Protein 3UJH (pdb70)

CATH classification: 3.40.50.10490 (+2 more: 3.40.50.10490, 1.10.1390.10)

Foldseek 3Di:
DVVAPQPQFLCNFPLNVVLLVLLVVLVVDALQVQVVDVVQQVLQWFADPQFKIKGFSLASDGVVSLVSLLSLLVSLVVLVVLVCQPLFQQVLPVVSGHAPLLLLLDDDVPDFRDDPRDRCNVLSVVLLVLLQVVLVCLLVQVQFALVSHRQQEEEEFEEDLLPLLLVLLCLLCCLFPQQVVQLPSHYYQYQYALPCVSLVVRCPPDDQRNYAYEQEDAALVDPSRVSSVVVVVVVVCVNVVNDPVRPQSRYAYEYQDQVNCVVVPHDPSRYRYDDPSQFSLSPCSGCSNQNVSCNRRNNVLSSLLSQLLNVLSVLQNPPDQSNRLLNVLLSSVCCCCVSVPAQEEEEEELAVSSQSVQVSLQCLQCQQWQDQAFSVGHGDPDGATHGTGYGYPPVCVVPCVVCCFPNDFHEYEYEYAADESDWADDPVDPDTVVVVSVVCSVPVQCCQRNWAALVNCVVVPPDPVCSVVRGGPHSHTYMYIYGHYSGSSVSSSVSSSSNSSSVSRSSSNRHGSRDRPPCPVVVVVVVLVVQLVVCVVVPDDNVGRNCVVPDPVCVVVVVVVSVVVD/DQCPFPLNVVLLVLLVVLVVDALQVQVVDPVFQVLQWFADPQFKIKGFSLASDGVVNLVSLLSLLVSLVVLVVLVCQPLQQQPLVVVSGRQHLLLLLDDDPDDFRDDPRDRCNVLSVVLLVLLQVVLVCLLVQVQFALVSHRAQEEEEFEEFLLPLLLVQLCLLCCLFPQQVVQLPSHYYQYQYALPCVSLCVSCPPDDQRNYAYEQEDAALPDPSSVSSVVVVVVVVCVNVVNDPVRCQSRYAYEYQDPVSCVVSPHDPSRYRYDDPSHFSLSPLSGCSNQNVSCNRRNNVQSSLLSLLLNVLSVLCNDPDQSNNLLLSLLSSVCSCCVSVNAQEEEEEELDPSSQSVQVSLQSLQCQQQVDQAFSVGHGDPDGATHGTGYGYPPVCVVPCVVCCFANGFHEYEYEYAQDESDWADDPVDPDTPNVVSVVCSVVVQVCQRNWAALVNVVVVPNPPVCSVVRGGPHSHTYMYIYGHYSGSSVSSNVSSSSNSSSVSSSSSRRHGSRDRPVVPVCVVVVVLVVQLVVCVVVPDDLVGRNLVPDDPVCSVVVVVVSVVVD

Structure (mmCIF, N/CA/C/O backbone):
data_3UJH
#
_entry.id   3UJH
#
_cell.length_a   77.820
_cell.length_b   111.360
_cell.length_c   137.280
_cell.angle_alpha   90.000
_cell.angle_beta   90.000
_cell.angle_gamma   90.000
#
_symmetry.space_group_name_H-M   'P 21 21 21'
#
loop_
_entity.id
_entity.type
_entity.pdbx_description
1 polymer 'Glucose-6-phosphate isomerase'
2 non-polymer GLUCOSE-6-PHOSPHATE
3 non-polymer 'CHLORIDE ION'
4 non-polymer 1,2-ETHANEDIOL
5 water water
#
loop_
_atom_site.group_PDB
_atom_site.id
_atom_site.type_symbol
_atom_site.label_atom_id
_atom_site.label_alt_id
_atom_site.label_comp_id
_atom_site.label_asym_id
_atom_site.label_entity_id
_atom_site.label_seq_id
_atom_site.pdbx_PDB_ins_code
_atom_site.Cartn_x
_atom_site.Cartn_y
_atom_site.Cartn_z
_atom_site.occupancy
_atom_site.B_iso_or_equiv
_atom_site.auth_seq_id
_atom_site.auth_comp_id
_atom_site.auth_asym_id
_atom_site.auth_atom_id
_atom_site.pdbx_PDB_model_num
ATOM 1 N N . GLY A 1 1 ? 49.654 76.088 -1.872 1.00 42.00 -3 GLY A N 1
ATOM 2 C CA . GLY A 1 1 ? 49.334 75.171 -2.984 1.00 47.73 -3 GLY A CA 1
ATOM 3 C C . GLY A 1 1 ? 48.166 74.194 -2.814 1.00 49.35 -3 GLY A C 1
ATOM 4 O O . GLY A 1 1 ? 48.404 73.004 -2.595 1.00 53.61 -3 GLY A O 1
ATOM 5 N N . PRO A 1 2 ? 46.896 74.684 -2.867 1.00 51.73 -2 PRO A N 1
ATOM 6 C CA . PRO A 1 2 ? 46.473 76.069 -2.520 1.00 50.48 -2 PRO A CA 1
ATOM 7 C C . PRO A 1 2 ? 46.416 76.286 -0.972 1.00 48.97 -2 PRO A C 1
ATOM 8 O O . PRO A 1 2 ? 46.086 75.360 -0.219 1.00 47.50 -2 PRO A O 1
ATOM 12 N N . GLY A 1 3 ? 46.788 77.480 -0.505 1.00 45.61 -1 GLY A N 1
ATOM 13 C CA . GLY A 1 3 ? 46.811 77.773 0.934 1.00 40.81 -1 GLY A CA 1
ATOM 14 C C . GLY A 1 3 ? 48.009 77.207 1.698 1.00 39.75 -1 GLY A C 1
ATOM 15 O O . GLY A 1 3 ? 48.095 77.384 2.906 1.00 34.89 -1 GLY A O 1
ATOM 16 N N . SER A 1 4 ? 48.938 76.530 1.014 1.00 38.29 0 SER A N 1
ATOM 17 C CA . SER A 1 4 ? 50.117 75.987 1.685 1.00 37.71 0 SER A CA 1
ATOM 18 C C . SER A 1 4 ? 50.914 77.099 2.408 1.00 35.08 0 SER A C 1
ATOM 19 O O . SER A 1 4 ? 50.898 78.292 2.019 1.00 31.70 0 SER A O 1
ATOM 22 N N . MET A 1 5 ? 51.614 76.689 3.463 1.00 39.70 1 MET A N 1
ATOM 23 C CA . MET A 1 5 ? 52.209 77.634 4.399 1.00 36.66 1 MET A CA 1
ATOM 24 C C . MET A 1 5 ? 53.403 78.421 3.825 1.00 36.85 1 MET A C 1
ATOM 25 O O . MET A 1 5 ? 53.627 79.581 4.202 1.00 37.68 1 MET A O 1
ATOM 30 N N . ALA A 1 6 ? 54.143 77.795 2.914 1.00 33.50 2 ALA A N 1
ATOM 31 C CA . ALA A 1 6 ? 55.316 78.397 2.294 1.00 32.41 2 ALA A CA 1
ATOM 32 C C . ALA A 1 6 ? 55.364 77.844 0.872 1.00 31.90 2 ALA A C 1
ATOM 33 O O . ALA A 1 6 ? 56.065 76.882 0.608 1.00 28.68 2 ALA A O 1
ATOM 35 N N . PRO A 1 7 ? 54.576 78.433 -0.049 1.00 32.82 3 PRO A N 1
ATOM 36 C CA . PRO A 1 7 ? 54.395 77.780 -1.366 1.00 32.90 3 PRO A CA 1
ATOM 37 C C . PRO A 1 7 ? 55.559 77.773 -2.379 1.00 32.15 3 PRO A C 1
ATOM 38 O O . PRO A 1 7 ? 55.481 77.038 -3.358 1.00 31.68 3 PRO A O 1
ATOM 42 N N . THR A 1 8 ? 56.602 78.577 -2.202 1.00 31.13 4 THR A N 1
ATOM 43 C CA . THR A 1 8 ? 57.690 78.552 -3.199 1.00 32.22 4 THR A CA 1
ATOM 44 C C . THR A 1 8 ? 58.608 77.395 -2.838 1.00 33.23 4 THR A C 1
ATOM 45 O O . THR A 1 8 ? 59.452 77.566 -1.944 1.00 33.45 4 THR A O 1
ATOM 49 N N . GLN A 1 9 ? 58.440 76.229 -3.491 1.00 32.84 5 GLN A N 1
ATOM 50 C CA . GLN A 1 9 ? 59.320 75.071 -3.229 1.00 33.34 5 GLN A CA 1
ATOM 51 C C . GLN A 1 9 ? 60.752 75.548 -3.405 1.00 32.75 5 GLN A C 1
ATOM 52 O O . GLN A 1 9 ? 61.031 76.510 -4.137 1.00 32.78 5 GLN A O 1
ATOM 58 N N . LEU A 1 10 ? 61.660 74.860 -2.745 1.00 31.44 6 LEU A N 1
ATOM 59 C CA . LEU A 1 10 ? 63.059 75.237 -2.766 1.00 31.72 6 LEU A CA 1
ATOM 60 C C . LEU A 1 10 ? 63.617 75.563 -4.198 1.00 31.36 6 LEU A C 1
ATOM 61 O O . LEU A 1 10 ? 64.367 76.520 -4.361 1.00 29.47 6 LEU A O 1
ATOM 66 N N . GLU A 1 11 ? 63.245 74.780 -5.211 1.00 32.80 7 GLU A N 1
ATOM 67 C CA . GLU A 1 11 ? 63.797 74.953 -6.555 1.00 34.19 7 GLU A CA 1
ATOM 68 C C . GLU A 1 11 ? 63.199 76.167 -7.240 1.00 33.42 7 GLU A C 1
ATOM 69 O O . GLU A 1 11 ? 63.850 76.770 -8.083 1.00 34.74 7 GLU A O 1
ATOM 75 N N . GLN A 1 12 ? 61.968 76.525 -6.884 1.00 32.66 8 GLN A N 1
ATOM 76 C CA . GLN A 1 12 ? 61.339 77.745 -7.390 1.00 32.63 8 GLN A CA 1
ATOM 77 C C . GLN A 1 12 ? 61.921 79.019 -6.758 1.00 29.93 8 GLN A C 1
ATOM 78 O O . GLN A 1 12 ? 61.707 80.102 -7.275 1.00 29.34 8 GLN A O 1
ATOM 84 N N . CYS A 1 13 ? 62.548 78.936 -5.590 1.00 26.41 9 CYS A N 1
ATOM 85 C CA . CYS A 1 13 ? 62.995 80.174 -4.924 1.00 25.41 9 CYS A CA 1
ATOM 86 C C . CYS A 1 13 ? 64.013 80.943 -5.785 1.00 25.28 9 CYS A C 1
ATOM 87 O O . CYS A 1 13 ? 64.843 80.346 -6.458 1.00 24.94 9 CYS A O 1
ATOM 90 N N . ALA A 1 14 ? 63.933 82.265 -5.763 1.00 25.71 10 ALA A N 1
ATOM 91 C CA . ALA A 1 14 ? 64.811 83.129 -6.559 1.00 26.42 10 ALA A CA 1
ATOM 92 C C . ALA A 1 14 ? 66.298 82.827 -6.291 1.00 26.74 10 ALA A C 1
ATOM 93 O O . ALA A 1 14 ? 67.116 82.782 -7.207 1.00 27.74 10 ALA A O 1
ATOM 95 N N . SER A 1 15 ? 66.637 82.577 -5.037 1.00 26.08 11 SER A N 1
ATOM 96 C CA . SER A 1 15 ? 68.026 82.405 -4.642 1.00 25.97 11 SER A CA 1
ATOM 97 C C . SER A 1 15 ? 68.568 80.981 -4.873 1.00 26.64 11 SER A C 1
ATOM 98 O O . SER A 1 15 ? 69.759 80.700 -4.633 1.00 25.77 11 SER A O 1
ATOM 101 N N . HIS A 1 16 ? 67.705 80.077 -5.321 1.00 27.05 12 HIS A N 1
ATOM 102 C CA . HIS A 1 16 ? 68.122 78.708 -5.508 1.00 27.30 12 HIS A CA 1
ATOM 103 C C . HIS A 1 16 ? 69.047 78.598 -6.694 1.00 27.36 12 HIS A C 1
ATOM 104 O O . HIS A 1 16 ? 70.135 78.017 -6.609 1.00 26.64 12 HIS A O 1
ATOM 111 N N . GLY A 1 17 ? 68.624 79.168 -7.809 1.00 26.86 13 GLY A N 1
ATOM 112 C CA . GLY A 1 17 ? 69.485 79.297 -8.965 1.00 26.73 13 GLY A CA 1
ATOM 113 C C . GLY A 1 17 ? 70.801 79.965 -8.615 1.00 25.99 13 GLY A C 1
ATOM 114 O O . GLY A 1 17 ? 71.854 79.460 -8.973 1.00 25.51 13 GLY A O 1
ATOM 115 N N . LYS A 1 18 ? 70.741 81.088 -7.901 1.00 26.10 14 LYS A N 1
ATOM 116 C CA . LYS A 1 18 ? 71.956 81.804 -7.453 1.00 26.06 14 LYS A CA 1
ATOM 117 C C . LYS A 1 18 ? 72.845 80.906 -6.587 1.00 23.65 14 LYS A C 1
ATOM 118 O O . LYS A 1 18 ? 74.062 80.958 -6.675 1.00 22.33 14 LYS A O 1
ATOM 124 N N . LEU A 1 19 ? 72.227 80.106 -5.727 1.00 22.50 15 LEU A N 1
ATOM 125 C CA . LEU A 1 19 ? 72.993 79.297 -4.776 1.00 21.77 15 LEU A CA 1
ATOM 126 C C . LEU A 1 19 ? 73.620 78.118 -5.482 1.00 21.65 15 LEU A C 1
ATOM 127 O O . LEU A 1 19 ? 74.688 77.709 -5.094 1.00 21.08 15 LEU A O 1
ATOM 132 N N . LEU A 1 20 ? 72.967 77.567 -6.514 1.00 22.94 16 LEU A N 1
ATOM 133 C CA . LEU A 1 20 ? 73.607 76.534 -7.340 1.00 23.53 16 LEU A CA 1
ATOM 134 C C . LEU A 1 20 ? 74.913 77.045 -7.970 1.00 23.62 16 LEU A C 1
ATOM 135 O O . LEU A 1 20 ? 75.899 76.321 -8.010 1.00 23.66 16 LEU A O 1
ATOM 140 N N . GLN A 1 21 ? 74.927 78.282 -8.445 1.00 24.27 17 GLN A N 1
ATOM 141 C CA . GLN A 1 21 ? 76.157 78.897 -8.983 1.00 25.30 17 GLN A CA 1
ATOM 142 C C . GLN A 1 21 ? 77.220 79.105 -7.906 1.00 24.45 17 GLN A C 1
ATOM 143 O O . GLN A 1 21 ? 78.390 78.776 -8.094 1.00 25.18 17 GLN A O 1
ATOM 149 N N . GLU A 1 22 ? 76.822 79.643 -6.762 1.00 23.50 18 GLU A N 1
ATOM 150 C CA . GLU A 1 22 ? 77.745 79.721 -5.648 1.00 22.14 18 GLU A CA 1
ATOM 151 C C . GLU A 1 22 ? 78.395 78.384 -5.389 1.00 20.97 18 GLU A C 1
ATOM 152 O O . GLU A 1 22 ? 79.608 78.331 -5.163 1.00 19.47 18 GLU A O 1
ATOM 158 N N . LYS A 1 23 ? 77.617 77.296 -5.433 1.00 20.48 19 LYS A N 1
ATOM 159 C CA . LYS A 1 23 ? 78.194 75.979 -5.142 1.00 20.20 19 LYS A CA 1
ATOM 160 C C . LYS A 1 23 ? 79.306 75.667 -6.144 1.00 20.82 19 LYS A C 1
ATOM 161 O O . LYS A 1 23 ? 80.401 75.297 -5.751 1.00 18.81 19 LYS A O 1
ATOM 167 N N . LYS A 1 24 ? 79.025 75.865 -7.438 1.00 23.58 20 LYS A N 1
ATOM 168 C CA . LYS A 1 24 ? 80.041 75.733 -8.483 1.00 25.77 20 LYS A CA 1
ATOM 169 C C . LYS A 1 24 ? 81.256 76.622 -8.215 1.00 24.98 20 LYS A C 1
ATOM 170 O O . LYS A 1 24 ? 82.398 76.182 -8.385 1.00 24.61 20 LYS A O 1
ATOM 176 N N . LYS A 1 25 ? 81.031 77.861 -7.790 1.00 24.99 21 LYS A N 1
ATOM 177 C CA . LYS A 1 25 ? 82.164 78.752 -7.467 1.00 25.66 21 LYS A CA 1
ATOM 178 C C . LYS A 1 25 ? 82.927 78.275 -6.212 1.00 24.45 21 LYS A C 1
ATOM 179 O O . LYS A 1 25 ? 84.160 78.175 -6.214 1.00 22.98 21 LYS A O 1
ATOM 185 N N . LEU A 1 26 ? 82.189 77.951 -5.151 1.00 23.07 22 LEU A N 1
ATOM 186 C CA . LEU A 1 26 ? 82.820 77.685 -3.863 1.00 21.87 22 LEU A CA 1
ATOM 187 C C . LEU A 1 26 ? 83.537 76.337 -3.862 1.00 22.29 22 LEU A C 1
ATOM 188 O O . LEU A 1 26 ? 84.510 76.181 -3.142 1.00 22.02 22 LEU A O 1
ATOM 193 N N . GLU A 1 27 ? 83.110 75.382 -4.690 1.00 22.41 23 GLU A N 1
ATOM 194 C CA . GLU A 1 27 ? 83.793 74.090 -4.696 1.00 23.09 23 GLU A CA 1
ATOM 195 C C . GLU A 1 27 ? 85.169 74.200 -5.307 1.00 22.97 23 GLU A C 1
ATOM 196 O O . GLU A 1 27 ? 85.984 73.321 -5.094 1.00 22.58 23 GLU A O 1
ATOM 202 N N . LYS A 1 28 ? 85.446 75.266 -6.057 1.00 23.23 24 LYS A N 1
ATOM 203 C CA . LYS A 1 28 ? 86.801 75.445 -6.588 1.00 23.86 24 LYS A CA 1
ATOM 204 C C . LYS A 1 28 ? 87.752 76.063 -5.558 1.00 22.40 24 LYS A C 1
ATOM 205 O O . LYS A 1 28 ? 88.927 76.015 -5.767 1.00 22.95 24 LYS A O 1
ATOM 211 N N . LEU A 1 29 ? 87.236 76.663 -4.482 1.00 21.69 25 LEU A N 1
ATOM 212 C CA . LEU A 1 29 ? 88.051 77.401 -3.518 1.00 21.23 25 LEU A CA 1
ATOM 213 C C . LEU A 1 29 ? 88.245 76.578 -2.256 1.00 20.96 25 LEU A C 1
ATOM 214 O O . LEU A 1 29 ? 87.284 76.074 -1.674 1.00 24.74 25 LEU A O 1
ATOM 219 N N . HIS A 1 30 ? 89.477 76.468 -1.808 1.00 19.02 26 HIS A N 1
ATOM 220 C CA . HIS A 1 30 ? 89.805 75.710 -0.623 1.00 17.74 26 HIS A CA 1
ATOM 221 C C . HIS A 1 30 ? 89.594 76.556 0.618 1.00 17.09 26 HIS A C 1
ATOM 222 O O . HIS A 1 30 ? 89.836 77.762 0.603 1.00 15.89 26 HIS A O 1
ATOM 229 N N . LEU A 1 31 ? 89.172 75.923 1.719 1.00 16.88 27 LEU A N 1
ATOM 230 C CA . LEU A 1 31 ? 89.047 76.637 3.000 1.00 16.92 27 LEU A CA 1
ATOM 231 C C . LEU A 1 31 ? 90.329 77.341 3.408 1.00 17.33 27 LEU A C 1
ATOM 232 O O . LEU A 1 31 ? 90.272 78.422 4.005 1.00 17.39 27 LEU A O 1
ATOM 237 N N . ARG A 1 32 ? 91.482 76.768 3.079 1.00 17.89 28 ARG A N 1
ATOM 238 C CA . ARG A 1 32 ? 92.742 77.392 3.476 1.00 18.63 28 ARG A CA 1
ATOM 239 C C . ARG A 1 32 ? 92.920 78.751 2.832 1.00 18.74 28 ARG A C 1
ATOM 240 O O . ARG A 1 32 ? 93.556 79.618 3.400 1.00 19.51 28 ARG A O 1
ATOM 248 N N . ASP A 1 33 ? 92.329 78.946 1.666 1.00 19.03 29 ASP A N 1
ATOM 249 C CA . ASP A 1 33 ? 92.354 80.257 1.008 1.00 19.68 29 ASP A CA 1
ATOM 250 C C . ASP A 1 33 ? 91.241 81.163 1.546 1.00 18.60 29 ASP A C 1
ATOM 251 O O . ASP A 1 33 ? 91.516 82.283 1.898 1.00 18.52 29 ASP A O 1
ATOM 256 N N . LEU A 1 34 ? 90.014 80.667 1.661 1.00 17.78 30 LEU A N 1
ATOM 257 C CA . LEU A 1 34 ? 88.919 81.490 2.190 1.00 17.76 30 LEU A CA 1
ATOM 258 C C . LEU A 1 34 ? 89.261 82.053 3.577 1.00 17.79 30 LEU A C 1
ATOM 259 O O . LEU A 1 34 ? 88.991 83.218 3.871 1.00 18.11 30 LEU A O 1
ATOM 264 N N . LEU A 1 35 ? 89.892 81.240 4.413 1.00 17.50 31 LEU A N 1
ATOM 265 C CA . LEU A 1 35 ? 90.241 81.664 5.775 1.00 17.80 31 LEU A CA 1
ATOM 266 C C . LEU A 1 35 ? 91.367 82.727 5.837 1.00 18.30 31 LEU A C 1
ATOM 267 O O . LEU A 1 35 ? 91.590 83.300 6.891 1.00 18.20 31 LEU A O 1
ATOM 272 N N . LYS A 1 36 ? 92.042 83.007 4.724 1.00 19.33 32 LYS A N 1
ATOM 273 C CA . LYS A 1 36 ? 93.021 84.107 4.666 1.00 20.47 32 LYS A CA 1
ATOM 274 C C . LYS A 1 36 ? 92.307 85.455 4.763 1.00 20.47 32 LYS A C 1
ATOM 275 O O . LYS A 1 36 ? 92.942 86.471 5.050 1.00 20.55 32 LYS A O 1
ATOM 281 N N . ASP A 1 37 ? 90.997 85.457 4.486 1.00 19.22 33 ASP A N 1
ATOM 282 C CA . ASP A 1 37 ? 90.210 86.683 4.461 1.00 19.15 33 ASP A CA 1
ATOM 283 C C . ASP A 1 37 ? 89.602 86.971 5.845 1.00 18.84 33 ASP A C 1
ATOM 284 O O . ASP A 1 37 ? 88.531 86.446 6.220 1.00 17.93 33 ASP A O 1
ATOM 289 N N . GLU A 1 38 ? 90.295 87.809 6.605 1.00 18.74 34 GLU A N 1
ATOM 290 C CA . GLU A 1 38 ? 89.894 88.097 7.990 1.00 19.34 34 GLU A CA 1
ATOM 291 C C . GLU A 1 38 ? 88.632 88.895 8.105 1.00 18.23 34 GLU A C 1
ATOM 292 O O . GLU A 1 38 ? 87.858 88.717 9.042 1.00 18.55 34 GLU A O 1
ATOM 298 N N . ALA A 1 39 ? 88.448 89.814 7.188 1.00 17.77 35 ALA A N 1
ATOM 299 C CA . ALA A 1 39 ? 87.225 90.582 7.133 1.00 18.22 35 ALA A CA 1
ATOM 300 C C . ALA A 1 39 ? 86.025 89.614 6.974 1.00 17.28 35 ALA A C 1
ATOM 301 O O . ALA A 1 39 ? 85.000 89.770 7.630 1.00 17.67 35 ALA A O 1
ATOM 303 N N . ARG A 1 40 ? 86.184 88.614 6.120 1.00 16.59 36 ARG A N 1
ATOM 304 C CA . ARG A 1 40 ? 85.184 87.570 5.928 1.00 16.42 36 ARG A CA 1
ATOM 305 C C . ARG A 1 40 ? 85.006 86.738 7.204 1.00 15.81 36 ARG A C 1
ATOM 306 O O . ARG A 1 40 ? 83.916 86.580 7.703 1.00 15.62 36 ARG A O 1
ATOM 314 N N . ASN A 1 41 ? 86.093 86.238 7.742 1.00 15.98 37 ASN A N 1
ATOM 315 C CA . ASN A 1 41 ? 86.052 85.443 8.967 1.00 15.73 37 ASN A CA 1
ATOM 316 C C . ASN A 1 41 ? 85.330 86.158 10.083 1.00 15.74 37 ASN A C 1
ATOM 317 O O . ASN A 1 41 ? 84.413 85.608 10.734 1.00 14.82 37 ASN A O 1
ATOM 322 N N . ASP A 1 42 ? 85.747 87.398 10.304 1.00 16.04 38 ASP A N 1
ATOM 323 C CA . ASP A 1 42 ? 85.134 88.223 11.315 1.00 16.47 38 ASP A CA 1
ATOM 324 C C . ASP A 1 42 ? 83.640 88.377 11.194 1.00 16.22 38 ASP A C 1
ATOM 325 O O . ASP A 1 42 ? 82.985 88.491 12.204 1.00 16.22 38 ASP A O 1
ATOM 330 N N . LEU A 1 43 ? 83.092 88.335 9.984 1.00 15.77 39 LEU A N 1
ATOM 331 C CA . LEU A 1 43 ? 81.653 88.515 9.819 1.00 15.38 39 LEU A CA 1
ATOM 332 C C . LEU A 1 43 ? 80.920 87.167 9.826 1.00 14.96 39 LEU A C 1
ATOM 333 O O . LEU A 1 43 ? 79.710 87.125 9.572 1.00 14.42 39 LEU A O 1
ATOM 338 N N . LEU A 1 44 ? 81.641 86.073 10.145 1.00 14.03 40 LEU A N 1
ATOM 339 C CA . LEU A 1 44 ? 81.017 84.761 10.266 1.00 13.37 40 LEU A CA 1
ATOM 340 C C . LEU A 1 44 ? 81.136 84.246 11.696 1.00 13.26 40 LEU A C 1
ATOM 341 O O . LEU A 1 44 ? 81.306 83.054 11.932 1.00 12.74 40 LEU A O 1
ATOM 346 N N . ILE A 1 45 ? 81.073 85.173 12.649 1.00 13.82 41 ILE A N 1
ATOM 347 C CA . ILE A 1 45 ? 81.031 84.869 14.081 1.00 13.83 41 ILE A CA 1
ATOM 348 C C . ILE A 1 45 ? 79.795 85.548 14.612 1.00 13.98 41 ILE A C 1
ATOM 349 O O . ILE A 1 45 ? 79.497 86.651 14.198 1.00 14.23 41 ILE A O 1
ATOM 354 N N . ARG A 1 46 ? 79.112 84.907 15.542 1.00 14.15 42 ARG A N 1
ATOM 355 C CA . ARG A 1 46 ? 77.982 85.506 16.259 1.00 15.16 42 ARG A CA 1
ATOM 356 C C . ARG A 1 46 ? 78.127 85.176 17.743 1.00 15.65 42 ARG A C 1
ATOM 357 O O . ARG A 1 46 ? 78.604 84.104 18.096 1.00 15.76 42 ARG A O 1
ATOM 365 N N . SER A 1 47 ? 77.702 86.076 18.611 1.00 16.24 43 SER A N 1
ATOM 366 C CA . SER A 1 47 ? 77.997 85.937 20.023 1.00 17.08 43 SER A CA 1
ATOM 367 C C . SER A 1 47 ? 76.890 86.610 20.770 1.00 17.06 43 SER A C 1
ATOM 368 O O . SER A 1 47 ? 76.831 87.833 20.734 1.00 17.81 43 SER A O 1
ATOM 371 N N . THR A 1 48 ? 76.012 85.836 21.432 1.00 16.53 44 THR A N 1
ATOM 372 C CA . THR A 1 48 ? 74.838 86.405 22.086 1.00 15.95 44 THR A CA 1
ATOM 373 C C . THR A 1 48 ? 75.167 86.985 23.442 1.00 16.60 44 THR A C 1
ATOM 374 O O . THR A 1 48 ? 76.170 86.639 24.077 1.00 15.54 44 THR A O 1
ATOM 378 N N . ASP A 1 49 ? 74.257 87.820 23.933 1.00 17.91 45 ASP A N 1
ATOM 379 C CA . ASP A 1 49 ? 74.482 88.447 25.212 1.00 19.08 45 ASP A CA 1
ATOM 380 C C . ASP A 1 49 ? 74.227 87.495 26.384 1.00 18.28 45 ASP A C 1
ATOM 381 O O . ASP A 1 49 ? 74.514 87.833 27.511 1.00 17.94 45 ASP A O 1
ATOM 386 N N . GLN A 1 50 ? 73.750 86.281 26.116 1.00 17.38 46 GLN A N 1
ATOM 387 C CA . GLN A 1 50 ? 73.705 85.271 27.178 1.00 17.31 46 GLN A CA 1
ATOM 388 C C . GLN A 1 50 ? 74.697 84.121 27.000 1.00 15.42 46 GLN A C 1
ATOM 389 O O . GLN A 1 50 ? 74.460 83.014 27.471 1.00 15.23 46 GLN A O 1
ATOM 395 N N . GLY A 1 51 ? 75.797 84.376 26.312 1.00 14.47 47 GLY A N 1
ATOM 396 C CA . GLY A 1 51 ? 76.954 83.486 26.382 1.00 13.99 47 GLY A CA 1
ATOM 397 C C . GLY A 1 51 ? 77.136 82.496 25.251 1.00 13.38 47 GLY A C 1
ATOM 398 O O . GLY A 1 51 ? 78.061 81.668 25.285 1.00 12.99 47 GLY A O 1
ATOM 399 N N . VAL A 1 52 ? 76.291 82.565 24.224 1.00 12.64 48 VAL A N 1
ATOM 400 C CA . VAL A 1 52 ? 76.467 81.625 23.103 1.00 12.19 48 VAL A CA 1
ATOM 401 C C . VAL A 1 52 ? 77.342 82.215 21.972 1.00 12.05 48 VAL A C 1
ATOM 402 O O . VAL A 1 52 ? 76.994 83.219 21.312 1.00 12.25 48 VAL A O 1
ATOM 406 N N . TYR A 1 53 ? 78.501 81.604 21.794 1.00 11.45 49 TYR A N 1
ATOM 407 C CA . TYR A 1 53 ? 79.459 81.977 20.758 1.00 11.20 49 TYR A CA 1
ATOM 408 C C . TYR A 1 53 ? 79.444 80.898 19.646 1.00 10.74 49 TYR A C 1
ATOM 409 O O . TYR A 1 53 ? 79.730 79.729 19.908 1.00 10.23 49 TYR A O 1
ATOM 418 N N . LEU A 1 54 ? 79.172 81.329 18.409 1.00 10.52 50 LEU A N 1
ATOM 419 C CA . LEU A 1 54 ? 79.144 80.443 17.235 1.00 10.32 50 LEU A CA 1
ATOM 420 C C . LEU A 1 54 ? 80.100 80.945 16.165 1.00 10.39 50 LEU A C 1
ATOM 421 O O . LEU A 1 54 ? 79.990 82.086 15.728 1.00 9.91 50 LEU A O 1
ATOM 426 N N . ASP A 1 55 ? 81.031 80.091 15.737 1.00 10.68 51 ASP A N 1
ATOM 427 C CA . ASP A 1 55 ? 81.925 80.447 14.636 1.00 11.13 51 ASP A CA 1
ATOM 428 C C . ASP A 1 55 ? 81.683 79.508 13.480 1.00 11.34 51 ASP A C 1
ATOM 429 O O . ASP A 1 55 ? 81.869 78.296 13.630 1.00 10.85 51 ASP A O 1
ATOM 434 N N . PHE A 1 56 ? 81.256 80.079 12.347 1.00 11.62 52 PHE A N 1
ATOM 435 C CA . PHE A 1 56 ? 80.985 79.328 11.148 1.00 11.87 52 PHE A CA 1
ATOM 436 C C . PHE A 1 56 ? 81.845 79.798 9.947 1.00 12.23 52 PHE A C 1
ATOM 437 O O . PHE A 1 56 ? 81.416 79.779 8.792 1.00 12.21 52 PHE A O 1
ATOM 445 N N . SER A 1 57 ? 83.078 80.190 10.234 1.00 12.16 53 SER A N 1
ATOM 446 C CA . SER A 1 57 ? 84.007 80.636 9.212 1.00 12.69 53 SER A CA 1
ATOM 447 C C . SER A 1 57 ? 84.579 79.500 8.359 1.00 12.83 53 SER A C 1
ATOM 448 O O . SER A 1 57 ? 84.947 79.729 7.199 1.00 13.26 53 SER A O 1
ATOM 451 N N . ARG A 1 58 ? 84.624 78.300 8.927 1.00 12.52 54 ARG A N 1
ATOM 452 C CA . ARG A 1 58 ? 85.179 77.096 8.279 1.00 12.65 54 ARG A CA 1
ATOM 453 C C . ARG A 1 58 ? 84.109 76.406 7.428 1.00 12.87 54 ARG A C 1
ATOM 454 O O . ARG A 1 58 ? 83.879 75.225 7.552 1.00 12.12 54 ARG A O 1
ATOM 462 N N . GLN A 1 59 ? 83.435 77.194 6.598 1.00 13.30 55 GLN A N 1
ATOM 463 C CA . GLN A 1 59 ? 82.350 76.727 5.761 1.00 13.57 55 GLN A CA 1
ATOM 464 C C . GLN A 1 59 ? 82.636 77.259 4.365 1.00 14.13 55 GLN A C 1
ATOM 465 O O . GLN A 1 59 ? 83.278 78.284 4.206 1.00 14.47 55 GLN A O 1
ATOM 471 N N . LYS A 1 60 ? 82.198 76.538 3.357 1.00 15.23 56 LYS A N 1
ATOM 472 C CA . LYS A 1 60 ? 82.438 76.910 1.960 1.00 15.98 56 LYS A CA 1
ATOM 473 C C . LYS A 1 60 ? 81.463 78.005 1.536 1.00 15.97 56 LYS A C 1
ATOM 474 O O . LYS A 1 60 ? 80.571 77.794 0.711 1.00 16.15 56 LYS A O 1
ATOM 480 N N . ILE A 1 61 ? 81.643 79.183 2.132 1.00 16.14 57 ILE A N 1
ATOM 481 C CA . ILE A 1 61 ? 80.812 80.340 1.867 1.00 15.95 57 ILE A CA 1
ATOM 482 C C . ILE A 1 61 ? 81.672 81.616 1.803 1.00 16.04 57 ILE A C 1
ATOM 483 O O . ILE A 1 61 ? 82.657 81.739 2.513 1.00 16.10 57 ILE A O 1
ATOM 488 N N . THR A 1 62 ? 81.257 82.539 0.951 1.00 16.12 58 THR A N 1
ATOM 489 C CA . THR A 1 62 ? 81.703 83.923 0.978 1.00 16.92 58 THR A CA 1
ATOM 490 C C . THR A 1 62 ? 80.606 84.664 1.683 1.00 17.37 58 THR A C 1
ATOM 491 O O . THR A 1 62 ? 79.573 84.073 2.005 1.00 17.91 58 THR A O 1
ATOM 495 N N . LEU A 1 63 ? 80.801 85.945 1.939 1.00 18.09 59 LEU A N 1
ATOM 496 C CA . LEU A 1 63 ? 79.716 86.770 2.514 1.00 18.32 59 LEU A CA 1
ATOM 497 C C . LEU A 1 63 ? 78.569 86.846 1.501 1.00 18.98 59 LEU A C 1
ATOM 498 O O . LEU A 1 63 ? 77.406 86.990 1.870 1.00 18.71 59 LEU A O 1
ATOM 503 N N . GLU A 1 64 ? 78.916 86.736 0.216 1.00 19.29 60 GLU A N 1
ATOM 504 C CA . GLU A 1 64 ? 77.929 86.732 -0.841 1.00 20.16 60 GLU A CA 1
ATOM 505 C C . GLU A 1 64 ? 77.026 85.511 -0.743 1.00 18.84 60 GLU A C 1
ATOM 506 O O . GLU A 1 64 ? 75.777 85.606 -0.860 1.00 19.09 60 GLU A O 1
ATOM 512 N N . THR A 1 65 ? 77.658 84.362 -0.568 1.00 17.11 61 THR A N 1
ATOM 513 C CA . THR A 1 65 ? 76.931 83.105 -0.413 1.00 16.25 61 THR A CA 1
ATOM 514 C C . THR A 1 65 ? 75.990 83.228 0.788 1.00 15.89 61 THR A C 1
ATOM 515 O O . THR A 1 65 ? 74.865 82.762 0.742 1.00 15.43 61 THR A O 1
ATOM 519 N N . LEU A 1 66 ? 76.477 83.800 1.889 1.00 15.82 62 LEU A N 1
ATOM 520 C CA . LEU A 1 66 ? 75.662 83.928 3.092 1.00 16.07 62 LEU A CA 1
ATOM 521 C C . LEU A 1 66 ? 74.432 84.811 2.799 1.00 16.35 62 LEU A C 1
ATOM 522 O O . LEU A 1 66 ? 73.332 84.508 3.226 1.00 15.56 62 LEU A O 1
ATOM 527 N N . GLN A 1 67 ? 74.631 85.886 2.051 1.00 16.69 63 GLN A N 1
ATOM 528 C CA . GLN A 1 67 ? 73.519 86.751 1.717 1.00 17.83 63 GLN A CA 1
ATOM 529 C C . GLN A 1 67 ? 72.447 85.997 0.915 1.00 17.43 63 GLN A C 1
ATOM 530 O O . GLN A 1 67 ? 71.252 86.188 1.141 1.00 17.31 63 GLN A O 1
ATOM 536 N N . HIS A 1 68 ? 72.879 85.112 0.021 1.00 16.97 64 HIS A N 1
ATOM 537 C CA . HIS A 1 68 ? 71.944 84.290 -0.747 1.00 17.05 64 HIS A CA 1
ATOM 538 C C . HIS A 1 68 ? 71.219 83.314 0.111 1.00 16.65 64 HIS A C 1
ATOM 539 O O . HIS A 1 68 ? 70.021 83.041 -0.127 1.00 16.57 64 HIS A O 1
ATOM 546 N N . LEU A 1 69 ? 71.916 82.769 1.111 1.00 15.35 65 LEU A N 1
ATOM 547 C CA . LEU A 1 69 ? 71.296 81.836 2.055 1.00 15.18 65 LEU A CA 1
ATOM 548 C C . LEU A 1 69 ? 70.233 82.528 2.890 1.00 15.49 65 LEU A C 1
ATOM 549 O O . LEU A 1 69 ? 69.125 82.025 3.037 1.00 16.30 65 LEU A O 1
ATOM 554 N N . VAL A 1 70 ? 70.565 83.679 3.441 1.00 15.85 66 VAL A N 1
ATOM 555 C CA . VAL A 1 70 ? 69.583 84.490 4.155 1.00 15.98 66 VAL A CA 1
ATOM 556 C C . VAL A 1 70 ? 68.374 84.825 3.272 1.00 16.82 66 VAL A C 1
ATOM 557 O O . VAL A 1 70 ? 67.226 84.771 3.734 1.00 16.80 66 VAL A O 1
ATOM 561 N N . ASN A 1 71 ? 68.617 85.171 2.016 1.00 17.50 67 ASN A N 1
ATOM 562 C CA . ASN A 1 71 ? 67.518 85.509 1.113 1.00 18.17 67 ASN A CA 1
ATOM 563 C C . ASN A 1 71 ? 66.635 84.283 0.900 1.00 18.00 67 ASN A C 1
ATOM 564 O O . ASN A 1 71 ? 65.401 84.398 0.884 1.00 18.96 67 ASN A O 1
ATOM 569 N N . LEU A 1 72 ? 67.258 83.121 0.742 1.00 17.37 68 LEU A N 1
ATOM 570 C CA . LEU A 1 72 ? 66.524 81.891 0.595 1.00 17.57 68 LEU A CA 1
ATOM 571 C C . LEU A 1 72 ? 65.629 81.659 1.828 1.00 17.72 68 LEU A C 1
ATOM 572 O O . LEU A 1 72 ? 64.436 81.364 1.678 1.00 17.97 68 LEU A O 1
ATOM 577 N N . ALA A 1 73 ? 66.172 81.819 3.037 1.00 17.46 69 ALA A N 1
ATOM 578 C CA . ALA A 1 73 ? 65.338 81.693 4.264 1.00 17.53 69 ALA A CA 1
ATOM 579 C C . ALA A 1 73 ? 64.096 82.590 4.201 1.00 18.28 69 ALA A C 1
ATOM 580 O O . ALA A 1 73 ? 62.971 82.172 4.596 1.00 18.66 69 ALA A O 1
ATOM 582 N N . HIS A 1 74 ? 64.280 83.811 3.708 1.00 18.28 70 HIS A N 1
ATOM 583 C CA . HIS A 1 74 ? 63.138 84.721 3.530 1.00 19.14 70 HIS A CA 1
ATOM 584 C C . HIS A 1 74 ? 62.162 84.203 2.485 1.00 19.57 70 HIS A C 1
ATOM 585 O O . HIS A 1 74 ? 60.980 84.148 2.736 1.00 19.36 70 HIS A O 1
ATOM 592 N N . GLU A 1 75 ? 62.664 83.797 1.323 1.00 20.11 71 GLU A N 1
ATOM 593 C CA . GLU A 1 75 ? 61.826 83.247 0.241 1.00 21.68 71 GLU A CA 1
ATOM 594 C C . GLU A 1 75 ? 60.997 82.057 0.691 1.00 21.04 71 GLU A C 1
ATOM 595 O O . GLU A 1 75 ? 59.880 81.861 0.226 1.00 21.58 71 GLU A O 1
ATOM 601 N N . ARG A 1 76 ? 61.557 81.271 1.605 1.00 20.83 72 ARG A N 1
ATOM 602 C CA . ARG A 1 76 ? 60.888 80.109 2.175 1.00 20.52 72 ARG A CA 1
ATOM 603 C C . ARG A 1 76 ? 59.988 80.493 3.360 1.00 21.18 72 ARG A C 1
ATOM 604 O O . ARG A 1 76 ? 59.316 79.629 3.971 1.00 21.86 72 ARG A O 1
ATOM 612 N N . GLN A 1 77 ? 59.958 81.789 3.660 1.00 20.77 73 GLN A N 1
ATOM 613 C CA . GLN A 1 77 ? 59.108 82.343 4.710 1.00 20.86 73 GLN A CA 1
ATOM 614 C C . GLN A 1 77 ? 59.387 81.695 6.059 1.00 19.67 73 GLN A C 1
ATOM 615 O O . GLN A 1 77 ? 58.471 81.402 6.811 1.00 20.07 73 GLN A O 1
ATOM 621 N N . VAL A 1 78 ? 60.668 81.498 6.378 1.00 18.68 74 VAL A N 1
ATOM 622 C CA . VAL A 1 78 ? 61.021 80.896 7.655 1.00 17.90 74 VAL A CA 1
ATOM 623 C C . VAL A 1 78 ? 60.668 81.775 8.871 1.00 17.74 74 VAL A C 1
ATOM 624 O O . VAL A 1 78 ? 60.115 81.272 9.826 1.00 17.03 74 VAL A O 1
ATOM 628 N N . PRO A 1 79 ? 60.915 83.099 8.812 1.00 18.18 75 PRO A N 1
ATOM 629 C CA . PRO A 1 79 ? 60.430 83.987 9.882 1.00 17.98 75 PRO A CA 1
ATOM 630 C C . PRO A 1 79 ? 58.907 83.942 10.114 1.00 18.36 75 PRO A C 1
ATOM 631 O O . PRO A 1 79 ? 58.452 83.982 11.271 1.00 17.99 75 PRO A O 1
ATOM 635 N N . ALA A 1 80 ? 58.137 83.843 9.035 1.00 18.16 76 ALA A N 1
ATOM 636 C CA . ALA A 1 80 ? 56.680 83.686 9.188 1.00 18.56 76 ALA A CA 1
ATOM 637 C C . ALA A 1 80 ? 56.361 82.336 9.829 1.00 17.94 76 ALA A C 1
ATOM 638 O O . ALA A 1 80 ? 55.479 82.272 10.685 1.00 18.01 76 ALA A O 1
ATOM 640 N N . MET A 1 81 ? 57.120 81.280 9.498 1.00 17.56 77 MET A N 1
ATOM 641 C CA . MET A 1 81 ? 56.876 79.968 10.127 1.00 17.11 77 MET A CA 1
ATOM 642 C C . MET A 1 81 ? 57.130 80.011 11.637 1.00 16.63 77 MET A C 1
ATOM 643 O O . MET A 1 81 ? 56.375 79.438 12.431 1.00 16.41 77 MET A O 1
ATOM 648 N N . VAL A 1 82 ? 58.174 80.732 12.027 1.00 16.49 78 VAL A N 1
ATOM 649 C CA . VAL A 1 82 ? 58.508 80.914 13.431 1.00 15.75 78 VAL A CA 1
ATOM 650 C C . VAL A 1 82 ? 57.335 81.538 14.169 1.00 16.40 78 VAL A C 1
ATOM 651 O O . VAL A 1 82 ? 56.972 81.071 15.246 1.00 15.39 78 VAL A O 1
ATOM 655 N N . LYS A 1 83 ? 56.720 82.582 13.606 1.00 17.20 79 LYS A N 1
ATOM 656 C CA . LYS A 1 83 ? 55.563 83.211 14.282 1.00 17.81 79 LYS A CA 1
ATOM 657 C C . LYS A 1 83 ? 54.370 82.275 14.374 1.00 17.74 79 LYS A C 1
ATOM 658 O O . LYS A 1 83 ? 53.624 82.279 15.360 1.00 16.50 79 LYS A O 1
ATOM 664 N N . ARG A 1 84 ? 54.169 81.450 13.355 1.00 17.97 80 ARG A N 1
ATOM 665 C CA . ARG A 1 84 ? 53.049 80.515 13.418 1.00 18.43 80 ARG A CA 1
ATOM 666 C C . ARG A 1 84 ? 53.266 79.489 14.505 1.00 17.15 80 ARG A C 1
ATOM 667 O O . ARG A 1 84 ? 52.317 79.061 15.177 1.00 17.04 80 ARG A O 1
ATOM 675 N N . MET A 1 85 ? 54.511 79.067 14.654 1.00 16.06 81 MET A N 1
ATOM 676 C CA . MET A 1 85 ? 54.831 78.089 15.680 1.00 15.53 81 MET A CA 1
ATOM 677 C C . MET A 1 85 ? 54.520 78.681 17.060 1.00 15.49 81 MET A C 1
ATOM 678 O O . MET A 1 85 ? 53.792 78.090 17.865 1.00 14.70 81 MET A O 1
ATOM 683 N N . PHE A 1 86 ? 55.079 79.859 17.310 1.00 15.40 82 PHE A N 1
ATOM 684 C CA . PHE A 1 86 ? 54.933 80.512 18.602 1.00 15.73 82 PHE A CA 1
ATOM 685 C C . PHE A 1 86 ? 53.511 80.931 18.962 1.00 16.10 82 PHE A C 1
ATOM 686 O O . PHE A 1 86 ? 53.160 80.916 20.134 1.00 17.29 82 PHE A O 1
ATOM 694 N N . SER A 1 87 ? 52.693 81.277 17.981 1.00 16.57 83 SER A N 1
ATOM 695 C CA . SER A 1 87 ? 51.312 81.698 18.244 1.00 17.01 83 SER A CA 1
ATOM 696 C C . SER A 1 87 ? 50.378 80.476 18.301 1.00 16.86 83 SER A C 1
ATOM 697 O O . SER A 1 87 ? 49.183 80.611 18.499 1.00 16.89 83 SER A O 1
ATOM 700 N N . GLY A 1 88 ? 50.931 79.281 18.122 1.00 16.60 84 GLY A N 1
ATOM 701 C CA . GLY A 1 88 ? 50.168 78.067 18.345 1.00 16.40 84 GLY A CA 1
ATOM 702 C C . GLY A 1 88 ? 49.332 77.576 17.175 1.00 16.80 84 GLY A C 1
ATOM 703 O O . GLY A 1 88 ? 48.453 76.762 17.379 1.00 16.12 84 GLY A O 1
ATOM 704 N N . GLU A 1 89 ? 49.624 78.023 15.956 1.00 17.07 85 GLU A N 1
ATOM 705 C CA . GLU A 1 89 ? 48.954 77.473 14.767 1.00 17.96 85 GLU A CA 1
ATOM 706 C C . GLU A 1 89 ? 49.286 76.004 14.594 1.00 17.21 85 GLU A C 1
ATOM 707 O O . GLU A 1 89 ? 50.362 75.537 15.007 1.00 15.95 85 GLU A O 1
ATOM 713 N N . LYS A 1 90 ? 48.371 75.272 13.966 1.00 17.12 86 LYS A N 1
ATOM 714 C CA . LYS A 1 90 ? 48.548 73.842 13.849 1.00 16.75 86 LYS A CA 1
ATOM 715 C C . LYS A 1 90 ? 49.407 73.502 12.630 1.00 16.25 86 LYS A C 1
ATOM 716 O O . LYS A 1 90 ? 48.955 72.906 11.658 1.00 16.48 86 LYS A O 1
ATOM 722 N N . ILE A 1 91 ? 50.681 73.836 12.729 1.00 15.62 87 ILE A N 1
ATOM 723 C CA . ILE A 1 91 ? 51.612 73.634 11.631 1.00 15.57 87 ILE A CA 1
ATOM 724 C C . ILE A 1 91 ? 52.024 72.163 11.460 1.00 15.69 87 ILE A C 1
ATOM 725 O O . ILE A 1 91 ? 52.685 71.806 10.502 1.00 16.36 87 ILE A O 1
ATOM 730 N N . ASN A 1 92 ? 51.667 71.298 12.397 1.00 15.60 88 ASN A N 1
ATOM 731 C CA . ASN A 1 92 ? 51.863 69.881 12.166 1.00 15.55 88 ASN A CA 1
ATOM 732 C C . ASN A 1 92 ? 50.602 69.443 11.437 1.00 16.09 88 ASN A C 1
ATOM 733 O O . ASN A 1 92 ? 49.641 69.001 12.044 1.00 16.26 88 ASN A O 1
ATOM 738 N N . GLN A 1 93 ? 50.618 69.630 10.124 1.00 16.56 89 GLN A N 1
ATOM 739 C CA . GLN A 1 93 ? 49.395 69.560 9.343 1.00 17.83 89 GLN A CA 1
ATOM 740 C C . GLN A 1 93 ? 48.955 68.145 9.073 1.00 17.94 89 GLN A C 1
ATOM 741 O O . GLN A 1 93 ? 47.786 67.928 8.847 1.00 18.51 89 GLN A O 1
ATOM 747 N N . THR A 1 94 ? 49.850 67.163 9.125 1.00 17.38 90 THR A N 1
ATOM 748 C CA . THR A 1 94 ? 49.433 65.814 8.747 1.00 17.23 90 THR A CA 1
ATOM 749 C C . THR A 1 94 ? 48.736 65.171 9.923 1.00 17.43 90 THR A C 1
ATOM 750 O O . THR A 1 94 ? 47.968 64.231 9.734 1.00 18.54 90 THR A O 1
ATOM 754 N N . GLU A 1 95 ? 49.017 65.663 11.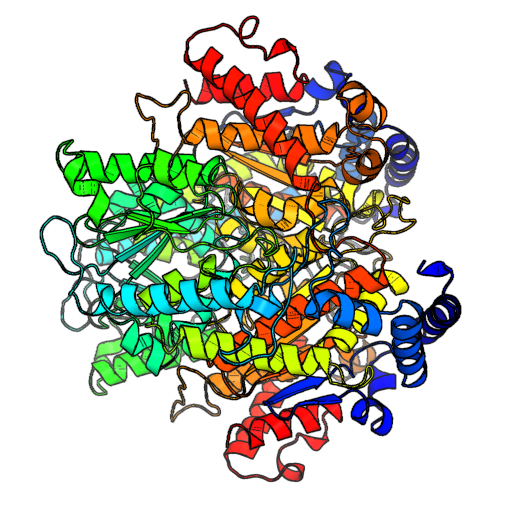130 1.00 16.82 91 GLU A N 1
ATOM 755 C CA . GLU A 1 95 ? 48.320 65.236 12.366 1.00 16.85 91 GLU A CA 1
ATOM 756 C C . GLU A 1 95 ? 47.380 66.315 12.937 1.00 16.92 91 GLU A C 1
ATOM 757 O O . GLU A 1 95 ? 46.729 66.116 13.974 1.00 17.08 91 GLU A O 1
ATOM 763 N N . ASN A 1 96 ? 47.330 67.451 12.268 1.00 16.80 92 ASN A N 1
ATOM 764 C CA . ASN A 1 96 ? 46.505 68.577 12.686 1.00 17.25 92 ASN A CA 1
ATOM 765 C C . ASN A 1 96 ? 46.718 68.922 14.147 1.00 16.59 92 ASN A C 1
ATOM 766 O O . ASN A 1 96 ? 45.822 68.824 14.952 1.00 16.59 92 ASN A O 1
ATOM 771 N N . ARG A 1 97 ? 47.948 69.310 14.454 1.00 16.06 93 ARG A N 1
ATOM 772 C CA . ARG A 1 97 ? 48.353 69.630 15.814 1.00 15.57 93 ARG A CA 1
ATOM 773 C C . ARG A 1 97 ? 49.206 70.881 15.804 1.00 14.94 93 ARG A C 1
ATOM 774 O O . ARG A 1 97 ? 49.852 71.181 14.809 1.00 14.96 93 ARG A O 1
ATOM 782 N N . ALA A 1 98 ? 49.243 71.566 16.936 1.00 14.44 94 ALA A N 1
ATOM 783 C CA . ALA A 1 98 ? 50.143 72.676 17.131 1.00 14.04 94 ALA A CA 1
ATOM 784 C C . ALA A 1 98 ? 51.485 72.073 17.448 1.00 13.40 94 ALA A C 1
ATOM 785 O O . ALA A 1 98 ? 51.572 70.859 17.668 1.00 13.63 94 ALA A O 1
ATOM 787 N N . VAL A 1 99 ? 52.514 72.925 17.489 1.00 12.50 95 VAL A N 1
ATOM 788 C CA . VAL A 1 99 ? 53.849 72.511 17.759 1.00 11.61 95 VAL A CA 1
ATOM 789 C C . VAL A 1 99 ? 54.403 73.521 18.777 1.00 11.44 95 VAL A C 1
ATOM 790 O O . VAL A 1 99 ? 54.960 74.563 18.412 1.00 10.93 95 VAL A O 1
ATOM 794 N N . LEU A 1 100 ? 54.235 73.196 20.058 1.00 11.26 96 LEU A N 1
ATOM 795 C CA . LEU A 1 100 ? 54.398 74.165 21.107 1.00 11.08 96 LEU A CA 1
ATOM 796 C C . LEU A 1 100 ? 55.288 73.701 22.253 1.00 10.83 96 LEU A C 1
ATOM 797 O O . LEU A 1 100 ? 55.046 74.003 23.416 1.00 10.69 96 LEU A O 1
ATOM 802 N N . HIS A 1 101 ? 56.368 73.003 21.928 1.00 10.93 97 HIS A N 1
ATOM 803 C CA . HIS A 1 101 ? 57.408 72.775 22.943 1.00 10.67 97 HIS A CA 1
ATOM 804 C C . HIS A 1 101 ? 57.835 74.112 23.533 1.00 11.16 97 HIS A C 1
ATOM 805 O O . HIS A 1 101 ? 58.144 74.190 24.739 1.00 11.04 97 HIS A O 1
ATOM 812 N N . VAL A 1 102 ? 57.802 75.198 22.740 1.00 11.29 98 VAL A N 1
ATOM 813 C CA . VAL A 1 102 ? 58.236 76.494 23.282 1.00 11.50 98 VAL A CA 1
ATOM 814 C C . VAL A 1 102 ? 57.353 76.995 24.429 1.00 12.18 98 VAL A C 1
ATOM 815 O O . VAL A 1 102 ? 57.868 77.655 25.372 1.00 12.52 98 VAL A O 1
ATOM 819 N N . ALA A 1 103 ? 56.058 76.649 24.398 1.00 12.18 99 ALA A N 1
ATOM 820 C CA . ALA A 1 103 ? 55.143 77.032 25.483 1.00 12.40 99 ALA A CA 1
ATOM 821 C C . ALA A 1 103 ? 55.556 76.407 26.812 1.00 12.26 99 ALA A C 1
ATOM 822 O O . ALA A 1 103 ? 55.323 76.999 27.856 1.00 11.65 99 ALA A O 1
ATOM 824 N N . LEU A 1 104 ? 56.217 75.235 26.755 1.00 12.08 100 LEU A N 1
ATOM 825 C CA . LEU A 1 104 ? 56.548 74.475 27.975 1.00 12.01 100 LEU A CA 1
ATOM 826 C C . LEU A 1 104 ? 57.453 75.281 28.861 1.00 12.23 100 LEU A C 1
ATOM 827 O O . LEU A 1 104 ? 57.472 75.076 30.057 1.00 12.74 100 LEU A O 1
ATOM 832 N N . ARG A 1 105 ? 58.198 76.202 28.271 1.00 12.34 101 ARG A N 1
ATOM 833 C CA . ARG A 1 105 ? 59.144 76.973 29.025 1.00 12.54 101 ARG A CA 1
ATOM 834 C C . ARG A 1 105 ? 58.886 78.489 28.993 1.00 13.20 101 ARG A C 1
ATOM 835 O O . ARG A 1 105 ? 59.746 79.260 29.405 1.00 12.87 101 ARG A O 1
ATOM 843 N N . MET A 1 106 ? 57.704 78.902 28.536 1.00 14.07 102 MET A N 1
ATOM 844 C CA . MET A 1 106 ? 57.329 80.298 28.680 1.00 15.62 102 MET A CA 1
ATOM 845 C C . MET A 1 106 ? 57.002 80.550 30.131 1.00 16.22 102 MET A C 1
ATOM 846 O O . MET A 1 106 ? 56.233 79.801 30.733 1.00 16.37 102 MET A O 1
ATOM 851 N N . PRO A 1 107 ? 57.596 81.597 30.710 1.00 17.24 103 PRO A N 1
ATOM 852 C CA . PRO A 1 107 ? 57.273 81.848 32.109 1.00 18.09 103 PRO A CA 1
ATOM 853 C C . PRO A 1 107 ? 55.851 82.339 32.323 1.00 18.54 103 PRO A C 1
ATOM 854 O O . PRO A 1 107 ? 55.181 82.842 31.424 1.00 18.47 103 PRO A O 1
ATOM 858 N N . GLU A 1 108 ? 55.399 82.143 33.535 1.00 20.47 104 GLU A N 1
ATOM 859 C CA . GLU A 1 108 ? 54.115 82.624 33.984 1.00 21.36 104 GLU A CA 1
ATOM 860 C C . GLU A 1 108 ? 54.059 84.152 33.830 1.00 21.23 104 GLU A C 1
ATOM 861 O O . GLU A 1 108 ? 55.005 84.853 34.165 1.00 21.11 104 GLU A O 1
ATOM 867 N N . GLY A 1 109 ? 52.975 84.644 33.243 1.00 20.76 105 GLY A N 1
ATOM 868 C CA . GLY A 1 109 ? 52.853 86.047 32.893 1.00 20.89 105 GLY A CA 1
ATOM 869 C C . GLY A 1 109 ? 53.176 86.296 31.426 1.00 20.13 105 GLY A C 1
ATOM 870 O O . GLY A 1 109 ? 52.942 87.369 30.898 1.00 18.90 105 GLY A O 1
ATOM 871 N N . SER A 1 110 ? 53.688 85.289 30.738 1.00 20.19 106 SER A N 1
ATOM 872 C CA . SER A 1 110 ? 53.871 85.441 29.313 1.00 20.49 106 SER A CA 1
ATOM 873 C C . SER A 1 110 ? 52.516 85.667 28.652 1.00 22.08 106 SER A C 1
ATOM 874 O O . SER A 1 110 ? 51.460 85.357 29.204 1.00 21.11 106 SER A O 1
ATOM 877 N N . GLU A 1 111 ? 52.569 86.297 27.490 1.00 24.71 107 GLU A N 1
ATOM 878 C CA . GLU A 1 111 ? 51.416 86.469 26.608 1.00 26.44 107 GLU A CA 1
ATOM 879 C C . GLU A 1 111 ? 50.701 85.118 26.379 1.00 25.10 107 GLU A C 1
ATOM 880 O O . GLU A 1 111 ? 51.355 84.099 26.137 1.00 24.22 107 GLU A O 1
ATOM 886 N N . PRO A 1 112 ? 49.368 85.089 26.489 1.00 24.27 108 PRO A N 1
ATOM 887 C CA . PRO A 1 112 ? 48.677 83.819 26.293 1.00 23.39 108 PRO A CA 1
ATOM 888 C C . PRO A 1 112 ? 48.964 83.140 24.928 1.00 22.07 108 PRO A C 1
ATOM 889 O O . PRO A 1 112 ? 49.200 83.807 23.935 1.00 22.07 108 PRO A O 1
ATOM 893 N N . VAL A 1 113 ? 48.975 81.817 24.899 1.00 20.83 109 VAL A N 1
ATOM 894 C CA . VAL A 1 113 ? 49.076 81.075 23.640 1.00 19.86 109 VAL A CA 1
ATOM 895 C C . VAL A 1 113 ? 47.814 80.228 23.563 1.00 19.91 109 VAL A C 1
ATOM 896 O O . VAL A 1 113 ? 47.542 79.385 24.434 1.00 18.91 109 VAL A O 1
ATOM 900 N N . HIS A 1 114 ? 47.023 80.473 22.528 1.00 20.62 110 HIS A N 1
ATOM 901 C CA . HIS A 1 114 ? 45.723 79.823 22.409 1.00 20.96 110 HIS A CA 1
ATOM 902 C C . HIS A 1 114 ? 45.742 78.665 21.443 1.00 20.34 110 HIS A C 1
ATOM 903 O O . HIS A 1 114 ? 46.252 78.766 20.327 1.00 19.30 110 HIS A O 1
ATOM 910 N N . VAL A 1 115 ? 45.216 77.535 21.905 1.00 20.44 111 VAL A N 1
ATOM 911 C CA . VAL A 1 115 ? 44.954 76.370 21.078 1.00 19.94 111 VAL A CA 1
ATOM 912 C C . VAL A 1 115 ? 43.487 76.008 21.376 1.00 20.98 111 VAL A C 1
ATOM 913 O O . VAL A 1 115 ? 43.099 75.889 22.520 1.00 20.91 111 VAL A O 1
ATOM 917 N N . ASP A 1 116 ? 42.672 75.866 20.340 1.00 22.32 112 ASP A N 1
ATOM 918 C CA . ASP A 1 116 ? 41.210 75.680 20.476 1.00 22.97 112 ASP A CA 1
ATOM 919 C C . ASP A 1 116 ? 40.575 76.539 21.598 1.00 23.37 112 ASP A C 1
ATOM 920 O O . ASP A 1 116 ? 39.835 76.035 22.441 1.00 23.58 112 ASP A O 1
ATOM 925 N N . GLY A 1 117 ? 40.850 77.832 21.608 1.00 23.07 113 GLY A N 1
ATOM 926 C CA . GLY A 1 117 ? 40.228 78.696 22.579 1.00 23.91 113 GLY A CA 1
ATOM 927 C C . GLY A 1 117 ? 40.787 78.685 24.007 1.00 23.61 113 GLY A C 1
ATOM 928 O O . GLY A 1 117 ? 40.433 79.562 24.775 1.00 24.63 113 GLY A O 1
ATOM 929 N N . LYS A 1 118 ? 41.656 77.739 24.373 1.00 22.14 114 LYS A N 1
ATOM 930 C CA . LYS A 1 118 ? 42.215 77.714 25.728 1.00 21.36 114 LYS A CA 1
ATOM 931 C C . LYS A 1 118 ? 43.652 78.240 25.708 1.00 20.89 114 LYS A C 1
ATOM 932 O O . LYS A 1 118 ? 44.429 77.874 24.805 1.00 20.32 114 LYS A O 1
ATOM 934 N N . ASN A 1 119 ? 44.005 79.111 26.667 1.00 19.87 115 ASN A N 1
ATOM 935 C CA . ASN A 1 119 ? 45.406 79.457 26.907 1.00 18.81 115 ASN A CA 1
ATOM 936 C C . ASN A 1 119 ? 46.150 78.257 27.485 1.00 18.02 115 ASN A C 1
ATOM 937 O O . ASN A 1 119 ? 45.938 77.879 28.659 1.00 18.53 115 ASN A O 1
ATOM 942 N N . VAL A 1 120 ? 47.060 77.687 26.700 1.00 16.76 116 VAL A N 1
ATOM 943 C CA . VAL A 1 120 ? 47.730 76.452 27.094 1.00 16.15 116 VAL A CA 1
ATOM 944 C C . VAL A 1 120 ? 48.735 76.680 28.235 1.00 16.23 116 VAL A C 1
ATOM 945 O O . VAL A 1 120 ? 49.083 75.738 28.950 1.00 15.94 116 VAL A O 1
ATOM 949 N N . LEU A 1 121 ? 49.213 77.917 28.409 1.00 16.58 117 LEU A N 1
ATOM 950 C CA . LEU A 1 121 ? 50.124 78.220 29.537 1.00 16.63 117 LEU A CA 1
ATOM 951 C C . LEU A 1 121 ? 49.512 77.931 30.936 1.00 17.32 117 LEU A C 1
ATOM 952 O O . LEU A 1 121 ? 50.213 77.558 31.876 1.00 17.03 117 LEU A O 1
ATOM 957 N N . ASP A 1 122 ? 48.211 78.103 31.073 1.00 17.60 118 ASP A N 1
ATOM 958 C CA . ASP A 1 122 ? 47.546 77.742 32.322 1.00 18.67 118 ASP A CA 1
ATOM 959 C C . ASP A 1 122 ? 47.811 76.305 32.678 1.00 18.69 118 ASP A C 1
ATOM 960 O O . ASP A 1 122 ? 48.256 76.035 33.767 1.00 18.67 118 ASP A O 1
ATOM 965 N N . GLU A 1 123 ? 47.604 75.376 31.756 1.00 19.26 119 GLU A N 1
ATOM 966 C CA . GLU A 1 123 ? 47.856 73.982 32.079 1.00 19.69 119 GLU A CA 1
ATOM 967 C C . GLU A 1 123 ? 49.357 73.663 32.187 1.00 17.66 119 GLU A C 1
ATOM 968 O O . GLU A 1 123 ? 49.764 72.785 32.982 1.00 16.67 119 GLU A O 1
ATOM 974 N N . VAL A 1 124 ? 50.180 74.345 31.382 1.00 16.17 120 VAL A N 1
ATOM 975 C CA . VAL A 1 124 ? 51.645 74.186 31.486 1.00 15.23 120 VAL A CA 1
ATOM 976 C C . VAL A 1 124 ? 52.165 74.482 32.878 1.00 15.16 120 VAL A C 1
ATOM 977 O O . VAL A 1 124 ? 52.940 73.687 33.442 1.00 14.49 120 VAL A O 1
ATOM 981 N N . HIS A 1 125 ? 51.724 75.612 33.437 1.00 14.90 121 HIS A N 1
ATOM 982 C CA . HIS A 1 125 ? 52.163 76.004 34.757 1.00 14.73 121 HIS A CA 1
ATOM 983 C C . HIS A 1 125 ? 51.492 75.229 35.875 1.00 14.46 121 HIS A C 1
ATOM 984 O O . HIS A 1 125 ? 52.114 75.021 36.909 1.00 13.95 121 HIS A O 1
ATOM 991 N N . ALA A 1 126 ? 50.246 74.777 35.683 1.00 14.18 122 ALA A N 1
ATOM 992 C CA . ALA A 1 126 ? 49.580 73.933 36.690 1.00 14.15 122 ALA A CA 1
ATOM 993 C C . ALA A 1 126 ? 50.349 72.620 36.889 1.00 13.83 122 ALA A C 1
ATOM 994 O O . ALA A 1 126 ? 50.595 72.209 38.015 1.00 13.87 122 ALA A O 1
ATOM 996 N N . VAL A 1 127 ? 50.746 71.974 35.792 1.00 13.65 123 VAL A N 1
ATOM 997 C CA . VAL A 1 127 ? 51.612 70.810 35.869 1.00 13.42 123 VAL A CA 1
ATOM 998 C C . VAL A 1 127 ? 52.968 71.139 36.490 1.00 13.49 123 VAL A C 1
ATOM 999 O O . VAL A 1 127 ? 53.421 70.418 37.368 1.00 13.68 123 VAL A O 1
ATOM 1003 N N . LEU A 1 128 ? 53.629 72.216 36.072 1.00 13.72 124 LEU A N 1
ATOM 1004 C CA . LEU A 1 128 ? 54.934 72.538 36.680 1.00 13.60 124 LEU A CA 1
ATOM 1005 C C . LEU A 1 128 ? 54.816 72.721 38.200 1.00 14.34 124 LEU A C 1
ATOM 1006 O O . LEU A 1 128 ? 55.668 72.278 38.960 1.00 13.96 124 LEU A O 1
ATOM 1011 N N . ARG A 1 129 ? 53.760 73.384 38.652 1.00 15.89 125 ARG A N 1
ATOM 1012 C CA . ARG A 1 129 ? 53.550 73.543 40.103 1.00 16.99 125 ARG A CA 1
ATOM 1013 C C . ARG A 1 129 ? 53.382 72.206 40.789 1.00 16.63 125 ARG A C 1
ATOM 1014 O O . ARG A 1 129 ? 53.916 71.992 41.889 1.00 15.86 125 ARG A O 1
ATOM 1022 N N . ARG A 1 130 ? 52.649 71.300 40.146 1.00 16.33 126 ARG A N 1
ATOM 1023 C CA . ARG A 1 130 ? 52.444 70.005 40.750 1.00 16.91 126 ARG A CA 1
ATOM 1024 C C . ARG A 1 130 ? 53.739 69.190 40.807 1.00 15.96 126 ARG A C 1
ATOM 1025 O O . ARG A 1 130 ? 54.012 68.533 41.828 1.00 15.29 126 ARG A O 1
ATOM 1033 N N . ILE A 1 131 ? 54.557 69.266 39.759 1.00 15.14 127 ILE A N 1
ATOM 1034 C CA . ILE A 1 131 ? 55.847 68.587 39.790 1.00 15.23 127 ILE A CA 1
ATOM 1035 C C . ILE A 1 131 ? 56.695 69.168 40.942 1.00 16.04 127 ILE A C 1
ATOM 1036 O O . ILE A 1 131 ? 57.406 68.449 41.654 1.00 15.37 127 ILE A O 1
ATOM 1041 N N . ARG A 1 132 ? 56.610 70.477 41.127 1.00 17.11 128 ARG A N 1
ATOM 1042 C CA . ARG A 1 132 ? 57.458 71.130 42.111 1.00 18.44 128 ARG A CA 1
ATOM 1043 C C . ARG A 1 132 ? 57.083 70.609 43.511 1.00 17.62 128 ARG A C 1
ATOM 1044 O O . ARG A 1 132 ? 57.928 70.128 44.265 1.00 17.26 128 ARG A O 1
ATOM 1052 N N . VAL A 1 133 ? 55.798 70.680 43.823 1.00 16.57 129 VAL A N 1
ATOM 1053 C CA . VAL A 1 133 ? 55.287 70.201 45.088 1.00 16.29 129 VAL A CA 1
ATOM 1054 C C . VAL A 1 133 ? 55.635 68.723 45.295 1.00 15.31 129 VAL A C 1
ATOM 1055 O O . VAL A 1 133 ? 56.115 68.348 46.355 1.00 15.08 129 VAL A O 1
ATOM 1059 N N . PHE A 1 134 ? 55.396 67.908 44.271 1.00 14.87 130 PHE A N 1
ATOM 1060 C CA . PHE A 1 134 ? 55.579 66.448 44.350 1.00 14.73 130 PHE A CA 1
ATOM 1061 C C . PHE A 1 134 ? 57.049 66.066 44.530 1.00 14.66 130 PHE A C 1
ATOM 1062 O O . PHE A 1 134 ? 57.395 65.241 45.401 1.00 14.75 130 PHE A O 1
ATOM 1070 N N . SER A 1 135 ? 57.904 66.661 43.710 1.00 14.45 131 SER A N 1
ATOM 1071 C CA . SER A 1 135 ? 59.346 66.448 43.835 1.00 14.66 131 SER A CA 1
ATOM 1072 C C . SER A 1 135 ? 59.853 66.889 45.220 1.00 14.82 131 SER A C 1
ATOM 1073 O O . SER A 1 135 ? 60.620 66.165 45.834 1.00 14.28 131 SER A O 1
ATOM 1076 N N . GLU A 1 136 ? 59.393 68.041 45.711 1.00 15.70 132 GLU A N 1
ATOM 1077 C CA . GLU A 1 136 ? 59.786 68.517 47.045 1.00 16.79 132 GLU A CA 1
ATOM 1078 C C . GLU A 1 136 ? 59.431 67.491 48.131 1.00 16.66 132 GLU A C 1
ATOM 1079 O O . GLU A 1 136 ? 60.259 67.166 48.967 1.00 16.35 132 GLU A O 1
ATOM 1085 N N . LYS A 1 137 ? 58.182 67.019 48.122 1.00 16.05 133 LYS A N 1
ATOM 1086 C CA . LYS A 1 137 ? 57.741 66.025 49.108 1.00 16.49 133 LYS A CA 1
ATOM 1087 C C . LYS A 1 137 ? 58.439 64.649 49.051 1.00 16.07 133 LYS A C 1
ATOM 1088 O O . LYS A 1 137 ? 58.775 64.090 50.112 1.00 16.28 133 LYS A O 1
ATOM 1094 N N . VAL A 1 138 ? 58.647 64.116 47.846 1.00 14.69 134 VAL A N 1
ATOM 1095 C CA . VAL A 1 138 ? 59.375 62.853 47.665 1.00 14.32 134 VAL A CA 1
ATOM 1096 C C . VAL A 1 138 ? 60.789 63.041 48.239 1.00 14.51 134 VAL A C 1
ATOM 1097 O O . VAL A 1 138 ? 61.242 62.242 49.039 1.00 14.44 134 VAL A O 1
ATOM 1101 N N . ARG A 1 139 ? 61.456 64.128 47.862 1.00 14.72 135 ARG A N 1
ATOM 1102 C CA . ARG A 1 139 ? 62.848 64.377 48.247 1.00 14.92 135 ARG A CA 1
ATOM 1103 C C . ARG A 1 139 ? 63.035 64.577 49.758 1.00 15.61 135 ARG A C 1
ATOM 1104 O O . ARG A 1 139 ? 64.038 64.132 50.311 1.00 15.56 135 ARG A O 1
ATOM 1112 N N . SER A 1 140 ? 62.081 65.248 50.401 1.00 15.98 136 SER A N 1
ATOM 1113 C CA . SER A 1 140 ? 62.125 65.516 51.833 1.00 16.78 136 SER A CA 1
ATOM 1114 C C . SER A 1 140 ? 61.707 64.306 52.680 1.00 17.14 136 SER A C 1
ATOM 1115 O O . SER A 1 140 ? 62.014 64.242 53.866 1.00 18.09 136 SER A O 1
ATOM 1118 N N . GLY A 1 141 ? 60.975 63.365 52.088 1.00 16.69 137 GLY A N 1
ATOM 1119 C CA . GLY A 1 141 ? 60.382 62.281 52.849 1.00 16.65 137 GLY A CA 1
ATOM 1120 C C . GLY A 1 141 ? 58.979 62.573 53.355 1.00 16.91 137 GLY A C 1
ATOM 1121 O O . GLY A 1 141 ? 58.398 61.746 54.028 1.00 16.87 137 GLY A O 1
ATOM 1122 N N . GLU A 1 142 ? 58.385 63.697 52.993 1.00 17.32 138 GLU A N 1
ATOM 1123 C CA . GLU A 1 142 ? 56.963 63.879 53.305 1.00 18.41 138 GLU A CA 1
ATOM 1124 C C . GLU A 1 142 ? 56.099 62.815 52.618 1.00 17.98 138 GLU A C 1
ATOM 1125 O O . GLU A 1 142 ? 55.110 62.374 53.180 1.00 18.31 138 GLU A O 1
ATOM 1131 N N . ILE A 1 143 ? 56.449 62.441 51.396 1.00 17.62 139 ILE A N 1
ATOM 1132 C CA . ILE A 1 143 ? 55.820 61.301 50.715 1.00 18.03 139 ILE A CA 1
ATOM 1133 C C . ILE A 1 143 ? 56.820 60.134 50.829 1.00 19.01 139 ILE A C 1
ATOM 1134 O O . ILE A 1 143 ? 58.016 60.289 50.472 1.00 20.08 139 ILE A O 1
ATOM 1139 N N . ARG A 1 144 ? 56.334 58.998 51.336 1.00 18.97 140 ARG A N 1
ATOM 1140 C CA . ARG A 1 144 ? 57.115 57.777 51.526 1.00 18.65 140 ARG A CA 1
ATOM 1141 C C . ARG A 1 144 ? 56.596 56.584 50.711 1.00 17.97 140 ARG A C 1
ATOM 1142 O O . ARG A 1 144 ? 55.464 56.566 50.280 1.00 17.09 140 ARG A O 1
ATOM 1150 N N . GLY A 1 145 ? 57.444 55.566 50.568 1.00 17.98 141 GLY A N 1
ATOM 1151 C CA . GLY A 1 145 ? 57.051 54.258 50.055 1.00 17.75 141 GLY A CA 1
ATOM 1152 C C . GLY A 1 145 ? 56.011 53.559 50.926 1.00 18.19 141 GLY A C 1
ATOM 1153 O O . GLY A 1 145 ? 55.632 54.073 51.954 1.00 17.65 141 GLY A O 1
ATOM 1154 N N . HIS A 1 146 ? 55.561 52.374 50.507 1.00 18.46 142 HIS A N 1
ATOM 1155 C CA . HIS A 1 146 ? 54.470 51.679 51.194 1.00 19.61 142 HIS A CA 1
ATOM 1156 C C . HIS A 1 146 ? 54.825 51.275 52.585 1.00 19.80 142 HIS A C 1
ATOM 1157 O O . HIS A 1 146 ? 53.942 51.233 53.434 1.00 20.07 142 HIS A O 1
ATOM 1164 N N . THR A 1 147 ? 56.101 50.978 52.841 1.00 19.39 143 THR A N 1
ATOM 1165 C CA . THR A 1 147 ? 56.514 50.620 54.180 1.00 19.78 143 THR A CA 1
ATOM 1166 C C . THR A 1 147 ? 57.089 51.806 54.983 1.00 19.65 143 THR A C 1
ATOM 1167 O O . THR A 1 147 ? 57.721 51.586 55.997 1.00 18.99 143 THR A O 1
ATOM 1171 N N . GLY A 1 148 ? 56.880 53.040 54.515 1.00 18.97 144 GLY A N 1
ATOM 1172 C CA . GLY A 1 148 ? 57.378 54.219 55.210 1.00 19.46 144 GLY A CA 1
ATOM 1173 C C . GLY A 1 148 ? 58.807 54.681 54.927 1.00 19.71 144 GLY A C 1
ATOM 1174 O O . GLY A 1 148 ? 59.287 55.597 55.591 1.00 19.91 144 GLY A O 1
ATOM 1175 N N . LYS A 1 149 ? 59.502 54.080 53.965 1.00 19.98 145 LYS A N 1
ATOM 1176 C CA . LYS A 1 149 ? 60.880 54.516 53.650 1.00 20.58 145 LYS A CA 1
ATOM 1177 C C . LYS A 1 149 ? 60.877 55.678 52.694 1.00 20.09 145 LYS A C 1
ATOM 1178 O O . LYS A 1 149 ? 59.950 55.829 51.905 1.00 20.56 145 LYS A O 1
ATOM 1184 N N . LYS A 1 150 ? 61.914 56.501 52.762 1.00 20.36 146 LYS A N 1
ATOM 1185 C CA . LYS A 1 150 ? 62.128 57.589 51.796 1.00 20.01 146 LYS A CA 1
ATOM 1186 C C . LYS A 1 150 ? 62.425 57.014 50.435 1.00 19.27 146 LYS A C 1
ATOM 1187 O O . LYS A 1 150 ? 63.211 56.074 50.303 1.00 19.64 146 LYS A O 1
ATOM 1193 N N . LEU A 1 151 ? 61.845 57.608 49.406 1.00 18.33 147 LEU A N 1
ATOM 1194 C CA . LEU A 1 151 ? 62.083 57.125 48.054 1.00 17.69 147 LEU A CA 1
ATOM 1195 C C . LEU A 1 151 ? 63.376 57.760 47.526 1.00 17.91 147 LEU A C 1
ATOM 1196 O O . LEU A 1 151 ? 63.377 58.928 47.175 1.00 18.97 147 LEU A O 1
ATOM 1201 N N . VAL A 1 152 ? 64.480 57.010 47.500 1.00 16.91 148 VAL A N 1
ATOM 1202 C CA . VAL A 1 152 ? 65.773 57.578 47.084 1.00 16.09 148 VAL A CA 1
ATOM 1203 C C . VAL A 1 152 ? 66.193 57.049 45.688 1.00 15.38 148 VAL A C 1
ATOM 1204 O O . VAL A 1 152 ? 67.168 57.515 45.128 1.00 15.21 148 VAL A O 1
ATOM 1208 N N . ASN A 1 153 ? 65.446 56.085 45.124 1.00 14.34 149 ASN A N 1
ATOM 1209 C CA . ASN A 1 153 ? 65.679 55.573 43.779 1.00 13.30 149 ASN A CA 1
ATOM 1210 C C . ASN A 1 153 ? 64.498 55.863 42.835 1.00 12.58 149 ASN A C 1
ATOM 1211 O O . ASN A 1 153 ? 63.326 55.850 43.260 1.00 13.29 149 ASN A O 1
ATOM 1216 N N . VAL A 1 154 ? 64.810 56.116 41.567 1.00 11.56 150 VAL A N 1
ATOM 1217 C CA . VAL A 1 154 ? 63.790 56.312 40.511 1.00 11.02 150 VAL A CA 1
ATOM 1218 C C . VAL A 1 154 ? 64.089 55.375 39.343 1.00 10.70 150 VAL A C 1
ATOM 1219 O O . VAL A 1 154 ? 65.242 55.295 38.858 1.00 10.77 150 VAL A O 1
ATOM 1223 N N . ILE A 1 155 ? 63.069 54.610 38.946 1.00 10.51 151 ILE A N 1
ATOM 1224 C CA . ILE A 1 155 ? 63.085 53.881 37.682 1.00 10.25 151 ILE A CA 1
ATOM 1225 C C . ILE A 1 155 ? 62.156 54.682 36.790 1.00 10.21 151 ILE A C 1
ATOM 1226 O O . ILE A 1 155 ? 60.966 54.827 37.083 1.00 10.14 151 ILE A O 1
ATOM 1231 N N . SER A 1 156 ? 62.737 55.268 35.741 1.00 10.20 152 SER A N 1
ATOM 1232 C CA . SER A 1 156 ? 62.011 56.071 34.779 1.00 10.22 152 SER A CA 1
ATOM 1233 C C . SER A 1 156 ? 61.871 55.204 33.522 1.00 10.28 152 SER A C 1
ATOM 1234 O O . SER A 1 156 ? 62.849 54.853 32.914 1.00 10.43 152 SER A O 1
ATOM 1237 N N . ILE A 1 157 ? 60.639 54.803 33.200 1.00 10.55 153 ILE A N 1
ATOM 1238 C CA . ILE A 1 157 ? 60.351 53.838 32.157 1.00 10.50 153 ILE A CA 1
ATOM 1239 C C . ILE A 1 157 ? 59.854 54.657 30.974 1.00 10.85 153 ILE A C 1
ATOM 1240 O O . ILE A 1 157 ? 58.897 55.413 31.106 1.00 11.10 153 ILE A O 1
ATOM 1245 N N . GLY A 1 158 ? 60.500 54.494 29.829 1.00 10.74 154 GLY A N 1
ATOM 1246 C CA . GLY A 1 158 ? 60.192 55.279 28.644 1.00 10.80 154 GLY A CA 1
ATOM 1247 C C . GLY A 1 158 ? 61.238 55.018 27.588 1.00 10.72 154 GLY A C 1
ATOM 1248 O O . GLY A 1 158 ? 62.423 54.774 27.925 1.00 10.73 154 GLY A O 1
ATOM 1249 N N . ILE A 1 159 ? 60.796 55.069 26.322 1.00 10.92 155 ILE A N 1
ATOM 1250 C CA . ILE A 1 159 ? 61.639 54.842 25.163 1.00 10.86 155 ILE A CA 1
ATOM 1251 C C . ILE A 1 159 ? 61.604 56.045 24.193 1.00 11.12 155 ILE A C 1
ATOM 1252 O O . ILE A 1 159 ? 60.671 56.888 24.204 1.00 10.73 155 ILE A O 1
ATOM 1257 N N . GLY A 1 160 ? 62.656 56.156 23.377 1.00 10.82 156 GLY A N 1
ATOM 1258 C CA . GLY A 1 160 ? 62.722 57.239 22.401 1.00 10.76 156 GLY A CA 1
ATOM 1259 C C . GLY A 1 160 ? 62.669 58.625 23.041 1.00 10.45 156 GLY A C 1
ATOM 1260 O O . GLY A 1 160 ? 63.479 58.941 23.925 1.00 10.11 156 GLY A O 1
ATOM 1261 N N . GLY A 1 161 ? 61.725 59.450 22.586 1.00 10.11 157 GLY A N 1
ATOM 1262 C CA . GLY A 1 161 ? 61.548 60.781 23.104 1.00 10.23 157 GLY A CA 1
ATOM 1263 C C . GLY A 1 161 ? 61.212 60.835 24.601 1.00 10.49 157 GLY A C 1
ATOM 1264 O O . GLY A 1 161 ? 61.434 61.867 25.253 1.00 10.09 157 GLY A O 1
ATOM 1265 N N . SER A 1 162 ? 60.698 59.726 25.140 1.00 10.79 158 SER A N 1
ATOM 1266 C CA . SER A 1 162 ? 60.360 59.645 26.552 1.00 11.05 158 SER A CA 1
ATOM 1267 C C . SER A 1 162 ? 61.583 59.384 27.469 1.00 11.36 158 SER A C 1
ATOM 1268 O O . SER A 1 162 ? 61.442 59.337 28.702 1.00 11.20 158 SER A O 1
ATOM 1271 N N . TYR A 1 163 ? 62.791 59.224 26.885 1.00 11.62 159 TYR A N 1
ATOM 1272 C CA . TYR A 1 163 ? 64.028 59.260 27.698 1.00 11.36 159 TYR A CA 1
ATOM 1273 C C . TYR A 1 163 ? 65.317 59.885 27.129 1.00 11.11 159 TYR A C 1
ATOM 1274 O O . TYR A 1 163 ? 66.172 60.268 27.930 1.00 10.23 159 TYR A O 1
ATOM 1283 N N . LEU A 1 164 ? 65.495 59.947 25.806 1.00 10.77 160 LEU A N 1
ATOM 1284 C CA . LEU A 1 164 ? 66.802 60.316 25.243 1.00 10.51 160 LEU A CA 1
ATOM 1285 C C . LEU A 1 164 ? 67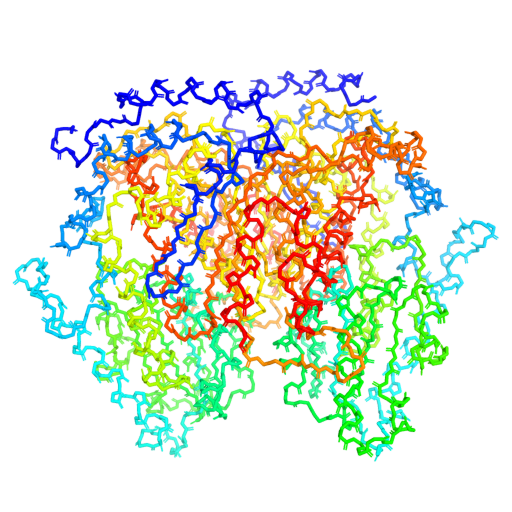.186 61.710 25.640 1.00 10.31 160 LEU A C 1
ATOM 1286 O O . LEU A 1 164 ? 68.318 61.932 26.085 1.00 10.50 160 LEU A O 1
ATOM 1291 N N . GLY A 1 165 ? 66.252 62.646 25.530 1.00 9.79 161 GLY A N 1
ATOM 1292 C CA . GLY A 1 165 ? 66.546 64.008 25.954 1.00 9.64 161 GLY A CA 1
ATOM 1293 C C . GLY A 1 165 ? 66.866 64.086 27.450 1.00 9.44 161 GLY A C 1
ATOM 1294 O O . GLY A 1 165 ? 67.778 64.808 27.857 1.00 8.98 161 GLY A O 1
ATOM 1295 N N . THR A 1 166 ? 66.065 63.385 28.247 1.00 9.08 162 THR A N 1
ATOM 1296 C CA . THR A 1 166 ? 66.141 63.421 29.684 1.00 9.11 162 THR A CA 1
ATOM 1297 C C . THR A 1 166 ? 67.462 62.826 30.092 1.00 9.40 162 THR A C 1
ATOM 1298 O O . THR A 1 166 ? 68.150 63.395 30.923 1.00 9.29 162 THR A O 1
ATOM 1302 N N . GLU A 1 167 ? 67.850 61.696 29.484 1.00 9.63 163 GLU A N 1
ATOM 1303 C CA . GLU A 1 167 ? 69.108 61.084 29.863 1.00 10.12 163 GLU A CA 1
ATOM 1304 C C . GLU A 1 167 ? 70.313 61.973 29.493 1.00 9.67 163 GLU A C 1
ATOM 1305 O O . GLU A 1 167 ? 71.260 62.047 30.262 1.00 9.45 163 GLU A O 1
ATOM 1311 N N . PHE A 1 168 ? 70.237 62.656 28.340 1.00 9.45 164 PHE A N 1
ATOM 1312 C CA . PHE A 1 168 ? 71.201 63.701 27.926 1.00 9.52 164 PHE A CA 1
ATOM 1313 C C . PHE A 1 168 ? 71.371 64.753 29.050 1.00 9.49 164 PHE A C 1
ATOM 1314 O O . PHE A 1 168 ? 72.480 64.992 29.540 1.00 9.62 164 PHE A O 1
ATOM 1322 N N . VAL A 1 169 ? 70.253 65.324 29.490 1.00 9.49 165 VAL A N 1
ATOM 1323 C CA . VAL A 1 169 ? 70.292 66.394 30.498 1.00 9.51 165 VAL A CA 1
ATOM 1324 C C . VAL A 1 169 ? 70.767 65.862 31.852 1.00 9.51 165 VAL A C 1
ATOM 1325 O O . VAL A 1 169 ? 71.601 66.496 32.520 1.00 9.24 165 VAL A O 1
ATOM 1329 N N . HIS A 1 170 ? 70.278 64.671 32.206 1.00 9.43 166 HIS A N 1
ATOM 1330 C CA . HIS A 1 170 ? 70.653 64.022 33.458 1.00 9.48 166 HIS A CA 1
ATOM 1331 C C . HIS A 1 170 ? 72.138 63.916 33.598 1.00 9.67 166 HIS A C 1
ATOM 1332 O O . HIS A 1 170 ? 72.689 64.341 34.606 1.00 9.34 166 HIS A O 1
ATOM 1339 N N . LEU A 1 171 ? 72.793 63.328 32.583 1.00 9.69 167 LEU A N 1
ATOM 1340 C CA . LEU A 1 171 ? 74.235 63.137 32.616 1.00 9.96 167 LEU A CA 1
ATOM 1341 C C . LEU A 1 171 ? 74.975 64.452 32.527 1.00 9.99 167 LEU A C 1
ATOM 1342 O O . LEU A 1 171 ? 76.008 64.603 33.187 1.00 10.18 167 LEU A O 1
ATOM 1347 N N . ALA A 1 172 ? 74.443 65.399 31.744 1.00 9.93 168 ALA A N 1
ATOM 1348 C CA . ALA A 1 172 ? 75.021 66.743 31.654 1.00 9.93 168 ALA A CA 1
ATOM 1349 C C . ALA A 1 172 ? 75.155 67.455 32.973 1.00 10.19 168 ALA A C 1
ATOM 1350 O O . ALA A 1 172 ? 76.129 68.190 33.181 1.00 10.08 168 ALA A O 1
ATOM 1352 N N . LEU A 1 173 ? 74.203 67.225 33.873 1.00 10.42 169 LEU A N 1
ATOM 1353 C CA . LEU A 1 173 ? 74.173 67.909 35.156 1.00 10.98 169 LEU A CA 1
ATOM 1354 C C . LEU A 1 173 ? 74.818 67.104 36.292 1.00 11.15 169 LEU A C 1
ATOM 1355 O O . LEU A 1 173 ? 75.118 67.676 37.347 1.00 11.34 169 LEU A O 1
ATOM 1360 N N . ALA A 1 174 ? 75.088 65.807 36.077 1.00 11.04 170 ALA A N 1
ATOM 1361 C CA . ALA A 1 174 ? 75.478 64.905 37.183 1.00 11.45 170 ALA A CA 1
ATOM 1362 C C . ALA A 1 174 ? 76.705 65.381 37.993 1.00 11.79 170 ALA A C 1
ATOM 1363 O O . ALA A 1 174 ? 76.738 65.209 39.220 1.00 11.75 170 ALA A O 1
ATOM 1365 N N . ALA A 1 175 ? 77.698 65.948 37.293 1.00 11.75 171 ALA A N 1
ATOM 1366 C CA . ALA A 1 175 ? 78.956 66.364 37.904 1.00 12.44 171 ALA A CA 1
ATOM 1367 C C . ALA A 1 175 ? 78.951 67.872 38.252 1.00 12.59 171 ALA A C 1
ATOM 1368 O O . ALA A 1 175 ? 79.915 68.401 38.798 1.00 12.69 171 ALA A O 1
ATOM 1370 N N . GLU A 1 176 ? 77.866 68.551 37.943 1.00 12.97 172 GLU A N 1
ATOM 1371 C CA . GLU A 1 176 ? 77.761 69.986 38.241 1.00 13.85 172 GLU A CA 1
ATOM 1372 C C . GLU A 1 176 ? 77.734 70.180 39.748 1.00 14.03 172 GLU A C 1
ATOM 1373 O O . GLU A 1 176 ? 77.039 69.470 40.460 1.00 13.66 172 GLU A O 1
ATOM 1379 N N . GLY A 1 177 ? 78.495 71.147 40.236 1.00 14.70 173 GLY A N 1
ATOM 1380 C CA . GLY A 1 177 ? 78.718 71.277 41.674 1.00 15.25 173 GLY A CA 1
ATOM 1381 C C . GLY A 1 177 ? 77.442 71.288 42.497 1.00 15.48 173 GLY A C 1
ATOM 1382 O O . GLY A 1 177 ? 77.292 70.536 43.450 1.00 16.08 173 GLY A O 1
ATOM 1383 N N . TYR A 1 178 ? 76.531 72.158 42.117 1.00 15.82 174 TYR A N 1
ATOM 1384 C CA . TYR A 1 178 ? 75.304 72.363 42.857 1.00 16.23 174 TYR A CA 1
ATOM 1385 C C . TYR A 1 178 ? 74.328 71.189 42.605 1.00 15.33 174 TYR A C 1
ATOM 1386 O O . TYR A 1 178 ? 73.772 70.635 43.555 1.00 15.05 174 TYR A O 1
ATOM 1395 N N . ALA A 1 179 ? 74.149 70.798 41.335 1.00 14.14 175 ALA A N 1
ATOM 1396 C CA . ALA A 1 179 ? 73.285 69.678 41.011 1.00 13.97 175 ALA A CA 1
ATOM 1397 C C . ALA A 1 179 ? 73.723 68.396 41.743 1.00 14.00 175 ALA A C 1
ATOM 1398 O O . ALA A 1 179 ? 72.875 67.698 42.332 1.00 14.32 175 ALA A O 1
ATOM 1400 N N . ALA A 1 180 ? 75.017 68.111 41.761 1.00 14.02 176 ALA A N 1
ATOM 1401 C CA . ALA A 1 180 ? 75.526 66.916 42.422 1.00 14.58 176 ALA A CA 1
ATOM 1402 C C . ALA A 1 180 ? 75.136 66.889 43.907 1.00 15.56 176 ALA A C 1
ATOM 1403 O O . ALA A 1 180 ? 74.621 65.894 44.395 1.00 15.07 176 ALA A O 1
ATOM 1405 N N . GLU A 1 181 ? 75.333 67.996 44.608 1.00 17.52 177 GLU A N 1
ATOM 1406 C CA . GLU A 1 181 ? 74.916 68.084 45.997 1.00 19.43 177 GLU A CA 1
ATOM 1407 C C . GLU A 1 181 ? 73.459 67.770 46.126 1.00 17.89 177 GLU A C 1
ATOM 1408 O O . GLU A 1 181 ? 73.088 66.960 46.954 1.00 17.30 177 GLU A O 1
ATOM 1414 N N . LYS A 1 182 ? 72.624 68.403 45.313 1.00 16.95 178 LYS A N 1
ATOM 1415 C CA . LYS A 1 182 ? 71.182 68.128 45.411 1.00 16.78 178 LYS A CA 1
ATOM 1416 C C . LYS A 1 182 ? 70.802 66.689 45.065 1.00 15.74 178 LYS A C 1
ATOM 1417 O O . LYS A 1 182 ? 69.775 66.203 45.523 1.00 16.58 178 LYS A O 1
ATOM 1423 N N . ALA A 1 183 ? 71.600 66.011 44.247 1.00 15.10 179 ALA A N 1
ATOM 1424 C CA . ALA A 1 183 ? 71.310 64.625 43.872 1.00 14.54 179 ALA A CA 1
ATOM 1425 C C . ALA A 1 183 ? 71.977 63.632 44.852 1.00 14.64 179 ALA A C 1
ATOM 1426 O O . ALA A 1 183 ? 71.926 62.425 44.668 1.00 14.36 179 ALA A O 1
ATOM 1428 N N . HIS A 1 184 ? 72.617 64.129 45.895 1.00 15.18 180 HIS A N 1
ATOM 1429 C CA . HIS A 1 184 ? 73.425 63.253 46.728 1.00 15.83 180 HIS A CA 1
ATOM 1430 C C . HIS A 1 184 ? 72.563 62.212 47.384 1.00 15.58 180 HIS A C 1
ATOM 1431 O O . HIS A 1 184 ? 71.532 62.534 47.926 1.00 15.03 180 HIS A O 1
ATOM 1438 N N . GLY A 1 185 ? 72.968 60.949 47.297 1.00 15.77 181 GLY A N 1
ATOM 1439 C CA . GLY A 1 185 ? 72.210 59.847 47.868 1.00 16.12 181 GLY A CA 1
ATOM 1440 C C . GLY A 1 185 ? 71.121 59.331 46.939 1.00 16.21 181 GLY A C 1
ATOM 1441 O O . GLY A 1 185 ? 70.441 58.375 47.264 1.00 16.62 181 GLY A O 1
ATOM 1442 N N . ARG A 1 186 ? 70.946 59.960 45.781 1.00 15.71 182 ARG A N 1
ATOM 1443 C CA A ARG A 1 186 ? 69.815 59.637 44.919 0.50 15.89 182 ARG A CA 1
ATOM 1444 C CA B ARG A 1 186 ? 69.817 59.659 44.903 0.50 15.54 182 ARG A CA 1
ATOM 1445 C C . ARG A 1 186 ? 70.273 59.008 43.591 1.00 15.64 182 ARG A C 1
ATOM 1446 O O . ARG A 1 186 ? 71.343 59.309 43.082 1.00 15.21 182 ARG A O 1
ATOM 1461 N N . GLN A 1 187 ? 69.445 58.117 43.064 1.00 15.80 183 GLN A N 1
ATOM 1462 C CA . GLN A 1 187 ? 69.762 57.349 41.872 1.00 16.52 183 GLN A CA 1
ATOM 1463 C C . GLN A 1 187 ? 68.573 57.278 40.917 1.00 14.88 183 GLN A C 1
ATOM 1464 O O . GLN A 1 187 ? 67.416 57.249 41.337 1.00 14.57 183 GLN A O 1
ATOM 1470 N N . ILE A 1 188 ? 68.874 57.238 39.631 1.00 13.02 184 ILE A N 1
ATOM 1471 C CA . ILE A 1 188 ? 67.867 57.097 38.611 1.00 12.10 184 ILE A CA 1
ATOM 1472 C C . ILE A 1 188 ? 68.385 56.133 37.544 1.00 12.00 184 ILE A C 1
ATOM 1473 O O . ILE A 1 188 ? 69.526 56.225 37.055 1.00 11.29 184 ILE A O 1
ATOM 1478 N N . HIS A 1 189 ? 67.550 55.143 37.252 1.00 11.89 185 HIS A N 1
ATOM 1479 C CA . HIS A 1 189 ? 67.791 54.225 36.170 1.00 11.82 185 HIS A CA 1
ATOM 1480 C C . HIS A 1 189 ? 66.785 54.477 35.092 1.00 11.52 185 HIS A C 1
ATOM 1481 O O . HIS A 1 189 ? 65.625 54.698 35.373 1.00 12.11 185 HIS A O 1
ATOM 1488 N N . PHE A 1 190 ? 67.227 54.443 33.841 1.00 11.30 186 PHE A N 1
ATOM 1489 C CA . PHE A 1 190 ? 66.346 54.603 32.701 1.00 11.08 186 PHE A CA 1
ATOM 1490 C C . PHE A 1 190 ? 66.049 53.246 32.092 1.00 11.22 186 PHE A C 1
ATOM 1491 O O . PHE A 1 190 ? 66.937 52.589 31.566 1.00 11.83 186 PHE A O 1
ATOM 1499 N N . LEU A 1 191 ? 64.787 52.839 32.172 1.00 11.15 187 LEU A N 1
ATOM 1500 C CA . LEU A 1 191 ? 64.328 51.601 31.599 1.00 11.03 187 LEU A CA 1
ATOM 1501 C C . LEU A 1 191 ? 63.649 51.909 30.256 1.00 11.24 187 LEU A C 1
ATOM 1502 O O . LEU A 1 191 ? 62.543 52.497 30.209 1.00 11.59 187 LEU A O 1
ATOM 1507 N N . ALA A 1 192 ? 64.341 51.543 29.171 1.00 11.01 188 ALA A N 1
ATOM 1508 C CA . ALA A 1 192 ? 63.937 51.878 27.815 1.00 11.12 188 ALA A CA 1
ATOM 1509 C C . ALA A 1 192 ? 63.588 50.671 26.931 1.00 11.09 188 ALA A C 1
ATOM 1510 O O . ALA A 1 192 ? 62.497 50.579 26.407 1.00 11.63 188 ALA A O 1
ATOM 1512 N N . ASN A 1 193 ? 64.511 49.750 26.779 1.00 10.89 189 ASN A N 1
ATOM 1513 C CA . ASN A 1 193 ? 64.338 48.618 25.858 1.00 10.37 189 ASN A CA 1
ATOM 1514 C C . ASN A 1 193 ? 63.329 47.606 26.415 1.00 10.23 189 ASN A C 1
ATOM 1515 O O . ASN A 1 193 ? 63.206 47.442 27.626 1.00 9.86 189 ASN A O 1
ATOM 1520 N N . VAL A 1 194 ? 62.576 46.961 25.529 1.00 10.26 190 VAL A N 1
ATOM 1521 C CA . VAL A 1 194 ? 61.708 45.836 25.931 1.00 10.50 190 VAL A CA 1
ATOM 1522 C C . VAL A 1 194 ? 62.571 44.604 26.212 1.00 10.53 190 VAL A C 1
ATOM 1523 O O . VAL A 1 194 ? 62.090 43.648 26.793 1.00 10.93 190 VAL A O 1
ATOM 1527 N N . ASP A 1 195 ? 63.836 44.609 25.770 1.00 10.54 191 ASP A N 1
ATOM 1528 C CA . ASP A 1 195 ? 64.765 43.538 26.145 1.00 10.40 191 ASP A CA 1
ATOM 1529 C C . ASP A 1 195 ? 64.690 43.383 27.651 1.00 10.45 191 ASP A C 1
ATOM 1530 O O . ASP A 1 195 ? 65.000 44.331 28.370 1.00 10.40 191 ASP A O 1
ATOM 1535 N N . PRO A 1 196 ? 64.324 42.184 28.143 1.00 10.54 192 PRO A N 1
ATOM 1536 C CA . PRO A 1 196 ? 64.164 42.049 29.596 1.00 10.91 192 PRO A CA 1
ATOM 1537 C C . PRO A 1 196 ? 65.443 42.220 30.389 1.00 10.93 192 PRO A C 1
ATOM 1538 O O . PRO A 1 196 ? 65.380 42.447 31.589 1.00 10.99 192 PRO A O 1
ATOM 1542 N N . VAL A 1 197 ? 66.583 42.191 29.719 1.00 11.15 193 VAL A N 1
ATOM 1543 C CA . VAL A 1 197 ? 67.836 42.527 30.372 1.00 11.47 193 VAL A CA 1
ATOM 1544 C C . VAL A 1 197 ? 67.818 43.960 30.898 1.00 11.43 193 VAL A C 1
ATOM 1545 O O . VAL A 1 197 ? 68.437 44.279 31.911 1.00 11.44 193 VAL A O 1
ATOM 1549 N N . ASP A 1 198 ? 67.096 44.834 30.212 1.00 11.48 194 ASP A N 1
ATOM 1550 C CA . ASP A 1 198 ? 67.095 46.228 30.594 1.00 11.13 194 ASP A CA 1
ATOM 1551 C C . ASP A 1 198 ? 66.258 46.335 31.861 1.00 11.12 194 ASP A C 1
ATOM 1552 O O . ASP A 1 198 ? 66.601 47.137 32.725 1.00 10.78 194 ASP A O 1
ATOM 1557 N N . VAL A 1 199 ? 65.194 45.524 31.981 1.00 11.32 195 VAL A N 1
ATOM 1558 C CA . VAL A 1 199 ? 64.429 45.429 33.244 1.00 11.74 195 VAL A CA 1
ATOM 1559 C C . VAL A 1 199 ? 65.356 44.988 34.381 1.00 12.04 195 VAL A C 1
ATOM 1560 O O . VAL A 1 199 ? 65.351 45.586 35.468 1.00 12.18 195 VAL A O 1
ATOM 1564 N N . TRP A 1 200 ? 66.195 43.988 34.133 1.00 12.36 196 TRP A N 1
ATOM 1565 C CA . TRP A 1 200 ? 67.112 43.518 35.188 1.00 12.69 196 TRP A CA 1
ATOM 1566 C C . TRP A 1 200 ? 68.110 44.586 35.585 1.00 12.36 196 TRP A C 1
ATOM 1567 O O . TRP A 1 200 ? 68.397 44.793 36.762 1.00 12.75 196 TRP A O 1
ATOM 1578 N N . LEU A 1 201 ? 68.598 45.323 34.607 1.00 12.09 197 LEU A N 1
ATOM 1579 C CA . LEU A 1 201 ? 69.566 46.396 34.860 1.00 12.02 197 LEU A CA 1
ATOM 1580 C C . LEU A 1 201 ? 68.910 47.516 35.671 1.00 12.31 197 LEU A C 1
ATOM 1581 O O . LEU A 1 201 ? 69.506 48.014 36.632 1.00 12.98 197 LEU A O 1
ATOM 1586 N N . ALA A 1 202 ? 67.678 47.888 35.314 1.00 12.30 198 ALA A N 1
ATOM 1587 C CA . ALA A 1 202 ? 66.977 48.969 36.017 1.00 12.78 198 ALA A CA 1
ATOM 1588 C C . ALA A 1 202 ? 66.712 48.636 37.483 1.00 13.11 198 ALA A C 1
ATOM 1589 O O . ALA A 1 202 ? 66.674 49.540 38.342 1.00 13.72 198 ALA A O 1
ATOM 1591 N N . GLU A 1 203 ? 66.510 47.351 37.754 1.00 13.39 199 GLU A N 1
ATOM 1592 C CA . GLU A 1 203 ? 66.184 46.880 39.091 1.00 14.96 199 GLU A CA 1
ATOM 1593 C C . GLU A 1 203 ? 67.391 46.698 39.976 1.00 15.35 199 GLU A C 1
ATOM 1594 O O . GLU A 1 203 ? 67.251 46.669 41.219 1.00 16.12 199 GLU A O 1
ATOM 1600 N N . ARG A 1 204 ? 68.561 46.619 39.358 1.00 15.09 200 ARG A N 1
ATOM 1601 C CA A ARG A 1 204 ? 69.768 46.208 40.067 0.50 15.61 200 ARG A CA 1
ATOM 1602 C CA B ARG A 1 204 ? 69.760 46.215 40.070 0.50 15.40 200 ARG A CA 1
ATOM 1603 C C . ARG A 1 204 ? 70.125 47.238 41.116 1.00 15.23 200 ARG A C 1
ATOM 1604 O O . ARG A 1 204 ? 70.161 48.415 40.836 1.00 15.60 200 ARG A O 1
ATOM 1619 N N . GLY A 1 205 ? 70.381 46.773 42.324 1.00 15.27 201 GLY A N 1
ATOM 1620 C CA . GLY A 1 205 ? 70.756 47.641 43.433 1.00 15.10 201 GLY A CA 1
ATOM 1621 C C . GLY A 1 205 ? 69.609 48.461 43.985 1.00 15.22 201 GLY A C 1
ATOM 1622 O O . GLY A 1 205 ? 69.845 49.274 44.843 1.00 15.51 201 GLY A O 1
ATOM 1623 N N . PHE A 1 206 ? 68.370 48.253 43.523 1.00 14.52 202 PHE A N 1
ATOM 1624 C CA . PHE A 1 206 ? 67.250 49.056 44.011 1.00 14.41 202 PHE A CA 1
ATOM 1625 C C . PHE A 1 206 ? 66.358 48.197 44.912 1.00 14.88 202 PHE A C 1
ATOM 1626 O O . PHE A 1 206 ? 65.889 47.141 44.519 1.00 15.42 202 PHE A O 1
ATOM 1634 N N . ASP A 1 207 ? 66.172 48.635 46.139 1.00 15.18 203 ASP A N 1
ATOM 1635 C CA . ASP A 1 207 ? 65.158 48.053 47.004 1.00 16.22 203 ASP A CA 1
ATOM 1636 C C . ASP A 1 207 ? 63.789 48.607 46.608 1.00 15.89 203 ASP A C 1
ATOM 1637 O O . ASP A 1 207 ? 63.546 49.799 46.692 1.00 16.46 203 ASP A O 1
ATOM 1642 N N . PRO A 1 208 ? 62.865 47.743 46.240 1.00 16.22 204 PRO A N 1
ATOM 1643 C CA . PRO A 1 208 ? 61.560 48.293 45.862 1.00 16.51 204 PRO A CA 1
ATOM 1644 C C . PRO A 1 208 ? 60.935 49.281 46.875 1.00 16.46 204 PRO A C 1
ATOM 1645 O O . PRO A 1 208 ? 60.284 50.260 46.453 1.00 16.49 204 PRO A O 1
ATOM 1649 N N . GLU A 1 209 ? 61.147 49.050 48.173 1.00 15.94 205 GLU A N 1
ATOM 1650 C CA . GLU A 1 209 ? 60.559 49.928 49.218 1.00 15.97 205 GLU A CA 1
ATOM 1651 C C . GLU A 1 209 ? 61.074 51.376 49.187 1.00 15.52 205 GLU A C 1
ATOM 1652 O O . GLU A 1 209 ? 60.433 52.295 49.725 1.00 14.71 205 GLU A O 1
ATOM 1658 N N . GLU A 1 210 ? 62.236 51.567 48.563 1.00 15.51 206 GLU A N 1
ATOM 1659 C CA . GLU A 1 210 ? 62.867 52.883 48.495 1.00 15.45 206 GLU A CA 1
ATOM 1660 C C . GLU A 1 210 ? 62.861 53.405 47.074 1.00 14.21 206 GLU A C 1
ATOM 1661 O O . GLU A 1 210 ? 63.596 54.327 46.758 1.00 13.56 206 GLU A O 1
ATOM 1667 N N . THR A 1 211 ? 62.025 52.827 46.228 1.00 13.63 207 THR A N 1
ATOM 1668 C CA . THR A 1 211 ? 62.076 53.113 44.798 1.00 13.39 207 THR A CA 1
ATOM 1669 C C . THR A 1 211 ? 60.743 53.629 44.269 1.00 13.17 207 THR A C 1
ATOM 1670 O O . THR A 1 211 ? 59.681 53.112 44.624 1.00 13.97 207 THR A O 1
ATOM 1674 N N . LEU A 1 212 ? 60.825 54.652 43.418 1.00 12.51 208 LEU A N 1
ATOM 1675 C CA . LEU A 1 212 ? 59.665 55.278 42.808 1.00 12.02 208 LEU A CA 1
ATOM 1676 C C . LEU A 1 212 ? 59.688 54.956 41.326 1.00 11.82 208 LEU A C 1
ATOM 1677 O O . LEU A 1 212 ? 60.706 55.127 40.685 1.00 11.86 208 LEU A O 1
ATOM 1682 N N . VAL A 1 213 ? 58.578 54.487 40.774 1.00 11.81 209 VAL A N 1
ATOM 1683 C CA . VAL A 1 213 ? 58.534 54.194 39.335 1.00 11.27 209 VAL A CA 1
ATOM 1684 C C . VAL A 1 213 ? 57.810 55.339 38.621 1.00 11.31 209 VAL A C 1
ATOM 1685 O O . VAL A 1 213 ? 56.687 55.712 39.020 1.00 11.67 209 VAL A O 1
ATOM 1689 N N . VAL A 1 214 ? 58.440 55.901 37.591 1.00 10.99 210 VAL A N 1
ATOM 1690 C CA . VAL A 1 214 ? 57.796 56.871 36.711 1.00 11.03 210 VAL A CA 1
ATOM 1691 C C . VAL A 1 214 ? 57.537 56.240 35.335 1.00 11.16 210 VAL A C 1
ATOM 1692 O O . VAL A 1 214 ? 58.462 55.860 34.646 1.00 11.76 210 VAL A O 1
ATOM 1696 N N . VAL A 1 215 ? 56.279 56.095 34.939 1.00 11.14 211 VAL A N 1
ATOM 1697 C CA . VAL A 1 215 ? 55.945 55.501 33.639 1.00 10.96 211 VAL A CA 1
ATOM 1698 C C . VAL A 1 215 ? 55.645 56.625 32.646 1.00 11.08 211 VAL A C 1
ATOM 1699 O O . VAL A 1 215 ? 54.730 57.423 32.856 1.00 11.16 211 VAL A O 1
ATOM 1703 N N . ILE A 1 216 ? 56.449 56.704 31.584 1.00 10.99 212 ILE A N 1
ATOM 1704 C CA . ILE A 1 216 ? 56.437 57.848 30.699 1.00 11.19 212 ILE A CA 1
ATOM 1705 C C . ILE A 1 216 ? 56.132 57.416 29.299 1.00 11.34 212 ILE A C 1
ATOM 1706 O O . ILE A 1 216 ? 56.970 56.753 28.657 1.00 10.71 212 ILE A O 1
ATOM 1711 N N . SER A 1 217 ? 54.934 57.796 28.837 1.00 11.72 213 SER A N 1
ATOM 1712 C CA . SER A 1 217 ? 54.485 57.517 27.476 1.00 12.16 213 SER A CA 1
ATOM 1713 C C . SER A 1 217 ? 53.310 58.422 27.088 1.00 12.83 213 SER A C 1
ATOM 1714 O O . SER A 1 217 ? 52.267 58.490 27.778 1.00 12.55 213 SER A O 1
ATOM 1717 N N . LYS A 1 218 ? 53.492 59.074 25.939 1.00 13.16 214 LYS A N 1
ATOM 1718 C CA . LYS A 1 218 ? 52.579 60.060 25.430 1.00 13.28 214 LYS A CA 1
ATOM 1719 C C . LYS A 1 218 ? 51.234 59.422 25.279 1.00 13.69 214 LYS A C 1
ATOM 1720 O O . LYS A 1 218 ? 50.213 59.964 25.762 1.00 14.08 214 LYS A O 1
ATOM 1726 N N . THR A 1 219 ? 51.226 58.262 24.626 1.00 13.69 215 THR A N 1
ATOM 1727 C CA . THR A 1 219 ? 49.985 57.579 24.297 1.00 14.10 215 THR A CA 1
ATOM 1728 C C . THR A 1 219 ? 49.523 56.681 25.413 1.00 14.18 215 THR A C 1
ATOM 1729 O O . THR A 1 219 ? 48.352 56.303 25.500 1.00 14.49 215 THR A O 1
ATOM 1733 N N . PHE A 1 220 ? 50.484 56.297 26.240 1.00 14.07 216 PHE A N 1
ATOM 1734 C CA . PHE A 1 220 ? 50.312 55.253 27.243 1.00 13.98 216 PHE A CA 1
ATOM 1735 C C . PHE A 1 220 ? 49.946 53.905 26.613 1.00 13.95 216 PHE A C 1
ATOM 1736 O O . PHE A 1 220 ? 49.445 53.001 27.293 1.00 14.15 216 PHE A O 1
ATOM 1744 N N . THR A 1 221 ? 50.301 53.731 25.349 1.00 13.58 217 THR A N 1
ATOM 1745 C CA . THR A 1 221 ? 50.148 52.419 24.698 1.00 13.55 217 THR A CA 1
ATOM 1746 C C . THR A 1 221 ? 51.439 51.908 24.071 1.00 13.47 217 THR A C 1
ATOM 1747 O O . THR A 1 221 ? 51.461 50.881 23.428 1.00 13.85 217 THR A O 1
ATOM 1751 N N . THR A 1 222 ? 52.542 52.612 24.209 1.00 13.79 218 THR A N 1
ATOM 1752 C CA . THR A 1 222 ? 53.751 52.132 23.517 1.00 14.03 218 THR A CA 1
ATOM 1753 C C . THR A 1 222 ? 54.061 50.708 24.004 1.00 13.81 218 THR A C 1
ATOM 1754 O O . THR A 1 222 ? 54.117 50.466 25.201 1.00 13.53 218 THR A O 1
ATOM 1758 N N . ALA A 1 223 ? 54.247 49.785 23.072 1.00 13.70 219 ALA A N 1
ATOM 1759 C CA . ALA A 1 223 ? 54.422 48.370 23.393 1.00 13.23 219 ALA A CA 1
ATOM 1760 C C . ALA A 1 223 ? 55.558 48.102 24.374 1.00 12.56 219 ALA A C 1
ATOM 1761 O O . ALA A 1 223 ? 55.403 47.347 25.317 1.00 12.33 219 ALA A O 1
ATOM 1763 N N . GLU A 1 224 ? 56.695 48.744 24.189 1.00 12.14 220 GLU A N 1
ATOM 1764 C CA . GLU A 1 224 ? 57.858 48.415 25.036 1.00 12.09 220 GLU A CA 1
ATOM 1765 C C . GLU A 1 224 ? 57.625 48.946 26.477 1.00 12.22 220 GLU A C 1
ATOM 1766 O O . GLU A 1 224 ? 57.889 48.264 27.481 1.00 12.10 220 GLU A O 1
ATOM 1772 N N . THR A 1 225 ? 57.077 50.149 26.540 1.00 12.45 221 THR A N 1
ATOM 1773 C CA . THR A 1 225 ? 56.941 50.862 27.788 1.00 12.57 221 THR A CA 1
ATOM 1774 C C . THR A 1 225 ? 55.921 50.213 28.665 1.00 12.77 221 THR A C 1
ATOM 1775 O O . THR A 1 225 ? 56.176 50.031 29.850 1.00 12.47 221 THR A O 1
ATOM 1779 N N . MET A 1 226 ? 54.787 49.812 28.087 1.00 13.73 222 MET A N 1
ATOM 1780 C CA . MET A 1 226 ? 53.732 49.203 28.881 1.00 14.36 222 MET A CA 1
ATOM 1781 C C . MET A 1 226 ? 54.126 47.795 29.331 1.00 14.03 222 MET A C 1
ATOM 1782 O O . MET A 1 226 ? 53.774 47.392 30.456 1.00 14.22 222 MET A O 1
ATOM 1787 N N . MET A 1 227 ? 54.887 47.079 28.496 1.00 13.42 223 MET A N 1
ATOM 1788 C CA . MET A 1 227 ? 55.387 45.771 28.878 1.00 13.63 223 MET A CA 1
ATOM 1789 C C . MET A 1 227 ? 56.360 45.903 30.052 1.00 13.34 223 MET A C 1
ATOM 1790 O O . MET A 1 227 ? 56.274 45.136 31.014 1.00 13.24 223 MET A O 1
ATOM 1795 N N . ASN A 1 228 ? 57.248 46.891 29.962 1.00 12.64 224 ASN A N 1
ATOM 1796 C CA . ASN A 1 228 ? 58.190 47.215 31.037 1.00 12.54 224 ASN A CA 1
ATOM 1797 C C . ASN A 1 228 ? 57.476 47.619 32.316 1.00 12.51 224 ASN A C 1
ATOM 1798 O O . ASN A 1 228 ? 57.862 47.188 33.410 1.00 11.82 224 ASN A O 1
ATOM 1803 N N . ALA A 1 229 ? 56.421 48.416 32.171 1.00 12.46 225 ALA A N 1
ATOM 1804 C CA . ALA A 1 229 ? 55.655 48.890 33.320 1.00 12.67 225 ALA A CA 1
ATOM 1805 C C . ALA A 1 229 ? 54.966 47.721 34.036 1.00 13.12 225 ALA A C 1
ATOM 1806 O O . ALA A 1 229 ? 55.057 47.603 35.237 1.00 12.94 225 ALA A O 1
ATOM 1808 N N . ARG A 1 230 ? 54.350 46.815 33.282 1.00 13.87 226 ARG A N 1
ATOM 1809 C CA . ARG A 1 230 ? 53.769 45.604 33.874 1.00 14.65 226 ARG A CA 1
ATOM 1810 C C . ARG A 1 230 ? 54.826 44.685 34.492 1.00 14.48 226 ARG A C 1
ATOM 1811 O O . ARG A 1 230 ? 54.530 44.018 35.518 1.00 14.63 226 ARG A O 1
ATOM 1819 N N . SER A 1 231 ? 56.028 44.635 33.905 1.00 13.81 227 SER A N 1
ATOM 1820 C CA . SER A 1 231 ? 57.092 43.783 34.455 1.00 14.07 227 SER A CA 1
ATOM 1821 C C . SER A 1 231 ? 57.610 44.341 35.768 1.00 14.56 227 SER A C 1
ATOM 1822 O O . SER A 1 231 ? 57.888 43.596 36.698 1.00 15.18 227 SER A O 1
ATOM 1825 N N . VAL A 1 232 ? 57.770 45.657 35.842 1.00 14.39 228 VAL A N 1
ATOM 1826 C CA . VAL A 1 232 ? 58.228 46.293 37.056 1.00 14.06 228 VAL A CA 1
ATOM 1827 C C . VAL A 1 232 ? 57.107 46.159 38.112 1.00 14.57 228 VAL A C 1
ATOM 1828 O O . VAL A 1 232 ? 57.372 45.927 39.262 1.00 13.88 228 VAL A O 1
ATOM 1832 N N . ARG A 1 233 ? 55.859 46.326 37.692 1.00 15.87 229 ARG A N 1
ATOM 1833 C CA . ARG A 1 233 ? 54.717 46.053 38.542 1.00 17.46 229 ARG A CA 1
ATOM 1834 C C . ARG A 1 233 ? 54.811 44.683 39.208 1.00 17.35 229 ARG A C 1
ATOM 1835 O O . ARG A 1 233 ? 54.718 44.585 40.422 1.00 16.45 229 ARG A O 1
ATOM 1843 N N . ASP A 1 234 ? 55.036 43.648 38.387 1.00 17.53 230 ASP A N 1
ATOM 1844 C CA . ASP A 1 234 ? 55.251 42.262 38.831 1.00 17.64 230 ASP A CA 1
ATOM 1845 C C . ASP A 1 234 ? 56.416 42.133 39.840 1.00 17.22 230 ASP A C 1
ATOM 1846 O O . ASP A 1 234 ? 56.315 41.389 40.807 1.00 16.81 230 ASP A O 1
ATOM 1851 N N . TRP A 1 235 ? 57.524 42.829 39.590 1.00 16.44 231 TRP A N 1
ATOM 1852 C CA . TRP A 1 235 ? 58.644 42.907 40.551 1.00 16.42 231 TRP A CA 1
ATOM 1853 C C . TRP A 1 235 ? 58.232 43.418 41.938 1.00 16.50 231 TRP A C 1
ATOM 1854 O O . TRP A 1 235 ? 58.671 42.866 42.957 1.00 16.49 231 TRP A O 1
ATOM 1865 N N . TYR A 1 236 ? 57.387 44.455 41.975 1.00 16.25 232 TYR A N 1
ATOM 1866 C CA . TYR A 1 236 ? 56.782 44.955 43.224 1.00 16.81 232 TYR A CA 1
ATOM 1867 C C . TYR A 1 236 ? 55.837 43.922 43.840 1.00 17.49 232 TYR A C 1
ATOM 1868 O O . TYR A 1 236 ? 55.815 43.746 45.059 1.00 17.11 232 TYR A O 1
ATOM 1877 N N . LEU A 1 237 ? 55.092 43.219 43.003 1.00 17.89 233 LEU A N 1
ATOM 1878 C CA . LEU A 1 237 ? 54.148 42.243 43.532 1.00 19.05 233 LEU A CA 1
ATOM 1879 C C . LEU A 1 237 ? 54.896 41.058 44.126 1.00 19.75 233 LEU A C 1
ATOM 1880 O O . LEU A 1 237 ? 54.430 40.500 45.121 1.00 20.64 233 LEU A O 1
ATOM 1885 N N . HIS A 1 238 ? 56.047 40.688 43.550 1.00 20.52 234 HIS A N 1
ATOM 1886 C CA . HIS A 1 238 ? 56.895 39.664 44.152 1.00 21.85 234 HIS A CA 1
ATOM 1887 C C . HIS A 1 238 ? 57.435 40.185 45.472 1.00 20.92 234 HIS A C 1
ATOM 1888 O O . HIS A 1 238 ? 57.416 39.487 46.476 1.00 20.29 234 HIS A O 1
ATOM 1895 N N . HIS A 1 239 ? 57.915 41.423 45.490 1.00 20.26 235 HIS A N 1
ATOM 1896 C CA . HIS A 1 239 ? 58.479 41.989 46.718 1.00 19.63 235 HIS A CA 1
ATOM 1897 C C . HIS A 1 239 ? 57.460 42.039 47.832 1.00 19.50 235 HIS A C 1
ATOM 1898 O O . HIS A 1 239 ? 57.754 41.656 48.957 1.00 18.94 235 HIS A O 1
ATOM 1905 N N . TYR A 1 240 ? 56.247 42.486 47.499 1.00 19.03 236 TYR A N 1
ATOM 1906 C CA . TYR A 1 240 ? 55.160 42.673 48.464 1.00 19.08 236 TYR A CA 1
ATOM 1907 C C . TYR A 1 240 ? 54.218 41.460 48.589 1.00 19.65 236 TYR A C 1
ATOM 1908 O O . TYR A 1 240 ? 53.121 41.561 49.080 1.00 19.63 236 TYR A O 1
ATOM 1917 N N . LYS A 1 241 ? 54.664 40.320 48.101 1.00 20.09 237 LYS A N 1
ATOM 1918 C CA . LYS A 1 241 ? 53.958 39.065 48.283 1.00 20.90 237 LYS A CA 1
ATOM 1919 C C . LYS A 1 241 ? 52.534 39.132 47.841 1.00 20.59 237 LYS A C 1
ATOM 1920 O O . LYS A 1 241 ? 51.646 38.660 48.543 1.00 20.83 237 LYS A O 1
ATOM 1926 N N . GLY A 1 242 ? 52.312 39.737 46.687 1.00 20.10 238 GLY A N 1
ATOM 1927 C CA . GLY A 1 242 ? 51.007 39.766 46.080 1.00 20.77 238 GLY A CA 1
ATOM 1928 C C . GLY A 1 242 ? 50.068 40.855 46.539 1.00 21.98 238 GLY A C 1
ATOM 1929 O O . GLY A 1 242 ? 48.968 40.960 46.038 1.00 23.23 238 GLY A O 1
ATOM 1930 N N . ASP A 1 243 ? 50.482 41.694 47.478 1.00 23.51 239 ASP A N 1
ATOM 1931 C CA . ASP A 1 243 ? 49.582 42.719 48.022 1.00 22.96 239 ASP A CA 1
ATOM 1932 C C . ASP A 1 243 ? 49.556 43.913 47.073 1.00 23.03 239 ASP A C 1
ATOM 1933 O O . ASP A 1 243 ? 50.461 44.735 47.061 1.00 21.63 239 ASP A O 1
ATOM 1938 N N . GLU A 1 244 ? 48.492 43.977 46.286 1.00 24.75 240 GLU A N 1
ATOM 1939 C CA . GLU A 1 244 ? 48.208 45.081 45.364 1.00 25.92 240 GLU A CA 1
ATOM 1940 C C . GLU A 1 244 ? 48.124 46.444 46.031 1.00 24.81 240 GLU A C 1
ATOM 1941 O O . GLU A 1 244 ? 48.338 47.445 45.393 1.00 24.42 240 GLU A O 1
ATOM 1947 N N . ARG A 1 245 ? 47.751 46.490 47.302 1.00 24.65 241 ARG A N 1
ATOM 1948 C CA . ARG A 1 245 ? 47.604 47.756 47.983 1.00 24.92 241 ARG A CA 1
ATOM 1949 C C . ARG A 1 245 ? 48.928 48.458 48.148 1.00 22.81 241 ARG A C 1
ATOM 1950 O O . ARG A 1 245 ? 48.958 49.646 48.400 1.00 23.22 241 ARG A O 1
ATOM 1958 N N . ALA A 1 246 ? 50.014 47.715 48.055 1.00 20.81 242 ALA A N 1
ATOM 1959 C CA . ALA A 1 246 ? 51.331 48.271 48.228 1.00 20.01 242 ALA A CA 1
ATOM 1960 C C . ALA A 1 246 ? 51.801 49.079 47.015 1.00 18.85 242 ALA A C 1
ATOM 1961 O O . ALA A 1 246 ? 52.744 49.843 47.139 1.00 17.23 242 ALA A O 1
ATOM 1963 N N . LEU A 1 247 ? 51.138 48.923 45.859 1.00 18.38 243 LEU A N 1
ATOM 1964 C CA . LEU A 1 247 ? 51.684 49.477 44.609 1.00 17.80 243 LEU A CA 1
ATOM 1965 C C . LEU A 1 247 ? 51.531 50.987 44.456 1.00 17.52 243 LEU A C 1
ATOM 1966 O O . LEU A 1 247 ? 52.432 51.656 43.919 1.00 17.99 243 LEU A O 1
ATOM 1971 N N . GLY A 1 248 ? 50.401 51.519 44.899 1.00 17.08 244 GLY A N 1
ATOM 1972 C CA . GLY A 1 248 ? 50.058 52.909 44.625 1.00 16.75 244 GLY A CA 1
ATOM 1973 C C . GLY A 1 248 ? 51.093 53.905 45.090 1.00 16.37 244 GLY A C 1
ATOM 1974 O O . GLY A 1 248 ? 51.343 54.892 44.407 1.00 16.11 244 GLY A O 1
ATOM 1975 N N . ALA A 1 249 ? 51.699 53.644 46.247 1.00 16.31 245 ALA A N 1
ATOM 1976 C CA . ALA A 1 249 ? 52.741 54.530 46.778 1.00 16.12 245 ALA A CA 1
ATOM 1977 C C . ALA A 1 249 ? 54.033 54.499 45.953 1.00 15.64 245 ALA A C 1
ATOM 1978 O O . ALA A 1 249 ? 54.821 55.402 46.061 1.00 15.94 245 ALA A O 1
ATOM 1980 N N . HIS A 1 250 ? 54.209 53.538 45.056 1.00 15.18 246 HIS A N 1
ATOM 1981 C CA . HIS A 1 250 ? 55.459 53.441 44.312 1.00 15.00 246 HIS A CA 1
ATOM 1982 C C . HIS A 1 250 ? 55.436 53.798 42.839 1.00 14.72 246 HIS A C 1
ATOM 1983 O O . HIS A 1 250 ? 56.415 53.587 42.162 1.00 15.67 246 HIS A O 1
ATOM 1990 N N . PHE A 1 251 ? 54.339 54.362 42.352 1.00 15.05 247 PHE A N 1
ATOM 1991 C CA . PHE A 1 251 ? 54.084 54.524 40.922 1.00 14.51 247 PHE A CA 1
ATOM 1992 C C . PHE A 1 251 ? 53.523 55.899 40.638 1.00 14.16 247 PHE A C 1
ATOM 1993 O O . PHE A 1 251 ? 52.696 56.396 41.384 1.00 14.20 247 PHE A O 1
ATOM 2001 N N . CYS A 1 252 ? 54.022 56.501 39.564 1.00 13.99 248 CYS A N 1
ATOM 2002 C CA . CYS A 1 252 ? 53.482 57.730 38.997 1.00 14.19 248 CYS A CA 1
ATOM 2003 C C . CYS A 1 252 ? 53.680 57.698 37.490 1.00 14.02 248 CYS A C 1
ATOM 2004 O O . CYS A 1 252 ? 54.373 56.809 36.954 1.00 14.27 248 CYS A O 1
ATOM 2007 N N . ALA A 1 253 ? 53.081 58.661 36.786 1.00 13.84 249 ALA A N 1
ATOM 2008 C CA . ALA A 1 253 ? 53.024 58.586 35.333 1.00 13.19 249 ALA A CA 1
ATOM 2009 C C . ALA A 1 253 ? 53.125 59.941 34.666 1.00 12.92 249 ALA A C 1
ATOM 2010 O O . ALA A 1 253 ? 52.810 60.973 35.267 1.00 12.79 249 ALA A O 1
ATOM 2012 N N . VAL A 1 254 ? 53.572 59.923 33.410 1.00 12.42 250 VAL A N 1
ATOM 2013 C CA . VAL A 1 254 ? 53.613 61.120 32.579 1.00 12.08 250 VAL A CA 1
ATOM 2014 C C . VAL A 1 254 ? 53.054 60.728 31.203 1.00 12.53 250 VAL A C 1
ATOM 2015 O O . VAL A 1 254 ? 53.626 59.876 30.523 1.00 12.21 250 VAL A O 1
ATOM 2019 N N . SER A 1 255 ? 51.915 61.311 30.829 1.00 12.92 251 SER A N 1
ATOM 2020 C CA . SER A 1 255 ? 51.250 60.931 29.583 1.00 13.51 251 SER A CA 1
ATOM 2021 C C . SER A 1 255 ? 50.280 61.995 29.161 1.00 14.00 251 SER A C 1
ATOM 2022 O O . SER A 1 255 ? 50.072 62.944 29.896 1.00 14.41 251 SER A O 1
ATOM 2025 N N . THR A 1 256 ? 49.684 61.833 27.978 1.00 14.57 252 THR A N 1
ATOM 2026 C CA . THR A 1 256 ? 48.575 62.699 27.528 1.00 15.08 252 THR A CA 1
ATOM 2027 C C . THR A 1 256 ? 47.288 61.882 27.628 1.00 16.15 252 THR A C 1
ATOM 2028 O O . THR A 1 256 ? 46.209 62.412 27.444 1.00 17.49 252 THR A O 1
ATOM 2032 N N . ASN A 1 257 ? 47.394 60.597 27.973 1.00 16.98 253 ASN A N 1
ATOM 2033 C CA . ASN A 1 257 ? 46.249 59.681 27.973 1.00 17.41 253 ASN A CA 1
ATOM 2034 C C . ASN A 1 257 ? 45.854 59.270 29.410 1.00 18.20 253 ASN A C 1
ATOM 2035 O O . ASN A 1 257 ? 46.297 58.238 29.942 1.00 17.85 253 ASN A O 1
ATOM 2040 N N . LEU A 1 258 ? 44.979 60.076 30.013 1.00 18.64 254 LEU A N 1
ATOM 2041 C CA . LEU A 1 258 ? 44.457 59.840 31.357 1.00 19.75 254 LEU A CA 1
ATOM 2042 C C . LEU A 1 258 ? 43.551 58.617 31.527 1.00 20.48 254 LEU A C 1
ATOM 2043 O O . LEU A 1 258 ? 43.456 58.075 32.621 1.00 19.80 254 LEU A O 1
ATOM 2048 N N . ASP A 1 259 ? 42.888 58.169 30.461 1.00 22.18 255 ASP A N 1
ATOM 2049 C CA . ASP A 1 259 ? 42.149 56.907 30.504 1.00 23.52 255 ASP A CA 1
ATOM 2050 C C . ASP A 1 259 ? 43.148 55.741 30.690 1.00 21.38 255 ASP A C 1
ATOM 2051 O O . ASP A 1 259 ? 42.944 54.839 31.507 1.00 20.26 255 ASP A O 1
ATOM 2056 N N . GLY A 1 260 ? 44.226 55.783 29.919 1.00 19.35 256 GLY A N 1
ATOM 2057 C CA . GLY A 1 260 ? 45.288 54.800 30.011 1.00 18.15 256 GLY A CA 1
ATOM 2058 C C . GLY A 1 260 ? 45.929 54.733 31.390 1.00 17.45 256 GLY A C 1
ATOM 2059 O O . GLY A 1 260 ? 46.010 53.643 31.991 1.00 16.46 256 GLY A O 1
ATOM 2060 N N . THR A 1 261 ? 46.394 55.886 31.893 1.00 16.81 257 THR A N 1
ATOM 2061 C CA . THR A 1 261 ? 47.026 55.941 33.218 1.00 16.48 257 THR A CA 1
ATOM 2062 C C . THR A 1 261 ? 46.077 55.402 34.335 1.00 16.83 257 THR A C 1
ATOM 2063 O O . THR A 1 261 ? 46.506 54.634 35.214 1.00 15.89 257 THR A O 1
ATOM 2067 N N . SER A 1 262 ? 44.799 55.782 34.285 1.00 17.15 258 SER A N 1
ATOM 2068 C CA . SER A 1 262 ? 43.806 55.270 35.255 1.00 18.01 258 SER A CA 1
ATOM 2069 C C . SER A 1 262 ? 43.602 53.763 35.164 1.00 18.15 258 SER A C 1
ATOM 2070 O O . SER A 1 262 ? 43.703 53.066 36.178 1.00 17.96 258 SER A O 1
ATOM 2073 N N . LYS A 1 263 ? 43.348 53.253 33.953 1.00 18.31 259 LYS A N 1
ATOM 2074 C CA . LYS A 1 263 ? 43.218 51.808 33.737 1.00 18.74 259 LYS A CA 1
ATOM 2075 C C . LYS A 1 263 ? 44.443 51.052 34.270 1.00 18.92 259 LYS A C 1
ATOM 2076 O O . LYS A 1 263 ? 44.338 49.911 34.722 1.00 19.05 259 LYS A O 1
ATOM 2078 N N . PHE A 1 264 ? 45.611 51.671 34.205 1.00 18.46 260 PHE A N 1
ATOM 2079 C CA . PHE A 1 264 ? 46.803 51.027 34.692 1.00 18.70 260 PHE A CA 1
ATOM 2080 C C . PHE A 1 264 ? 46.866 51.066 36.232 1.00 18.45 260 PHE A C 1
ATOM 2081 O O . PHE A 1 264 ? 47.646 50.352 36.838 1.00 18.48 260 PHE A O 1
ATOM 2089 N N . GLY A 1 265 ? 46.057 51.921 36.849 1.00 18.56 261 GLY A N 1
ATOM 2090 C CA . GLY A 1 265 ? 45.898 51.964 38.322 1.00 18.55 261 GLY A CA 1
ATOM 2091 C C . GLY A 1 265 ? 46.570 53.165 38.965 1.00 18.48 261 GLY A C 1
ATOM 2092 O O . GLY A 1 265 ? 46.682 53.240 40.173 1.00 18.76 261 GLY A O 1
ATOM 2093 N N . ILE A 1 266 ? 46.989 54.130 38.153 1.00 18.32 262 ILE A N 1
ATOM 2094 C CA . ILE A 1 266 ? 47.626 55.349 38.643 1.00 18.65 262 ILE A CA 1
ATOM 2095 C C . ILE A 1 266 ? 46.604 56.486 38.619 1.00 19.75 262 ILE A C 1
ATOM 2096 O O . ILE A 1 266 ? 46.105 56.868 37.549 1.00 18.91 262 ILE A O 1
ATOM 2101 N N . GLN A 1 267 ? 46.289 57.018 39.802 1.00 20.79 263 GLN A N 1
ATOM 2102 C CA . GLN A 1 267 ? 45.285 58.056 39.912 1.00 22.19 263 GLN A CA 1
ATOM 2103 C C . GLN A 1 267 ? 45.837 59.419 39.543 1.00 21.81 263 GLN A C 1
ATOM 2104 O O . GLN A 1 267 ? 47.046 59.597 39.463 1.00 22.12 263 GLN A O 1
ATOM 2110 N N . SER A 1 268 ? 44.956 60.396 39.356 1.00 21.99 264 SER A N 1
ATOM 2111 C CA . SER A 1 268 ? 45.348 61.649 38.707 1.00 21.86 264 SER A CA 1
ATOM 2112 C C . SER A 1 268 ? 46.294 62.504 39.547 1.00 21.17 264 SER A C 1
ATOM 2113 O O . SER A 1 268 ? 47.050 63.288 39.006 1.00 21.94 264 SER A O 1
ATOM 2116 N N . ASP A 1 269 ? 46.276 62.348 40.864 1.00 21.05 265 ASP A N 1
ATOM 2117 C CA . ASP A 1 269 ? 47.198 63.067 41.730 1.00 20.95 265 ASP A CA 1
ATOM 2118 C C . ASP A 1 269 ? 48.672 62.553 41.582 1.00 20.19 265 ASP A C 1
ATOM 2119 O O . ASP A 1 269 ? 49.612 63.169 42.114 1.00 20.67 265 ASP A O 1
ATOM 2124 N N . ARG A 1 270 ? 48.832 61.426 40.867 1.00 18.19 266 ARG A N 1
ATOM 2125 C CA A ARG A 1 270 ? 50.137 60.851 40.541 0.50 17.47 266 ARG A CA 1
ATOM 2126 C CA B ARG A 1 270 ? 50.142 60.866 40.537 0.50 17.21 266 ARG A CA 1
ATOM 2127 C C . ARG A 1 270 ? 50.403 60.874 39.018 1.00 16.57 266 ARG A C 1
ATOM 2128 O O . ARG A 1 270 ? 51.349 60.273 38.536 1.00 16.56 266 ARG A O 1
ATOM 2143 N N . VAL A 1 271 ? 49.574 61.569 38.250 1.00 16.23 267 VAL A N 1
ATOM 2144 C CA . VAL A 1 271 ? 49.845 61.717 36.812 1.00 15.85 267 VAL A CA 1
ATOM 2145 C C . VAL A 1 271 ? 50.199 63.171 36.566 1.00 15.61 267 VAL A C 1
ATOM 2146 O O . VAL A 1 271 ? 49.524 64.076 37.060 1.00 15.31 267 VAL A O 1
ATOM 2150 N N . PHE A 1 272 ? 51.266 63.380 35.803 1.00 15.06 268 PHE A N 1
ATOM 2151 C CA . PHE A 1 272 ? 51.753 64.717 35.517 1.00 15.02 268 PHE A CA 1
ATOM 2152 C C . PHE A 1 272 ? 51.763 64.799 34.023 1.00 15.15 268 PHE A C 1
ATOM 2153 O O . PHE A 1 272 ? 52.669 64.271 33.356 1.00 15.07 268 PHE A O 1
ATOM 2161 N N . GLY A 1 273 ? 50.718 65.441 33.510 1.00 15.24 269 GLY A N 1
ATOM 2162 C CA . GLY A 1 273 ? 50.371 65.349 32.111 1.00 15.34 269 GLY A CA 1
ATOM 2163 C C . GLY A 1 273 ? 51.138 66.279 31.203 1.00 15.10 269 GLY A C 1
ATOM 2164 O O . GLY A 1 273 ? 51.884 67.191 31.669 1.00 14.97 269 GLY A O 1
ATOM 2165 N N . PHE A 1 274 ? 50.987 65.991 29.905 1.00 14.63 270 PHE A N 1
ATOM 2166 C CA . PHE A 1 274 ? 51.461 66.862 28.841 1.00 14.58 270 PHE A CA 1
ATOM 2167 C C . PHE A 1 274 ? 50.472 66.865 27.676 1.00 14.85 270 PHE A C 1
ATOM 2168 O O . PHE A 1 274 ? 49.377 66.437 27.895 1.00 14.62 270 PHE A O 1
ATOM 2176 N N . TRP A 1 275 ? 50.831 67.342 26.474 1.00 14.89 271 TRP A N 1
ATOM 2177 C CA . TRP A 1 275 ? 49.826 67.649 25.464 1.00 14.97 271 TRP A CA 1
ATOM 2178 C C . TRP A 1 275 ? 50.236 67.184 24.099 1.00 15.11 271 TRP A C 1
ATOM 2179 O O . TRP A 1 275 ? 51.437 66.966 23.830 1.00 13.88 271 TRP A O 1
ATOM 2190 N N . ASP A 1 276 ? 49.238 67.036 23.214 1.00 15.65 272 ASP A N 1
ATOM 2191 C CA . ASP A 1 276 ? 49.507 66.417 21.903 1.00 16.32 272 ASP A CA 1
ATOM 2192 C C . ASP A 1 276 ? 50.451 67.257 21.048 1.00 14.66 272 ASP A C 1
ATOM 2193 O O . ASP A 1 276 ? 51.139 66.743 20.196 1.00 14.62 272 ASP A O 1
ATOM 2198 N N . TRP A 1 277 ? 50.539 68.538 21.363 1.00 13.81 273 TRP A N 1
ATOM 2199 C CA . TRP A 1 277 ? 51.415 69.463 20.655 1.00 13.07 273 TRP A CA 1
ATOM 2200 C C . TRP A 1 277 ? 52.811 69.462 21.159 1.00 12.14 273 TRP A C 1
ATOM 2201 O O . TRP A 1 277 ? 53.564 70.309 20.774 1.00 12.17 273 TRP A O 1
ATOM 2212 N N . VAL A 1 278 ? 53.145 68.527 22.041 1.00 11.73 274 VAL A N 1
ATOM 2213 C CA . VAL A 1 278 ? 54.523 68.251 22.456 1.00 11.25 274 VAL A CA 1
ATOM 2214 C C . VAL A 1 278 ? 54.987 66.964 21.792 1.00 11.21 274 VAL A C 1
ATOM 2215 O O . VAL A 1 278 ? 54.553 65.873 22.180 1.00 11.18 274 VAL A O 1
ATOM 2219 N N . GLY A 1 279 ? 55.818 67.078 20.758 1.00 11.39 275 GLY A N 1
ATOM 2220 C CA . GLY A 1 279 ? 56.409 65.886 20.117 1.00 11.15 275 GLY A CA 1
ATOM 2221 C C . GLY A 1 279 ? 57.360 65.191 21.068 1.00 10.88 275 GLY A C 1
ATOM 2222 O O . GLY A 1 279 ? 58.063 65.859 21.853 1.00 10.51 275 GLY A O 1
ATOM 2223 N N . GLY A 1 280 ? 57.437 63.860 20.970 1.00 10.81 276 GLY A N 1
ATOM 2224 C CA . GLY A 1 280 ? 58.304 63.091 21.853 1.00 10.53 276 GLY A CA 1
ATOM 2225 C C . GLY A 1 280 ? 59.716 63.631 21.858 1.00 10.43 276 GLY A C 1
ATOM 2226 O O . GLY A 1 280 ? 60.338 63.885 22.916 1.00 9.80 276 GLY A O 1
ATOM 2227 N N . ARG A 1 281 ? 60.237 63.843 20.645 1.00 10.47 277 ARG A N 1
ATOM 2228 C CA . ARG A 1 281 ? 61.621 64.263 20.504 1.00 10.08 277 ARG A CA 1
ATOM 2229 C C . ARG A 1 281 ? 61.815 65.740 20.889 1.00 9.82 277 ARG A C 1
ATOM 2230 O O . ARG A 1 281 ? 62.923 66.240 20.820 1.00 9.95 277 ARG A O 1
ATOM 2238 N N . TYR A 1 282 ? 60.732 66.409 21.249 1.00 9.77 278 TYR A N 1
ATOM 2239 C CA . TYR A 1 282 ? 60.729 67.774 21.712 1.00 9.84 278 TYR A CA 1
ATOM 2240 C C . TYR A 1 282 ? 60.105 67.862 23.133 1.00 9.94 278 TYR A C 1
ATOM 2241 O O . TYR A 1 282 ? 59.635 68.939 23.543 1.00 10.39 278 TYR A O 1
ATOM 2250 N N . SER A 1 283 ? 60.112 66.762 23.889 1.00 9.84 279 SER A N 1
ATOM 2251 C CA . SER A 1 283 ? 59.309 66.669 25.126 1.00 9.95 279 SER A CA 1
ATOM 2252 C C . SER A 1 283 ? 60.064 66.829 26.437 1.00 10.20 279 SER A C 1
ATOM 2253 O O . SER A 1 283 ? 59.431 66.938 27.502 1.00 10.33 279 SER A O 1
ATOM 2256 N N . VAL A 1 284 ? 61.403 66.849 26.385 1.00 10.40 280 VAL A N 1
ATOM 2257 C CA . VAL A 1 284 ? 62.222 66.970 27.606 1.00 10.14 280 VAL A CA 1
ATOM 2258 C C . VAL A 1 284 ? 61.871 68.195 28.473 1.00 10.18 280 VAL A C 1
ATOM 2259 O O . VAL A 1 284 ? 62.054 68.148 29.693 1.00 10.35 280 VAL A O 1
ATOM 2263 N N . THR A 1 285 ? 61.334 69.276 27.886 1.00 10.08 281 THR A N 1
ATOM 2264 C CA . THR A 1 285 ? 60.967 70.478 28.705 1.00 10.05 281 THR A CA 1
ATOM 2265 C C . THR A 1 285 ? 59.519 70.410 29.250 1.00 10.37 281 THR A C 1
ATOM 2266 O O . THR A 1 285 ? 59.051 71.312 29.955 1.00 10.75 281 THR A O 1
ATOM 2270 N N . SER A 1 286 ? 58.818 69.326 28.936 1.00 10.39 282 SER A N 1
ATOM 2271 C CA . SER A 1 286 ? 57.543 69.018 29.549 1.00 10.86 282 SER A CA 1
ATOM 2272 C C . SER A 1 286 ? 57.791 68.115 30.744 1.00 10.86 282 SER A C 1
ATOM 2273 O O . SER A 1 286 ? 58.942 67.834 31.101 1.00 10.84 282 SER A O 1
ATOM 2276 N N . ALA A 1 287 ? 56.695 67.640 31.345 1.00 11.16 283 ALA A N 1
ATOM 2277 C CA . ALA A 1 287 ? 56.764 66.716 32.491 1.00 11.03 283 ALA A CA 1
ATOM 2278 C C . ALA A 1 287 ? 57.682 65.522 32.181 1.00 10.67 283 ALA A C 1
ATOM 2279 O O . ALA A 1 287 ? 58.335 65.008 33.081 1.00 10.86 283 ALA A O 1
ATOM 2281 N N . VAL A 1 288 ? 57.731 65.092 30.915 1.00 10.44 284 VAL A N 1
ATOM 2282 C CA . VAL A 1 288 ? 58.636 63.989 30.485 1.00 10.11 284 VAL A CA 1
ATOM 2283 C C . VAL A 1 288 ? 60.030 64.083 31.067 1.00 9.81 284 VAL A C 1
ATOM 2284 O O . VAL A 1 288 ? 60.554 63.096 31.581 1.00 9.64 284 VAL A O 1
ATOM 2288 N N . GLY A 1 289 ? 60.636 65.257 30.966 1.00 9.69 285 GLY A N 1
ATOM 2289 C CA . GLY A 1 289 ? 61.970 65.453 31.520 1.00 9.70 285 GLY A CA 1
ATOM 2290 C C . GLY A 1 289 ? 61.970 66.131 32.890 1.00 9.79 285 GLY A C 1
ATOM 2291 O O . GLY A 1 289 ? 62.771 65.803 33.752 1.00 9.93 285 GLY A O 1
ATOM 2292 N N . ILE A 1 290 ? 61.059 67.079 33.079 1.00 10.05 286 ILE A N 1
ATOM 2293 C CA . ILE A 1 290 ? 61.062 67.936 34.255 1.00 10.13 286 ILE A CA 1
ATOM 2294 C C . ILE A 1 290 ? 60.774 67.144 35.512 1.00 10.32 286 ILE A C 1
ATOM 2295 O O . ILE A 1 290 ? 61.349 67.447 36.552 1.00 10.66 286 ILE A O 1
ATOM 2300 N N . LEU A 1 291 ? 59.901 66.142 35.437 1.00 10.50 287 LEU A N 1
ATOM 2301 C CA . LEU A 1 291 ? 59.650 65.334 36.638 1.00 10.91 287 LEU A CA 1
ATOM 2302 C C . LEU A 1 291 ? 60.898 64.525 37.082 1.00 10.67 287 LEU A C 1
ATOM 2303 O O . LEU A 1 291 ? 61.354 64.691 38.210 1.00 10.34 287 LEU A O 1
ATOM 2308 N N . PRO A 1 292 ? 61.463 63.669 36.194 1.00 10.64 288 PRO A N 1
ATOM 2309 C CA . PRO A 1 292 ? 62.633 62.919 36.656 1.00 10.57 288 PRO A CA 1
ATOM 2310 C C . PRO A 1 292 ? 63.806 63.812 37.020 1.00 10.77 288 PRO A C 1
ATOM 2311 O O . PRO A 1 292 ? 64.526 63.495 37.935 1.00 10.73 288 PRO A O 1
ATOM 2315 N N . LEU A 1 293 ? 63.995 64.918 36.297 1.00 10.98 289 LEU A N 1
ATOM 2316 C CA . LEU A 1 293 ? 65.094 65.836 36.603 1.00 11.18 289 LEU A CA 1
ATOM 2317 C C . LEU A 1 293 ? 64.872 66.532 37.947 1.00 11.81 289 LEU A C 1
ATOM 2318 O O . LEU A 1 293 ? 65.823 66.654 38.754 1.00 12.20 289 LEU A O 1
ATOM 2323 N N . ALA A 1 294 ? 63.629 66.968 38.188 1.00 11.54 290 ALA A N 1
ATOM 2324 C CA . ALA A 1 294 ? 63.219 67.532 39.483 1.00 11.70 290 ALA A CA 1
ATOM 2325 C C . ALA A 1 294 ? 63.354 66.526 40.627 1.00 11.69 290 ALA A C 1
ATOM 2326 O O . ALA A 1 294 ? 63.838 66.889 41.703 1.00 11.78 290 ALA A O 1
ATOM 2328 N N . LEU A 1 295 ? 62.957 65.265 40.398 1.00 11.29 291 LEU A N 1
ATOM 2329 C CA . LEU A 1 295 ? 63.181 64.223 41.405 1.00 11.35 291 LEU A CA 1
ATOM 2330 C C . LEU A 1 295 ? 64.671 64.048 41.716 1.00 11.30 291 LEU A C 1
ATOM 2331 O O . LEU A 1 295 ? 65.069 63.972 42.896 1.00 11.66 291 LEU A O 1
ATOM 2336 N N . GLN A 1 296 ? 65.530 64.053 40.691 1.00 11.33 292 GLN A N 1
ATOM 2337 C CA . GLN A 1 296 ? 66.960 63.774 40.945 1.00 11.01 292 GLN A CA 1
ATOM 2338 C C . GLN A 1 296 ? 67.688 64.985 41.579 1.00 11.41 292 GLN A C 1
ATOM 2339 O O . GLN A 1 296 ? 68.432 64.836 42.583 1.00 11.35 292 GLN A O 1
ATOM 2345 N N . TYR A 1 297 ? 67.386 66.174 41.068 1.00 11.41 293 TYR A N 1
ATOM 2346 C CA . TYR A 1 297 ? 68.177 67.372 41.306 1.00 11.62 293 TYR A CA 1
ATOM 2347 C C . TYR A 1 297 ? 67.471 68.503 42.056 1.00 11.98 293 TYR A C 1
ATOM 2348 O O . TYR A 1 297 ? 68.138 69.473 42.464 1.00 12.60 293 TYR A O 1
ATOM 2357 N N . GLY A 1 298 ? 66.164 68.356 42.267 1.00 12.20 294 GLY A N 1
ATOM 2358 C CA . GLY A 1 298 ? 65.307 69.381 42.847 1.00 12.67 294 GLY A CA 1
ATOM 2359 C C . GLY A 1 298 ? 64.696 70.298 41.775 1.00 12.87 294 GLY A C 1
ATOM 2360 O O . GLY A 1 298 ? 65.258 70.466 40.695 1.00 12.18 294 GLY A O 1
ATOM 2361 N N . TYR A 1 299 ? 63.541 70.886 42.078 1.00 13.22 295 TYR A N 1
ATOM 2362 C CA . TYR A 1 299 ? 62.812 71.663 41.066 1.00 13.55 295 TYR A CA 1
ATOM 2363 C C . TYR A 1 299 ? 63.603 72.877 40.544 1.00 14.11 295 TYR A C 1
ATOM 2364 O O . TYR A 1 299 ? 63.479 73.220 39.360 1.00 13.79 295 TYR A O 1
ATOM 2373 N N . ASP A 1 300 ? 64.398 73.503 41.415 1.00 15.26 296 ASP A N 1
ATOM 2374 C CA . ASP A 1 300 ? 65.211 74.688 41.088 1.00 16.60 296 ASP A CA 1
ATOM 2375 C C . ASP A 1 300 ? 66.160 74.463 39.908 1.00 14.65 296 ASP A C 1
ATOM 2376 O O . ASP A 1 300 ? 66.244 75.313 38.997 1.00 13.98 296 ASP A O 1
ATOM 2381 N N . VAL A 1 301 ? 66.872 73.333 39.918 1.00 13.13 297 VAL A N 1
ATOM 2382 C CA . VAL A 1 301 ? 67.751 72.958 38.792 1.00 12.17 297 VAL A CA 1
ATOM 2383 C C . VAL A 1 301 ? 66.920 72.795 37.502 1.00 11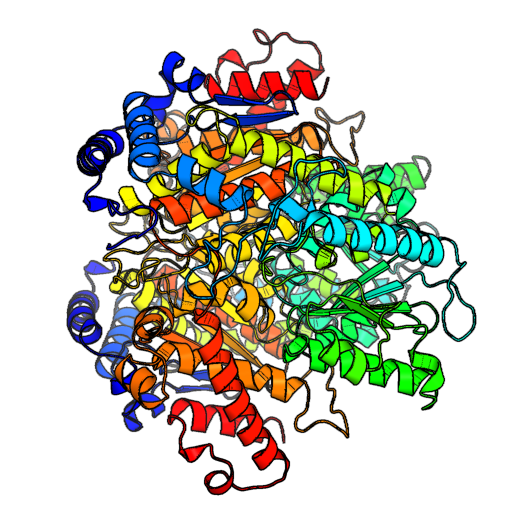.46 297 VAL A C 1
ATOM 2384 O O . VAL A 1 301 ? 67.278 73.364 36.448 1.00 10.73 297 VAL A O 1
ATOM 2388 N N . ALA A 1 302 ? 65.777 72.104 37.614 1.00 11.05 298 ALA A N 1
ATOM 2389 C CA . ALA A 1 302 ? 64.863 71.924 36.473 1.00 11.21 298 ALA A CA 1
ATOM 2390 C C . ALA A 1 302 ? 64.326 73.264 35.952 1.00 11.41 298 ALA A C 1
ATOM 2391 O O . ALA A 1 302 ? 64.225 73.474 34.743 1.00 11.08 298 ALA A O 1
ATOM 2393 N N . GLN A 1 303 ? 64.034 74.183 36.856 1.00 12.22 299 GLN A N 1
ATOM 2394 C CA . GLN A 1 303 ? 63.548 75.510 36.464 1.00 13.12 299 GLN A CA 1
ATOM 2395 C C . GLN A 1 303 ? 64.604 76.307 35.681 1.00 12.78 299 GLN A C 1
ATOM 2396 O O . GLN A 1 303 ? 64.251 77.020 34.755 1.00 13.00 299 GLN A O 1
ATOM 2402 N N . GLU A 1 304 ? 65.879 76.178 36.051 1.00 12.21 300 GLU A N 1
ATOM 2403 C CA . GLU A 1 304 ? 66.954 76.935 35.419 1.00 11.75 300 GLU A CA 1
ATOM 2404 C C . GLU A 1 304 ? 67.161 76.365 34.023 1.00 11.33 300 GLU A C 1
ATOM 2405 O O . GLU A 1 304 ? 67.409 77.100 33.078 1.00 11.74 300 GLU A O 1
ATOM 2411 N N . PHE A 1 305 ? 67.097 75.050 33.902 1.00 10.78 301 PHE A N 1
ATOM 2412 C CA . PHE A 1 305 ? 67.098 74.384 32.610 1.00 10.45 301 PHE A CA 1
ATOM 2413 C C . PHE A 1 305 ? 65.977 74.976 31.719 1.00 10.77 301 PHE A C 1
ATOM 2414 O O . PHE A 1 305 ? 66.262 75.416 30.608 1.00 10.90 301 PHE A O 1
ATOM 2422 N N . LEU A 1 306 ? 64.744 75.055 32.214 1.00 10.85 302 LEU A N 1
ATOM 2423 C CA . LEU A 1 306 ? 63.655 75.701 31.447 1.00 11.04 302 LEU A CA 1
ATOM 2424 C C . LEU A 1 306 ? 63.939 77.160 31.044 1.00 11.21 302 LEU A C 1
ATOM 2425 O O . LEU A 1 306 ? 63.637 77.551 29.922 1.00 10.94 302 LEU A O 1
ATOM 2430 N N . ASN A 1 307 ? 64.518 77.945 31.951 1.00 11.47 303 ASN A N 1
ATOM 2431 C CA . ASN A 1 307 ? 64.824 79.354 31.669 1.00 11.80 303 ASN A CA 1
ATOM 2432 C C . ASN A 1 307 ? 65.860 79.530 30.563 1.00 11.38 303 ASN A C 1
ATOM 2433 O O . ASN A 1 307 ? 65.769 80.445 29.755 1.00 11.06 303 ASN A O 1
ATOM 2438 N N . GLY A 1 308 ? 66.841 78.646 30.535 1.00 10.90 304 GLY A N 1
ATOM 2439 C CA . GLY A 1 308 ? 67.824 78.642 29.482 1.00 10.88 304 GLY A CA 1
ATOM 2440 C C . GLY A 1 308 ? 67.229 78.321 28.107 1.00 10.76 304 GLY A C 1
ATOM 2441 O O . GLY A 1 308 ? 67.553 78.979 27.145 1.00 10.45 304 GLY A O 1
ATOM 2442 N N . ALA A 1 309 ? 66.398 77.294 28.020 1.00 10.47 305 ALA A N 1
ATOM 2443 C CA . ALA A 1 309 ? 65.674 76.985 26.777 1.00 10.62 305 ALA A CA 1
ATOM 2444 C C . ALA A 1 309 ? 64.788 78.180 26.391 1.00 10.81 305 ALA A C 1
ATOM 2445 O O . ALA A 1 309 ? 64.707 78.564 25.242 1.00 10.74 305 ALA A O 1
ATOM 2447 N N . HIS A 1 310 ? 64.149 78.806 27.364 1.00 11.01 306 HIS A N 1
ATOM 2448 C CA . HIS A 1 310 ? 63.376 79.997 27.042 1.00 11.34 306 HIS A CA 1
ATOM 2449 C C . HIS A 1 310 ? 64.245 81.126 26.495 1.00 11.20 306 HIS A C 1
ATOM 2450 O O . HIS A 1 310 ? 63.896 81.797 25.513 1.00 11.21 306 HIS A O 1
ATOM 2457 N N . ALA A 1 311 ? 65.390 81.365 27.106 1.00 11.12 307 ALA A N 1
ATOM 2458 C CA . ALA A 1 311 ? 66.262 82.409 26.593 1.00 11.21 307 ALA A CA 1
ATOM 2459 C C . ALA A 1 311 ? 66.524 82.192 25.103 1.00 11.04 307 ALA A C 1
ATOM 2460 O O . ALA A 1 311 ? 66.492 83.144 24.326 1.00 10.99 307 ALA A O 1
ATOM 2462 N N . MET A 1 312 ? 66.795 80.941 24.712 1.00 10.79 308 MET A N 1
ATOM 2463 C CA . MET A 1 312 ? 67.171 80.658 23.323 1.00 10.84 308 MET A CA 1
ATOM 2464 C C . MET A 1 312 ? 65.954 80.796 22.421 1.00 10.86 308 MET A C 1
ATOM 2465 O O . MET A 1 312 ? 66.088 81.207 21.257 1.00 10.96 308 MET A O 1
ATOM 2470 N N . ASP A 1 313 ? 64.774 80.479 22.962 1.00 10.78 309 ASP A N 1
ATOM 2471 C CA . ASP A 1 313 ? 63.495 80.704 22.266 1.00 11.11 309 ASP A CA 1
ATOM 2472 C C . ASP A 1 313 ? 63.277 82.185 21.908 1.00 11.23 309 ASP A C 1
ATOM 2473 O O . ASP A 1 313 ? 62.907 82.504 20.792 1.00 11.06 309 ASP A O 1
ATOM 2478 N N . VAL A 1 314 ? 63.519 83.065 22.876 1.00 11.13 310 VAL A N 1
ATOM 2479 C CA . VAL A 1 314 ? 63.349 84.488 22.659 1.00 11.44 310 VAL A CA 1
ATOM 2480 C C . VAL A 1 314 ? 64.276 84.976 21.536 1.00 11.53 310 VAL A C 1
ATOM 2481 O O . VAL A 1 314 ? 63.818 85.665 20.599 1.00 11.68 310 VAL A O 1
ATOM 2485 N N . HIS A 1 315 ? 65.536 84.541 21.588 1.00 11.44 311 HIS A N 1
ATOM 2486 C CA . HIS A 1 315 ? 66.495 84.767 20.518 1.00 11.52 311 HIS A CA 1
ATOM 2487 C C . HIS A 1 315 ? 65.977 84.328 19.182 1.00 11.78 311 HIS A C 1
ATOM 2488 O O . HIS A 1 315 ? 66.018 85.088 18.227 1.00 12.13 311 HIS A O 1
ATOM 2495 N N . PHE A 1 316 ? 65.446 83.117 19.111 1.00 11.74 312 PHE A N 1
ATOM 2496 C CA . PHE A 1 316 ? 64.956 82.551 17.840 1.00 12.02 312 PHE A CA 1
ATOM 2497 C C . PHE A 1 316 ? 63.815 83.368 17.231 1.00 12.87 312 PHE A C 1
ATOM 2498 O O . PHE A 1 316 ? 63.784 83.612 16.029 1.00 12.71 312 PHE A O 1
ATOM 2506 N N . LYS A 1 317 ? 62.878 83.801 18.075 1.00 13.81 313 LYS A N 1
ATOM 2507 C CA . LYS A 1 317 ? 61.763 84.571 17.588 1.00 14.47 313 LYS A CA 1
ATOM 2508 C C . LYS A 1 317 ? 62.015 86.085 17.462 1.00 14.90 313 LYS A C 1
ATOM 2509 O O . LYS A 1 317 ? 61.183 86.790 16.900 1.00 15.07 313 LYS A O 1
ATOM 2515 N N . THR A 1 318 ? 63.127 86.595 17.974 1.00 14.56 314 THR A N 1
ATOM 2516 C CA . THR A 1 318 ? 63.366 88.010 17.837 1.00 15.23 314 THR A CA 1
ATOM 2517 C C . THR A 1 318 ? 64.641 88.398 17.070 1.00 15.69 314 THR A C 1
ATOM 2518 O O . THR A 1 318 ? 64.680 89.495 16.579 1.00 16.27 314 THR A O 1
ATOM 2522 N N . ALA A 1 319 ? 65.665 87.555 16.981 1.00 15.48 315 ALA A N 1
ATOM 2523 C CA . ALA A 1 319 ? 66.895 87.961 16.294 1.00 16.29 315 ALA A CA 1
ATOM 2524 C C . ALA A 1 319 ? 66.651 88.061 14.810 1.00 17.26 315 ALA A C 1
ATOM 2525 O O . ALA A 1 319 ? 65.984 87.208 14.247 1.00 16.49 315 ALA A O 1
ATOM 2527 N N . GLU A 1 320 ? 67.245 89.074 14.181 1.00 18.68 316 GLU A N 1
ATOM 2528 C CA . GLU A 1 320 ? 67.197 89.210 12.724 1.00 20.81 316 GLU A CA 1
ATOM 2529 C C . GLU A 1 320 ? 67.795 87.965 12.106 1.00 18.82 316 GLU A C 1
ATOM 2530 O O . GLU A 1 320 ? 68.710 87.383 12.674 1.00 18.06 316 GLU A O 1
ATOM 2536 N N . LEU A 1 321 ? 67.311 87.599 10.924 1.00 17.69 317 LEU A N 1
ATOM 2537 C CA . LEU A 1 321 ? 67.722 86.354 10.269 1.00 17.58 317 LEU A CA 1
ATOM 2538 C C . LEU A 1 321 ? 69.250 86.130 10.280 1.00 17.03 317 LEU A C 1
ATOM 2539 O O . LEU A 1 321 ? 69.728 85.076 10.710 1.00 16.95 317 LEU A O 1
ATOM 2544 N N . ALA A 1 322 ? 70.009 87.156 9.905 1.00 17.11 318 ALA A N 1
ATOM 2545 C CA . ALA A 1 322 ? 71.450 87.039 9.736 1.00 17.21 318 ALA A CA 1
ATOM 2546 C C . ALA A 1 322 ? 72.197 86.942 11.069 1.00 16.65 318 ALA A C 1
ATOM 2547 O O . ALA A 1 322 ? 73.367 86.605 11.063 1.00 16.73 318 ALA A O 1
ATOM 2549 N N . ASP A 1 323 ? 71.518 87.276 12.168 1.00 16.82 319 ASP A N 1
ATOM 2550 C CA . ASP A 1 323 ? 72.046 87.212 13.542 1.00 16.93 319 ASP A CA 1
ATOM 2551 C C . ASP A 1 323 ? 71.413 86.107 14.374 1.00 15.90 319 ASP A C 1
ATOM 2552 O O . ASP A 1 323 ? 71.605 86.069 15.574 1.00 16.08 319 ASP A O 1
ATOM 2557 N N . ASN A 1 324 ? 70.627 85.243 13.741 1.00 15.00 320 ASN A N 1
ATOM 2558 C CA . ASN A 1 324 ? 69.774 84.270 14.430 1.00 14.25 320 ASN A CA 1
ATOM 2559 C C . ASN A 1 324 ? 70.480 82.913 14.361 1.00 13.49 320 ASN A C 1
ATOM 2560 O O . ASN A 1 324 ? 70.539 82.275 13.313 1.00 13.41 320 ASN A O 1
ATOM 2565 N N . LEU A 1 325 ? 71.033 82.486 15.480 1.00 12.85 321 LEU A N 1
ATOM 2566 C CA . LEU A 1 325 ? 71.895 81.313 15.510 1.00 12.45 321 LEU A CA 1
ATOM 2567 C C . LEU A 1 325 ? 71.209 80.034 14.980 1.00 12.28 321 LEU A C 1
ATOM 2568 O O . LEU A 1 325 ? 71.839 79.286 14.203 1.00 11.92 321 LEU A O 1
ATOM 2573 N N . PRO A 1 326 ? 69.933 79.790 15.373 1.00 12.12 322 PRO A N 1
ATOM 2574 C CA . PRO A 1 326 ? 69.284 78.597 14.822 1.00 12.30 322 PRO A CA 1
ATOM 2575 C C . PRO A 1 326 ? 69.086 78.712 13.318 1.00 13.12 322 PRO A C 1
ATOM 2576 O O . PRO A 1 326 ? 69.347 77.740 12.614 1.00 13.42 322 PRO A O 1
ATOM 2580 N N . MET A 1 327 ? 68.717 79.893 12.818 1.00 14.54 323 MET A N 1
ATOM 2581 C CA . MET A 1 327 ? 68.519 80.077 11.372 1.00 15.62 323 MET A CA 1
ATOM 2582 C C . MET A 1 327 ? 69.837 79.772 10.688 1.00 14.43 323 MET A C 1
ATOM 2583 O O . MET A 1 327 ? 69.885 79.052 9.709 1.00 13.62 323 MET A O 1
ATOM 2588 N N . LEU A 1 328 ? 70.890 80.373 11.224 1.00 13.51 324 LEU A N 1
ATOM 2589 C CA . LEU A 1 328 ? 72.204 80.265 10.672 1.00 13.45 324 LEU A CA 1
ATOM 2590 C C . LEU A 1 328 ? 72.691 78.823 10.600 1.00 12.92 324 LEU A C 1
ATOM 2591 O O . LEU A 1 328 ? 73.157 78.367 9.545 1.00 12.73 324 LEU A O 1
ATOM 2596 N N . MET A 1 329 ? 72.577 78.088 11.699 1.00 12.81 325 MET A N 1
ATOM 2597 C CA . MET A 1 329 ? 73.017 76.681 11.678 1.00 12.72 325 MET A CA 1
ATOM 2598 C C . MET A 1 329 ? 72.148 75.848 10.748 1.00 12.68 325 MET A C 1
ATOM 2599 O O . MET A 1 329 ? 72.616 74.896 10.108 1.00 12.16 325 MET A O 1
ATOM 2604 N N . GLY A 1 330 ? 70.875 76.220 10.663 1.00 12.95 326 GLY A N 1
ATOM 2605 C CA . GLY A 1 330 ? 69.948 75.568 9.733 1.00 13.08 326 GLY A CA 1
ATOM 2606 C C . GLY A 1 330 ? 70.332 75.779 8.277 1.00 13.00 326 GLY A C 1
ATOM 2607 O O . GLY A 1 330 ? 70.415 74.837 7.499 1.00 13.07 326 GLY A O 1
ATOM 2608 N N . LEU A 1 331 ? 70.607 77.016 7.929 1.00 13.32 327 LEU A N 1
ATOM 2609 C CA . LEU A 1 331 ? 71.075 77.369 6.590 1.00 13.41 327 LEU A CA 1
ATOM 2610 C C . LEU A 1 331 ? 72.385 76.700 6.218 1.00 13.63 327 LEU A C 1
ATOM 2611 O O . LEU A 1 331 ? 72.535 76.186 5.080 1.00 13.98 327 LEU A O 1
ATOM 2616 N N . ILE A 1 332 ? 73.339 76.669 7.154 1.00 13.84 328 ILE A N 1
ATOM 2617 C CA . ILE A 1 332 ? 74.638 76.082 6.867 1.00 13.90 328 ILE A CA 1
ATOM 2618 C C . ILE A 1 332 ? 74.500 74.590 6.605 1.00 13.94 328 ILE A C 1
ATOM 2619 O O . ILE A 1 332 ? 75.144 74.040 5.718 1.00 13.94 328 ILE A O 1
ATOM 2624 N N . SER A 1 333 ? 73.674 73.915 7.384 1.00 13.81 329 SER A N 1
ATOM 2625 C CA . SER A 1 333 ? 73.506 72.481 7.220 1.00 13.65 329 SER A CA 1
ATOM 2626 C C . SER A 1 333 ? 72.787 72.134 5.908 1.00 13.78 329 SER A C 1
ATOM 2627 O O . SER A 1 333 ? 73.217 71.201 5.210 1.00 13.71 329 SER A O 1
ATOM 2630 N N . VAL A 1 334 ? 71.738 72.889 5.556 1.00 13.39 330 VAL A N 1
ATOM 2631 C CA . VAL A 1 334 ? 71.081 72.723 4.240 1.00 13.53 330 VAL A CA 1
ATOM 2632 C C . VAL A 1 334 ? 72.065 72.979 3.089 1.00 13.95 330 VAL A C 1
ATOM 2633 O O . VAL A 1 334 ? 72.070 72.285 2.071 1.00 14.41 330 VAL A O 1
ATOM 2637 N N . TRP A 1 335 ? 72.946 73.939 3.269 1.00 14.14 331 TRP A N 1
ATOM 2638 C CA . TRP A 1 335 ? 73.965 74.209 2.278 1.00 14.50 331 TRP A CA 1
ATOM 2639 C C . TRP A 1 335 ? 74.882 73.024 2.108 1.00 14.77 331 TRP A C 1
ATOM 2640 O O . TRP A 1 335 ? 75.109 72.566 0.975 1.00 14.53 331 TRP A O 1
ATOM 2651 N N . ASN A 1 336 ? 75.411 72.495 3.212 1.00 14.20 332 ASN A N 1
ATOM 2652 C CA . ASN A 1 336 ? 76.285 71.331 3.142 1.00 14.42 332 ASN A CA 1
ATOM 2653 C C . ASN A 1 336 ? 75.565 70.092 2.590 1.00 14.61 332 ASN A C 1
ATOM 2654 O O . ASN A 1 336 ? 76.131 69.375 1.747 1.00 14.56 332 ASN A O 1
ATOM 2659 N N . ALA A 1 337 ? 74.339 69.826 3.070 1.00 14.51 333 ALA A N 1
ATOM 2660 C CA . ALA A 1 337 ? 73.614 68.582 2.721 1.00 14.76 333 ALA A CA 1
ATOM 2661 C C . ALA A 1 337 ? 72.986 68.636 1.332 1.00 15.01 333 ALA A C 1
ATOM 2662 O O . ALA A 1 337 ? 73.228 67.774 0.509 1.00 14.80 333 ALA A O 1
ATOM 2664 N N . THR A 1 338 ? 72.198 69.668 1.066 1.00 15.63 334 THR A N 1
ATOM 2665 C CA . THR A 1 338 ? 71.412 69.724 -0.167 1.00 15.90 334 THR A CA 1
ATOM 2666 C C . THR A 1 338 ? 72.247 70.233 -1.342 1.00 16.40 334 THR A C 1
ATOM 2667 O O . THR A 1 338 ? 72.114 69.739 -2.439 1.00 16.70 334 THR A O 1
ATOM 2671 N N . PHE A 1 339 ? 73.085 71.233 -1.124 1.00 16.57 335 PHE A N 1
ATOM 2672 C CA . PHE A 1 339 ? 73.832 71.830 -2.227 1.00 16.91 335 PHE A CA 1
ATOM 2673 C C . PHE A 1 339 ? 75.162 71.141 -2.451 1.00 16.82 335 PHE A C 1
ATOM 2674 O O . PHE A 1 339 ? 75.551 70.924 -3.596 1.00 16.97 335 PHE A O 1
ATOM 2682 N N . PHE A 1 340 ? 75.850 70.770 -1.369 1.00 16.56 336 PHE A N 1
ATOM 2683 C CA . PHE A 1 340 ? 77.147 70.099 -1.485 1.00 16.37 336 PHE A CA 1
ATOM 2684 C C . PHE A 1 340 ? 77.029 68.577 -1.411 1.00 16.38 336 PHE A C 1
ATOM 2685 O O . PHE A 1 340 ? 78.018 67.876 -1.567 1.00 16.33 336 PHE A O 1
ATOM 2693 N N . GLY A 1 341 ? 75.833 68.058 -1.133 1.00 15.71 337 GLY A N 1
ATOM 2694 C CA . GLY A 1 341 ? 75.620 66.601 -1.111 1.00 15.44 337 GLY A CA 1
ATOM 2695 C C . GLY A 1 341 ? 76.216 65.858 0.092 1.00 15.26 337 GLY A C 1
ATOM 2696 O O . GLY A 1 341 ? 76.295 64.629 0.059 1.00 16.06 337 GLY A O 1
ATOM 2697 N N . TYR A 1 342 ? 76.631 66.542 1.154 1.00 14.77 338 TYR A N 1
ATOM 2698 C CA . TYR A 1 342 ? 77.138 65.822 2.359 1.00 14.62 338 TYR A CA 1
ATOM 2699 C C . TYR A 1 342 ? 76.018 65.265 3.226 1.00 14.07 338 TYR A C 1
ATOM 2700 O O . TYR A 1 342 ? 75.287 66.017 3.844 1.00 14.64 338 TYR A O 1
ATOM 2709 N N . SER A 1 343 ? 75.919 63.947 3.308 1.00 13.47 339 SER A N 1
ATOM 2710 C CA . SER A 1 343 ? 74.775 63.278 3.927 1.00 12.92 339 SER A CA 1
ATOM 2711 C C . SER A 1 343 ? 74.782 63.217 5.463 1.00 12.14 339 SER A C 1
ATOM 2712 O O . SER A 1 343 ? 73.717 62.995 6.041 1.00 11.40 339 SER A O 1
ATOM 2715 N N . ASN A 1 344 ? 75.968 63.376 6.082 1.00 11.45 340 ASN A N 1
ATOM 2716 C CA . ASN A 1 344 ? 76.167 63.224 7.516 1.00 11.16 340 ASN A CA 1
ATOM 2717 C C . ASN A 1 344 ? 76.598 64.504 8.229 1.00 10.78 340 ASN A C 1
ATOM 2718 O O . ASN A 1 344 ? 77.200 65.412 7.611 1.00 10.86 340 ASN A O 1
ATOM 2723 N N . VAL A 1 345 ? 76.302 64.557 9.527 1.00 9.94 341 VAL A N 1
ATOM 2724 C CA . VAL A 1 345 ? 76.796 65.601 10.409 1.00 9.50 341 VAL A CA 1
ATOM 2725 C C . VAL A 1 345 ? 77.349 64.952 11.675 1.00 9.38 341 VAL A C 1
ATOM 2726 O O . VAL A 1 345 ? 76.678 64.116 12.325 1.00 9.20 341 VAL A O 1
ATOM 2730 N N . ALA A 1 346 ? 78.573 65.330 12.028 1.00 9.24 342 ALA A N 1
ATOM 2731 C CA . ALA A 1 346 ? 79.191 64.815 13.250 1.00 9.00 342 ALA A CA 1
ATOM 2732 C C . ALA A 1 346 ? 78.977 65.799 14.423 1.00 8.88 342 ALA A C 1
ATOM 2733 O O . ALA A 1 346 ? 79.381 66.957 14.358 1.00 8.63 342 ALA A O 1
ATOM 2735 N N . VAL A 1 347 ? 78.324 65.321 15.483 1.00 8.84 343 VAL A N 1
ATOM 2736 C CA . VAL A 1 347 ? 78.047 66.144 16.653 1.00 8.80 343 VAL A CA 1
ATOM 2737 C C . VAL A 1 347 ? 79.075 65.800 17.759 1.00 8.82 343 VAL A C 1
ATOM 2738 O O . VAL A 1 347 ? 79.085 64.688 18.317 1.00 9.02 343 VAL A O 1
ATOM 2742 N N . LEU A 1 348 ? 79.922 66.772 18.063 1.00 8.79 344 LEU A N 1
ATOM 2743 C CA . LEU A 1 348 ? 81.193 66.540 18.766 1.00 8.89 344 LEU A CA 1
ATOM 2744 C C . LEU A 1 348 ? 81.343 67.482 19.984 1.00 8.97 344 LEU A C 1
ATOM 2745 O O . LEU A 1 348 ? 82.094 68.485 19.937 1.00 8.89 344 LEU A O 1
ATOM 2750 N N . PRO A 1 349 ? 80.641 67.144 21.077 1.00 8.85 345 PRO A N 1
ATOM 2751 C CA . PRO A 1 349 ? 80.783 67.860 22.311 1.00 9.06 345 PRO A CA 1
ATOM 2752 C C . PRO A 1 349 ? 82.047 67.481 23.047 1.00 9.23 345 PRO A C 1
ATOM 2753 O O . PRO A 1 349 ? 82.191 66.319 23.449 1.00 9.22 345 PRO A O 1
ATOM 2757 N N . TYR A 1 350 ? 82.901 68.476 23.281 1.00 9.28 346 TYR A N 1
ATOM 2758 C CA . TYR A 1 350 ? 84.113 68.334 24.085 1.00 9.54 346 TYR A CA 1
ATOM 2759 C C . TYR A 1 350 ? 83.786 68.451 25.585 1.00 9.88 346 TYR A C 1
ATOM 2760 O O . TYR A 1 350 ? 84.239 69.360 26.295 1.00 10.07 346 TYR A O 1
ATOM 2769 N N . ALA A 1 351 ? 83.004 67.473 26.045 1.00 10.08 347 ALA A N 1
ATOM 2770 C CA . ALA A 1 351 ? 82.484 67.442 27.391 1.00 10.44 347 ALA A CA 1
ATOM 2771 C C . ALA A 1 351 ? 82.001 66.018 27.687 1.00 10.78 347 ALA A C 1
ATOM 2772 O O . ALA A 1 351 ? 81.062 65.539 27.025 1.00 10.90 347 ALA A O 1
ATOM 2774 N N . GLN A 1 352 ? 82.622 65.352 28.660 1.00 11.53 348 GLN A N 1
ATOM 2775 C CA . GLN A 1 352 ? 82.166 64.011 29.070 1.00 12.13 348 GLN A CA 1
ATOM 2776 C C . GLN A 1 352 ? 80.758 64.092 29.631 1.00 11.61 348 GLN A C 1
ATOM 2777 O O . GLN A 1 352 ? 79.970 63.156 29.496 1.00 11.97 348 GLN A O 1
ATOM 2783 N N . ALA A 1 353 ? 80.431 65.222 30.236 1.00 11.14 349 ALA A N 1
ATOM 2784 C CA . ALA A 1 353 ? 79.080 65.449 30.728 1.00 10.88 349 ALA A CA 1
ATOM 2785 C C . ALA A 1 353 ? 78.030 65.233 29.624 1.00 10.28 349 ALA A C 1
ATOM 2786 O O . ALA A 1 353 ? 76.955 64.769 29.914 1.00 10.65 349 ALA A O 1
ATOM 2788 N N . LEU A 1 354 ? 78.360 65.568 28.386 1.00 9.67 350 LEU A N 1
ATOM 2789 C CA . LEU A 1 354 ? 77.450 65.483 27.228 1.00 9.45 350 LEU A CA 1
ATOM 2790 C C . LEU A 1 354 ? 77.606 64.168 26.462 1.00 9.30 350 LEU A C 1
ATOM 2791 O O . LEU A 1 354 ? 77.272 64.090 25.282 1.00 8.90 350 LEU A O 1
ATOM 2796 N N . LEU A 1 355 ? 78.102 63.136 27.142 1.00 9.39 351 LEU A N 1
ATOM 2797 C CA . LEU A 1 355 ? 78.154 61.752 26.593 1.00 9.31 351 LEU A CA 1
ATOM 2798 C C . LEU A 1 355 ? 76.944 61.322 25.780 1.00 9.12 351 LEU A C 1
ATOM 2799 O O . LEU A 1 355 ? 77.109 60.592 24.788 1.00 8.75 351 LEU A O 1
ATOM 2804 N N . ARG A 1 356 ? 75.735 61.714 26.220 1.00 8.75 352 ARG A N 1
ATOM 2805 C CA . ARG A 1 356 ? 74.526 61.258 25.541 1.00 8.82 352 ARG A CA 1
ATOM 2806 C C . ARG A 1 356 ? 73.778 62.340 24.769 1.00 8.87 352 ARG A C 1
ATOM 2807 O O . ARG A 1 356 ? 72.662 62.120 24.307 1.00 8.93 352 ARG A O 1
ATOM 2815 N N . PHE A 1 357 ? 74.444 63.467 24.559 1.00 8.91 353 PHE A N 1
ATOM 2816 C CA . PHE A 1 357 ? 73.896 64.528 23.751 1.00 8.98 353 PHE A CA 1
ATOM 2817 C C . PHE A 1 357 ? 73.778 64.113 22.269 1.00 9.01 353 PHE A C 1
ATOM 2818 O O . PHE A 1 357 ? 72.720 64.328 21.667 1.00 8.72 353 PHE A O 1
ATOM 2826 N N . PRO A 1 358 ? 74.846 63.504 21.692 1.00 8.94 354 PRO A N 1
ATOM 2827 C CA . PRO A 1 358 ? 74.711 63.120 20.302 1.00 9.05 354 PRO A CA 1
ATOM 2828 C C . PRO A 1 358 ? 73.547 62.150 20.102 1.00 9.26 354 PRO A C 1
ATOM 2829 O O . PRO A 1 358 ? 72.763 62.354 19.174 1.00 9.72 354 PRO A O 1
ATOM 2833 N N . ALA A 1 359 ? 73.405 61.159 20.989 1.00 8.78 355 ALA A N 1
ATOM 2834 C CA . ALA A 1 359 ? 72.288 60.208 20.924 1.00 8.71 355 ALA A CA 1
ATOM 2835 C C . ALA A 1 359 ? 70.918 60.921 20.894 1.00 8.52 355 ALA A C 1
ATOM 2836 O O . ALA A 1 359 ? 70.041 60.519 20.130 1.00 8.30 355 ALA A O 1
ATOM 2838 N N . HIS A 1 360 ? 70.745 62.000 21.667 1.00 8.27 356 HIS A N 1
ATOM 2839 C CA . HIS A 1 360 ? 69.475 62.744 21.630 1.00 8.13 356 HIS A CA 1
ATOM 2840 C C . HIS A 1 360 ? 69.325 63.541 20.350 1.00 8.17 356 HIS A C 1
ATOM 2841 O O . HIS A 1 360 ? 68.243 63.555 19.741 1.00 8.04 356 HIS A O 1
ATOM 2848 N N . ILE A 1 361 ? 70.405 64.197 19.901 1.00 8.08 357 ILE A N 1
ATOM 2849 C CA . ILE A 1 361 ? 70.387 64.950 18.650 1.00 8.36 357 ILE A CA 1
ATOM 2850 C C . ILE A 1 361 ? 70.122 64.055 17.425 1.00 8.78 357 ILE A C 1
ATOM 2851 O O . ILE A 1 361 ? 69.492 64.489 16.457 1.00 9.09 357 ILE A O 1
ATOM 2856 N N . GLN A 1 362 ? 70.548 62.800 17.502 1.00 8.95 358 GLN A N 1
ATOM 2857 C CA . GLN A 1 362 ? 70.302 61.834 16.474 1.00 9.12 358 GLN A CA 1
ATOM 2858 C C . GLN A 1 362 ? 68.794 61.607 16.276 1.00 9.43 358 GLN A C 1
ATOM 2859 O O . GLN A 1 362 ? 68.289 61.624 15.127 1.00 9.87 358 GLN A O 1
ATOM 2865 N N . GLN A 1 363 ? 68.040 61.415 17.348 1.00 9.41 359 GLN A N 1
ATOM 2866 C CA . GLN A 1 363 ? 66.584 61.313 17.171 1.00 9.95 359 GLN A CA 1
ATOM 2867 C C . GLN A 1 363 ? 65.962 62.621 16.662 1.00 10.07 359 GLN A C 1
ATOM 2868 O O . GLN A 1 363 ? 65.158 62.639 15.722 1.00 10.41 359 GLN A O 1
ATOM 2874 N N . LEU A 1 364 ? 66.293 63.707 17.344 1.00 10.09 360 LEU A N 1
ATOM 2875 C CA . LEU A 1 364 ? 65.725 65.008 17.059 1.00 10.14 360 LEU A CA 1
ATOM 2876 C C . LEU A 1 364 ? 65.862 65.364 15.582 1.00 10.39 360 LEU A C 1
ATOM 2877 O O . LEU A 1 364 ? 64.923 65.847 14.963 1.00 10.74 360 LEU A O 1
ATOM 2882 N N . THR A 1 365 ? 67.045 65.129 15.032 1.00 10.45 361 THR A N 1
ATOM 2883 C CA . THR A 1 365 ? 67.340 65.440 13.642 1.00 10.49 361 THR A CA 1
ATOM 2884 C C . THR A 1 365 ? 66.738 64.391 12.733 1.00 10.67 361 THR A C 1
ATOM 2885 O O . THR A 1 365 ? 65.972 64.700 11.837 1.00 11.17 361 THR A O 1
ATOM 2889 N N . MET A 1 366 ? 67.044 63.134 12.978 1.00 10.69 362 MET A N 1
ATOM 2890 C CA . MET A 1 366 ? 66.700 62.116 11.994 1.00 10.99 362 MET A CA 1
ATOM 2891 C C . MET A 1 366 ? 65.214 61.815 11.945 1.00 11.20 362 MET A C 1
ATOM 2892 O O . MET A 1 366 ? 64.651 61.609 10.855 1.00 11.93 362 MET A O 1
ATOM 2897 N N . GLU A 1 367 ? 64.575 61.791 13.097 1.00 11.12 363 GLU A N 1
ATOM 2898 C CA . GLU A 1 367 ? 63.164 61.495 13.122 1.00 11.52 363 GLU A CA 1
ATOM 2899 C C . GLU A 1 367 ? 62.343 62.709 12.674 1.00 11.43 363 GLU A C 1
ATOM 2900 O O . GLU A 1 367 ? 61.269 62.534 12.127 1.00 11.38 363 GLU A O 1
ATOM 2906 N N . SER A 1 368 ? 62.833 63.925 12.899 1.00 10.98 364 SER A N 1
ATOM 2907 C CA . SER A 1 368 ? 62.142 65.101 12.370 1.00 11.21 364 SER A CA 1
ATOM 2908 C C . SER A 1 368 ? 62.204 65.215 10.817 1.00 11.45 364 SER A C 1
ATOM 2909 O O . SER A 1 368 ? 61.198 65.428 10.146 1.00 11.23 364 SER A O 1
ATOM 2912 N N . ASN A 1 369 ? 63.410 65.095 10.270 1.00 11.51 365 ASN A N 1
ATOM 2913 C CA . ASN A 1 369 ? 63.659 65.507 8.879 1.00 11.76 365 ASN A CA 1
ATOM 2914 C C . ASN A 1 369 ? 64.014 64.376 7.925 1.00 11.97 365 ASN A C 1
ATOM 2915 O O . ASN A 1 369 ? 64.274 64.610 6.729 1.00 12.40 365 ASN A O 1
ATOM 2920 N N . GLY A 1 370 ? 63.984 63.149 8.424 1.00 11.92 366 GLY A N 1
ATOM 2921 C CA . GLY A 1 370 ? 64.142 61.958 7.582 1.00 12.11 366 GLY A CA 1
ATOM 2922 C C . GLY A 1 370 ? 62.835 61.631 6.860 1.00 12.31 366 GLY A C 1
ATOM 2923 O O . GLY A 1 370 ? 62.193 60.608 7.138 1.00 12.11 366 GLY A O 1
ATOM 2924 N N . LYS A 1 371 ? 62.467 62.507 5.934 1.00 12.34 367 LYS A N 1
ATOM 2925 C CA . LYS A 1 371 ? 61.200 62.428 5.217 1.00 13.03 367 LYS A CA 1
ATOM 2926 C C . LYS A 1 371 ? 61.490 62.486 3.681 1.00 13.44 367 LYS A C 1
ATOM 2927 O O . LYS A 1 371 ? 62.603 62.885 3.252 1.00 12.81 367 LYS A O 1
ATOM 2933 N N . ARG A 1 372 ? 60.474 62.100 2.909 1.00 14.10 368 ARG A N 1
ATOM 2934 C CA . ARG A 1 372 ? 60.532 61.980 1.453 1.00 14.78 368 ARG A CA 1
ATOM 2935 C C . ARG A 1 372 ? 59.410 62.714 0.726 1.00 15.09 368 ARG A C 1
ATOM 2936 O O . ARG A 1 372 ? 59.367 62.705 -0.512 1.00 15.81 368 ARG A O 1
ATOM 2944 N N . VAL A 1 373 ? 58.526 63.382 1.464 1.00 14.93 369 VAL A N 1
ATOM 2945 C CA . VAL A 1 373 ? 57.459 64.192 0.865 1.00 15.27 369 VAL A CA 1
ATOM 2946 C C . VAL A 1 373 ? 57.365 65.527 1.606 1.00 15.46 369 VAL A C 1
ATOM 2947 O O . VAL A 1 373 ? 57.812 65.644 2.744 1.00 15.19 369 VAL A O 1
ATOM 2951 N N . THR A 1 374 ? 56.798 66.535 0.941 1.00 15.96 370 THR A N 1
ATOM 2952 C CA . THR A 1 374 ? 56.603 67.865 1.528 1.00 16.18 370 THR A CA 1
ATOM 2953 C C . THR A 1 374 ? 55.408 67.765 2.430 1.00 16.97 370 THR A C 1
ATOM 2954 O O . THR A 1 374 ? 54.700 66.731 2.442 1.00 16.83 370 THR A O 1
ATOM 2958 N N . MET A 1 375 ? 55.161 68.847 3.164 1.00 17.88 371 MET A N 1
ATOM 2959 C CA . MET A 1 375 ? 53.997 68.948 4.045 1.00 18.47 371 MET A CA 1
ATOM 2960 C C . MET A 1 375 ? 52.735 68.644 3.258 1.00 19.78 371 MET A C 1
ATOM 2961 O O . MET A 1 375 ? 51.826 67.982 3.778 1.00 19.21 371 MET A O 1
ATOM 2966 N N . ASP A 1 376 ? 52.673 69.120 2.003 1.00 21.53 372 ASP A N 1
ATOM 2967 C CA . ASP A 1 376 ? 51.447 68.968 1.211 1.00 23.60 372 ASP A CA 1
ATOM 2968 C C . ASP A 1 376 ? 51.455 67.676 0.386 1.00 22.20 372 ASP A C 1
ATOM 2969 O O . ASP A 1 376 ? 50.685 67.549 -0.512 1.00 22.95 372 ASP A O 1
ATOM 2974 N N . GLY A 1 377 ? 52.339 66.736 0.694 1.00 20.75 373 GLY A N 1
ATOM 2975 C CA . GLY A 1 377 ? 52.384 65.459 0.005 1.00 20.05 373 GLY A CA 1
ATOM 2976 C C . GLY A 1 377 ? 53.092 65.327 -1.330 1.00 19.30 373 GLY A C 1
ATOM 2977 O O . GLY A 1 377 ? 52.905 64.320 -1.972 1.00 19.97 373 GLY A O 1
ATOM 2978 N N . LYS A 1 378 ? 53.872 66.308 -1.775 1.00 19.01 374 LYS A N 1
ATOM 2979 C CA . LYS A 1 378 ? 54.644 66.177 -3.044 1.00 19.26 374 LYS A CA 1
ATOM 2980 C C . LYS A 1 378 ? 55.952 65.413 -2.800 1.00 18.42 374 LYS A C 1
ATOM 2981 O O . LYS A 1 378 ? 56.661 65.693 -1.840 1.00 17.54 374 LYS A O 1
ATOM 2983 N N . THR A 1 379 ? 56.263 64.461 -3.673 1.00 18.34 375 THR A N 1
ATOM 2984 C CA . THR A 1 379 ? 57.536 63.725 -3.627 1.00 18.44 375 THR A CA 1
ATOM 2985 C C . THR A 1 379 ? 58.736 64.643 -3.857 1.00 18.48 375 THR A C 1
ATOM 2986 O O . THR A 1 379 ? 58.800 65.344 -4.845 1.00 18.36 375 THR A O 1
ATOM 2990 N N . LEU A 1 380 ? 59.691 64.630 -2.935 1.00 18.82 376 LEU A N 1
ATOM 2991 C CA . LEU A 1 380 ? 60.911 65.419 -3.110 1.00 19.71 376 LEU A CA 1
ATOM 2992 C C . LEU A 1 380 ? 61.813 64.693 -4.101 1.00 21.13 376 LEU A C 1
ATOM 2993 O O . LEU A 1 380 ? 61.902 63.473 -4.052 1.00 21.27 376 LEU A O 1
ATOM 2998 N N . ASP A 1 381 ? 62.471 65.407 -5.004 1.00 23.65 377 ASP A N 1
ATOM 2999 C CA . ASP A 1 381 ? 63.415 64.753 -5.950 1.00 25.91 377 ASP A CA 1
ATOM 3000 C C . ASP A 1 381 ? 64.801 64.514 -5.340 1.00 25.13 377 ASP A C 1
ATOM 3001 O O . ASP A 1 381 ? 65.728 64.135 -6.044 1.00 24.98 377 ASP A O 1
ATOM 3006 N N . PHE A 1 382 ? 64.963 64.787 -4.047 1.00 23.72 378 PHE A N 1
ATOM 3007 C CA . PHE A 1 382 ? 66.266 64.736 -3.416 1.00 22.22 378 PHE A CA 1
ATOM 3008 C C . PHE A 1 382 ? 66.129 64.334 -1.968 1.00 20.57 378 PHE A C 1
ATOM 3009 O O . PHE A 1 382 ? 65.082 64.498 -1.371 1.00 19.47 378 PHE A O 1
ATOM 3017 N N . ASP A 1 383 ? 67.210 63.785 -1.426 1.00 19.67 379 ASP A N 1
ATOM 3018 C CA . ASP A 1 383 ? 67.285 63.418 -0.026 1.00 18.53 379 ASP A CA 1
ATOM 3019 C C . ASP A 1 383 ? 67.325 64.683 0.837 1.00 17.19 379 ASP A C 1
ATOM 3020 O O . ASP A 1 383 ? 67.956 65.655 0.451 1.00 16.94 379 ASP A O 1
ATOM 3025 N N . VAL A 1 384 ? 66.664 64.659 1.992 1.00 15.69 380 VAL A N 1
ATOM 3026 C CA . VAL A 1 384 ? 66.617 65.836 2.874 1.00 15.08 380 VAL A CA 1
ATOM 3027 C C . VAL A 1 384 ? 67.412 65.629 4.173 1.00 14.35 380 VAL A C 1
ATOM 3028 O O . VAL A 1 384 ? 68.633 65.729 4.131 1.00 14.00 380 VAL A O 1
ATOM 3032 N N . GLY A 1 385 ? 66.757 65.253 5.281 1.00 13.73 381 GLY A N 1
ATOM 3033 C CA . GLY A 1 385 ? 67.410 65.126 6.600 1.00 13.09 381 GLY A CA 1
ATOM 3034 C C . GLY A 1 385 ? 68.726 64.354 6.575 1.00 12.92 381 GLY A C 1
ATOM 3035 O O . GLY A 1 385 ? 68.821 63.277 5.959 1.00 13.36 381 GLY A O 1
ATOM 3036 N N . GLU A 1 386 ? 69.731 64.938 7.220 1.00 12.10 382 GLU A N 1
ATOM 3037 C CA . GLU A 1 386 ? 71.073 64.370 7.346 1.00 11.94 382 GLU A CA 1
ATOM 3038 C C . GLU A 1 386 ? 71.048 63.258 8.372 1.00 11.44 382 GLU A C 1
ATOM 3039 O O . GLU A 1 386 ? 70.116 63.164 9.192 1.00 11.28 382 GLU A O 1
ATOM 3045 N N . ILE A 1 387 ? 72.083 62.430 8.316 1.00 11.27 383 ILE A N 1
ATOM 3046 C CA . ILE A 1 387 ? 72.356 61.417 9.308 1.00 10.94 383 ILE A CA 1
ATOM 3047 C C . ILE A 1 387 ? 73.261 62.085 10.358 1.00 10.86 383 ILE A C 1
ATOM 3048 O O . ILE A 1 387 ? 74.365 62.579 10.042 1.00 10.99 383 ILE A O 1
ATOM 3053 N N . PHE A 1 388 ? 72.771 62.170 11.593 1.00 10.63 384 PHE A N 1
ATOM 3054 C CA . PHE A 1 388 ? 73.564 62.733 12.678 1.00 10.58 384 PHE A CA 1
ATOM 3055 C C . PHE A 1 388 ? 74.075 61.618 13.565 1.00 10.57 384 PHE A C 1
ATOM 3056 O O . PHE A 1 388 ? 73.370 60.642 13.823 1.00 10.72 384 PHE A O 1
ATOM 3064 N N . PHE A 1 389 ? 75.323 61.748 13.993 1.00 10.66 385 PHE A N 1
ATOM 3065 C CA . PHE A 1 389 ? 75.922 60.800 14.939 1.00 10.75 385 PHE A CA 1
ATOM 3066 C C . PHE A 1 389 ? 77.017 61.513 15.706 1.00 10.42 385 PHE A C 1
ATOM 3067 O O . PHE A 1 389 ? 77.353 62.651 15.404 1.00 9.88 385 PHE A O 1
ATOM 3075 N N . GLY A 1 390 ? 77.578 60.834 16.700 1.00 10.51 386 GLY A N 1
ATOM 3076 C CA . GLY A 1 390 ? 78.687 61.416 17.430 1.00 10.33 386 GLY A CA 1
ATOM 3077 C C . GLY A 1 390 ? 79.018 60.797 18.762 1.00 10.28 386 GLY A C 1
ATOM 3078 O O . GLY A 1 390 ? 78.279 59.954 19.278 1.00 10.17 386 GLY A O 1
ATOM 3079 N N . GLU A 1 391 ? 80.172 61.224 19.285 1.00 10.22 387 GLU A N 1
ATOM 3080 C CA . GLU A 1 391 ? 80.632 60.880 20.597 1.00 10.36 387 GLU A CA 1
ATOM 3081 C C . GLU A 1 391 ? 81.344 62.132 21.132 1.00 10.40 387 GLU A C 1
ATOM 3082 O O . GLU A 1 391 ? 81.827 62.987 20.351 1.00 10.60 387 GLU A O 1
ATOM 3088 N N . PRO A 1 392 ? 81.455 62.241 22.443 1.00 9.95 388 PRO A N 1
ATOM 3089 C CA . PRO A 1 392 ? 82.195 63.404 22.922 1.00 10.01 388 PRO A CA 1
ATOM 3090 C C . PRO A 1 392 ? 83.683 63.364 22.588 1.00 10.03 388 PRO A C 1
ATOM 3091 O O . PRO A 1 392 ? 84.287 62.289 22.408 1.00 10.28 388 PRO A O 1
ATOM 3095 N N . GLY A 1 393 ? 84.265 64.543 22.458 1.00 9.99 389 GLY A N 1
ATOM 3096 C CA . GLY A 1 393 ? 85.703 64.677 22.371 1.00 9.99 389 GLY A CA 1
ATOM 3097 C C . GLY A 1 393 ? 86.307 64.718 23.756 1.00 9.88 389 GLY A C 1
ATOM 3098 O O . GLY A 1 393 ? 85.651 65.170 24.694 1.00 9.82 389 GLY A O 1
ATOM 3099 N N . THR A 1 394 ? 87.559 64.278 23.905 1.00 10.00 390 THR A N 1
ATOM 3100 C CA . THR A 1 394 ? 88.426 63.842 22.837 1.00 10.03 390 THR A CA 1
ATOM 3101 C C . THR A 1 394 ? 88.203 62.408 22.383 1.00 10.35 390 THR A C 1
ATOM 3102 O O . THR A 1 394 ? 88.815 61.977 21.409 1.00 10.63 390 THR A O 1
ATOM 3106 N N . ASN A 1 395 ? 87.325 61.666 23.062 1.00 10.45 391 ASN A N 1
ATOM 3107 C CA . ASN A 1 395 ? 87.087 60.252 22.737 1.00 10.91 391 ASN A CA 1
ATOM 3108 C C . ASN A 1 395 ? 87.038 59.953 21.238 1.00 10.99 391 ASN A C 1
ATOM 3109 O O . ASN A 1 395 ? 87.755 59.064 20.740 1.00 11.12 391 ASN A O 1
ATOM 3114 N N . GLY A 1 396 ? 86.169 60.683 20.535 1.00 10.64 392 GLY A N 1
ATOM 3115 C CA . GLY A 1 396 ? 85.923 60.437 19.138 1.00 10.72 392 GLY A CA 1
ATOM 3116 C C . GLY A 1 396 ? 87.135 60.533 18.252 1.00 11.08 392 GLY A C 1
ATOM 3117 O O . GLY A 1 396 ? 87.189 59.914 17.166 1.00 11.14 392 GLY A O 1
ATOM 3118 N N . GLN A 1 397 ? 88.116 61.302 18.698 1.00 11.24 393 GLN A N 1
ATOM 3119 C CA . GLN A 1 397 ? 89.368 61.493 17.937 1.00 11.40 393 GLN A CA 1
ATOM 3120 C C . GLN A 1 397 ? 90.125 60.201 17.768 1.00 11.70 393 GLN A C 1
ATOM 3121 O O . GLN A 1 397 ? 90.963 60.081 16.842 1.00 12.34 393 GLN A O 1
ATOM 3127 N N . HIS A 1 398 ? 89.885 59.266 18.690 1.00 11.73 394 HIS A N 1
ATOM 3128 C CA . HIS A 1 398 ? 90.535 57.971 18.695 1.00 11.92 394 HIS A CA 1
ATOM 3129 C C . HIS A 1 398 ? 89.580 56.903 18.227 1.00 12.14 394 HIS A C 1
ATOM 3130 O O . HIS A 1 398 ? 89.836 55.690 18.441 1.00 12.49 394 HIS A O 1
ATOM 3137 N N . SER A 1 399 ? 88.457 57.307 17.617 1.00 11.74 395 SER A N 1
ATOM 3138 C CA . SER A 1 399 ? 87.475 56.337 17.132 1.00 11.42 395 SER A CA 1
ATOM 3139 C C . SER A 1 399 ? 87.207 56.464 15.636 1.00 11.34 395 SER A C 1
ATOM 3140 O O . SER A 1 399 ? 87.470 55.539 14.885 1.00 12.08 395 SER A O 1
ATOM 3143 N N . PHE A 1 400 ? 86.666 57.589 15.224 1.00 11.19 396 PHE A N 1
ATOM 3144 C CA . PHE A 1 400 ? 86.265 57.795 13.854 1.00 11.10 396 PHE A CA 1
ATOM 3145 C C . PHE A 1 400 ? 86.858 59.036 13.192 1.00 11.00 396 PHE A C 1
ATOM 3146 O O . PHE A 1 400 ? 86.639 59.264 11.995 1.00 11.32 396 PHE A O 1
ATOM 3154 N N . TYR A 1 401 ? 87.597 59.864 13.918 1.00 10.66 397 TYR A N 1
ATOM 3155 C CA . TYR A 1 401 ? 88.116 61.073 13.267 1.00 10.65 397 TYR A CA 1
ATOM 3156 C C . TYR A 1 401 ? 89.065 60.768 12.085 1.00 10.45 397 TYR A C 1
ATOM 3157 O O . TYR A 1 401 ? 89.177 61.585 11.168 1.00 10.70 397 TYR A O 1
ATOM 3166 N N . GLN A 1 402 ? 89.774 59.642 12.119 1.00 10.20 398 GLN A N 1
ATOM 3167 C CA . GLN A 1 402 ? 90.566 59.166 10.956 1.00 10.21 398 GLN A CA 1
ATOM 3168 C C . GLN A 1 402 ? 89.769 59.331 9.679 1.00 10.06 398 GLN A C 1
ATOM 3169 O O . GLN A 1 402 ? 90.266 59.907 8.726 1.00 10.30 398 GLN A O 1
ATOM 3175 N N . LEU A 1 403 ? 88.526 58.866 9.691 1.00 9.75 399 LEU A N 1
ATOM 3176 C CA . LEU A 1 403 ? 87.668 58.947 8.509 1.00 9.79 399 LEU A CA 1
ATOM 3177 C C . LEU A 1 403 ? 87.297 60.414 8.204 1.00 9.84 399 LEU A C 1
ATOM 3178 O O . LEU A 1 403 ? 87.365 60.855 7.044 1.00 10.08 399 LEU A O 1
ATOM 3183 N N . ILE A 1 404 ? 86.939 61.171 9.237 1.00 9.63 400 ILE A N 1
ATOM 3184 C CA . ILE A 1 404 ? 86.556 62.574 9.047 1.00 9.89 400 ILE A CA 1
ATOM 3185 C C . ILE A 1 404 ? 87.681 63.403 8.406 1.00 10.22 400 ILE A C 1
ATOM 3186 O O . ILE A 1 404 ? 87.396 64.281 7.583 1.00 10.08 400 ILE A O 1
ATOM 3191 N N . HIS A 1 405 ? 88.941 63.095 8.760 1.00 10.58 401 HIS A N 1
ATOM 3192 C CA . HIS A 1 405 ? 90.118 63.755 8.194 1.00 11.19 401 HIS A CA 1
ATOM 3193 C C . HIS A 1 405 ? 90.554 63.284 6.821 1.00 11.46 401 HIS A C 1
ATOM 3194 O O . HIS A 1 405 ? 90.911 64.116 5.961 1.00 11.52 401 HIS A O 1
ATOM 3201 N N . GLN A 1 406 ? 90.609 61.966 6.608 1.00 11.57 402 GLN A N 1
ATOM 3202 C CA . GLN A 1 406 ? 91.185 61.435 5.338 1.00 11.94 402 GLN A CA 1
ATOM 3203 C C . GLN A 1 406 ? 90.210 60.673 4.449 1.00 12.14 402 GLN A C 1
ATOM 3204 O O . GLN A 1 406 ? 90.582 60.239 3.323 1.00 13.00 402 GLN A O 1
ATOM 3210 N N . GLY A 1 407 ? 88.994 60.448 4.935 1.00 12.02 403 GLY A N 1
ATOM 3211 C CA . GLY A 1 407 ? 87.984 59.718 4.175 1.00 12.14 403 GLY A CA 1
ATOM 3212 C C . GLY A 1 407 ? 86.848 60.613 3.731 1.00 12.25 403 GLY A C 1
ATOM 3213 O O . GLY A 1 407 ? 87.055 61.785 3.392 1.00 12.50 403 GLY A O 1
ATOM 3214 N N . ARG A 1 408 ? 85.638 60.078 3.775 1.00 12.35 404 ARG A N 1
ATOM 3215 C CA . ARG A 1 408 ? 84.446 60.840 3.400 1.00 12.58 404 ARG A CA 1
ATOM 3216 C C . ARG A 1 408 ? 84.337 62.152 4.171 1.00 12.66 404 ARG A C 1
ATOM 3217 O O . ARG A 1 408 ? 84.579 62.192 5.356 1.00 12.29 404 ARG A O 1
ATOM 3225 N N . VAL A 1 409 ? 83.940 63.221 3.484 1.00 13.09 405 VAL A N 1
ATOM 3226 C CA . VAL A 1 409 ? 83.716 64.487 4.127 1.00 13.27 405 VAL A CA 1
ATOM 3227 C C . VAL A 1 409 ? 82.492 64.414 5.038 1.00 13.25 405 VAL A C 1
ATOM 3228 O O . VAL A 1 409 ? 81.404 64.002 4.610 1.00 14.10 405 VAL A O 1
ATOM 3232 N N . ILE A 1 410 ? 82.668 64.787 6.308 1.00 12.72 406 ILE A N 1
ATOM 3233 C CA . ILE A 1 410 ? 81.558 64.861 7.244 1.00 12.09 406 ILE A CA 1
ATOM 3234 C C . ILE A 1 410 ? 81.578 66.220 7.940 1.00 11.91 406 ILE A C 1
ATOM 3235 O O . ILE A 1 410 ? 82.359 66.419 8.861 1.00 11.86 406 ILE A O 1
ATOM 3240 N N . PRO A 1 411 ? 80.726 67.167 7.498 1.00 11.80 407 PRO A N 1
ATOM 3241 C CA . PRO A 1 411 ? 80.681 68.421 8.279 1.00 11.62 407 PRO A CA 1
ATOM 3242 C C . PRO A 1 411 ? 80.523 68.158 9.781 1.00 11.22 407 PRO A C 1
ATOM 3243 O O . PRO A 1 411 ? 79.766 67.258 10.183 1.00 11.42 407 PRO A O 1
ATOM 3247 N N . ALA A 1 412 ? 81.276 68.909 10.593 1.00 10.80 408 ALA A N 1
ATOM 3248 C CA . ALA A 1 412 ? 81.387 68.642 12.029 1.00 10.58 408 ALA A CA 1
ATOM 3249 C C . ALA A 1 412 ? 80.839 69.854 12.801 1.00 10.64 408 ALA A C 1
ATOM 3250 O O . ALA A 1 412 ? 80.962 70.997 12.362 1.00 10.93 408 ALA A O 1
ATOM 3252 N N . GLU A 1 413 ? 80.295 69.587 13.970 1.00 10.55 409 GLU A N 1
ATOM 3253 C CA . GLU A 1 413 ? 79.820 70.620 14.864 1.00 10.78 409 GLU A CA 1
ATOM 3254 C C . GLU A 1 413 ? 80.497 70.401 16.213 1.00 10.84 409 GLU A C 1
ATOM 3255 O O . GLU A 1 413 ? 80.177 69.446 16.927 1.00 11.06 409 GLU A O 1
ATOM 3261 N N . PHE A 1 414 ? 81.464 71.255 16.520 1.00 10.77 410 PHE A N 1
ATOM 3262 C CA . PHE A 1 414 ? 82.223 71.174 17.758 1.00 10.93 410 PHE A CA 1
ATOM 3263 C C . PHE A 1 414 ? 81.540 72.040 18.804 1.00 10.81 410 PHE A C 1
ATOM 3264 O O . PHE A 1 414 ? 81.212 73.181 18.543 1.00 11.06 410 PHE A O 1
ATOM 3272 N N . ILE A 1 415 ? 81.314 71.468 19.978 1.00 10.47 411 ILE A N 1
ATOM 3273 C CA . ILE A 1 415 ? 80.636 72.152 21.063 1.00 10.46 411 ILE A CA 1
ATOM 3274 C C . ILE A 1 415 ? 81.542 72.110 22.272 1.00 10.46 411 ILE A C 1
ATOM 3275 O O . ILE A 1 415 ? 82.000 71.033 22.672 1.00 10.45 411 ILE A O 1
ATOM 3280 N N . GLY A 1 416 ? 81.799 73.261 22.847 1.00 10.53 412 GLY A N 1
ATOM 3281 C CA . GLY A 1 416 ? 82.676 73.321 23.993 1.00 10.79 412 GLY A CA 1
ATOM 3282 C C . GLY A 1 416 ? 82.196 74.293 25.040 1.00 10.94 412 GLY A C 1
ATOM 3283 O O . GLY A 1 416 ? 81.230 75.039 24.812 1.00 11.23 412 GLY A O 1
ATOM 3284 N N . PHE A 1 417 ? 82.896 74.273 26.177 1.00 10.84 413 PHE A N 1
ATOM 3285 C CA . PHE A 1 417 ? 82.566 75.059 27.347 1.00 10.83 413 PHE A CA 1
ATOM 3286 C C . PHE A 1 417 ? 83.830 75.632 27.924 1.00 11.14 413 PHE A C 1
ATOM 3287 O O . PHE A 1 417 ? 84.896 74.966 27.903 1.00 10.95 413 PHE A O 1
ATOM 3295 N N . CYS A 1 418 ? 83.710 76.856 28.434 1.00 11.59 414 CYS A N 1
ATOM 3296 C CA . CYS A 1 418 ? 84.879 77.614 28.878 1.00 12.28 414 CYS A CA 1
ATOM 3297 C C . CYS A 1 418 ? 85.428 77.155 30.216 1.00 12.37 414 CYS A C 1
ATOM 3298 O O . CYS A 1 418 ? 86.616 77.276 30.472 1.00 12.98 414 CYS A O 1
ATOM 3301 N N . LYS A 1 419 ? 84.552 76.645 31.060 1.00 12.59 415 LYS A N 1
ATOM 3302 C CA . LYS A 1 419 ? 84.872 76.235 32.419 1.00 12.99 415 LYS A CA 1
ATOM 3303 C C . LYS A 1 419 ? 84.442 74.780 32.653 1.00 12.38 415 LYS A C 1
ATOM 3304 O O . LYS A 1 419 ? 83.439 74.288 32.070 1.00 11.59 415 LYS A O 1
ATOM 3310 N N . SER A 1 420 ? 85.190 74.126 33.535 1.00 11.92 416 SER A N 1
ATOM 3311 C CA . SER A 1 420 ? 84.976 72.725 33.854 1.00 11.48 416 SER A CA 1
ATOM 3312 C C . SER A 1 420 ? 84.021 72.580 35.039 1.00 11.13 416 SER A C 1
ATOM 3313 O O . SER A 1 420 ? 84.128 73.310 36.015 1.00 10.95 416 SER A O 1
ATOM 3316 N N . GLN A 1 421 ? 83.187 71.553 35.004 1.00 10.93 417 GLN A N 1
ATOM 3317 C CA . GLN A 1 421 ? 82.410 71.201 36.178 1.00 10.96 417 GLN A CA 1
ATOM 3318 C C . GLN A 1 421 ? 83.268 70.701 37.317 1.00 11.32 417 GLN A C 1
ATOM 3319 O O . GLN A 1 421 ? 82.846 70.794 38.480 1.00 11.13 417 GLN A O 1
ATOM 3325 N N . ARG A 1 422 ? 84.430 70.110 37.007 1.00 11.73 418 ARG A N 1
ATOM 3326 C CA . ARG A 1 422 ? 85.306 69.547 38.051 1.00 12.49 418 ARG A CA 1
ATOM 3327 C C . ARG A 1 422 ? 86.761 69.789 37.703 1.00 13.15 418 ARG A C 1
ATOM 3328 O O . ARG A 1 422 ? 87.492 68.857 37.353 1.00 13.31 418 ARG A O 1
ATOM 3336 N N . ALA A 1 423 ? 87.178 71.042 37.777 1.00 13.75 419 ALA A N 1
ATOM 3337 C CA . ALA A 1 423 ? 88.533 71.436 37.348 1.00 14.28 419 ALA A CA 1
ATOM 3338 C C . ALA A 1 423 ? 89.642 70.654 38.066 1.00 14.65 419 ALA A C 1
ATOM 3339 O O . ALA A 1 423 ? 89.542 70.337 39.222 1.00 14.50 419 ALA A O 1
ATOM 3341 N N . ILE A 1 424 ? 90.696 70.299 37.344 1.00 15.78 420 ILE A N 1
ATOM 3342 C CA . ILE A 1 424 ? 91.933 69.816 37.975 1.00 15.93 420 ILE A CA 1
ATOM 3343 C C . ILE A 1 424 ? 93.099 70.616 37.426 1.00 16.41 420 ILE A C 1
ATOM 3344 O O . ILE A 1 424 ? 93.207 70.813 36.230 1.00 16.06 420 ILE A O 1
ATOM 3349 N N . LYS A 1 425 ? 93.994 71.047 38.290 1.00 17.80 421 LYS A N 1
ATOM 3350 C CA . LYS A 1 425 ? 95.272 71.598 37.838 1.00 18.88 421 LYS A CA 1
ATOM 3351 C C . LYS A 1 425 ? 96.344 71.061 38.775 1.00 19.67 421 LYS A C 1
ATOM 3352 O O . LYS A 1 425 ? 96.414 71.452 39.918 1.00 18.80 421 LYS A O 1
ATOM 3358 N N . LEU A 1 426 ? 97.135 70.123 38.294 1.00 20.86 422 LEU A N 1
ATOM 3359 C CA . LEU A 1 426 ? 98.234 69.626 39.100 1.00 23.51 422 LEU A CA 1
ATOM 3360 C C . LEU A 1 426 ? 99.395 70.660 39.022 1.00 25.77 422 LEU A C 1
ATOM 3361 O O . LEU A 1 426 ? 99.705 71.167 37.941 1.00 25.39 422 LEU A O 1
ATOM 3366 N N . LYS A 1 427 ? 99.952 70.998 40.190 1.00 27.36 423 LYS A N 1
ATOM 3367 C CA . LYS A 1 427 ? 101.237 71.738 40.365 1.00 29.59 423 LYS A CA 1
ATOM 3368 C C . LYS A 1 427 ? 102.376 71.522 39.341 1.00 30.04 423 LYS A C 1
ATOM 3369 O O . LYS A 1 427 ? 103.019 72.483 38.938 1.00 31.95 423 LYS A O 1
ATOM 3375 N N . GLU A 1 428 ? 102.641 70.277 38.948 1.00 31.43 424 GLU A N 1
ATOM 3376 C CA . GLU A 1 428 ? 103.735 69.936 38.028 1.00 32.61 424 GLU A CA 1
ATOM 3377 C C . GLU A 1 428 ? 103.303 70.084 36.583 1.00 32.75 424 GLU A C 1
ATOM 3378 O O . GLU A 1 428 ? 104.136 70.103 35.673 1.00 35.37 424 GLU A O 1
ATOM 3380 N N . GLU A 1 429 ? 101.989 70.150 36.368 1.00 30.86 425 GLU A N 1
ATOM 3381 C CA . GLU A 1 429 ? 101.441 70.153 35.028 1.00 28.38 425 GLU A CA 1
ATOM 3382 C C . GLU A 1 429 ? 101.535 71.523 34.400 1.00 25.54 425 GLU A C 1
ATOM 3383 O O . GLU A 1 429 ? 101.117 72.504 35.031 1.00 24.66 425 GLU A O 1
ATOM 3389 N N . PRO A 1 430 ? 102.038 71.588 33.146 1.00 23.45 426 PRO A N 1
ATOM 3390 C CA . PRO A 1 430 ? 102.005 72.818 32.367 1.00 22.10 426 PRO A CA 1
ATOM 3391 C C . PRO A 1 430 ? 100.601 73.426 32.229 1.00 19.48 426 PRO A C 1
ATOM 3392 O O . PRO A 1 430 ? 100.456 74.640 32.316 1.00 18.65 426 PRO A O 1
ATOM 3396 N N . VAL A 1 431 ? 99.584 72.604 31.995 1.00 17.58 427 VAL A N 1
ATOM 3397 C CA . VAL A 1 431 ? 98.233 73.142 31.820 1.00 16.22 427 VAL A CA 1
ATOM 3398 C C . VAL A 1 431 ? 97.195 72.369 32.627 1.00 14.82 427 VAL A C 1
ATOM 3399 O O . VAL A 1 431 ? 97.429 71.240 33.038 1.00 13.76 427 VAL A O 1
ATOM 3403 N N . SER A 1 432 ? 96.066 73.023 32.883 1.00 13.74 428 SER A N 1
ATOM 3404 C CA . SER A 1 432 ? 94.975 72.392 33.598 1.00 13.03 428 SER A CA 1
ATOM 3405 C C . SER A 1 432 ? 94.441 71.279 32.696 1.00 12.30 428 SER A C 1
ATOM 3406 O O . SER A 1 432 ? 94.598 71.355 31.478 1.00 11.64 428 SER A O 1
ATOM 3409 N N . ASN A 1 433 ? 93.814 70.255 33.274 1.00 11.72 429 ASN A N 1
ATOM 3410 C CA . ASN A 1 433 ? 93.228 69.202 32.435 1.00 11.36 429 ASN A CA 1
ATOM 3411 C C . ASN A 1 433 ? 92.182 69.735 31.444 1.00 11.01 429 ASN A C 1
ATOM 3412 O O . ASN A 1 433 ? 92.119 69.291 30.286 1.00 10.69 429 ASN A O 1
ATOM 3417 N N . HIS A 1 434 ? 91.379 70.697 31.874 1.00 10.81 430 HIS A N 1
ATOM 3418 C CA . HIS A 1 434 ? 90.428 71.319 30.965 1.00 10.78 430 HIS A CA 1
ATOM 3419 C C . HIS A 1 434 ? 91.103 72.012 29.782 1.00 10.82 430 HIS A C 1
ATOM 3420 O O . HIS A 1 434 ? 90.581 71.994 28.654 1.00 10.82 430 HIS A O 1
ATOM 3427 N N . ASP A 1 435 ? 92.247 72.639 30.022 1.00 10.86 431 ASP A N 1
ATOM 3428 C CA . ASP A 1 435 ? 92.949 73.334 28.962 1.00 11.08 431 ASP A CA 1
ATOM 3429 C C . ASP A 1 435 ? 93.513 72.310 27.966 1.00 11.10 431 ASP A C 1
ATOM 3430 O O . ASP A 1 435 ? 93.468 72.537 26.749 1.00 10.91 431 ASP A O 1
ATOM 3435 N N . GLU A 1 436 ? 93.988 71.178 28.492 1.00 11.39 432 GLU A N 1
ATOM 3436 C CA . GLU A 1 436 ? 94.443 70.072 27.668 1.00 11.45 432 GLU A CA 1
ATOM 3437 C C . GLU A 1 436 ? 93.304 69.590 26.788 1.00 11.00 432 GLU A C 1
ATOM 3438 O O . GLU A 1 436 ? 93.468 69.457 25.542 1.00 11.08 432 GLU A O 1
ATOM 3444 N N . LEU A 1 437 ? 92.154 69.375 27.405 1.00 10.61 433 LEU A N 1
ATOM 3445 C CA . LEU A 1 437 ? 90.929 69.038 26.673 1.00 10.44 433 LEU A CA 1
ATOM 3446 C C . LEU A 1 437 ? 90.706 70.019 25.543 1.00 10.61 433 LEU A C 1
ATOM 3447 O O . LEU A 1 437 ? 90.545 69.621 24.376 1.00 10.70 433 LEU A O 1
ATOM 3452 N N . MET A 1 438 ? 90.693 71.301 25.896 1.00 10.82 434 MET A N 1
ATOM 3453 C CA . MET A 1 438 ? 90.327 72.368 24.977 1.00 10.82 434 MET A CA 1
ATOM 3454 C C . MET A 1 438 ? 91.408 72.653 23.931 1.00 10.94 434 MET A C 1
ATOM 3455 O O . MET A 1 438 ? 91.117 73.155 22.858 1.00 10.84 434 MET A O 1
ATOM 3460 N N . SER A 1 439 ? 92.658 72.280 24.200 1.00 11.37 435 SER A N 1
ATOM 3461 C CA . SER A 1 439 ? 93.687 72.377 23.165 1.00 11.51 435 SER A CA 1
ATOM 3462 C C . SER A 1 439 ? 93.230 71.584 21.949 1.00 11.22 435 SER A C 1
ATOM 3463 O O . SER A 1 439 ? 93.484 71.989 20.812 1.00 10.98 435 SER A O 1
ATOM 3466 N N . ASN A 1 440 ? 92.479 70.502 22.191 1.00 11.06 436 ASN A N 1
ATOM 3467 C CA . ASN A 1 440 ? 91.980 69.659 21.117 1.00 11.05 436 ASN A CA 1
ATOM 3468 C C . ASN A 1 440 ? 90.770 70.272 20.384 1.00 11.05 436 ASN A C 1
ATOM 3469 O O . ASN A 1 440 ? 90.688 70.256 19.148 1.00 11.26 436 ASN A O 1
ATOM 3474 N N . PHE A 1 441 ? 89.836 70.799 21.160 1.00 10.84 437 PHE A N 1
ATOM 3475 C CA . PHE A 1 441 ? 88.697 71.521 20.645 1.00 10.84 437 PHE A CA 1
ATOM 3476 C C . PHE A 1 441 ? 89.125 72.591 19.666 1.00 11.14 437 PHE A C 1
ATOM 3477 O O . PHE A 1 441 ? 88.534 72.700 18.626 1.00 11.06 437 PHE A O 1
ATOM 3485 N N . PHE A 1 442 ? 90.122 73.402 20.009 1.00 11.85 438 PHE A N 1
ATOM 3486 C CA . PHE A 1 442 ? 90.584 74.490 19.108 1.00 12.40 438 PHE A CA 1
ATOM 3487 C C . PHE A 1 442 ? 91.430 74.007 17.909 1.00 13.01 438 PHE A C 1
ATOM 3488 O O . PHE A 1 442 ? 91.427 74.636 16.841 1.00 13.83 438 PHE A O 1
ATOM 3496 N N . ALA A 1 443 ? 92.143 72.898 18.071 1.00 13.09 439 ALA A N 1
ATOM 3497 C CA . ALA A 1 443 ? 93.051 72.379 17.044 1.00 13.07 439 ALA A CA 1
ATOM 3498 C C . ALA A 1 443 ? 92.339 71.584 15.948 1.00 13.13 439 ALA A C 1
ATOM 3499 O O . ALA A 1 443 ? 92.669 71.709 14.770 1.00 14.04 439 ALA A O 1
ATOM 3501 N N . GLN A 1 444 ? 91.382 70.748 16.316 1.00 12.95 440 GLN A N 1
ATOM 3502 C CA . GLN A 1 444 ? 90.690 69.908 15.318 1.00 12.60 440 GLN A CA 1
ATOM 3503 C C . GLN A 1 444 ? 89.991 70.662 14.146 1.00 12.45 440 GLN A C 1
ATOM 3504 O O . GLN A 1 444 ? 90.140 70.265 13.010 1.00 12.47 440 GLN A O 1
ATOM 3510 N N . PRO A 1 445 ? 89.228 71.738 14.407 1.00 12.44 441 PRO A N 1
ATOM 3511 C CA . PRO A 1 445 ? 88.613 72.411 13.247 1.00 12.49 441 PRO A CA 1
ATOM 3512 C C . PRO A 1 445 ? 89.640 72.993 12.260 1.00 13.18 441 PRO A C 1
ATOM 3513 O O . PRO A 1 445 ? 89.406 72.979 11.024 1.00 13.42 441 PRO A O 1
ATOM 3517 N N . ASP A 1 446 ? 90.773 73.484 12.777 1.00 12.93 442 ASP A N 1
ATOM 3518 C CA . ASP A 1 446 ? 91.791 74.040 11.888 1.00 13.09 442 ASP A CA 1
ATOM 3519 C C . ASP A 1 446 ? 92.473 72.921 11.112 1.00 13.06 442 ASP A C 1
ATOM 3520 O O . ASP A 1 446 ? 92.789 73.074 9.939 1.00 13.13 442 ASP A O 1
ATOM 3525 N N . ALA A 1 447 ? 92.672 71.780 11.755 1.00 12.82 443 ALA A N 1
ATOM 3526 C CA . ALA A 1 447 ? 93.213 70.630 11.057 1.00 12.92 443 ALA A CA 1
ATOM 3527 C C . ALA A 1 447 ? 92.280 70.236 9.886 1.00 12.96 443 ALA A C 1
ATOM 3528 O O . ALA A 1 447 ? 92.728 70.024 8.764 1.00 13.46 443 ALA A O 1
ATOM 3530 N N . LEU A 1 448 ? 90.983 70.170 10.147 1.00 12.75 444 LEU A N 1
ATOM 3531 C CA . LEU A 1 448 ? 90.010 69.828 9.119 1.00 12.71 444 LEU A CA 1
ATOM 3532 C C . LEU A 1 448 ? 89.986 70.853 7.970 1.00 13.07 444 LEU A C 1
ATOM 3533 O O . LEU A 1 448 ? 89.889 70.463 6.785 1.00 12.92 444 LEU A O 1
ATOM 3538 N N . ALA A 1 449 ? 90.142 72.139 8.300 1.00 13.16 445 ALA A N 1
ATOM 3539 C CA . ALA A 1 449 ? 90.034 73.201 7.273 1.00 13.60 445 ALA A CA 1
ATOM 3540 C C . ALA A 1 449 ? 91.293 73.260 6.433 1.00 14.19 445 ALA A C 1
ATOM 3541 O O . ALA A 1 449 ? 91.224 73.224 5.214 1.00 14.32 445 ALA A O 1
ATOM 3543 N N . PHE A 1 450 ? 92.435 73.328 7.103 1.00 14.63 446 PHE A N 1
ATOM 3544 C CA . PHE A 1 450 ? 93.697 73.653 6.458 1.00 15.47 446 PHE A CA 1
ATOM 3545 C C . PHE A 1 450 ? 94.415 72.452 5.859 1.00 15.47 446 PHE A C 1
ATOM 3546 O O . PHE A 1 450 ? 95.007 72.554 4.800 1.00 15.29 446 PHE A O 1
ATOM 3554 N N . GLY A 1 451 ? 94.381 71.326 6.564 1.00 15.58 447 GLY A N 1
ATOM 3555 C CA . GLY A 1 451 ? 94.998 70.102 6.078 1.00 15.85 447 GLY A CA 1
ATOM 3556 C C . GLY A 1 451 ? 96.488 70.256 6.089 1.00 16.29 447 GLY A C 1
ATOM 3557 O O . GLY A 1 451 ? 97.035 71.076 6.787 1.00 15.15 447 GLY A O 1
ATOM 3558 N N . LYS A 1 452 ? 97.137 69.441 5.289 1.00 17.90 448 LYS A N 1
ATOM 3559 C CA . LYS A 1 452 ? 98.576 69.426 5.191 1.00 19.19 448 LYS A CA 1
ATOM 3560 C C . LYS A 1 452 ? 98.866 68.843 3.838 1.00 19.57 448 LYS A C 1
ATOM 3561 O O . LYS A 1 452 ? 98.370 67.755 3.522 1.00 18.80 448 LYS A O 1
ATOM 3567 N N . THR A 1 453 ? 99.628 69.582 3.038 1.00 20.09 449 THR A N 1
ATOM 3568 C CA . THR A 1 453 ? 99.849 69.241 1.650 1.00 21.10 449 THR A CA 1
ATOM 3569 C C . THR A 1 453 ? 101.124 68.420 1.497 1.00 21.54 449 THR A C 1
ATOM 3570 O O . THR A 1 453 ? 101.983 68.428 2.374 1.00 20.84 449 THR A O 1
ATOM 3574 N N . PRO A 1 454 ? 101.253 67.732 0.363 1.00 22.33 450 PRO A N 1
ATOM 3575 C CA . PRO A 1 454 ? 102.482 66.987 0.061 1.00 23.68 450 PRO A CA 1
ATOM 3576 C C . PRO A 1 454 ? 103.739 67.869 0.166 1.00 25.08 450 PRO A C 1
ATOM 3577 O O . PRO A 1 454 ? 104.747 67.465 0.736 1.00 23.47 450 PRO A O 1
ATOM 3581 N N . GLU A 1 455 ? 103.633 69.095 -0.347 1.00 27.31 451 GLU A N 1
ATOM 3582 C CA . GLU A 1 455 ? 104.716 70.073 -0.284 1.00 28.35 451 GLU A CA 1
ATOM 3583 C C . GLU A 1 455 ? 105.224 70.250 1.152 1.00 27.13 451 GLU A C 1
ATOM 3584 O O . GLU A 1 455 ? 106.425 70.173 1.416 1.00 26.08 451 GLU A O 1
ATOM 3590 N N . GLU A 1 456 ? 104.295 70.460 2.087 1.00 26.55 452 GLU A N 1
ATOM 3591 C CA . GLU A 1 456 ? 104.642 70.686 3.488 1.00 25.56 452 GLU A CA 1
ATOM 3592 C C . GLU A 1 456 ? 105.263 69.425 4.075 1.00 24.34 452 GLU A C 1
ATOM 3593 O O . GLU A 1 456 ? 106.232 69.495 4.873 1.00 23.59 452 GLU A O 1
ATOM 3599 N N . LEU A 1 457 ? 104.695 68.277 3.717 1.00 22.44 453 LEU A N 1
ATOM 3600 C CA . LEU A 1 457 ? 105.229 66.993 4.206 1.00 22.75 453 LEU A CA 1
ATOM 3601 C C . LEU A 1 457 ? 106.691 66.796 3.772 1.00 23.54 453 LEU A C 1
ATOM 3602 O O . LEU A 1 457 ? 107.558 66.468 4.597 1.00 22.97 453 LEU A O 1
ATOM 3607 N N . ARG A 1 458 ? 106.965 67.025 2.487 1.00 24.58 454 ARG A N 1
ATOM 3608 C CA . ARG A 1 458 ? 108.357 66.989 1.981 1.00 26.14 454 ARG A CA 1
ATOM 3609 C C . ARG A 1 458 ? 109.294 67.894 2.780 1.00 26.88 454 ARG A C 1
ATOM 3610 O O . ARG A 1 458 ? 110.311 67.397 3.278 1.00 26.95 454 ARG A O 1
ATOM 3618 N N . LYS A 1 459 ? 108.916 69.170 2.974 1.00 27.21 455 LYS A N 1
ATOM 3619 C CA . LYS A 1 459 ? 109.738 70.130 3.735 1.00 28.64 455 LYS A CA 1
ATOM 3620 C C . LYS A 1 459 ? 109.994 69.594 5.122 1.00 29.25 455 LYS A C 1
ATOM 3621 O O . LYS A 1 459 ? 111.095 69.707 5.633 1.00 29.42 455 LYS A O 1
ATOM 3623 N N . GLU A 1 460 ? 108.985 68.963 5.715 1.00 30.00 456 GLU A N 1
ATOM 3624 C CA . GLU A 1 460 ? 109.168 68.276 6.993 1.00 30.09 456 GLU A CA 1
ATOM 3625 C C . GLU A 1 460 ? 110.086 67.068 6.901 1.00 29.71 456 GLU A C 1
ATOM 3626 O O . GLU A 1 460 ? 110.544 66.601 7.919 1.00 29.71 456 GLU A O 1
ATOM 3632 N N . GLY A 1 461 ? 110.363 66.568 5.697 1.00 30.23 457 GLY A N 1
ATOM 3633 C CA . GLY A 1 461 ? 111.308 65.444 5.508 1.00 29.52 457 GLY A CA 1
ATOM 3634 C C . GLY A 1 461 ? 110.635 64.081 5.582 1.00 29.10 457 GLY A C 1
ATOM 3635 O O . GLY A 1 461 ? 111.270 63.088 5.919 1.00 29.58 457 GLY A O 1
ATOM 3636 N N . ILE A 1 462 ? 109.342 64.024 5.280 1.00 27.63 458 ILE A N 1
ATOM 3637 C CA . ILE A 1 462 ? 108.621 62.751 5.193 1.00 26.28 458 ILE A CA 1
ATOM 3638 C C . ILE A 1 462 ? 109.095 62.033 3.918 1.00 26.13 458 ILE A C 1
ATOM 3639 O O . ILE A 1 462 ? 109.202 62.655 2.883 1.00 26.18 458 ILE A O 1
ATOM 3644 N N . PRO A 1 463 ? 109.426 60.735 3.998 1.00 25.77 459 PRO A N 1
ATOM 3645 C CA . PRO A 1 463 ? 109.871 60.086 2.770 1.00 26.08 459 PRO A CA 1
ATOM 3646 C C . PRO A 1 463 ? 108.747 59.992 1.758 1.00 25.88 459 PRO A C 1
ATOM 3647 O O . PRO A 1 463 ? 107.553 59.975 2.124 1.00 25.44 459 PRO A O 1
ATOM 3651 N N . GLU A 1 464 ? 109.122 59.950 0.488 1.00 24.83 460 GLU A N 1
ATOM 3652 C CA . GLU A 1 464 ? 108.156 60.084 -0.572 1.00 24.79 460 GLU A CA 1
ATOM 3653 C C . GLU A 1 464 ? 107.118 58.948 -0.562 1.00 23.57 460 GLU A C 1
ATOM 3654 O O . GLU A 1 464 ? 105.939 59.193 -0.866 1.00 22.79 460 GLU A O 1
ATOM 3660 N N . LYS A 1 465 ? 107.574 57.730 -0.223 1.00 22.66 461 LYS A N 1
ATOM 3661 C CA . LYS A 1 465 ? 106.712 56.549 -0.025 1.00 21.74 461 LYS A CA 1
ATOM 3662 C C . LYS A 1 465 ? 105.536 56.771 0.937 1.00 20.52 461 LYS A C 1
ATOM 3663 O O . LYS A 1 465 ? 104.490 56.154 0.760 1.00 20.71 461 LYS A O 1
ATOM 3665 N N . LEU A 1 466 ? 105.745 57.591 1.974 1.00 19.50 462 LEU A N 1
ATOM 3666 C CA . LEU A 1 466 ? 104.754 57.830 3.036 1.00 18.38 462 LEU A CA 1
ATOM 3667 C C . LEU A 1 466 ? 103.944 59.133 2.864 1.00 17.72 462 LEU A C 1
ATOM 3668 O O . LEU A 1 466 ? 102.890 59.315 3.518 1.00 17.35 462 LEU A O 1
ATOM 3673 N N . VAL A 1 467 ? 104.379 59.989 1.938 1.00 17.34 463 VAL A N 1
ATOM 3674 C CA . VAL A 1 467 ? 103.704 61.262 1.647 1.00 17.17 463 VAL A CA 1
ATOM 3675 C C . VAL A 1 467 ? 102.214 61.126 1.336 1.00 16.99 463 VAL A C 1
ATOM 3676 O O . VAL A 1 467 ? 101.402 61.835 1.926 1.00 16.68 463 VAL A O 1
ATOM 3680 N N . PRO A 1 468 ? 101.836 60.237 0.410 1.00 17.08 464 PRO A N 1
ATOM 3681 C CA . PRO A 1 468 ? 100.381 60.124 0.159 1.00 16.79 464 PRO A CA 1
ATOM 3682 C C . PRO A 1 468 ? 99.579 59.648 1.385 1.00 16.55 464 PRO A C 1
ATOM 3683 O O . PRO A 1 468 ? 98.434 60.051 1.599 1.00 16.02 464 PRO A O 1
ATOM 3687 N N . HIS A 1 469 ? 100.198 58.803 2.193 1.00 16.47 465 HIS A N 1
ATOM 3688 C CA . HIS A 1 469 ? 99.518 58.207 3.336 1.00 15.90 465 HIS A CA 1
ATOM 3689 C C . HIS A 1 469 ? 99.303 59.206 4.430 1.00 15.68 465 HIS A C 1
ATOM 3690 O O . HIS A 1 469 ? 98.338 59.097 5.201 1.00 15.48 465 HIS A O 1
ATOM 3697 N N . LYS A 1 470 ? 100.169 60.209 4.469 1.00 15.80 466 LYS A N 1
ATOM 3698 C CA . LYS A 1 470 ? 100.144 61.239 5.493 1.00 15.83 466 LYS A CA 1
ATOM 3699 C C . LYS A 1 470 ? 99.571 62.583 4.984 1.00 15.32 466 LYS A C 1
ATOM 3700 O O . LYS A 1 470 ? 99.620 63.595 5.692 1.00 14.97 466 LYS A O 1
ATOM 3706 N N . THR A 1 471 ? 99.074 62.594 3.749 1.00 14.98 467 THR A N 1
ATOM 3707 C CA . THR A 1 471 ? 98.470 63.793 3.194 1.00 15.05 467 THR A CA 1
ATOM 3708 C C . THR A 1 471 ? 97.129 64.026 3.832 1.00 14.65 467 THR A C 1
ATOM 3709 O O . THR A 1 471 ? 96.359 63.095 4.060 1.00 14.62 467 THR A O 1
ATOM 3713 N N . PHE A 1 472 ? 96.875 65.291 4.120 1.00 14.89 468 PHE A N 1
ATOM 3714 C CA . PHE A 1 472 ? 95.628 65.746 4.657 1.00 14.55 468 PHE A CA 1
ATOM 3715 C C . PHE A 1 472 ? 95.048 66.769 3.687 1.00 14.60 468 PHE A C 1
ATOM 3716 O O . PHE A 1 472 ? 95.457 67.919 3.719 1.00 14.51 468 PHE A O 1
ATOM 3724 N N . PRO A 1 473 ? 94.076 66.362 2.829 1.00 14.73 469 PRO A N 1
ATOM 3725 C CA . PRO A 1 473 ? 93.493 67.302 1.837 1.00 14.71 469 PRO A CA 1
ATOM 3726 C C . PRO A 1 473 ? 92.863 68.559 2.436 1.00 14.45 469 PRO A C 1
ATOM 3727 O O . PRO A 1 473 ? 92.743 69.573 1.750 1.00 14.48 469 PRO A O 1
ATOM 3731 N N . GLY A 1 474 ? 92.399 68.479 3.680 1.00 14.33 470 GLY A N 1
ATOM 3732 C CA . GLY A 1 474 ? 91.653 69.582 4.282 1.00 14.56 470 GLY A CA 1
ATOM 3733 C C . GLY A 1 474 ? 90.370 69.944 3.535 1.00 14.68 470 GLY A C 1
ATOM 3734 O O . GLY A 1 474 ? 89.813 69.108 2.841 1.00 15.72 470 GLY A O 1
ATOM 3735 N N . ASP A 1 475 ? 89.930 71.194 3.658 1.00 14.60 471 ASP A N 1
ATOM 3736 C CA . ASP A 1 475 ? 88.717 71.697 2.994 1.00 14.61 471 ASP A CA 1
ATOM 3737 C C . ASP A 1 475 ? 87.447 71.118 3.629 1.00 14.05 471 ASP A C 1
ATOM 3738 O O . ASP A 1 475 ? 86.401 71.096 3.005 1.00 13.77 471 ASP A O 1
ATOM 3743 N N . ARG A 1 476 ? 87.542 70.669 4.877 1.00 13.31 472 ARG A N 1
ATOM 3744 C CA . ARG A 1 476 ? 86.451 69.977 5.528 1.00 12.85 472 ARG A CA 1
ATOM 3745 C C . ARG A 1 476 ? 85.806 70.927 6.534 1.00 12.51 472 ARG A C 1
ATOM 3746 O O . ARG A 1 476 ? 86.454 71.396 7.457 1.00 12.47 472 ARG A O 1
ATOM 3754 N N . PRO A 1 477 ? 84.515 71.193 6.357 1.00 12.32 473 PRO A N 1
ATOM 3755 C CA . PRO A 1 477 ? 83.874 72.234 7.122 1.00 12.43 473 PRO A CA 1
ATOM 3756 C C . PRO A 1 477 ? 83.542 71.886 8.571 1.00 12.14 473 PRO A C 1
ATOM 3757 O O . PRO A 1 477 ? 83.317 70.707 8.928 1.00 11.77 473 PRO A O 1
ATOM 3761 N N . SER A 1 478 ? 83.470 72.928 9.387 1.00 12.54 474 SER A N 1
ATOM 3762 C CA . SER A 1 478 ? 83.066 72.770 10.801 1.00 12.58 474 SER A CA 1
ATOM 3763 C C . SER A 1 478 ? 82.504 74.062 11.348 1.00 12.93 474 SER A C 1
ATOM 3764 O O . SER A 1 478 ? 82.836 75.137 10.851 1.00 13.48 474 SER A O 1
ATOM 3767 N N . CYS A 1 479 ? 81.636 73.929 12.343 1.00 13.29 475 CYS A N 1
ATOM 3768 C CA . CYS A 1 479 ? 81.172 75.021 13.196 1.00 13.86 475 CYS A CA 1
ATOM 3769 C C . CYS A 1 479 ? 81.730 74.770 14.582 1.00 13.19 475 CYS A C 1
ATOM 3770 O O . CYS A 1 479 ? 81.931 73.604 14.981 1.00 12.71 475 CYS A O 1
ATOM 3773 N N . MET A 1 480 ? 81.987 75.865 15.300 1.00 12.48 476 MET A N 1
ATOM 3774 C CA . MET A 1 480 ? 82.418 75.824 16.662 1.00 12.07 476 MET A CA 1
ATOM 3775 C C . MET A 1 480 ? 81.414 76.613 17.483 1.00 11.82 476 MET A C 1
ATOM 3776 O O . MET A 1 480 ? 81.212 77.809 17.226 1.00 12.01 476 MET A O 1
ATOM 3781 N N . LEU A 1 481 ? 80.795 75.932 18.451 1.00 11.14 477 LEU A N 1
ATOM 3782 C CA . LEU A 1 481 ? 79.917 76.523 19.426 1.00 10.82 477 LEU A CA 1
ATOM 3783 C C . LEU A 1 481 ? 80.623 76.471 20.744 1.00 10.55 477 LEU A C 1
ATOM 3784 O O . LEU A 1 481 ? 81.145 75.410 21.118 1.00 10.55 477 LEU A O 1
ATOM 3789 N N . LEU A 1 482 ? 80.607 77.581 21.477 1.00 10.36 478 LEU A N 1
ATOM 3790 C CA . LEU A 1 482 ? 81.293 77.650 22.760 1.00 10.29 478 LEU A CA 1
ATOM 3791 C C . LEU A 1 482 ? 80.469 78.429 23.789 1.00 10.30 478 LEU A C 1
ATOM 3792 O O . LEU A 1 482 ? 80.046 79.556 23.523 1.00 10.47 478 LEU A O 1
ATOM 3797 N N . PHE A 1 483 ? 80.201 77.778 24.919 1.00 10.14 479 PHE A N 1
ATOM 3798 C CA . PHE A 1 483 ? 79.396 78.321 26.013 1.00 10.29 479 PHE A CA 1
ATOM 3799 C C . PHE A 1 483 ? 80.269 78.589 27.234 1.00 10.37 479 PHE A C 1
ATOM 3800 O O . PHE A 1 483 ? 81.375 78.019 27.367 1.00 10.60 479 PHE A O 1
ATOM 3808 N N . PRO A 1 484 ? 79.787 79.417 28.177 1.00 10.52 480 PRO A N 1
ATOM 3809 C CA . PRO A 1 484 ? 80.598 79.670 29.365 1.00 10.46 480 PRO A CA 1
ATOM 3810 C C . PRO A 1 484 ? 80.918 78.422 30.224 1.00 10.30 480 PRO A C 1
ATOM 3811 O O . PRO A 1 484 ? 82.043 78.237 30.684 1.00 10.43 480 PRO A O 1
ATOM 3815 N N . GLU A 1 485 ? 79.917 77.592 30.454 1.00 10.17 481 GLU A N 1
ATOM 3816 C CA . GLU A 1 485 ? 80.025 76.455 31.362 1.00 10.09 481 GLU A CA 1
ATOM 3817 C C . GLU A 1 485 ? 78.765 75.593 31.233 1.00 9.59 481 GLU A C 1
ATOM 3818 O O . GLU A 1 485 ? 77.742 76.043 30.699 1.00 9.04 481 GLU A O 1
ATOM 3824 N N . ILE A 1 486 ? 78.850 74.384 31.787 1.00 9.39 482 ILE A N 1
ATOM 3825 C CA . ILE A 1 486 ? 77.770 73.387 31.768 1.00 9.07 482 ILE A CA 1
ATOM 3826 C C . ILE A 1 486 ? 76.859 73.556 32.987 1.00 9.23 482 ILE A C 1
ATOM 3827 O O . ILE A 1 486 ? 76.882 72.780 33.953 1.00 9.35 482 ILE A O 1
ATOM 3832 N N . SER A 1 487 ? 76.041 74.592 32.907 1.00 9.36 483 SER A N 1
ATOM 3833 C CA . SER A 1 487 ? 75.016 74.882 33.874 1.00 9.64 483 SER A CA 1
ATOM 3834 C C . SER A 1 487 ? 73.693 74.376 33.325 1.00 9.72 483 SER A C 1
ATOM 3835 O O . SER A 1 487 ? 73.577 74.195 32.132 1.00 9.86 483 SER A O 1
ATOM 3838 N N . PRO A 1 488 ? 72.680 74.173 34.186 1.00 10.14 484 PRO A N 1
ATOM 3839 C CA . PRO A 1 488 ? 71.326 73.914 33.705 1.00 10.22 484 PRO A CA 1
ATOM 3840 C C . PRO A 1 488 ? 70.902 74.913 32.619 1.00 10.27 484 PRO A C 1
ATOM 3841 O O . PRO A 1 488 ? 70.272 74.531 31.632 1.00 10.82 484 PRO A O 1
ATOM 3845 N N . PHE A 1 489 ? 71.304 76.171 32.756 1.00 10.22 485 PHE A N 1
ATOM 3846 C CA . PHE A 1 489 ? 70.823 77.216 31.846 1.00 9.93 485 PHE A CA 1
ATOM 3847 C C . PHE A 1 489 ? 71.414 77.024 30.466 1.00 9.86 485 PHE A C 1
ATOM 3848 O O . PHE A 1 489 ? 70.702 77.037 29.458 1.00 10.22 485 PHE A O 1
ATOM 3856 N N . HIS A 1 490 ? 72.708 76.784 30.406 1.00 9.69 486 HIS A N 1
ATOM 3857 C CA . HIS A 1 490 ? 73.360 76.566 29.127 1.00 9.53 486 HIS A CA 1
ATOM 3858 C C . HIS A 1 490 ? 72.998 75.257 28.479 1.00 9.54 486 HIS A C 1
ATOM 3859 O O . HIS A 1 490 ? 73.026 75.152 27.234 1.00 9.33 486 HIS A O 1
ATOM 3866 N N . ILE A 1 491 ? 72.620 74.264 29.282 1.00 9.52 487 ILE A N 1
ATOM 3867 C CA A ILE A 1 491 ? 72.102 73.006 28.731 0.50 9.47 487 ILE A CA 1
ATOM 3868 C CA B ILE A 1 491 ? 72.099 73.011 28.724 0.50 9.48 487 ILE A CA 1
ATOM 3869 C C . ILE A 1 491 ? 70.751 73.284 28.063 1.00 9.47 487 ILE A C 1
ATOM 3870 O O . ILE A 1 491 ? 70.471 72.783 26.985 1.00 9.38 487 ILE A O 1
ATOM 3879 N N . GLY A 1 492 ? 69.923 74.109 28.699 1.00 9.76 488 GLY A N 1
ATOM 3880 C CA . GLY A 1 492 ? 68.653 74.499 28.097 1.00 9.87 488 GLY A CA 1
ATOM 3881 C C . GLY A 1 492 ? 68.817 75.276 26.789 1.00 9.95 488 GLY A C 1
ATOM 3882 O O . GLY A 1 492 ? 68.079 75.054 25.816 1.00 10.01 488 GLY A O 1
ATOM 3883 N N . GLN A 1 493 ? 69.761 76.213 26.787 1.00 9.91 489 GLN A N 1
ATOM 3884 C CA . GLN A 1 493 ? 70.048 77.007 25.597 1.00 9.86 489 GLN A CA 1
ATOM 3885 C C . GLN A 1 493 ? 70.484 76.061 24.468 1.00 9.70 489 GLN A C 1
ATOM 3886 O O . GLN A 1 493 ? 70.015 76.195 23.352 1.00 9.45 489 GLN A O 1
ATOM 3892 N N . LEU A 1 494 ? 71.381 75.117 24.766 1.00 9.36 490 LEU A N 1
ATOM 3893 C CA . LEU A 1 494 ? 71.919 74.250 23.716 1.00 9.26 490 LEU A CA 1
ATOM 3894 C C . LEU A 1 494 ? 70.833 73.363 23.132 1.00 9.54 490 LEU A C 1
ATOM 3895 O O . LEU A 1 494 ? 70.786 73.155 21.908 1.00 9.84 490 LEU A O 1
ATOM 3900 N N . LEU A 1 495 ? 69.997 72.815 24.016 1.00 9.80 491 LEU A N 1
ATOM 3901 C CA . LEU A 1 495 ? 68.849 72.044 23.617 1.00 10.05 491 LEU A CA 1
ATOM 3902 C C . LEU A 1 495 ? 67.966 72.832 22.652 1.00 10.27 491 LEU A C 1
ATOM 3903 O O . LEU A 1 495 ? 67.670 72.337 21.572 1.00 10.34 491 LEU A O 1
ATOM 3908 N N . ALA A 1 496 ? 67.545 74.029 23.060 1.00 10.45 492 ALA A N 1
ATOM 3909 C CA . ALA A 1 496 ? 66.613 74.824 22.292 1.00 10.60 492 ALA A CA 1
ATOM 3910 C C . ALA A 1 496 ? 67.239 75.241 20.986 1.00 10.56 492 ALA A C 1
ATOM 3911 O O . ALA A 1 496 ? 66.570 75.318 19.980 1.00 10.55 492 ALA A O 1
ATOM 3913 N N . LEU A 1 497 ? 68.544 75.458 20.992 1.00 10.41 493 LEU A N 1
ATOM 3914 C CA . LEU A 1 497 ? 69.225 75.845 19.771 1.00 10.47 493 LEU A CA 1
ATOM 3915 C C . LEU A 1 497 ? 69.048 74.748 18.711 1.00 10.43 493 LEU A C 1
ATOM 3916 O O . LEU A 1 497 ? 68.691 75.032 17.555 1.00 10.83 493 LEU A O 1
ATOM 3921 N N . TYR A 1 498 ? 69.300 73.504 19.094 1.00 10.04 494 TYR A N 1
ATOM 3922 C CA . TYR A 1 498 ? 69.167 72.367 18.160 1.00 10.05 494 TYR A CA 1
ATOM 3923 C C . TYR A 1 498 ? 67.700 72.104 17.805 1.00 10.04 494 TYR A C 1
ATOM 3924 O O . TYR A 1 498 ? 67.366 71.876 16.633 1.00 9.89 494 TYR A O 1
ATOM 3933 N N . GLU A 1 499 ? 66.805 72.247 18.792 1.00 10.19 495 GLU A N 1
ATOM 3934 C CA . GLU A 1 499 ? 65.350 72.105 18.515 1.00 10.42 495 GLU A CA 1
ATOM 3935 C C . GLU A 1 499 ? 64.934 73.058 17.400 1.00 10.42 495 GLU A C 1
ATOM 3936 O O . GLU A 1 499 ? 64.245 72.673 16.479 1.00 10.11 495 GLU A O 1
ATOM 3942 N N . HIS A 1 500 ? 65.388 74.303 17.468 1.00 10.50 496 HIS A N 1
ATOM 3943 C CA . HIS A 1 500 ? 64.992 75.279 16.441 1.00 10.71 496 HIS A CA 1
ATOM 3944 C C . HIS A 1 500 ? 65.712 75.113 15.121 1.00 10.97 496 HIS A C 1
ATOM 3945 O O . HIS A 1 500 ? 65.120 75.328 14.062 1.00 11.59 496 HIS A O 1
ATOM 3952 N N . ARG A 1 501 ? 66.974 74.721 15.156 1.00 10.70 497 ARG A N 1
ATOM 3953 C CA . ARG A 1 501 ? 67.720 74.508 13.948 1.00 10.88 497 ARG A CA 1
ATOM 3954 C C . ARG A 1 501 ? 67.069 73.392 13.145 1.00 10.81 497 ARG A C 1
ATOM 3955 O O . ARG A 1 501 ? 66.971 73.511 11.910 1.00 10.94 497 ARG A O 1
ATOM 3963 N N . VAL A 1 502 ? 66.616 72.324 13.820 1.00 10.44 498 VAL A N 1
ATOM 3964 C CA . VAL A 1 502 ? 65.935 71.214 13.123 1.00 10.40 498 VAL A CA 1
ATOM 3965 C C . VAL A 1 502 ? 64.681 71.742 12.423 1.00 10.69 498 VAL A C 1
ATOM 3966 O O . VAL A 1 502 ? 64.419 71.432 11.253 1.00 10.89 498 VAL A O 1
ATOM 3970 N N . ALA A 1 503 ? 63.914 72.563 13.133 1.00 10.89 499 ALA A N 1
ATOM 3971 C CA . ALA A 1 503 ? 62.734 73.221 12.588 1.00 11.09 499 ALA A CA 1
ATOM 3972 C C . ALA A 1 503 ? 63.097 74.036 11.355 1.00 11.38 499 ALA A C 1
ATOM 3973 O O . ALA A 1 503 ? 62.390 73.973 10.327 1.00 12.04 499 ALA A O 1
ATOM 3975 N N . VAL A 1 504 ? 64.195 74.790 11.439 1.00 11.34 500 VAL A N 1
ATOM 3976 C CA . VAL A 1 504 ? 64.585 75.677 10.338 1.00 11.69 500 VAL A CA 1
ATOM 3977 C C . VAL A 1 504 ? 64.834 74.866 9.055 1.00 11.80 500 VAL A C 1
ATOM 3978 O O . VAL A 1 504 ? 64.313 75.175 8.004 1.00 11.90 500 VAL A O 1
ATOM 3982 N N . GLU A 1 505 ? 65.629 73.820 9.173 1.00 11.75 501 GLU A N 1
ATOM 3983 C CA . GLU A 1 505 ? 65.899 72.930 8.057 1.00 12.07 501 GLU A CA 1
ATOM 3984 C C . GLU A 1 505 ? 64.633 72.342 7.438 1.00 12.35 501 GLU A C 1
ATOM 3985 O O . GLU A 1 505 ? 64.489 72.360 6.224 1.00 12.87 501 GLU A O 1
ATOM 3991 N N . GLY A 1 506 ? 63.735 71.830 8.269 1.00 12.19 502 GLY A N 1
ATOM 3992 C CA . GLY A 1 506 ? 62.438 71.305 7.811 1.00 12.51 502 GLY A CA 1
ATOM 3993 C C . GLY A 1 506 ? 61.618 72.332 7.034 1.00 12.93 502 GLY A C 1
ATOM 3994 O O . GLY A 1 506 ? 61.063 72.017 5.981 1.00 13.53 502 GLY A O 1
ATOM 3995 N N . TRP A 1 507 ? 61.586 73.564 7.523 1.00 12.61 503 TRP A N 1
ATOM 3996 C CA . TRP A 1 507 ? 60.945 74.653 6.817 1.00 12.85 503 TRP A CA 1
ATOM 3997 C C . TRP A 1 507 ? 61.652 75.056 5.537 1.00 13.01 503 TRP A C 1
ATOM 3998 O O . TRP A 1 507 ? 60.993 75.362 4.544 1.00 13.44 503 TRP A O 1
ATOM 4009 N N . LEU A 1 508 ? 62.979 75.086 5.529 1.00 12.98 504 LEU A N 1
ATOM 4010 C CA . LEU A 1 508 ? 63.711 75.334 4.277 1.00 13.31 504 LEU A CA 1
ATOM 4011 C C . LEU A 1 508 ? 63.315 74.324 3.189 1.00 13.58 504 LEU A C 1
ATOM 4012 O O . LEU A 1 508 ? 63.106 74.690 2.028 1.00 14.23 504 LEU A O 1
ATOM 4017 N N . TRP A 1 509 ? 63.142 73.078 3.575 1.00 13.39 505 TRP A N 1
ATOM 4018 C CA . TRP A 1 509 ? 62.827 72.035 2.626 1.00 13.63 505 TRP A CA 1
ATOM 4019 C C . TRP A 1 509 ? 61.349 71.930 2.350 1.00 14.06 505 TRP A C 1
ATOM 4020 O O . TRP A 1 509 ? 60.970 71.354 1.355 1.00 14.69 505 TRP A O 1
ATOM 4031 N N . GLY A 1 510 ? 60.496 72.407 3.245 1.00 13.91 506 GLY A N 1
ATOM 4032 C CA . GLY A 1 510 ? 59.037 72.274 3.088 1.00 14.23 506 GLY A CA 1
ATOM 4033 C C . GLY A 1 510 ? 58.434 70.964 3.582 1.00 13.91 506 GLY A C 1
ATOM 4034 O O . GLY A 1 510 ? 57.359 70.576 3.136 1.00 14.07 506 GLY A O 1
ATOM 4035 N N . ILE A 1 511 ? 59.116 70.283 4.505 1.00 13.05 507 ILE A N 1
ATOM 4036 C CA . ILE A 1 511 ? 58.652 69.019 5.018 1.00 12.42 507 ILE A CA 1
ATOM 4037 C C . ILE A 1 511 ? 57.989 69.273 6.361 1.00 12.37 507 ILE A C 1
ATOM 4038 O O . ILE A 1 511 ? 57.962 70.396 6.863 1.00 12.09 507 ILE A O 1
ATOM 4043 N N . ASN A 1 512 ? 57.423 68.211 6.931 1.00 12.31 508 ASN A N 1
ATOM 4044 C CA . ASN A 1 512 ? 56.899 68.250 8.278 1.00 12.36 508 ASN A CA 1
ATOM 4045 C C . ASN A 1 512 ? 57.916 67.678 9.262 1.00 11.99 508 ASN A C 1
ATOM 4046 O O . ASN A 1 512 ? 58.184 66.477 9.253 1.00 11.73 508 ASN A O 1
ATOM 4051 N N . SER A 1 513 ? 58.493 68.537 10.099 1.00 11.85 509 SER A N 1
ATOM 4052 C CA . SER A 1 513 ? 59.493 68.097 11.042 1.00 11.69 509 SER A CA 1
ATOM 4053 C C . SER A 1 513 ? 58.860 67.435 12.240 1.00 11.46 509 SER A C 1
ATOM 4054 O O . SER A 1 513 ? 59.565 67.000 13.113 1.00 11.34 509 SER A O 1
ATOM 4057 N N . PHE A 1 514 ? 57.543 67.396 12.311 1.00 11.83 510 PHE A N 1
ATOM 4058 C CA . PHE A 1 514 ? 56.848 67.162 13.572 1.00 11.92 510 PHE A CA 1
ATOM 4059 C C . PHE A 1 514 ? 55.995 65.914 13.612 1.00 12.17 510 PHE A C 1
ATOM 4060 O O . PHE A 1 514 ? 55.484 65.539 14.695 1.00 11.95 510 PHE A O 1
ATOM 4068 N N . ASP A 1 515 ? 55.904 65.216 12.466 1.00 12.14 511 ASP A N 1
ATOM 4069 C CA . ASP A 1 515 ? 55.222 63.922 12.448 1.00 12.25 511 ASP A CA 1
ATOM 4070 C C . ASP A 1 515 ? 56.242 62.801 12.370 1.00 12.16 511 ASP A C 1
ATOM 4071 O O . ASP A 1 515 ? 57.430 63.070 12.227 1.00 12.85 511 ASP A O 1
ATOM 4076 N N . GLN A 1 516 ? 55.808 61.555 12.482 1.00 12.05 512 GLN A N 1
ATOM 4077 C CA . GLN A 1 516 ? 56.730 60.418 12.272 1.00 11.80 512 GLN A CA 1
ATOM 4078 C C . GLN A 1 516 ? 55.981 59.147 11.826 1.00 11.96 512 GLN A C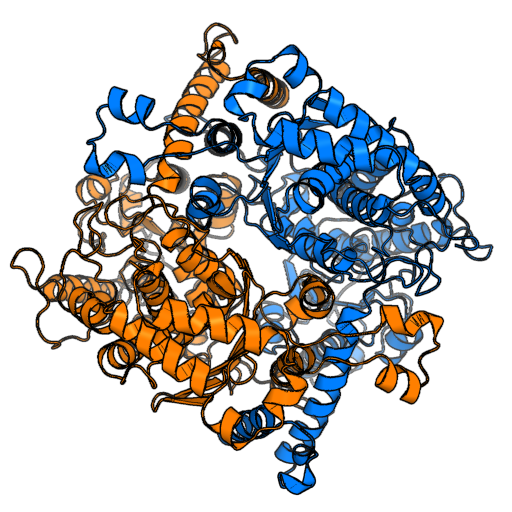 1
ATOM 4079 O O . GLN A 1 516 ? 55.943 58.145 12.511 1.00 11.38 512 GLN A O 1
ATOM 4085 N N . TRP A 1 517 ? 55.448 59.201 10.611 1.00 12.75 513 TRP A N 1
ATOM 4086 C CA . TRP A 1 517 ? 54.622 58.122 10.060 1.00 13.15 513 TRP A CA 1
ATOM 4087 C C . TRP A 1 517 ? 55.470 56.915 9.729 1.00 13.40 513 TRP A C 1
ATOM 4088 O O . TRP A 1 517 ? 54.968 55.776 9.629 1.00 13.34 513 TRP A O 1
ATOM 4099 N N . GLY A 1 518 ? 56.777 57.156 9.610 1.00 13.57 514 GLY A N 1
ATOM 4100 C CA . GLY A 1 518 ? 57.745 56.137 9.217 1.00 13.58 514 GLY A CA 1
ATOM 4101 C C . GLY A 1 518 ? 57.987 55.039 10.237 1.00 13.84 514 GLY A C 1
ATOM 4102 O O . GLY A 1 518 ? 58.707 54.062 9.930 1.00 13.46 514 GLY A O 1
ATOM 4103 N N . VAL A 1 519 ? 57.438 55.184 11.451 1.00 14.22 515 VAL A N 1
ATOM 4104 C CA . VAL A 1 519 ? 57.663 54.162 12.510 1.00 14.70 515 VAL A CA 1
ATOM 4105 C C . VAL A 1 519 ? 56.523 53.159 12.612 1.00 15.49 515 VAL A C 1
ATOM 4106 O O . VAL A 1 519 ? 56.626 52.156 13.305 1.00 15.49 515 VAL A O 1
ATOM 4110 N N . GLU A 1 520 ? 55.456 53.414 11.882 1.00 16.75 516 GLU A N 1
ATOM 4111 C CA . GLU A 1 520 ? 54.240 52.645 12.015 1.00 17.89 516 GLU A CA 1
ATOM 4112 C C . GLU A 1 520 ? 54.344 51.236 11.449 1.00 17.21 516 GLU A C 1
ATOM 4113 O O . GLU A 1 520 ? 53.797 50.291 12.031 1.00 17.98 516 GLU A O 1
ATOM 4119 N N . LEU A 1 521 ? 54.966 51.108 10.285 1.00 16.35 517 LEU A N 1
ATOM 4120 C CA . LEU A 1 521 ? 54.970 49.826 9.601 1.00 16.45 517 LEU A CA 1
ATOM 4121 C C . LEU A 1 521 ? 55.652 48.758 10.452 1.00 16.27 517 LEU A C 1
ATOM 4122 O O . LEU A 1 521 ? 55.105 47.671 10.628 1.00 16.83 517 LEU A O 1
ATOM 4127 N N . GLY A 1 522 ? 56.839 49.059 10.966 1.00 15.74 518 GLY A N 1
ATOM 4128 C CA . GLY A 1 522 ? 57.506 48.177 11.917 1.00 15.53 518 GLY A CA 1
ATOM 4129 C C . GLY A 1 522 ? 56.617 47.703 13.052 1.00 15.81 518 GLY A C 1
ATOM 4130 O O . GLY A 1 522 ? 56.631 46.501 13.424 1.00 15.83 518 GLY A O 1
ATOM 4131 N N . LYS A 1 523 ? 55.845 48.627 13.616 1.00 15.88 519 LYS A N 1
ATOM 4132 C CA . LYS A 1 523 ? 55.031 48.294 14.792 1.00 16.35 519 LYS A CA 1
ATOM 4133 C C . LYS A 1 523 ? 53.970 47.313 14.374 1.00 16.72 519 LYS A C 1
ATOM 4134 O O . LYS A 1 523 ? 53.758 46.312 15.055 1.00 17.30 519 LYS A O 1
ATOM 4140 N N . VAL A 1 524 ? 53.335 47.577 13.236 1.00 16.64 520 VAL A N 1
ATOM 4141 C CA . VAL A 1 524 ? 52.268 46.684 12.736 1.00 16.91 520 VAL A CA 1
ATOM 4142 C C . VAL A 1 524 ? 52.825 45.291 12.420 1.00 16.40 520 VAL A C 1
ATOM 4143 O O . VAL A 1 524 ? 52.224 44.259 12.767 1.00 17.05 520 VAL A O 1
ATOM 4147 N N . LEU A 1 525 ? 53.958 45.239 11.759 1.00 15.46 521 LEU A N 1
ATOM 4148 C CA . LEU A 1 525 ? 54.485 43.940 11.400 1.00 15.72 521 LEU A CA 1
ATOM 4149 C C . LEU A 1 525 ? 54.974 43.156 12.620 1.00 15.55 521 LEU A C 1
ATOM 4150 O O . LEU A 1 525 ? 54.883 41.908 12.637 1.00 16.49 521 LEU A O 1
ATOM 4155 N N . ALA A 1 526 ? 55.464 43.852 13.641 1.00 14.75 522 ALA A N 1
ATOM 4156 C CA . ALA A 1 526 ? 56.003 43.177 14.818 1.00 14.87 522 ALA A CA 1
ATOM 4157 C C . ALA A 1 526 ? 54.835 42.561 15.616 1.00 15.46 522 ALA A C 1
ATOM 4158 O O . ALA A 1 526 ? 54.956 41.452 16.128 1.00 15.50 522 ALA A O 1
ATOM 4160 N N . LYS A 1 527 ? 53.721 43.279 15.704 1.00 16.07 523 LYS A N 1
ATOM 4161 C CA . LYS A 1 527 ? 52.474 42.744 16.280 1.00 17.44 523 LYS A CA 1
ATOM 4162 C C . LYS A 1 527 ? 52.015 41.446 15.591 1.00 17.11 523 LYS A C 1
ATOM 4163 O O . LYS A 1 527 ? 51.556 40.525 16.245 1.00 17.10 523 LYS A O 1
ATOM 4169 N N . GLY A 1 528 ? 52.175 41.366 14.276 1.00 16.54 524 GLY A N 1
ATOM 4170 C CA . GLY A 1 528 ? 51.853 40.134 13.553 1.00 15.93 524 GLY A CA 1
ATOM 4171 C C . GLY A 1 528 ? 52.811 39.017 13.935 1.00 15.02 524 GLY A C 1
ATOM 4172 O O . GLY A 1 528 ? 52.378 37.887 14.132 1.00 15.34 524 GLY A O 1
ATOM 4173 N N . VAL A 1 529 ? 54.105 39.329 14.074 1.00 13.77 525 VAL A N 1
ATOM 4174 C CA . VAL A 1 529 ? 55.095 38.318 14.435 1.00 13.12 525 VAL A CA 1
ATOM 4175 C C . VAL A 1 529 ? 54.877 37.897 15.869 1.00 12.89 525 VAL A C 1
ATOM 4176 O O . VAL A 1 529 ? 55.008 36.711 16.182 1.00 12.67 525 VAL A O 1
ATOM 4180 N N . ARG A 1 530 ? 54.497 38.844 16.737 1.00 12.84 526 ARG A N 1
ATOM 4181 C CA . ARG A 1 530 ? 54.177 38.512 18.118 1.00 12.78 526 ARG A CA 1
ATOM 4182 C C . ARG A 1 530 ? 53.137 37.384 18.118 1.00 13.18 526 ARG A C 1
ATOM 4183 O O . ARG A 1 530 ? 53.302 36.390 18.811 1.00 12.92 526 ARG A O 1
ATOM 4191 N N . GLY A 1 531 ? 52.091 37.546 17.315 1.00 13.66 527 GLY A N 1
ATOM 4192 C CA . GLY A 1 531 ? 50.999 36.573 17.255 1.00 14.54 527 GLY A CA 1
ATOM 4193 C C . GLY A 1 531 ? 51.441 35.211 16.776 1.00 14.93 527 GLY A C 1
ATOM 4194 O O . GLY A 1 531 ? 51.022 34.177 17.306 1.00 15.24 527 GLY A O 1
ATOM 4195 N N . ILE A 1 532 ? 52.324 35.214 15.779 1.00 15.25 528 ILE A N 1
ATOM 4196 C CA . ILE A 1 532 ? 52.871 33.982 15.264 1.00 15.52 528 ILE A CA 1
ATOM 4197 C C . ILE A 1 532 ? 53.691 33.281 16.351 1.00 15.70 528 ILE A C 1
ATOM 4198 O O . ILE A 1 532 ? 53.572 32.064 16.527 1.00 16.03 528 ILE A O 1
ATOM 4203 N N . LEU A 1 533 ? 54.526 34.036 17.073 1.00 15.48 529 LEU A N 1
ATOM 4204 C CA . LEU A 1 533 ? 55.393 33.443 18.074 1.00 15.41 529 LEU A CA 1
ATOM 4205 C C . LEU A 1 533 ? 54.523 32.851 19.184 1.00 16.25 529 LEU A C 1
ATOM 4206 O O . LEU A 1 533 ? 54.768 31.739 19.649 1.00 15.81 529 LEU A O 1
ATOM 4211 N N . GLN A 1 534 ? 53.482 33.586 19.588 1.00 17.09 530 GLN A N 1
ATOM 4212 C CA . GLN A 1 534 ? 52.598 33.072 20.599 1.00 18.02 530 GLN A CA 1
ATOM 4213 C C . GLN A 1 534 ? 52.058 31.693 20.210 1.00 18.61 530 GLN A C 1
ATOM 4214 O O . GLN A 1 534 ? 52.105 30.748 20.999 1.00 18.14 530 GLN A O 1
ATOM 4220 N N . LYS A 1 535 ? 51.545 31.582 18.988 1.00 19.88 531 LYS A N 1
ATOM 4221 C CA . LYS A 1 535 ? 50.966 30.321 18.549 1.00 20.34 531 LYS A CA 1
ATOM 4222 C C . LYS A 1 535 ? 51.980 29.190 18.557 1.00 20.99 531 LYS A C 1
ATOM 4223 O O . LYS A 1 535 ? 51.644 28.081 18.994 1.00 20.96 531 LYS A O 1
ATOM 4229 N N . ARG A 1 536 ? 53.228 29.462 18.141 1.00 20.62 532 ARG A N 1
ATOM 4230 C CA . ARG A 1 536 ? 54.226 28.393 18.118 1.00 21.39 532 ARG A CA 1
ATOM 4231 C C . ARG A 1 536 ? 54.556 27.984 19.556 1.00 21.41 532 ARG A C 1
ATOM 4232 O O . ARG A 1 536 ? 54.658 26.782 19.840 1.00 21.25 532 ARG A O 1
ATOM 4240 N N . ARG A 1 537 ? 54.659 28.962 20.468 1.00 21.10 533 ARG A N 1
ATOM 4241 C CA . ARG A 1 537 ? 54.940 28.659 21.871 1.00 21.13 533 ARG A CA 1
ATOM 4242 C C . ARG A 1 537 ? 53.797 27.870 22.487 1.00 22.11 533 ARG A C 1
ATOM 4243 O O . ARG A 1 537 ? 54.033 27.014 23.303 1.00 22.36 533 ARG A O 1
ATOM 4251 N N . GLU A 1 538 ? 52.567 28.166 22.091 1.00 23.69 534 GLU A N 1
ATOM 4252 C CA . GLU A 1 538 ? 51.413 27.353 22.470 1.00 25.30 534 GLU A CA 1
ATOM 4253 C C . GLU A 1 538 ? 51.390 25.952 21.859 1.00 25.16 534 GLU A C 1
ATOM 4254 O O . GLU A 1 538 ? 50.570 25.136 22.254 1.00 25.94 534 GLU A O 1
ATOM 4260 N N . GLY A 1 539 ? 52.278 25.667 20.915 1.00 24.79 535 GLY A N 1
ATOM 4261 C CA . GLY A 1 539 ? 52.379 24.331 20.312 1.00 25.48 535 GLY A CA 1
ATOM 4262 C C . GLY A 1 539 ? 51.683 24.142 18.968 1.00 26.09 535 GLY A C 1
ATOM 4263 O O . GLY A 1 539 ? 51.588 23.012 18.479 1.00 27.46 535 GLY A O 1
ATOM 4264 N N . LYS A 1 540 ? 51.191 25.219 18.361 1.00 25.87 536 LYS A N 1
ATOM 4265 C CA . LYS A 1 540 ? 50.649 25.153 16.999 1.00 26.21 536 LYS A CA 1
ATOM 4266 C C . LYS A 1 540 ? 51.735 24.913 15.979 1.00 25.60 536 LYS A C 1
ATOM 4267 O O . LYS A 1 540 ? 52.876 25.309 16.175 1.00 27.39 536 LYS A O 1
ATOM 4273 N N . ALA A 1 541 ? 51.370 24.284 14.871 1.00 24.96 537 ALA A N 1
ATOM 4274 C CA . ALA A 1 541 ? 52.300 23.999 13.805 1.00 24.49 537 ALA A CA 1
ATOM 4275 C C . ALA A 1 541 ? 52.489 25.233 12.935 1.00 23.66 537 ALA A C 1
ATOM 4276 O O . ALA A 1 541 ? 51.680 26.143 12.972 1.00 22.04 537 ALA A O 1
ATOM 4278 N N . PRO A 1 542 ? 53.568 25.257 12.140 1.00 23.86 538 PRO A N 1
ATOM 4279 C CA . PRO A 1 542 ? 53.848 26.393 11.248 1.00 23.91 538 PRO A CA 1
ATOM 4280 C C . PRO A 1 542 ? 52.683 26.733 10.325 1.00 25.34 538 PRO A C 1
ATOM 4281 O O . PRO A 1 542 ? 52.390 27.910 10.132 1.00 25.47 538 PRO A O 1
ATOM 4285 N N . HIS A 1 543 ? 52.004 25.720 9.771 1.00 26.27 539 HIS A N 1
ATOM 4286 C CA . HIS A 1 543 ? 50.830 25.991 8.924 1.00 27.07 539 HIS A CA 1
ATOM 4287 C C . HIS A 1 543 ? 49.716 26.595 9.724 1.00 27.56 539 HIS A C 1
ATOM 4288 O O . HIS A 1 543 ? 48.837 27.234 9.163 1.00 29.53 539 HIS A O 1
ATOM 4295 N N . GLU A 1 544 ? 49.734 26.395 11.037 1.00 27.03 540 GLU A N 1
ATOM 4296 C CA . GLU A 1 544 ? 48.688 26.903 11.919 1.00 27.32 540 GLU A CA 1
ATOM 4297 C C . GLU A 1 544 ? 48.959 28.258 12.539 1.00 25.77 540 GLU A C 1
ATOM 4298 O O . GLU A 1 544 ? 48.061 28.829 13.118 1.00 27.11 540 GLU A O 1
ATOM 4304 N N . SER A 1 545 ? 50.189 28.752 12.449 1.00 24.41 541 SER A N 1
ATOM 4305 C CA . SER A 1 545 ? 50.656 29.902 13.230 1.00 23.01 541 SER A CA 1
ATOM 4306 C C . SER A 1 545 ? 50.464 31.250 12.545 1.00 22.72 541 SER A C 1
ATOM 4307 O O . SER A 1 545 ? 50.510 32.298 13.197 1.00 22.10 541 SER A O 1
ATOM 4310 N N . GLY A 1 546 ? 50.280 31.220 11.229 1.00 22.85 542 GLY A N 1
ATOM 4311 C CA . GLY A 1 546 ? 50.199 32.430 10.418 1.00 23.19 542 GLY A CA 1
ATOM 4312 C C . GLY A 1 546 ? 51.516 32.750 9.733 1.00 23.58 542 GLY A C 1
ATOM 4313 O O . GLY A 1 546 ? 51.586 33.672 8.930 1.00 23.77 542 GLY A O 1
ATOM 4314 N N . GLN A 1 547 ? 52.570 31.995 10.028 1.00 24.68 543 GLN A N 1
ATOM 4315 C CA . GLN A 1 547 ? 53.882 32.303 9.477 1.00 24.96 543 GLN A CA 1
ATOM 4316 C C . GLN A 1 547 ? 53.996 31.998 7.992 1.00 25.71 543 GLN A C 1
ATOM 4317 O O . GLN A 1 547 ? 54.847 32.547 7.307 1.00 25.99 543 GLN A O 1
ATOM 4323 N N . SER A 1 548 ? 53.133 31.144 7.475 1.00 26.39 544 SER A N 1
ATOM 4324 C CA . SER A 1 548 ? 53.206 30.791 6.062 1.00 28.29 544 SER A CA 1
ATOM 4325 C C . SER A 1 548 ? 52.907 31.990 5.143 1.00 28.26 544 SER A C 1
ATOM 4326 O O . SER A 1 548 ? 53.319 31.997 3.993 1.00 27.45 544 SER A O 1
ATOM 4329 N N . GLU A 1 549 ? 52.264 33.032 5.661 1.00 28.24 545 GLU A N 1
ATOM 4330 C CA . GLU A 1 549 ? 52.039 34.241 4.854 1.00 28.73 545 GLU A CA 1
ATOM 4331 C C . GLU A 1 549 ? 53.284 35.146 4.765 1.00 26.47 545 GLU A C 1
ATOM 4332 O O . GLU A 1 549 ? 53.282 36.079 3.979 1.00 28.34 545 GLU A O 1
ATOM 4338 N N . LEU A 1 550 ? 54.322 34.890 5.565 1.00 23.15 546 LEU A N 1
ATOM 4339 C CA . LEU A 1 550 ? 55.576 35.658 5.521 1.00 21.56 546 LEU A CA 1
ATOM 4340 C C . LEU A 1 550 ? 56.560 35.121 4.451 1.00 20.17 546 LEU A C 1
ATOM 4341 O O . LEU A 1 550 ? 56.481 33.964 4.038 1.00 18.99 546 LEU A O 1
ATOM 4346 N N . CYS A 1 551 ? 57.501 35.956 4.016 1.00 19.51 547 CYS A N 1
ATOM 4347 C CA . CYS A 1 551 ? 58.434 35.544 2.973 1.00 19.39 547 CYS A CA 1
ATOM 4348 C C . CYS A 1 551 ? 59.322 34.397 3.452 1.00 18.61 547 CYS A C 1
ATOM 4349 O O . CYS A 1 551 ? 59.440 34.144 4.663 1.00 18.13 547 CYS A O 1
ATOM 4352 N N . SER A 1 552 ? 59.942 33.703 2.503 1.00 18.32 548 SER A N 1
ATOM 4353 C CA . SER A 1 552 ? 60.651 32.461 2.825 1.00 18.45 548 SER A CA 1
ATOM 4354 C C . SER A 1 552 ? 61.807 32.697 3.800 1.00 17.81 548 SER A C 1
ATOM 4355 O O . SER A 1 552 ? 62.022 31.899 4.713 1.00 17.77 548 SER A O 1
ATOM 4358 N N . SER A 1 553 ? 62.505 33.821 3.654 1.00 17.76 549 SER A N 1
ATOM 4359 C CA . SER A 1 553 ? 63.603 34.162 4.558 1.00 17.78 549 SER A CA 1
ATOM 4360 C C . SER A 1 553 ? 63.159 34.216 6.021 1.00 17.27 549 SER A C 1
ATOM 4361 O O . SER A 1 553 ? 63.778 33.629 6.903 1.00 16.86 549 SER A O 1
ATOM 4364 N N . THR A 1 554 ? 62.070 34.931 6.263 1.00 17.24 550 THR A N 1
ATOM 4365 C CA . THR A 1 554 ? 61.565 35.083 7.588 1.00 17.24 550 THR A CA 1
ATOM 4366 C C . THR A 1 554 ? 61.019 33.780 8.109 1.00 17.17 550 THR A C 1
ATOM 4367 O O . THR A 1 554 ? 61.245 33.466 9.242 1.00 16.69 550 THR A O 1
ATOM 4371 N N . ARG A 1 555 ? 60.355 33.001 7.257 1.00 18.13 551 ARG A N 1
ATOM 4372 C CA . ARG A 1 555 ? 59.930 31.645 7.615 1.00 18.93 551 ARG A CA 1
ATOM 4373 C C . ARG A 1 555 ? 61.065 30.808 8.209 1.00 18.97 551 ARG A C 1
ATOM 4374 O O . ARG A 1 555 ? 60.943 30.288 9.311 1.00 17.93 551 ARG A O 1
ATOM 4382 N N . LYS A 1 556 ? 62.175 30.727 7.478 1.00 19.85 552 LYS A N 1
ATOM 4383 C CA . LYS A 1 556 ? 63.304 29.902 7.872 1.00 20.74 552 LYS A CA 1
ATOM 4384 C C . LYS A 1 556 ? 63.976 30.399 9.147 1.00 18.94 552 LYS A C 1
ATOM 4385 O O . LYS A 1 556 ? 64.271 29.608 10.030 1.00 18.58 552 LYS A O 1
ATOM 4391 N N . ILE A 1 557 ? 64.210 31.700 9.253 1.00 17.81 553 ILE A N 1
ATOM 4392 C CA . ILE A 1 557 ? 64.918 32.239 10.433 1.00 16.84 553 ILE A CA 1
ATOM 4393 C C . ILE A 1 557 ? 64.036 32.167 11.694 1.00 16.96 553 ILE A C 1
ATOM 4394 O O . ILE A 1 557 ? 64.518 31.832 12.784 1.00 15.61 553 ILE A O 1
ATOM 4399 N N . LEU A 1 558 ? 62.740 32.414 11.540 1.00 17.60 554 LEU A N 1
ATOM 4400 C CA . LEU A 1 558 ? 61.802 32.184 12.654 1.00 18.81 554 LEU A CA 1
ATOM 4401 C C . LEU A 1 558 ? 61.892 30.746 13.150 1.00 18.71 554 LEU A C 1
ATOM 4402 O O . LEU A 1 558 ? 61.922 30.491 14.353 1.00 18.25 554 LEU A O 1
ATOM 4407 N N . GLU A 1 559 ? 61.874 29.809 12.207 1.00 19.16 555 GLU A N 1
ATOM 4408 C CA . GLU A 1 559 ? 61.903 28.400 12.547 1.00 19.62 555 GLU A CA 1
ATOM 4409 C C . GLU A 1 559 ? 63.200 28.066 13.278 1.00 18.66 555 GLU A C 1
ATOM 4410 O O . GLU A 1 559 ? 63.187 27.345 14.264 1.00 18.08 555 GLU A O 1
ATOM 4416 N N . HIS A 1 560 ? 64.309 28.618 12.810 1.00 17.81 556 HIS A N 1
ATOM 4417 C CA . HIS A 1 560 ? 65.590 28.425 13.475 1.00 17.60 556 HIS A CA 1
ATOM 4418 C C . HIS A 1 560 ? 65.503 28.956 14.884 1.00 17.09 556 HIS A C 1
ATOM 4419 O O . HIS A 1 560 ? 66.045 28.353 15.811 1.00 16.60 556 HIS A O 1
ATOM 4426 N N . TYR A 1 561 ? 64.835 30.098 15.037 1.00 16.76 557 TYR A N 1
ATOM 4427 C CA . TYR A 1 561 ? 64.751 30.779 16.314 1.00 16.53 557 TYR A CA 1
ATOM 4428 C C . TYR A 1 561 ? 63.918 29.966 17.280 1.00 16.80 557 TYR A C 1
ATOM 4429 O O . TYR A 1 561 ? 64.342 29.730 18.403 1.00 15.75 557 TYR A O 1
ATOM 4438 N N . VAL A 1 562 ? 62.735 29.553 16.831 1.00 18.13 558 VAL A N 1
ATOM 4439 C CA . VAL A 1 562 ? 61.876 28.701 17.643 1.00 19.24 558 VAL A CA 1
ATOM 4440 C C . VAL A 1 562 ? 62.617 27.419 17.999 1.00 19.94 558 VAL A C 1
ATOM 4441 O O . VAL A 1 562 ? 62.681 27.066 19.148 1.00 20.34 558 VAL A O 1
ATOM 4445 N N . GLN A 1 563 ? 63.259 26.766 17.050 1.00 21.76 559 GLN A N 1
ATOM 4446 C CA . GLN A 1 563 ? 63.947 25.518 17.376 1.00 24.29 559 GLN A CA 1
ATOM 4447 C C . GLN A 1 563 ? 65.080 25.712 18.404 1.00 25.10 559 GLN A C 1
ATOM 4448 O O . GLN A 1 563 ? 65.196 24.918 19.332 1.00 25.07 559 GLN A O 1
ATOM 4454 N N . GLN A 1 564 ? 65.867 26.773 18.267 1.00 24.98 560 GLN A N 1
ATOM 4455 C CA . GLN A 1 564 ? 66.952 27.070 19.204 1.00 26.57 560 GLN A CA 1
ATOM 4456 C C . GLN A 1 564 ? 66.503 27.570 20.568 1.00 27.36 560 GLN A C 1
ATOM 4457 O O . GLN A 1 564 ? 67.309 27.576 21.500 1.00 29.03 560 GLN A O 1
ATOM 4463 N N . SER A 1 565 ? 65.245 28.007 20.682 1.00 26.57 561 SER A N 1
ATOM 4464 C CA A SER A 1 565 ? 64.676 28.569 21.912 0.50 26.70 561 SER A CA 1
ATOM 4465 C CA B SER A 1 565 ? 64.737 28.534 21.947 0.50 26.15 561 SER A CA 1
ATOM 4466 C C . SER A 1 565 ? 63.726 27.610 22.626 1.00 26.87 561 SER A C 1
ATOM 4467 O O . SER A 1 565 ? 63.433 27.797 23.772 1.00 29.30 561 SER A O 1
ATOM 4472 N N . LYS A 1 566 ? 63.192 26.615 21.929 1.00 27.98 562 LYS A N 1
ATOM 4473 C CA . LYS A 1 566 ? 62.181 25.712 22.520 1.00 27.88 562 LYS A CA 1
ATOM 4474 C C . LYS A 1 566 ? 62.788 25.006 23.726 1.00 27.04 562 LYS A C 1
ATOM 4475 O O . LYS A 1 566 ? 62.341 25.213 24.851 1.00 27.80 562 LYS A O 1
ATOM 4477 N N . GLN B 1 9 ? 94.369 46.443 -9.401 1.00 32.89 5 GLN B N 1
ATOM 4478 C CA . GLN B 1 9 ? 93.511 47.344 -8.578 1.00 32.03 5 GLN B CA 1
ATOM 4479 C C . GLN B 1 9 ? 92.073 46.992 -8.895 1.00 30.12 5 GLN B C 1
ATOM 4480 O O . GLN B 1 9 ? 91.784 46.205 -9.815 1.00 29.21 5 GLN B O 1
ATOM 4486 N N . LEU B 1 10 ? 91.171 47.599 -8.146 1.00 27.86 6 LEU B N 1
ATOM 4487 C CA . LEU B 1 10 ? 89.782 47.189 -8.168 1.00 27.15 6 LEU B CA 1
ATOM 4488 C C . LEU B 1 10 ? 89.177 47.303 -9.571 1.00 26.84 6 LEU B C 1
ATOM 4489 O O . LEU B 1 10 ? 88.597 46.342 -10.063 1.00 25.30 6 LEU B O 1
ATOM 4494 N N . GLU B 1 11 ? 89.319 48.475 -10.200 1.00 27.71 7 GLU B N 1
ATOM 4495 C CA . GLU B 1 11 ? 88.665 48.753 -11.497 1.00 28.18 7 GLU B CA 1
ATOM 4496 C C . GLU B 1 11 ? 89.209 47.875 -12.603 1.00 27.11 7 GLU B C 1
ATOM 4497 O O . GLU B 1 11 ? 88.513 47.605 -13.567 1.00 27.26 7 GLU B O 1
ATOM 4503 N N . GLN B 1 12 ? 90.449 47.431 -12.446 1.00 26.94 8 GLN B N 1
ATOM 4504 C CA . GLN B 1 12 ? 91.093 46.527 -13.407 1.00 27.84 8 GLN B CA 1
ATOM 4505 C C . GLN B 1 12 ? 90.608 45.054 -13.346 1.00 27.18 8 GLN B C 1
ATOM 4506 O O . GLN B 1 12 ? 90.827 44.309 -14.285 1.00 27.62 8 GLN B O 1
ATOM 4512 N N . CYS B 1 13 ? 89.968 44.636 -12.256 1.00 26.26 9 CYS B N 1
ATOM 4513 C CA . CYS B 1 13 ? 89.392 43.267 -12.171 1.00 26.62 9 CYS B CA 1
ATOM 4514 C C . CYS B 1 13 ? 88.260 43.010 -13.182 1.00 25.41 9 CYS B C 1
ATOM 4515 O O . CYS B 1 13 ? 87.440 43.863 -13.403 1.00 25.40 9 CYS B O 1
ATOM 4518 N N . ALA B 1 14 ? 88.227 41.834 -13.791 1.00 26.21 10 ALA B N 1
ATOM 4519 C CA . ALA B 1 14 ? 87.178 41.503 -14.769 1.00 26.08 10 ALA B CA 1
ATOM 4520 C C . ALA B 1 14 ? 85.805 41.644 -14.153 1.00 25.93 10 ALA B C 1
ATOM 4521 O O . ALA B 1 14 ? 84.885 42.128 -14.810 1.00 26.04 10 ALA B O 1
ATOM 4523 N N . SER B 1 15 ? 85.669 41.244 -12.889 1.00 24.68 11 SER B N 1
ATOM 4524 C CA . SER B 1 15 ? 84.360 41.210 -12.264 1.00 25.31 11 SER B CA 1
ATOM 4525 C C . SER B 1 15 ? 83.842 42.615 -11.929 1.00 25.55 11 SER B C 1
ATOM 4526 O O . SER B 1 15 ? 82.658 42.792 -11.664 1.00 26.37 11 SER B O 1
ATOM 4529 N N . HIS B 1 16 ? 84.724 43.612 -11.928 1.00 26.49 12 HIS B N 1
ATOM 4530 C CA . HIS B 1 16 ? 84.303 44.978 -11.647 1.00 26.29 12 HIS B CA 1
ATOM 4531 C C . HIS B 1 16 ? 83.408 45.441 -12.748 1.00 26.00 12 HIS B C 1
ATOM 4532 O O . HIS B 1 16 ? 82.302 45.902 -12.498 1.00 26.01 12 HIS B O 1
ATOM 4539 N N . GLY B 1 17 ? 83.861 45.284 -13.983 1.00 26.19 13 GLY B N 1
ATOM 4540 C CA . GLY B 1 17 ? 83.045 45.628 -15.141 1.00 25.92 13 GLY B CA 1
ATOM 4541 C C . GLY B 1 17 ? 81.722 44.912 -15.088 1.00 25.26 13 GLY B C 1
ATOM 4542 O O . GLY B 1 17 ? 80.668 45.524 -15.261 1.00 25.35 13 GLY B O 1
ATOM 4543 N N . LYS B 1 18 ? 81.781 43.618 -14.811 1.00 24.40 14 LYS B N 1
ATOM 4544 C CA . LYS B 1 18 ? 80.575 42.810 -14.667 1.00 24.57 14 LYS B CA 1
ATOM 4545 C C . LYS B 1 18 ? 79.636 43.308 -13.563 1.00 23.29 14 LYS B C 1
ATOM 4546 O O . LYS B 1 18 ? 78.425 43.343 -13.750 1.00 22.44 14 LYS B O 1
ATOM 4552 N N . LEU B 1 19 ? 80.206 43.726 -12.436 1.00 22.68 15 LEU B N 1
ATOM 4553 C CA . LEU B 1 19 ? 79.405 44.215 -11.320 1.00 22.28 15 LEU B CA 1
ATOM 4554 C C . LEU B 1 19 ? 78.814 45.594 -11.623 1.00 22.54 15 LEU B C 1
ATOM 4555 O O . LEU B 1 19 ? 77.733 45.912 -11.143 1.00 23.42 15 LEU B O 1
ATOM 4560 N N . LEU B 1 20 ? 79.516 46.420 -12.391 1.00 22.67 16 LEU B N 1
ATOM 4561 C CA . LEU B 1 20 ? 78.931 47.683 -12.877 1.00 23.03 16 LEU B CA 1
ATOM 4562 C C . LEU B 1 20 ? 77.667 47.454 -13.714 1.00 23.07 16 LEU B C 1
ATOM 4563 O O . LEU B 1 20 ? 76.727 48.247 -13.625 1.00 23.56 16 LEU B O 1
ATOM 4568 N N . GLN B 1 21 ? 77.625 46.386 -14.512 1.00 23.50 17 GLN B N 1
ATOM 4569 C CA . GLN B 1 21 ? 76.420 46.076 -15.282 1.00 23.49 17 GLN B CA 1
ATOM 4570 C C . GLN B 1 21 ? 75.350 45.459 -14.363 1.00 22.40 17 GLN B C 1
ATOM 4571 O O . GLN B 1 21 ? 74.164 45.685 -14.558 1.00 21.28 17 GLN B O 1
ATOM 4577 N N . GLU B 1 22 ? 75.761 44.645 -13.380 1.00 21.23 18 GLU B N 1
ATOM 4578 C CA . GLU B 1 22 ? 74.796 44.074 -12.443 1.00 20.79 18 GLU B CA 1
ATOM 4579 C C . GLU B 1 22 ? 74.053 45.174 -11.724 1.00 20.03 18 GLU B C 1
ATOM 4580 O O . GLU B 1 22 ? 72.888 45.052 -11.452 1.00 19.35 18 GLU B O 1
ATOM 4586 N N . LYS B 1 23 ? 74.755 46.249 -11.418 1.00 20.31 19 LYS B N 1
ATOM 4587 C CA . LYS B 1 23 ? 74.197 47.320 -10.633 1.00 20.89 19 LYS B CA 1
ATOM 4588 C C . LYS B 1 23 ? 73.102 47.985 -11.431 1.00 21.50 19 LYS B C 1
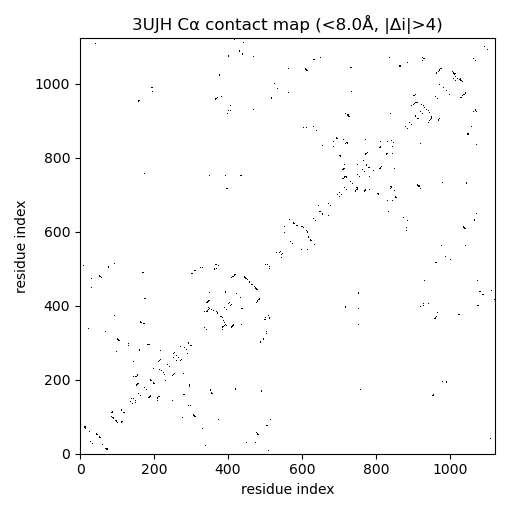ATOM 4589 O O . LYS B 1 23 ? 72.040 48.226 -10.902 1.00 21.63 19 LYS B O 1
ATOM 4595 N N . LYS B 1 24 ? 73.365 48.259 -12.704 1.00 23.19 20 LYS B N 1
ATOM 4596 C CA . LYS B 1 24 ? 72.350 48.835 -13.615 1.00 24.92 20 LYS B CA 1
ATOM 4597 C C . LYS B 1 24 ? 71.101 47.968 -13.731 1.00 24.55 20 LYS B C 1
ATOM 4598 O O . LYS B 1 24 ? 69.993 48.502 -13.770 1.00 24.07 20 LYS B O 1
ATOM 4604 N N . LYS B 1 25 ? 71.286 46.644 -13.786 1.00 24.37 21 LYS B N 1
ATOM 4605 C CA . LYS B 1 25 ? 70.154 45.704 -13.853 1.00 24.49 21 LYS B CA 1
ATOM 4606 C C . LYS B 1 25 ? 69.398 45.693 -12.545 1.00 23.62 21 LYS B C 1
ATOM 4607 O O . LYS B 1 25 ? 68.156 45.775 -12.527 1.00 22.74 21 LYS B O 1
ATOM 4613 N N . LEU B 1 26 ? 70.145 45.613 -11.449 1.00 23.19 22 LEU B N 1
ATOM 4614 C CA . LEU B 1 26 ? 69.535 45.504 -10.122 1.00 22.64 22 LEU B CA 1
ATOM 4615 C C . LEU B 1 26 ? 68.784 46.756 -9.637 1.00 22.63 22 LEU B C 1
ATOM 4616 O O . LEU B 1 26 ? 67.779 46.646 -8.932 1.00 22.47 22 LEU B O 1
ATOM 4621 N N . GLU B 1 27 ? 69.217 47.948 -10.029 1.00 22.97 23 GLU B N 1
ATOM 4622 C CA . GLU B 1 27 ? 68.508 49.158 -9.577 1.00 23.35 23 GLU B CA 1
ATOM 4623 C C . GLU B 1 27 ? 67.123 49.299 -10.194 1.00 24.07 23 GLU B C 1
ATOM 4624 O O . GLU B 1 27 ? 66.338 50.094 -9.700 1.00 24.49 23 GLU B O 1
ATOM 4630 N N . LYS B 1 28 ? 66.825 48.543 -11.256 1.00 23.98 24 LYS B N 1
ATOM 4631 C CA . LYS B 1 28 ? 65.505 48.587 -11.881 1.00 24.99 24 LYS B CA 1
ATOM 4632 C C . LYS B 1 28 ? 64.539 47.616 -11.189 1.00 23.79 24 LYS B C 1
ATOM 4633 O O . LYS B 1 28 ? 63.352 47.663 -11.438 1.00 23.83 24 LYS B O 1
ATOM 4639 N N . LEU B 1 29 ? 65.054 46.733 -10.348 1.00 22.59 25 LEU B N 1
ATOM 4640 C CA . LEU B 1 29 ? 64.231 45.708 -9.697 1.00 22.18 25 LEU B CA 1
ATOM 4641 C C . LEU B 1 29 ? 64.065 46.037 -8.229 1.00 21.76 25 LEU B C 1
ATOM 4642 O O . LEU B 1 29 ? 64.926 46.699 -7.644 1.00 22.54 25 LEU B O 1
ATOM 4647 N N . HIS B 1 30 ? 62.957 45.579 -7.639 1.00 20.92 26 HIS B N 1
ATOM 4648 C CA . HIS B 1 30 ? 62.604 45.852 -6.246 1.00 19.79 26 HIS B CA 1
ATOM 4649 C C . HIS B 1 30 ? 62.722 44.578 -5.433 1.00 19.54 26 HIS B C 1
ATOM 4650 O O . HIS B 1 30 ? 62.290 43.499 -5.899 1.00 19.28 26 HIS B O 1
ATOM 4657 N N . LEU B 1 31 ? 63.246 44.690 -4.201 1.00 18.66 27 LEU B N 1
ATOM 4658 C CA . LEU B 1 31 ? 63.408 43.543 -3.284 1.00 18.32 27 LEU B CA 1
ATOM 4659 C C . LEU B 1 31 ? 62.086 42.824 -3.086 1.00 19.04 27 LEU B C 1
ATOM 4660 O O . LEU B 1 31 ? 62.062 41.619 -2.855 1.00 18.87 27 LEU B O 1
ATOM 4665 N N . ARG B 1 32 ? 60.974 43.548 -3.174 1.00 19.82 28 ARG B N 1
ATOM 4666 C CA . ARG B 1 32 ? 59.680 42.884 -3.037 1.00 21.07 28 ARG B CA 1
ATOM 4667 C C . ARG B 1 32 ? 59.436 41.846 -4.125 1.00 21.44 28 ARG B C 1
ATOM 4668 O O . ARG B 1 32 ? 58.701 40.871 -3.912 1.00 23.04 28 ARG B O 1
ATOM 4676 N N . ASP B 1 33 ? 60.029 42.052 -5.287 1.00 21.52 29 ASP B N 1
ATOM 4677 C CA . ASP B 1 33 ? 59.933 41.056 -6.359 1.00 21.75 29 ASP B CA 1
ATOM 4678 C C . ASP B 1 33 ? 61.035 40.002 -6.232 1.00 21.04 29 ASP B C 1
ATOM 4679 O O . ASP B 1 33 ? 60.770 38.812 -6.340 1.00 21.46 29 ASP B O 1
ATOM 4684 N N . LEU B 1 34 ? 62.248 40.426 -5.930 1.00 19.96 30 LEU B N 1
ATOM 4685 C CA . LEU B 1 34 ? 63.338 39.473 -5.767 1.00 19.66 30 LEU B CA 1
ATOM 4686 C C . LEU B 1 34 ? 63.020 38.429 -4.674 1.00 19.26 30 LEU B C 1
ATOM 4687 O O . LEU B 1 34 ? 63.299 37.247 -4.843 1.00 19.57 30 LEU B O 1
ATOM 4692 N N . LEU B 1 35 ? 62.426 38.873 -3.570 1.00 18.97 31 LEU B N 1
ATOM 4693 C CA . LEU B 1 35 ? 62.165 38.030 -2.407 1.00 18.93 31 LEU B CA 1
ATOM 4694 C C . LEU B 1 35 ? 60.987 37.042 -2.604 1.00 19.66 31 LEU B C 1
ATOM 4695 O O . LEU B 1 35 ? 60.754 36.167 -1.761 1.00 19.32 31 LEU B O 1
ATOM 4700 N N . LYS B 1 36 ? 60.273 37.164 -3.718 1.00 20.64 32 LYS B N 1
ATOM 4701 C CA . LYS B 1 36 ? 59.284 36.135 -4.111 1.00 21.53 32 LYS B CA 1
ATOM 4702 C C . LYS B 1 36 ? 59.975 34.848 -4.537 1.00 21.56 32 LYS B C 1
ATOM 4703 O O . LYS B 1 36 ? 59.348 33.777 -4.582 1.00 22.26 32 LYS B O 1
ATOM 4709 N N . ASP B 1 37 ? 61.263 34.946 -4.836 1.00 20.75 33 ASP B N 1
ATOM 4710 C CA . ASP B 1 37 ? 61.970 33.826 -5.392 1.00 21.09 33 ASP B CA 1
ATOM 4711 C C . ASP B 1 37 ? 62.615 33.016 -4.271 1.00 20.80 33 ASP B C 1
ATOM 4712 O O . ASP B 1 37 ? 63.678 33.333 -3.769 1.00 19.89 33 ASP B O 1
ATOM 4717 N N . GLU B 1 38 ? 61.953 31.933 -3.914 1.00 21.48 34 GLU B N 1
ATOM 4718 C CA . GLU B 1 38 ? 62.333 31.151 -2.767 1.00 21.87 34 GLU B CA 1
ATOM 4719 C C . GLU B 1 38 ? 63.644 30.392 -2.986 1.00 20.62 34 GLU B C 1
ATOM 4720 O O . GLU B 1 38 ? 64.440 30.300 -2.082 1.00 19.89 34 GLU B O 1
ATOM 4726 N N . ALA B 1 39 ? 63.871 29.861 -4.181 1.00 20.34 35 ALA B N 1
ATOM 4727 C CA . ALA B 1 39 ? 65.143 29.198 -4.489 1.00 20.25 35 ALA B CA 1
ATOM 4728 C C . ALA B 1 39 ? 66.299 30.203 -4.303 1.00 19.46 35 ALA B C 1
ATOM 4729 O O . ALA B 1 39 ? 67.350 29.869 -3.756 1.00 18.94 35 ALA B O 1
ATOM 4731 N N . ARG B 1 40 ? 66.078 31.434 -4.755 1.00 18.99 36 ARG B N 1
ATOM 4732 C CA . ARG B 1 40 ? 67.050 32.490 -4.587 1.00 18.48 36 ARG B CA 1
ATOM 4733 C C . ARG B 1 40 ? 67.327 32.777 -3.089 1.00 17.83 36 ARG B C 1
ATOM 4734 O O . ARG B 1 40 ? 68.450 32.672 -2.637 1.00 17.27 36 ARG B O 1
ATOM 4742 N N . ASN B 1 41 ? 66.290 33.080 -2.329 1.00 17.85 37 ASN B N 1
ATOM 4743 C CA . ASN B 1 41 ? 66.439 33.392 -0.915 1.00 17.35 37 ASN B CA 1
ATOM 4744 C C . ASN B 1 41 ? 67.175 32.283 -0.176 1.00 17.62 37 ASN B C 1
ATOM 4745 O O . ASN B 1 41 ? 68.059 32.534 0.658 1.00 16.44 37 ASN B O 1
ATOM 4750 N N . ASP B 1 42 ? 66.760 31.054 -0.454 1.00 18.48 38 ASP B N 1
ATOM 4751 C CA . ASP B 1 42 ? 67.380 29.881 0.169 1.00 19.17 38 ASP B CA 1
ATOM 4752 C C . ASP B 1 42 ? 68.893 29.774 0.023 1.00 18.56 38 ASP B C 1
ATOM 4753 O O . ASP B 1 42 ? 69.531 29.214 0.894 1.00 18.81 38 ASP B O 1
ATOM 4758 N N . LEU B 1 43 ? 69.447 30.275 -1.085 1.00 18.21 39 LEU B N 1
ATOM 4759 C CA . LEU B 1 43 ? 70.900 30.295 -1.301 1.00 17.84 39 LEU B CA 1
ATOM 4760 C C . LEU B 1 43 ? 71.578 31.572 -0.776 1.00 16.74 39 LEU B C 1
ATOM 4761 O O . LEU B 1 43 ? 72.779 31.748 -0.938 1.00 15.85 39 LEU B O 1
ATOM 4766 N N . LEU B 1 44 ? 70.805 32.431 -0.114 1.00 16.18 40 LEU B N 1
ATOM 4767 C CA . LEU B 1 44 ? 71.323 33.650 0.444 1.00 15.55 40 LEU B CA 1
ATOM 4768 C C . LEU B 1 44 ? 71.321 33.558 2.000 1.00 15.90 40 LEU B C 1
ATOM 4769 O O . LEU B 1 44 ? 71.273 34.563 2.693 1.00 15.75 40 LEU B O 1
ATOM 4774 N N . ILE B 1 45 ? 71.387 32.324 2.511 1.00 16.76 41 ILE B N 1
ATOM 4775 C CA . ILE B 1 45 ? 71.465 31.996 3.929 1.00 16.61 41 ILE B CA 1
ATOM 4776 C C . ILE B 1 45 ? 72.741 31.184 4.150 1.00 16.51 41 ILE B C 1
ATOM 4777 O O . ILE B 1 45 ? 73.102 30.395 3.300 1.00 15.88 41 ILE B O 1
ATOM 4782 N N . ARG B 1 46 ? 73.442 31.421 5.261 1.00 15.84 42 ARG B N 1
ATOM 4783 C CA . ARG B 1 46 ? 74.531 30.551 5.714 1.00 16.12 42 ARG B CA 1
ATOM 4784 C C . ARG B 1 46 ? 74.321 30.260 7.190 1.00 16.53 42 ARG B C 1
ATOM 4785 O O . ARG B 1 46 ? 73.764 31.086 7.937 1.00 15.82 42 ARG B O 1
ATOM 4793 N N . SER B 1 47 ? 74.791 29.116 7.635 1.00 17.32 43 SER B N 1
ATOM 4794 C CA . SER B 1 47 ? 74.573 28.732 9.024 1.00 18.66 43 SER B CA 1
ATOM 4795 C C . SER B 1 47 ? 75.706 27.839 9.469 1.00 19.32 43 SER B C 1
ATOM 4796 O O . SER B 1 47 ? 75.830 26.739 8.965 1.00 20.36 43 SER B O 1
ATOM 4799 N N . THR B 1 48 ? 76.537 28.310 10.389 1.00 18.74 44 THR B N 1
ATOM 4800 C CA . THR B 1 48 ? 77.787 27.641 10.684 1.00 18.74 44 THR B CA 1
ATOM 4801 C C . THR B 1 48 ? 77.537 26.573 11.714 1.00 20.21 44 THR B C 1
ATOM 4802 O O . THR B 1 48 ? 76.509 26.534 12.376 1.00 19.88 44 THR B O 1
ATOM 4806 N N . ASP B 1 49 ? 78.474 25.680 11.894 1.00 22.59 45 ASP B N 1
ATOM 4807 C CA . ASP B 1 49 ? 78.208 24.673 12.903 1.00 25.01 45 ASP B CA 1
ATOM 4808 C C . ASP B 1 49 ? 78.491 25.147 14.325 1.00 23.49 45 ASP B C 1
ATOM 4809 O O . ASP B 1 49 ? 78.197 24.431 15.245 1.00 24.11 45 ASP B O 1
ATOM 4814 N N . GLN B 1 50 ? 79.005 26.357 14.512 1.00 22.69 46 GLN B N 1
ATOM 4815 C CA . GLN B 1 50 ? 79.088 26.949 15.859 1.00 22.46 46 GLN B CA 1
ATOM 4816 C C . GLN B 1 50 ? 77.991 27.964 16.067 1.00 20.13 46 GLN B C 1
ATOM 4817 O O . GLN B 1 50 ? 78.145 28.866 16.886 1.00 18.73 46 GLN B O 1
ATOM 4823 N N . GLY B 1 51 ? 76.910 27.858 15.299 1.00 18.21 47 GLY B N 1
ATOM 4824 C CA . GLY B 1 51 ? 75.692 28.565 15.626 1.00 17.17 47 GLY B CA 1
ATOM 4825 C C . GLY B 1 51 ? 75.452 29.964 15.049 1.00 15.92 47 GLY B C 1
ATOM 4826 O O . GLY B 1 51 ? 74.537 30.649 15.477 1.00 15.88 47 GLY B O 1
ATOM 4827 N N . VAL B 1 52 ? 76.231 30.395 14.073 1.00 14.76 48 VAL B N 1
ATOM 4828 C CA . VAL B 1 52 ? 76.033 31.734 13.498 1.00 13.73 48 VAL B CA 1
ATOM 4829 C C . VAL B 1 52 ? 75.235 31.647 12.211 1.00 13.85 48 VAL B C 1
ATOM 4830 O O . VAL B 1 52 ? 75.642 30.984 11.246 1.00 13.95 48 VAL B O 1
ATOM 4834 N N . TYR B 1 53 ? 74.089 32.307 12.216 1.00 13.70 49 TYR B N 1
ATOM 4835 C CA . TYR B 1 53 ? 73.124 32.262 11.137 1.00 13.93 49 TYR B CA 1
ATOM 4836 C C . TYR B 1 53 ? 73.135 33.650 10.481 1.00 13.62 49 TYR B C 1
ATOM 4837 O O . TYR B 1 53 ? 72.943 34.663 11.138 1.00 13.60 49 TYR B O 1
ATOM 4846 N N . LEU B 1 54 ? 73.406 33.694 9.188 1.00 13.55 50 LEU B N 1
ATOM 4847 C CA . LEU B 1 54 ? 73.437 34.932 8.441 1.00 13.20 50 LEU B CA 1
ATOM 4848 C C . LEU B 1 54 ? 72.486 34.861 7.275 1.00 13.48 50 LEU B C 1
ATOM 4849 O O . LEU B 1 54 ? 72.592 33.977 6.432 1.00 13.75 50 LEU B O 1
ATOM 4854 N N . ASP B 1 55 ? 71.587 35.830 7.179 1.00 13.53 51 ASP B N 1
ATOM 4855 C CA . ASP B 1 55 ? 70.674 35.892 6.041 1.00 13.84 51 ASP B CA 1
ATOM 4856 C C . ASP B 1 55 ? 70.920 37.192 5.325 1.00 13.46 51 ASP B C 1
ATOM 4857 O O . ASP B 1 55 ? 70.693 38.249 5.877 1.00 12.70 51 ASP B O 1
ATOM 4862 N N . PHE B 1 56 ? 71.357 37.093 4.062 1.00 13.72 52 PHE B N 1
ATOM 4863 C CA . PHE B 1 56 ? 71.561 38.279 3.238 1.00 13.43 52 PHE B CA 1
ATOM 4864 C C . PHE B 1 56 ? 70.648 38.283 2.010 1.00 13.49 52 PHE B C 1
ATOM 4865 O O . PHE B 1 56 ? 70.980 38.817 0.973 1.00 13.27 52 PHE B O 1
ATOM 4873 N N . SER B 1 57 ? 69.443 37.730 2.163 1.00 13.80 53 SER B N 1
ATOM 4874 C CA . SER B 1 57 ? 68.500 37.673 1.054 1.00 14.20 53 SER B CA 1
ATOM 4875 C C . SER B 1 57 ? 67.962 39.067 0.669 1.00 14.46 53 SER B C 1
ATOM 4876 O O . SER B 1 57 ? 67.661 39.321 -0.516 1.00 14.58 53 SER B O 1
ATOM 4879 N N . ARG B 1 58 ? 67.866 39.961 1.660 1.00 14.15 54 ARG B N 1
ATOM 4880 C CA . ARG B 1 58 ? 67.317 41.317 1.475 1.00 14.63 54 ARG B CA 1
ATOM 4881 C C . ARG B 1 58 ? 68.394 42.269 0.975 1.00 15.12 54 ARG B C 1
ATOM 4882 O O . ARG B 1 58 ? 68.706 43.280 1.601 1.00 14.52 54 ARG B O 1
ATOM 4890 N N . GLN B 1 59 ? 68.982 41.891 -0.154 1.00 15.90 55 GLN B N 1
ATOM 4891 C CA . GLN B 1 59 ? 70.041 42.625 -0.761 1.00 16.40 55 GLN B CA 1
ATOM 4892 C C . GLN B 1 59 ? 69.732 42.639 -2.251 1.00 17.85 55 GLN B C 1
ATOM 4893 O O . GLN B 1 59 ? 69.078 41.737 -2.786 1.00 18.32 55 GLN B O 1
ATOM 4899 N N . LYS B 1 60 ? 70.214 43.670 -2.925 1.00 19.00 56 LYS B N 1
ATOM 4900 C CA . LYS B 1 60 ? 69.880 43.893 -4.306 1.00 20.41 56 LYS B CA 1
ATOM 4901 C C . LYS B 1 60 ? 70.899 43.102 -5.124 1.00 20.48 56 LYS B C 1
ATOM 4902 O O . LYS B 1 60 ? 71.818 43.666 -5.736 1.00 20.30 56 LYS B O 1
ATOM 4908 N N . ILE B 1 61 ? 70.735 41.787 -5.089 1.00 19.98 57 ILE B N 1
ATOM 4909 C CA . ILE B 1 61 ? 71.581 40.856 -5.807 1.00 20.15 57 ILE B CA 1
ATOM 4910 C C . ILE B 1 61 ? 70.708 39.698 -6.303 1.00 20.68 57 ILE B C 1
ATOM 4911 O O . ILE B 1 61 ? 69.705 39.370 -5.678 1.00 21.08 57 ILE B O 1
ATOM 4916 N N . THR B 1 62 ? 71.096 39.108 -7.428 1.00 20.80 58 THR B N 1
ATOM 4917 C CA . THR B 1 62 ? 70.631 37.798 -7.858 1.00 21.05 58 THR B CA 1
ATOM 4918 C C . THR B 1 62 ? 71.754 36.821 -7.529 1.00 20.87 58 THR B C 1
ATOM 4919 O O . THR B 1 62 ? 72.848 37.232 -7.121 1.00 20.88 58 THR B O 1
ATOM 4923 N N . LEU B 1 63 ? 71.525 35.532 -7.734 1.00 21.08 59 LEU B N 1
ATOM 4924 C CA . LEU B 1 63 ? 72.599 34.550 -7.573 1.00 21.37 59 LEU B CA 1
ATOM 4925 C C . LEU B 1 63 ? 73.756 34.824 -8.572 1.00 21.83 59 LEU B C 1
ATOM 4926 O O . LEU B 1 63 ? 74.912 34.508 -8.292 1.00 22.12 59 LEU B O 1
ATOM 4931 N N . GLU B 1 64 ? 73.437 35.409 -9.725 1.00 22.26 60 GLU B N 1
ATOM 4932 C CA . GLU B 1 64 ? 74.454 35.846 -10.702 1.00 22.84 60 GLU B CA 1
ATOM 4933 C C . GLU B 1 64 ? 75.361 36.895 -10.058 1.00 20.90 60 GLU B C 1
ATOM 4934 O O . GLU B 1 64 ? 76.580 36.778 -10.063 1.00 19.73 60 GLU B O 1
ATOM 4940 N N . THR B 1 65 ? 74.745 37.934 -9.510 1.00 20.04 61 THR B N 1
ATOM 4941 C CA . THR B 1 65 ? 75.501 39.018 -8.869 1.00 19.13 61 THR B CA 1
ATOM 4942 C C . THR B 1 65 ? 76.463 38.454 -7.821 1.00 18.32 61 THR B C 1
ATOM 4943 O O . THR B 1 65 ? 77.625 38.840 -7.748 1.00 18.02 61 THR B O 1
ATOM 4947 N N . LEU B 1 66 ? 75.957 37.543 -7.009 1.00 17.79 62 LEU B N 1
ATOM 4948 C CA . LEU B 1 66 ? 76.740 36.969 -5.930 1.00 17.67 62 LEU B CA 1
ATOM 4949 C C . LEU B 1 66 ? 77.941 36.248 -6.496 1.00 17.73 62 LEU B C 1
ATOM 4950 O O . LEU B 1 66 ? 79.045 36.361 -5.965 1.00 17.08 62 LEU B O 1
ATOM 4955 N N . GLN B 1 67 ? 77.727 35.497 -7.571 1.00 18.18 63 GLN B N 1
ATOM 4956 C CA . GLN B 1 67 ? 78.862 34.799 -8.204 1.00 18.57 63 GLN B CA 1
ATOM 4957 C C . GLN B 1 67 ? 79.890 35.794 -8.628 1.00 17.97 63 GLN B C 1
ATOM 4958 O O . GLN B 1 67 ? 81.074 35.548 -8.471 1.00 17.79 63 GLN B O 1
ATOM 4964 N N . HIS B 1 68 ? 79.418 36.905 -9.193 1.00 17.33 64 HIS B N 1
ATOM 4965 C CA . HIS B 1 68 ? 80.318 37.969 -9.620 1.00 17.33 64 HIS B CA 1
ATOM 4966 C C . HIS B 1 68 ? 81.078 38.563 -8.427 1.00 16.90 64 HIS B C 1
ATOM 4967 O O . HIS B 1 68 ? 82.280 38.908 -8.538 1.00 16.49 64 HIS B O 1
ATOM 4974 N N . LEU B 1 69 ? 80.388 38.671 -7.280 1.00 16.23 65 LEU B N 1
ATOM 4975 C CA . LEU B 1 69 ? 81.012 39.212 -6.055 1.00 15.72 65 LEU B CA 1
ATOM 4976 C C . LEU B 1 69 ? 82.098 38.247 -5.572 1.00 15.49 65 LEU B C 1
ATOM 4977 O O . LEU B 1 69 ? 83.227 38.654 -5.307 1.00 15.37 65 LEU B O 1
ATOM 4982 N N . VAL B 1 70 ? 81.772 36.965 -5.546 1.00 15.42 66 VAL B N 1
ATOM 4983 C CA . VAL B 1 70 ? 82.742 35.945 -5.192 1.00 15.54 66 VAL B CA 1
ATOM 4984 C C . VAL B 1 70 ? 83.967 36.001 -6.111 1.00 15.93 66 VAL B C 1
ATOM 4985 O O . VAL B 1 70 ? 85.108 35.895 -5.635 1.00 15.46 66 VAL B O 1
ATOM 4989 N N . ASN B 1 71 ? 83.739 36.232 -7.406 1.00 16.29 67 ASN B N 1
ATOM 4990 C CA . ASN B 1 71 ? 84.838 36.245 -8.350 1.00 16.80 67 ASN B CA 1
ATOM 4991 C C . ASN B 1 71 ? 85.735 37.445 -8.111 1.00 16.61 67 ASN B C 1
ATOM 4992 O O . ASN B 1 71 ? 86.958 37.350 -8.208 1.00 16.54 67 ASN B O 1
ATOM 4997 N N . LEU B 1 72 ? 85.114 38.575 -7.804 1.00 16.13 68 LEU B N 1
ATOM 4998 C CA . LEU B 1 72 ? 85.852 39.804 -7.474 1.00 16.14 68 LEU B CA 1
ATOM 4999 C C . LEU B 1 72 ? 86.786 39.591 -6.266 1.00 16.32 68 LEU B C 1
ATOM 5000 O O . LEU B 1 72 ? 87.946 40.044 -6.258 1.00 16.78 68 LEU B O 1
ATOM 5005 N N . ALA B 1 73 ? 86.286 38.880 -5.257 1.00 16.11 69 ALA B N 1
ATOM 5006 C CA . ALA B 1 73 ? 87.129 38.541 -4.104 1.00 16.23 69 ALA B CA 1
ATOM 5007 C C . ALA B 1 73 ? 88.364 37.727 -4.515 1.00 16.70 69 ALA B C 1
ATOM 5008 O O . ALA B 1 73 ? 89.460 38.029 -4.058 1.00 16.74 69 ALA B O 1
ATOM 5010 N N . HIS B 1 74 ? 88.195 36.708 -5.362 1.00 17.50 70 HIS B N 1
ATOM 5011 C CA . HIS B 1 74 ? 89.354 35.959 -5.891 1.00 18.16 70 HIS B CA 1
ATOM 5012 C C . HIS B 1 74 ? 90.255 36.864 -6.697 1.00 18.55 70 HIS B C 1
ATOM 5013 O O . HIS B 1 74 ? 91.474 36.834 -6.554 1.00 18.59 70 HIS B O 1
ATOM 5020 N N . GLU B 1 75 ? 89.676 37.691 -7.554 1.00 18.87 71 GLU B N 1
ATOM 5021 C CA . GLU B 1 75 ? 90.470 38.540 -8.427 1.00 19.78 71 GLU B CA 1
ATOM 5022 C C . GLU B 1 75 ? 91.349 39.499 -7.584 1.00 19.89 71 GLU B C 1
ATOM 5023 O O . GLU B 1 75 ? 92.490 39.778 -7.918 1.00 19.71 71 GLU B O 1
ATOM 5029 N N . ARG B 1 76 ? 90.809 39.978 -6.475 1.00 19.72 72 ARG B N 1
ATOM 5030 C CA . ARG B 1 76 ? 91.561 40.796 -5.536 1.00 20.06 72 ARG B CA 1
ATOM 5031 C C . ARG B 1 76 ? 92.412 39.978 -4.539 1.00 20.55 72 ARG B C 1
ATOM 5032 O O . ARG B 1 76 ? 92.984 40.561 -3.615 1.00 20.25 72 ARG B O 1
ATOM 5040 N N . GLN B 1 77 ? 92.463 38.651 -4.687 1.00 20.59 73 GLN B N 1
ATOM 5041 C CA . GLN B 1 77 ? 93.337 37.804 -3.872 1.00 21.57 73 GLN B CA 1
ATOM 5042 C C . GLN B 1 77 ? 92.971 37.890 -2.392 1.00 20.09 73 GLN B C 1
ATOM 5043 O O . GLN B 1 77 ? 93.840 37.916 -1.516 1.00 20.05 73 GLN B O 1
ATOM 5049 N N . VAL B 1 78 ? 91.683 37.977 -2.105 1.00 19.00 74 VAL B N 1
ATOM 5050 C CA . VAL B 1 78 ? 91.260 38.096 -0.720 1.00 18.00 74 VAL B CA 1
ATOM 5051 C C . VAL B 1 78 ? 91.667 36.837 0.060 1.00 17.81 74 VAL B C 1
ATOM 5052 O O . VAL B 1 78 ? 92.180 36.948 1.170 1.00 17.54 74 VAL B O 1
ATOM 5056 N N . PRO B 1 79 ? 91.519 35.651 -0.545 1.00 17.45 75 PRO B N 1
ATOM 5057 C CA . PRO B 1 79 ? 91.990 34.456 0.167 1.00 17.89 75 PRO B CA 1
ATOM 5058 C C . PRO B 1 79 ? 93.515 34.385 0.415 1.00 17.84 75 PRO B C 1
ATOM 5059 O O . PRO B 1 79 ? 93.927 33.901 1.473 1.00 17.95 75 PRO B O 1
ATOM 5063 N N . ALA B 1 80 ? 94.324 34.848 -0.528 1.00 17.44 76 ALA B N 1
ATOM 5064 C CA . ALA B 1 80 ? 95.782 34.863 -0.326 1.00 17.81 76 ALA B CA 1
ATOM 5065 C C . ALA B 1 80 ? 96.149 35.845 0.815 1.00 17.07 76 ALA B C 1
ATOM 5066 O O . ALA B 1 80 ? 97.100 35.623 1.570 1.00 16.89 76 ALA B O 1
ATOM 5068 N N . MET B 1 81 ? 95.391 36.931 0.930 1.00 16.67 77 MET B N 1
ATOM 5069 C CA . MET B 1 81 ? 95.654 37.934 1.961 1.00 16.26 77 MET B CA 1
ATOM 5070 C C . MET B 1 81 ? 95.392 37.365 3.352 1.00 16.04 77 MET B C 1
ATOM 5071 O O . MET B 1 81 ? 96.172 37.585 4.273 1.00 15.63 77 MET B O 1
ATOM 5076 N N . VAL B 1 82 ? 94.300 36.610 3.498 1.00 16.11 78 VAL B N 1
ATOM 5077 C CA . VAL B 1 82 ? 94.026 35.916 4.750 1.00 15.94 78 VAL B CA 1
ATOM 5078 C C . VAL B 1 82 ? 95.267 35.122 5.177 1.00 16.55 78 VAL B C 1
ATOM 5079 O O . VAL B 1 82 ? 95.789 35.279 6.299 1.00 16.23 78 VAL B O 1
ATOM 5083 N N . LYS B 1 83 ? 95.786 34.321 4.249 1.00 17.57 79 LYS B N 1
ATOM 5084 C CA . LYS B 1 83 ? 96.968 33.497 4.510 1.00 18.19 79 LYS B CA 1
ATOM 5085 C C . LYS B 1 83 ? 98.181 34.334 4.891 1.00 18.56 79 LYS B C 1
ATOM 5086 O O . LYS B 1 83 ? 98.980 33.921 5.723 1.00 18.40 79 LYS B O 1
ATOM 5092 N N . ARG B 1 84 ? 98.348 35.486 4.253 1.00 18.98 80 ARG B N 1
ATOM 5093 C CA . ARG B 1 84 ? 99.457 36.380 4.630 1.00 19.70 80 ARG B CA 1
ATOM 5094 C C . ARG B 1 84 ? 99.273 36.901 6.047 1.00 18.26 80 ARG B C 1
ATOM 5095 O O . ARG B 1 84 ? 100.223 36.974 6.798 1.00 18.40 80 ARG B O 1
ATOM 5103 N N . MET B 1 85 ? 98.037 37.236 6.400 1.00 17.29 81 MET B N 1
ATOM 5104 C CA . MET B 1 85 ? 97.713 37.741 7.745 1.00 16.92 81 MET B CA 1
ATOM 5105 C C . MET B 1 85 ? 98.043 36.683 8.798 1.00 16.94 81 MET B C 1
ATOM 5106 O O . MET B 1 85 ? 98.814 36.945 9.749 1.00 17.25 81 MET B O 1
ATOM 5111 N N . PHE B 1 86 ? 97.485 35.493 8.613 1.00 16.61 82 PHE B N 1
ATOM 5112 C CA . PHE B 1 86 ? 97.627 34.402 9.582 1.00 16.98 82 PHE B CA 1
ATOM 5113 C C . PHE B 1 86 ? 99.072 33.907 9.737 1.00 17.94 82 PHE B C 1
ATOM 5114 O O . PHE B 1 86 ? 99.474 33.461 10.819 1.00 18.51 82 PHE B O 1
ATOM 5122 N N . SER B 1 87 ? 99.856 33.967 8.672 1.00 18.25 83 SER B N 1
ATOM 5123 C CA . SER B 1 87 ? 101.242 33.509 8.773 1.00 18.85 83 SER B CA 1
ATOM 5124 C C . SER B 1 87 ? 102.208 34.597 9.296 1.00 18.55 83 SER B C 1
ATOM 5125 O O . SER B 1 87 ? 103.389 34.348 9.444 1.00 19.24 83 SER B O 1
ATOM 5128 N N . GLY B 1 88 ? 101.715 35.808 9.564 1.00 17.72 84 GLY B N 1
ATOM 5129 C CA . GLY B 1 88 ? 102.540 36.833 10.172 1.00 17.58 84 GLY B CA 1
ATOM 5130 C C . GLY B 1 88 ? 103.374 37.669 9.228 1.00 17.77 84 GLY B C 1
ATOM 5131 O O . GLY B 1 88 ? 104.250 38.389 9.665 1.00 17.67 84 GLY B O 1
ATOM 5132 N N . GLU B 1 89 ? 103.084 37.609 7.937 1.00 18.25 85 GLU B N 1
ATOM 5133 C CA . GLU B 1 89 ? 103.653 38.572 6.977 1.00 18.82 85 GLU B CA 1
ATOM 5134 C C . GLU B 1 89 ? 103.323 40.032 7.345 1.00 17.66 85 GLU B C 1
ATOM 5135 O O . GLU B 1 89 ? 102.263 40.324 7.844 1.00 16.42 85 GLU B O 1
ATOM 5141 N N . LYS B 1 90 ? 104.224 40.944 7.020 1.00 17.75 86 LYS B N 1
ATOM 5142 C CA . LYS B 1 90 ? 104.058 42.348 7.381 1.00 17.04 86 LYS B CA 1
ATOM 5143 C C . LYS B 1 90 ? 103.171 43.114 6.397 1.00 16.41 86 LYS B C 1
ATOM 5144 O O . LYS B 1 90 ? 103.643 43.970 5.655 1.00 16.47 86 LYS B O 1
ATOM 5150 N N . ILE B 1 91 ? 101.882 42.781 6.420 1.00 15.57 87 ILE B N 1
ATOM 5151 C CA . ILE B 1 91 ? 100.921 43.276 5.439 1.00 15.64 87 ILE B CA 1
ATOM 5152 C C . ILE B 1 91 ? 100.417 44.721 5.712 1.00 15.36 87 ILE B C 1
ATOM 5153 O O . ILE B 1 91 ? 99.709 45.305 4.898 1.00 15.54 87 ILE B O 1
ATOM 5158 N N . ASN B 1 92 ? 100.773 45.267 6.864 1.00 15.41 88 ASN B N 1
ATOM 5159 C CA . ASN B 1 92 ? 100.634 46.689 7.172 1.00 15.29 88 ASN B CA 1
ATOM 5160 C C . ASN B 1 92 ? 101.949 47.340 6.714 1.00 16.31 88 ASN B C 1
ATOM 5161 O O . ASN B 1 92 ? 102.883 47.528 7.484 1.00 16.47 88 ASN B O 1
ATOM 5166 N N . GLN B 1 93 ? 102.010 47.627 5.420 1.00 17.43 89 GLN B N 1
ATOM 5167 C CA . GLN B 1 93 ? 103.265 48.031 4.772 1.00 18.61 89 GLN B CA 1
ATOM 5168 C C . GLN B 1 93 ? 103.679 49.431 5.107 1.00 18.19 89 GLN B C 1
ATOM 5169 O O . GLN B 1 93 ? 104.844 49.707 5.042 1.00 18.63 89 GLN B O 1
ATOM 5175 N N . THR B 1 94 ? 102.747 50.319 5.467 1.00 17.52 90 THR B N 1
ATOM 5176 C CA . THR B 1 94 ? 103.128 51.706 5.742 1.00 17.72 90 THR B CA 1
ATOM 5177 C C . THR B 1 94 ? 103.827 51.832 7.092 1.00 17.98 90 THR B C 1
ATOM 5178 O O . THR B 1 94 ? 104.589 52.781 7.302 1.00 18.43 90 THR B O 1
ATOM 5182 N N . GLU B 1 95 ? 103.579 50.886 7.990 1.00 17.66 91 GLU B N 1
ATOM 5183 C CA . GLU B 1 95 ? 104.259 50.822 9.284 1.00 17.95 91 GLU B CA 1
ATOM 5184 C C . GLU B 1 95 ? 105.228 49.629 9.379 1.00 18.06 91 GLU B C 1
ATOM 5185 O O . GLU B 1 95 ? 105.898 49.461 10.390 1.00 18.11 91 GLU B O 1
ATOM 5191 N N . ASN B 1 96 ? 105.312 48.847 8.308 1.00 18.01 92 ASN B N 1
ATOM 5192 C CA . ASN B 1 96 ? 106.105 47.619 8.245 1.00 18.08 92 ASN B CA 1
ATOM 5193 C C . ASN B 1 96 ? 105.867 46.696 9.427 1.00 17.25 92 ASN B C 1
ATOM 5194 O O . ASN B 1 96 ? 106.772 46.347 10.134 1.00 17.08 92 ASN B O 1
ATOM 5199 N N . ARG B 1 97 ? 104.611 46.284 9.590 1.00 16.31 93 ARG B N 1
ATOM 5200 C CA . ARG B 1 97 ? 104.168 45.506 10.725 1.00 15.67 93 ARG B CA 1
ATOM 5201 C C . ARG B 1 97 ? 103.269 44.354 10.293 1.00 15.23 93 ARG B C 1
ATOM 5202 O O . ARG B 1 97 ? 102.440 44.472 9.356 1.00 15.11 93 ARG B O 1
ATOM 5210 N N . ALA B 1 98 ? 103.385 43.263 11.025 1.00 14.74 94 ALA B N 1
ATOM 5211 C CA . ALA B 1 98 ? 102.498 42.172 10.865 1.00 14.36 94 ALA B CA 1
ATOM 5212 C C . ALA B 1 98 ? 101.161 42.654 11.465 1.00 13.70 94 ALA B C 1
ATOM 5213 O O . ALA B 1 98 ? 101.070 43.751 12.056 1.00 13.39 94 ALA B O 1
ATOM 5215 N N . VAL B 1 99 ? 100.128 41.870 11.249 1.00 13.31 95 VAL B N 1
ATOM 5216 C CA . VAL B 1 99 ? 98.781 42.211 11.651 1.00 12.66 95 VAL B CA 1
ATOM 5217 C C . VAL B 1 99 ? 98.266 40.922 12.232 1.00 12.86 95 VAL B C 1
ATOM 5218 O O . VAL B 1 99 ? 97.763 40.046 11.506 1.00 13.24 95 VAL B O 1
ATOM 5222 N N . LEU B 1 100 ? 98.494 40.741 13.532 1.00 12.89 96 LEU B N 1
ATOM 5223 C CA . LEU B 1 100 ? 98.348 39.405 14.119 1.00 12.92 96 LEU B CA 1
ATOM 5224 C C . LEU B 1 100 ? 97.417 39.374 15.339 1.00 12.41 96 LEU B C 1
ATOM 5225 O O . LEU B 1 100 ? 97.617 38.621 16.284 1.00 12.76 96 LEU B O 1
ATOM 5230 N N . HIS B 1 101 ? 96.335 40.125 15.271 1.00 11.88 97 HIS B N 1
ATOM 5231 C CA . HIS B 1 101 ? 95.296 39.911 16.273 1.00 11.33 97 HIS B CA 1
ATOM 5232 C C . HIS B 1 101 ? 94.793 38.466 16.364 1.00 11.46 97 HIS B C 1
ATOM 5233 O O . HIS B 1 101 ? 94.443 38.029 17.453 1.00 11.23 97 HIS B O 1
ATOM 5240 N N . VAL B 1 102 ? 94.786 37.696 15.263 1.00 11.71 98 VAL B N 1
ATOM 5241 C CA . VAL B 1 102 ? 94.354 36.301 15.320 1.00 11.77 98 VAL B CA 1
ATOM 5242 C C . VAL B 1 102 ? 95.291 35.439 16.194 1.00 12.48 98 VAL B C 1
ATOM 5243 O O . VAL B 1 102 ? 94.841 34.487 16.857 1.00 12.30 98 VAL B O 1
ATOM 5247 N N . ALA B 1 103 ? 96.571 35.819 16.262 1.00 12.90 99 ALA B N 1
ATOM 5248 C CA . ALA B 1 103 ? 97.530 35.169 17.175 1.00 13.10 99 ALA B CA 1
ATOM 5249 C C . ALA B 1 103 ? 97.081 35.256 18.652 1.00 12.85 99 ALA B C 1
ATOM 5250 O O . ALA B 1 103 ? 97.347 34.340 19.481 1.00 12.92 99 ALA B O 1
ATOM 5252 N N . LEU B 1 104 ? 96.396 36.333 18.994 1.00 12.22 100 LEU B N 1
ATOM 5253 C CA . LEU B 1 104 ? 96.041 36.572 20.407 1.00 12.17 100 LEU B CA 1
ATOM 5254 C C . LEU B 1 104 ? 95.196 35.454 21.017 1.00 12.44 100 LEU B C 1
ATOM 5255 O O . LEU B 1 104 ? 95.281 35.166 22.212 1.00 12.73 100 LEU B O 1
ATOM 5260 N N . ARG B 1 105 ? 94.426 34.784 20.179 1.00 12.61 101 ARG B N 1
ATOM 5261 C CA . ARG B 1 105 ? 93.452 33.824 20.649 1.00 12.90 101 ARG B CA 1
ATOM 5262 C C . ARG B 1 105 ? 93.724 32.434 20.079 1.00 13.66 101 ARG B C 1
ATOM 5263 O O . ARG B 1 105 ? 92.894 31.537 20.206 1.00 13.16 101 ARG B O 1
ATOM 5271 N N . MET B 1 106 ? 94.916 32.227 19.523 1.00 14.35 102 MET B N 1
ATOM 5272 C CA . MET B 1 106 ? 95.299 30.877 19.149 1.00 15.51 102 MET B CA 1
ATOM 5273 C C . MET B 1 106 ? 95.597 30.112 20.437 1.00 16.75 102 MET B C 1
ATOM 5274 O O . MET B 1 106 ? 96.369 30.573 21.270 1.00 16.50 102 MET B O 1
ATOM 5279 N N . PRO B 1 107 ? 94.986 28.936 20.600 1.00 18.39 103 PRO B N 1
ATOM 5280 C CA . PRO B 1 107 ? 95.146 28.222 21.850 1.00 20.08 103 PRO B CA 1
ATOM 5281 C C . PRO B 1 107 ? 96.556 27.692 22.037 1.00 21.89 103 PRO B C 1
ATOM 5282 O O . PRO B 1 107 ? 97.315 27.604 21.070 1.00 21.76 103 PRO B O 1
ATOM 5286 N N . GLU B 1 108 ? 96.889 27.397 23.290 1.00 24.44 104 GLU B N 1
ATOM 5287 C CA . GLU B 1 108 ? 98.171 26.799 23.658 1.00 28.06 104 GLU B CA 1
ATOM 5288 C C . GLU B 1 108 ? 98.310 25.500 22.857 1.00 27.72 104 GLU B C 1
ATOM 5289 O O . GLU B 1 108 ? 97.388 24.689 22.803 1.00 27.69 104 GLU B O 1
ATOM 5295 N N . GLY B 1 109 ? 99.437 25.333 22.182 1.00 28.70 105 GLY B N 1
ATOM 5296 C CA . GLY B 1 109 ? 99.649 24.136 21.370 1.00 28.55 105 GLY B CA 1
ATOM 5297 C C . GLY B 1 109 ? 99.292 24.309 19.904 1.00 28.37 105 GLY B C 1
ATOM 5298 O O . GLY B 1 109 ? 99.327 23.341 19.144 1.00 29.48 105 GLY B O 1
ATOM 5299 N N . SER B 1 110 ? 98.973 25.532 19.487 1.00 27.09 106 SER B N 1
ATOM 5300 C CA . SER B 1 110 ? 98.805 25.849 18.059 1.00 26.14 106 SER B CA 1
ATOM 5301 C C . SER B 1 110 ? 100.174 25.873 17.398 1.00 25.99 106 SER B C 1
ATOM 5302 O O . SER B 1 110 ? 101.166 26.036 18.072 1.00 27.15 106 SER B O 1
ATOM 5305 N N . GLU B 1 111 ? 100.214 25.695 16.084 1.00 25.63 107 GLU B N 1
ATOM 5306 C CA . GLU B 1 111 ? 101.437 25.742 15.303 1.00 25.68 107 GLU B CA 1
ATOM 5307 C C . GLU B 1 111 ? 102.096 27.111 15.486 1.00 25.36 107 GLU B C 1
ATOM 5308 O O . GLU B 1 111 ? 101.395 28.104 15.637 1.00 24.82 107 GLU B O 1
ATOM 5310 N N . PRO B 1 112 ? 103.436 27.170 15.467 1.00 24.94 108 PRO B N 1
ATOM 5311 C CA . PRO B 1 112 ? 104.145 28.444 15.602 1.00 24.49 108 PRO B CA 1
ATOM 5312 C C . PRO B 1 112 ? 103.775 29.439 14.515 1.00 23.40 108 PRO B C 1
ATOM 5313 O O . PRO B 1 112 ? 103.373 29.046 13.438 1.00 22.50 108 PRO B O 1
ATOM 5317 N N . VAL B 1 113 ? 103.844 30.719 14.853 1.00 22.53 109 VAL B N 1
ATOM 5318 C CA . VAL B 1 113 ? 103.615 31.814 13.916 1.00 22.05 109 VAL B CA 1
ATOM 5319 C C . VAL B 1 113 ? 104.808 32.742 14.138 1.00 22.29 109 VAL B C 1
ATOM 5320 O O . VAL B 1 113 ? 105.014 33.203 15.247 1.00 22.61 109 VAL B O 1
ATOM 5324 N N . HIS B 1 114 ? 105.601 32.989 13.108 1.00 23.39 110 HIS B N 1
ATOM 5325 C CA . HIS B 1 114 ? 106.860 33.712 13.254 1.00 24.06 110 HIS B CA 1
ATOM 5326 C C . HIS B 1 114 ? 106.811 35.159 12.815 1.00 23.79 110 HIS B C 1
ATOM 5327 O O . HIS B 1 114 ? 106.278 35.482 11.761 1.00 24.21 110 HIS B O 1
ATOM 5334 N N . VAL B 1 115 ? 107.349 36.046 13.644 1.00 23.33 111 VAL B N 1
ATOM 5335 C CA . VAL B 1 115 ? 107.700 37.398 13.224 1.00 23.03 111 VAL B CA 1
ATOM 5336 C C . VAL B 1 115 ? 109.149 37.617 13.622 1.00 24.33 111 VAL B C 1
ATOM 5337 O O . VAL B 1 115 ? 109.510 37.383 14.774 1.00 24.94 111 VAL B O 1
ATOM 5341 N N . ASP B 1 116 ? 109.974 38.059 12.691 1.00 25.37 112 ASP B N 1
ATOM 5342 C CA . ASP B 1 116 ? 111.427 38.227 12.939 1.00 27.45 112 ASP B CA 1
ATOM 5343 C C . ASP B 1 116 ? 112.105 36.987 13.578 1.00 27.78 112 ASP B C 1
ATOM 5344 O O . ASP B 1 116 ? 112.869 37.088 14.528 1.00 27.81 112 ASP B O 1
ATOM 5349 N N . GLY B 1 117 ? 111.801 35.818 13.045 1.00 28.02 113 GLY B N 1
ATOM 5350 C CA . GLY B 1 117 ? 112.400 34.588 13.523 1.00 29.18 113 GLY B CA 1
ATOM 5351 C C . GLY B 1 117 ? 111.932 34.089 14.878 1.00 29.12 113 GLY B C 1
ATOM 5352 O O . GLY B 1 117 ? 112.525 33.167 15.404 1.00 32.00 113 GLY B O 1
ATOM 5353 N N . LYS B 1 118 ? 110.890 34.673 15.457 1.00 27.42 114 LYS B N 1
ATOM 5354 C CA . LYS B 1 118 ? 110.485 34.336 16.830 1.00 26.51 114 LYS B CA 1
ATOM 5355 C C . LYS B 1 118 ? 109.018 33.898 16.816 1.00 24.76 114 LYS B C 1
ATOM 5356 O O . LYS B 1 118 ? 108.192 34.531 16.163 1.00 24.67 114 LYS B O 1
ATOM 5358 N N . ASN B 1 119 ? 108.696 32.800 17.491 1.00 23.43 115 ASN B N 1
ATOM 5359 C CA . ASN B 1 119 ? 107.314 32.339 17.555 1.00 22.16 115 ASN B CA 1
ATOM 5360 C C . ASN B 1 119 ? 106.556 33.254 18.499 1.00 21.08 115 ASN B C 1
ATOM 5361 O O . ASN B 1 119 ? 106.693 33.133 19.704 1.00 21.62 115 ASN B O 1
ATOM 5366 N N . VAL B 1 120 ? 105.730 34.151 17.966 1.00 19.92 116 VAL B N 1
ATOM 5367 C CA . VAL B 1 120 ? 105.044 35.120 18.804 1.00 18.69 116 VAL B CA 1
ATOM 5368 C C . VAL B 1 120 ? 104.122 34.476 19.844 1.00 18.57 116 VAL B C 1
ATOM 5369 O O . VAL B 1 120 ? 103.817 35.114 20.865 1.00 17.91 116 VAL B O 1
ATOM 5373 N N . LEU B 1 121 ? 103.679 33.235 19.604 1.00 18.35 117 LEU B N 1
ATOM 5374 C CA . LEU B 1 121 ? 102.769 32.577 20.533 1.00 18.52 117 LEU B CA 1
ATOM 5375 C C . LEU B 1 121 ? 103.382 32.307 21.940 1.00 19.21 117 LEU B C 1
ATOM 5376 O O . LEU B 1 121 ? 102.664 32.327 22.950 1.00 18.17 117 LEU B O 1
ATOM 5381 N N . ASP B 1 122 ? 104.707 32.121 22.017 1.00 20.43 118 ASP B N 1
ATOM 5382 C CA . ASP B 1 122 ? 105.403 32.008 23.308 1.00 21.02 118 ASP B CA 1
ATOM 5383 C C . ASP B 1 122 ? 105.099 33.231 24.171 1.00 20.83 118 ASP B C 1
ATOM 5384 O O . ASP B 1 122 ? 104.759 33.097 25.316 1.00 21.75 118 ASP B O 1
ATOM 5389 N N . GLU B 1 123 ? 105.212 34.421 23.608 1.00 20.93 119 GLU B N 1
ATOM 5390 C CA . GLU B 1 123 ? 104.908 35.638 24.329 1.00 21.31 119 GLU B CA 1
ATOM 5391 C C . GLU B 1 123 ? 103.392 35.782 24.560 1.00 19.03 119 GLU B C 1
ATOM 5392 O O . GLU B 1 123 ? 102.990 36.183 25.640 1.00 17.68 119 GLU B O 1
ATOM 5398 N N . VAL B 1 124 ? 102.568 35.489 23.549 1.00 17.49 120 VAL B N 1
ATOM 5399 C CA . VAL B 1 124 ? 101.110 35.571 23.729 1.00 16.69 120 VAL B CA 1
ATOM 5400 C C . VAL B 1 124 ? 100.652 34.739 24.937 1.00 16.64 120 VAL B C 1
ATOM 5401 O O . VAL B 1 124 ? 99.920 35.240 25.799 1.00 15.69 120 VAL B O 1
ATOM 5405 N N . HIS B 1 125 ? 101.116 33.491 25.023 1.00 17.24 121 HIS B N 1
ATOM 5406 C CA . HIS B 1 125 ? 100.677 32.617 26.131 1.00 17.66 121 HIS B CA 1
ATOM 5407 C C . HIS B 1 125 ? 101.328 32.953 27.431 1.00 17.15 121 HIS B C 1
ATOM 5408 O O . HIS B 1 125 ? 100.742 32.720 28.454 1.00 16.92 121 HIS B O 1
ATOM 5415 N N . ALA B 1 126 ? 102.524 33.532 27.416 1.00 16.85 122 ALA B N 1
ATOM 5416 C CA . ALA B 1 126 ? 103.188 33.900 28.661 1.00 16.80 122 ALA B CA 1
ATOM 5417 C C . ALA B 1 126 ? 102.423 35.050 29.334 1.00 15.85 122 ALA B C 1
ATOM 5418 O O . ALA B 1 126 ? 102.157 35.032 30.561 1.00 15.11 122 ALA B O 1
ATOM 5420 N N . VAL B 1 127 ? 102.018 36.030 28.542 1.00 14.99 123 VAL B N 1
ATOM 5421 C CA . VAL B 1 127 ? 101.209 37.098 29.128 1.00 14.25 123 VAL B CA 1
ATOM 5422 C C . VAL B 1 127 ? 99.858 36.538 29.595 1.00 13.71 123 VAL B C 1
ATOM 5423 O O . VAL B 1 127 ? 99.374 36.902 30.669 1.00 13.46 123 VAL B O 1
ATOM 5427 N N . LEU B 1 128 ? 99.261 35.641 28.823 1.00 13.44 124 LEU B N 1
ATOM 5428 C CA . LEU B 1 128 ? 97.935 35.128 29.217 1.00 13.27 124 LEU B CA 1
ATOM 5429 C C . LEU B 1 128 ? 98.059 34.367 30.540 1.00 13.79 124 LEU B C 1
ATOM 5430 O O . LEU B 1 128 ? 97.243 34.552 31.436 1.00 13.65 124 LEU B O 1
ATOM 5435 N N . ARG B 1 129 ? 99.082 33.540 30.687 1.00 14.57 125 ARG B N 1
ATOM 5436 C CA . ARG B 1 129 ? 99.260 32.819 31.956 1.00 15.39 125 ARG B CA 1
ATOM 5437 C C . ARG B 1 129 ? 99.465 33.780 33.132 1.00 14.95 125 ARG B C 1
ATOM 5438 O O . ARG B 1 129 ? 98.966 33.527 34.241 1.00 14.37 125 ARG B O 1
ATOM 5446 N N . ARG B 1 130 ? 100.249 34.838 32.899 1.00 14.70 126 ARG B N 1
ATOM 5447 C CA . ARG B 1 130 ? 100.488 35.829 33.934 1.00 14.92 126 ARG B CA 1
ATOM 5448 C C . ARG B 1 130 ? 99.202 36.582 34.297 1.00 14.26 126 ARG B C 1
ATOM 5449 O O . ARG B 1 130 ? 98.998 36.903 35.456 1.00 14.45 126 ARG B O 1
ATOM 5457 N N . ILE B 1 131 ? 98.316 36.817 33.330 1.00 13.55 127 ILE B N 1
ATOM 5458 C CA . ILE B 1 131 ? 97.017 37.490 33.624 1.00 12.93 127 ILE B CA 1
ATOM 5459 C C . ILE B 1 131 ? 96.135 36.536 34.440 1.00 13.45 127 ILE B C 1
ATOM 5460 O O . ILE B 1 131 ? 95.472 36.938 35.390 1.00 13.00 127 ILE B O 1
ATOM 5465 N N . ARG B 1 132 ? 96.156 35.260 34.083 1.00 14.26 128 ARG B N 1
ATOM 5466 C CA . ARG B 1 132 ? 95.356 34.308 34.816 1.00 14.95 128 ARG B CA 1
ATOM 5467 C C . ARG B 1 132 ? 95.757 34.319 36.294 1.00 14.74 128 ARG B C 1
ATOM 5468 O O . ARG B 1 132 ? 94.904 34.428 37.174 1.00 14.29 128 ARG B O 1
ATOM 5476 N N . VAL B 1 133 ? 97.049 34.175 36.546 1.00 14.61 129 VAL B N 1
ATOM 5477 C CA . VAL B 1 133 ? 97.558 34.093 37.896 1.00 15.00 129 VAL B CA 1
ATOM 5478 C C . VAL B 1 133 ? 97.329 35.393 38.648 1.00 14.30 129 VAL B C 1
ATOM 5479 O O . VAL B 1 133 ? 96.876 35.381 39.791 1.00 14.06 129 VAL B O 1
ATOM 5483 N N . PHE B 1 134 ? 97.614 36.506 37.991 1.00 13.70 130 PHE B N 1
ATOM 5484 C CA . PHE B 1 134 ? 97.436 37.811 38.630 1.00 13.33 130 PHE B CA 1
ATOM 5485 C C . PHE B 1 134 ? 95.968 38.078 38.967 1.00 13.13 130 PHE B C 1
ATOM 5486 O O . PHE B 1 134 ? 95.646 38.526 40.077 1.00 13.75 130 PHE B O 1
ATOM 5494 N N . SER B 1 135 ? 95.084 37.814 38.030 1.00 12.67 131 SER B N 1
ATOM 5495 C CA . SER B 1 135 ? 93.657 38.036 38.263 1.00 12.49 131 SER B CA 1
ATOM 5496 C C . SER B 1 135 ? 93.124 37.117 39.370 1.00 13.01 131 SER B C 1
ATOM 5497 O O . SER B 1 135 ? 92.364 37.562 40.221 1.00 13.33 131 SER B O 1
ATOM 5500 N N . GLU B 1 136 ? 93.528 35.855 39.375 1.00 13.30 132 GLU B N 1
ATOM 5501 C CA A GLU B 1 136 ? 93.123 34.902 40.408 0.50 13.57 132 GLU B CA 1
ATOM 5502 C CA B GLU B 1 136 ? 93.055 34.950 40.401 0.50 13.75 132 GLU B CA 1
ATOM 5503 C C . GLU B 1 136 ? 93.470 35.455 41.774 1.00 13.79 132 GLU B C 1
ATOM 5504 O O . GLU B 1 136 ? 92.675 35.398 42.686 1.00 13.40 132 GLU B O 1
ATOM 5515 N N . LYS B 1 137 ? 94.721 35.946 41.892 1.00 14.15 133 LYS B N 1
ATOM 5516 C CA . LYS B 1 137 ? 95.265 36.452 43.171 1.00 14.49 133 LYS B CA 1
ATOM 5517 C C . LYS B 1 137 ? 94.580 37.763 43.648 1.00 13.86 133 LYS B C 1
ATOM 5518 O O . LYS B 1 137 ? 94.301 37.911 44.823 1.00 14.34 133 LYS B O 1
ATOM 5524 N N . VAL B 1 138 ? 94.315 38.707 42.749 1.00 13.11 134 VAL B N 1
ATOM 5525 C CA . VAL B 1 138 ? 93.518 39.897 43.100 1.00 12.68 134 VAL B CA 1
ATOM 5526 C C . VAL B 1 138 ? 92.092 39.509 43.547 1.00 12.61 134 VAL B C 1
ATOM 5527 O O . VAL B 1 138 ? 91.625 39.884 44.646 1.00 12.26 134 VAL B O 1
ATOM 5531 N N . ARG B 1 139 ? 91.419 38.718 42.707 1.00 12.42 135 ARG B N 1
ATOM 5532 C CA . ARG B 1 139 ? 90.057 38.301 43.005 1.00 12.49 135 ARG B CA 1
ATOM 5533 C C . ARG B 1 139 ? 89.964 37.502 44.310 1.00 13.03 135 ARG B C 1
ATOM 5534 O O . ARG B 1 139 ? 88.996 37.652 45.015 1.00 13.29 135 ARG B O 1
ATOM 5542 N N . SER B 1 140 ? 90.966 36.692 44.650 1.00 13.39 136 SER B N 1
ATOM 5543 C CA . SER B 1 140 ? 90.893 35.876 45.872 1.00 14.29 136 SER B CA 1
ATOM 5544 C C . SER B 1 140 ? 91.365 36.629 47.096 1.00 15.08 136 SER B C 1
ATOM 5545 O O . SER B 1 140 ? 91.114 36.194 48.193 1.00 15.83 136 SER B O 1
ATOM 5548 N N . GLY B 1 141 ? 92.105 37.705 46.903 1.00 15.36 137 GLY B N 1
ATOM 5549 C CA . GLY B 1 141 ? 92.646 38.462 48.014 1.00 16.25 137 GLY B CA 1
ATOM 5550 C C . GLY B 1 141 ? 94.058 38.049 48.407 1.00 17.38 137 GLY B C 1
ATOM 5551 O O . GLY B 1 141 ? 94.574 38.463 49.445 1.00 17.80 137 GLY B O 1
ATOM 5552 N N . GLU B 1 142 ? 94.713 37.233 47.589 1.00 17.99 138 GLU B N 1
ATOM 5553 C CA . GLU B 1 142 ? 96.081 36.903 47.905 1.00 18.79 138 GLU B CA 1
ATOM 5554 C C . GLU B 1 142 ? 96.944 38.126 47.621 1.00 18.61 138 GLU B C 1
ATOM 5555 O O . GLU B 1 142 ? 97.994 38.267 48.219 1.00 19.29 138 GLU B O 1
ATOM 5561 N N . ILE B 1 143 ? 96.522 38.978 46.675 1.00 17.46 139 ILE B N 1
ATOM 5562 C CA . ILE B 1 143 ? 97.155 40.281 46.459 1.00 17.45 139 ILE B CA 1
ATOM 5563 C C . ILE B 1 143 ? 96.120 41.303 46.970 1.00 17.55 139 ILE B C 1
ATOM 5564 O O . ILE B 1 143 ? 94.952 41.246 46.561 1.00 17.08 139 ILE B O 1
ATOM 5569 N N . ARG B 1 144 ? 96.546 42.184 47.885 1.00 17.47 140 ARG B N 1
ATOM 5570 C CA . ARG B 1 144 ? 95.709 43.217 48.507 1.00 17.20 140 ARG B CA 1
ATOM 5571 C C . ARG B 1 144 ? 96.233 44.625 48.178 1.00 16.87 140 ARG B C 1
ATOM 5572 O O . ARG B 1 144 ? 97.387 44.796 47.779 1.00 16.49 140 ARG B O 1
ATOM 5580 N N . GLY B 1 145 ? 95.408 45.644 48.436 1.00 16.59 141 GLY B N 1
ATOM 5581 C CA . GLY B 1 145 ? 95.859 47.016 48.451 1.00 16.60 141 GLY B CA 1
ATOM 5582 C C . GLY B 1 145 ? 96.913 47.278 49.500 1.00 17.20 141 GLY B C 1
ATOM 5583 O O . GLY B 1 145 ? 97.257 46.403 50.292 1.00 17.64 141 GLY B O 1
ATOM 5584 N N . HIS B 1 146 ? 97.424 48.497 49.538 1.00 17.46 142 HIS B N 1
ATOM 5585 C CA . HIS B 1 146 ? 98.536 48.839 50.437 1.00 18.12 142 HIS B CA 1
ATOM 5586 C C . HIS B 1 146 ? 98.184 48.718 51.887 1.00 18.60 142 HIS B C 1
ATOM 5587 O O . HIS B 1 146 ? 99.036 48.454 52.709 1.00 19.02 142 HIS B O 1
ATOM 5594 N N . THR B 1 147 ? 96.919 48.913 52.228 1.00 18.57 143 THR B N 1
ATOM 5595 C CA . THR B 1 147 ? 96.506 48.728 53.617 1.00 18.94 143 THR B CA 1
ATOM 5596 C C . THR B 1 147 ? 95.930 47.342 53.882 1.00 18.44 143 THR B C 1
ATOM 5597 O O . THR B 1 147 ? 95.367 47.102 54.910 1.00 18.83 143 THR B O 1
ATOM 5601 N N . GLY B 1 148 ? 96.082 46.409 52.965 1.00 18.56 144 GLY B N 1
ATOM 5602 C CA . GLY B 1 148 ? 95.589 45.050 53.214 1.00 18.74 144 GLY B CA 1
ATOM 5603 C C . GLY B 1 148 ? 94.109 44.786 52.920 1.00 18.58 144 GLY B C 1
ATOM 5604 O O . GLY B 1 148 ? 93.615 43.713 53.245 1.00 18.73 144 GLY B O 1
ATOM 5605 N N . LYS B 1 149 ? 93.401 45.712 52.276 1.00 18.68 145 LYS B N 1
ATOM 5606 C CA . LYS B 1 149 ? 92.002 45.453 51.892 1.00 19.01 145 LYS B CA 1
ATOM 5607 C C . LYS B 1 149 ? 91.943 44.732 50.563 1.00 18.85 145 LYS B C 1
ATOM 5608 O O . LYS B 1 149 ? 92.789 44.971 49.696 1.00 18.19 145 LYS B O 1
ATOM 5614 N N . LYS B 1 150 ? 90.946 43.868 50.400 1.00 19.02 146 LYS B N 1
ATOM 5615 C CA . LYS B 1 150 ? 90.682 43.213 49.104 1.00 19.05 146 LYS B CA 1
ATOM 5616 C C . LYS B 1 150 ? 90.311 44.244 48.061 1.00 17.61 146 LYS B C 1
ATOM 5617 O O . LYS B 1 150 ? 89.575 45.189 48.325 1.00 17.25 146 LYS B O 1
ATOM 5623 N N . LEU B 1 151 ? 90.823 44.060 46.871 1.00 16.23 147 LEU B N 1
ATOM 5624 C CA . LEU B 1 151 ? 90.619 45.043 45.835 1.00 15.86 147 LEU B CA 1
ATOM 5625 C C . LEU B 1 151 ? 89.343 44.630 45.158 1.00 15.52 147 LEU B C 1
ATOM 5626 O O . LEU B 1 151 ? 89.250 43.496 44.696 1.00 16.47 147 LEU B O 1
ATOM 5631 N N . VAL B 1 152 ? 88.361 45.521 45.135 1.00 15.00 148 VAL B N 1
ATOM 5632 C CA . VAL B 1 152 ? 87.038 45.226 44.579 1.00 14.51 148 VAL B CA 1
ATOM 5633 C C . VAL B 1 152 ? 86.611 46.228 43.484 1.00 14.22 148 VAL B C 1
ATOM 5634 O O . VAL B 1 152 ? 85.563 46.044 42.863 1.00 14.26 148 VAL B O 1
ATOM 5638 N N . ASN B 1 153 ? 87.418 47.266 43.239 1.00 13.82 149 ASN B N 1
ATOM 5639 C CA . ASN B 1 153 ? 87.151 48.251 42.173 1.00 13.46 149 ASN B CA 1
ATOM 5640 C C . ASN B 1 153 ? 88.330 48.306 41.201 1.00 12.72 149 ASN B C 1
ATOM 5641 O O . ASN B 1 153 ? 89.459 48.142 41.626 1.00 13.00 149 ASN B O 1
ATOM 5646 N N . VAL B 1 154 ? 88.060 48.540 39.919 1.00 11.94 150 VAL B N 1
ATOM 5647 C CA . VAL B 1 154 ? 89.080 48.789 38.894 1.00 11.42 150 VAL B CA 1
ATOM 5648 C C . VAL B 1 154 ? 88.796 50.097 38.180 1.00 11.25 150 VAL B C 1
ATOM 5649 O O . VAL B 1 154 ? 87.663 50.327 37.754 1.00 11.22 150 VAL B O 1
ATOM 5653 N N . ILE B 1 155 ? 89.807 50.952 38.051 1.00 11.11 151 ILE B N 1
ATOM 5654 C CA . ILE B 1 155 ? 89.747 52.114 37.175 1.00 11.01 151 ILE B CA 1
ATOM 5655 C C . ILE B 1 155 ? 90.664 51.743 36.042 1.00 10.95 151 ILE B C 1
ATOM 5656 O O . ILE B 1 155 ? 91.861 51.550 36.249 1.00 11.31 151 ILE B O 1
ATOM 5661 N N . SER B 1 156 ? 90.080 51.527 34.867 1.00 10.73 152 SER B N 1
ATOM 5662 C CA . SER B 1 156 ? 90.817 51.177 33.666 1.00 10.46 152 SER B CA 1
ATOM 5663 C C . SER B 1 156 ? 90.947 52.460 32.867 1.00 10.49 152 SER B C 1
ATOM 5664 O O . SER B 1 156 ? 89.916 53.038 32.435 1.00 10.17 152 SER B O 1
ATOM 5667 N N . ILE B 1 157 ? 92.198 52.899 32.667 1.00 10.41 153 ILE B N 1
ATOM 5668 C CA . ILE B 1 157 ? 92.480 54.180 32.025 1.00 10.53 153 ILE B CA 1
ATOM 5669 C C . ILE B 1 157 ? 92.931 53.900 30.611 1.00 10.63 153 ILE B C 1
ATOM 5670 O O . ILE B 1 157 ? 93.887 53.167 30.410 1.00 10.49 153 ILE B O 1
ATOM 5675 N N . GLY B 1 158 ? 92.269 54.510 29.640 1.00 10.54 154 GLY B N 1
ATOM 5676 C CA . GLY B 1 158 ? 92.570 54.212 28.281 1.00 10.85 154 GLY B CA 1
ATOM 5677 C C . GLY B 1 158 ? 91.537 54.805 27.362 1.00 11.00 154 GLY B C 1
ATOM 5678 O O . GLY B 1 158 ? 90.403 54.997 27.734 1.00 10.84 154 GLY B O 1
ATOM 5679 N N . ILE B 1 159 ? 91.972 55.133 26.147 1.00 11.52 155 ILE B N 1
ATOM 5680 C CA . ILE B 1 159 ? 91.135 55.841 25.197 1.00 11.37 155 ILE B CA 1
ATOM 5681 C C . ILE B 1 159 ? 91.202 55.081 23.873 1.00 11.47 155 ILE B C 1
ATOM 5682 O O . ILE B 1 159 ? 92.135 54.330 23.630 1.00 11.12 155 ILE B O 1
ATOM 5687 N N . GLY B 1 160 ? 90.193 55.275 23.026 1.00 11.69 156 GLY B N 1
ATOM 5688 C CA . GLY B 1 160 ? 90.170 54.637 21.696 1.00 11.74 156 GLY B CA 1
ATOM 5689 C C . GLY B 1 160 ? 90.159 53.122 21.774 1.00 11.68 156 GLY B C 1
ATOM 5690 O O . GLY B 1 160 ? 89.360 52.497 22.521 1.00 11.54 156 GLY B O 1
ATOM 5691 N N . GLY B 1 161 ? 91.099 52.529 21.052 1.00 11.95 157 GLY B N 1
ATOM 5692 C CA . GLY B 1 161 ? 91.226 51.078 20.995 1.00 11.74 157 GLY B CA 1
ATOM 5693 C C . GLY B 1 161 ? 91.493 50.451 22.350 1.00 11.24 157 GLY B C 1
ATOM 5694 O O . GLY B 1 161 ? 91.235 49.283 22.546 1.00 10.95 157 GLY B O 1
ATOM 5695 N N . SER B 1 162 ? 91.996 51.257 23.283 1.00 11.48 158 SER B N 1
ATOM 5696 C CA . SER B 1 162 ? 92.375 50.794 24.607 1.00 11.29 158 SER B CA 1
ATOM 5697 C C . SER B 1 162 ? 91.211 50.731 25.572 1.00 11.17 158 SER B C 1
ATOM 5698 O O . SER B 1 162 ? 91.410 50.414 26.756 1.00 11.54 158 SER B O 1
ATOM 5701 N N . TYR B 1 163 ? 90.003 51.047 25.103 1.00 10.76 159 TYR B N 1
ATOM 5702 C CA . TYR B 1 163 ? 88.804 50.802 25.918 1.00 10.88 159 TYR B CA 1
ATOM 5703 C C . TYR B 1 163 ? 87.504 50.477 25.171 1.00 10.57 159 TYR B C 1
ATOM 5704 O O . TYR B 1 163 ? 86.712 49.764 25.732 1.00 10.05 159 TYR B O 1
ATOM 5713 N N . LEU B 1 164 ? 87.280 50.989 23.951 1.00 10.86 160 LEU B N 1
ATOM 5714 C CA . LEU B 1 164 ? 85.973 50.799 23.315 1.00 11.00 160 LEU B CA 1
ATOM 5715 C C . LEU B 1 164 ? 85.609 49.335 23.147 1.00 10.56 160 LEU B C 1
ATOM 5716 O O . LEU B 1 164 ? 84.489 48.967 23.380 1.00 10.82 160 LEU B O 1
ATOM 5721 N N . GLY B 1 165 ? 86.533 48.507 22.685 1.00 10.86 161 GLY B N 1
ATOM 5722 C CA . GLY B 1 165 ? 86.213 47.076 22.567 1.00 10.64 161 GLY B CA 1
ATOM 5723 C C . GLY B 1 165 ? 85.936 46.441 23.933 1.00 10.69 161 GLY B C 1
ATOM 5724 O O . GLY B 1 165 ? 84.955 45.673 24.096 1.00 10.23 161 GLY B O 1
ATOM 5725 N N . THR B 1 166 ? 86.797 46.765 24.904 1.00 10.25 162 THR B N 1
ATOM 5726 C CA . THR B 1 166 ? 86.650 46.264 26.277 1.00 10.28 162 THR B CA 1
ATOM 5727 C C . THR B 1 166 ? 85.289 46.676 26.879 1.00 10.81 162 THR B C 1
ATOM 5728 O O . THR B 1 166 ? 84.603 45.855 27.514 1.00 10.99 162 THR B O 1
ATOM 5732 N N . GLU B 1 167 ? 84.842 47.911 26.656 1.00 10.79 163 GLU B N 1
ATOM 5733 C CA . GLU B 1 167 ? 83.573 48.318 27.263 1.00 11.06 163 GLU B CA 1
ATOM 5734 C C . GLU B 1 167 ? 82.408 47.587 26.579 1.00 10.50 163 GLU B C 1
ATOM 5735 O O . GLU B 1 167 ? 81.494 47.146 27.229 1.00 9.58 163 GLU B O 1
ATOM 5741 N N . PHE B 1 168 ? 82.534 47.368 25.272 1.00 10.57 164 PHE B N 1
ATOM 5742 C CA . PHE B 1 168 ? 81.566 46.539 24.535 1.00 10.28 164 PHE B CA 1
ATOM 5743 C C . PHE B 1 168 ? 81.439 45.175 25.207 1.00 10.30 164 PHE B C 1
ATOM 5744 O O . PHE B 1 168 ? 80.314 44.758 25.613 1.00 10.67 164 PHE B O 1
ATOM 5752 N N . VAL B 1 169 ? 82.570 44.497 25.402 1.00 9.99 165 VAL B N 1
ATOM 5753 C CA . VAL B 1 169 ? 82.505 43.111 25.910 1.00 9.82 165 VAL B CA 1
ATOM 5754 C C . VAL B 1 169 ? 82.017 43.075 27.351 1.00 10.05 165 VAL B C 1
ATOM 5755 O O . VAL B 1 169 ? 81.154 42.246 27.743 1.00 10.45 165 VAL B O 1
ATOM 5759 N N . HIS B 1 170 ? 82.474 44.044 28.107 1.00 9.95 166 HIS B N 1
ATOM 5760 C CA . HIS B 1 170 ? 82.115 44.157 29.499 1.00 10.56 166 HIS B CA 1
ATOM 5761 C C . HIS B 1 170 ? 80.620 44.260 29.726 1.00 10.57 166 HIS B C 1
ATOM 5762 O O . HIS B 1 170 ? 80.039 43.526 30.546 1.00 10.19 166 HIS B O 1
ATOM 5769 N N . LEU B 1 171 ? 79.986 45.172 29.007 1.00 10.98 167 LEU B N 1
ATOM 5770 C CA . LEU B 1 171 ? 78.556 45.330 29.147 1.00 11.47 167 LEU B CA 1
ATOM 5771 C C . LEU B 1 171 ? 77.842 44.131 28.538 1.00 11.28 167 LEU B C 1
ATOM 5772 O O . LEU B 1 171 ? 76.854 43.692 29.068 1.00 11.93 167 LEU B O 1
ATOM 5777 N N . ALA B 1 172 ? 78.342 43.577 27.446 1.00 10.86 168 ALA B N 1
ATOM 5778 C CA . ALA B 1 172 ? 77.736 42.362 26.890 1.00 10.86 168 ALA B CA 1
ATOM 5779 C C . ALA B 1 172 ? 77.688 41.205 27.913 1.00 11.27 168 ALA B C 1
ATOM 5780 O O . ALA B 1 172 ? 76.781 40.398 27.893 1.00 11.34 168 ALA B O 1
ATOM 5782 N N . LEU B 1 173 ? 78.657 41.136 28.815 1.00 11.34 169 LEU B N 1
ATOM 5783 C CA . LEU B 1 173 ? 78.707 40.032 29.752 1.00 11.92 169 LEU B CA 1
ATOM 5784 C C . LEU B 1 173 ? 78.056 40.298 31.095 1.00 11.92 169 LEU B C 1
ATOM 5785 O O . LEU B 1 173 ? 77.785 39.355 31.827 1.00 12.05 169 LEU B O 1
ATOM 5790 N N . ALA B 1 174 ? 77.805 41.569 31.402 1.00 12.01 170 ALA B N 1
ATOM 5791 C CA . ALA B 1 174 ? 77.403 42.013 32.744 1.00 12.19 170 ALA B CA 1
ATOM 5792 C C . ALA B 1 174 ? 76.191 41.302 33.319 1.00 12.64 170 ALA B C 1
ATOM 5793 O O . ALA B 1 174 ? 76.139 41.034 34.511 1.00 12.81 170 ALA B O 1
ATOM 5795 N N . ALA B 1 175 ? 75.207 41.028 32.471 1.00 13.03 171 ALA B N 1
ATOM 5796 C CA . ALA B 1 175 ? 73.951 40.398 32.888 1.00 13.54 171 ALA B CA 1
ATOM 5797 C C . ALA B 1 175 ? 73.943 38.890 32.637 1.00 13.59 171 ALA B C 1
ATOM 5798 O O . ALA B 1 175 ? 72.995 38.206 33.017 1.00 13.97 171 ALA B O 1
ATOM 5800 N N . GLU B 1 176 ? 75.002 38.356 32.030 1.00 13.98 172 GLU B N 1
ATOM 5801 C CA . GLU B 1 176 ? 75.085 36.892 31.834 1.00 14.56 172 GLU B CA 1
ATOM 5802 C C . GLU B 1 176 ? 75.049 36.210 33.201 1.00 14.50 172 GLU B C 1
ATOM 5803 O O . GLU B 1 176 ? 75.706 36.645 34.128 1.00 13.78 172 GLU B O 1
ATOM 5809 N N . GLY B 1 177 ? 74.266 35.153 33.327 1.00 14.89 173 GLY B N 1
ATOM 5810 C CA . GLY B 1 177 ? 74.068 34.493 34.631 1.00 15.59 173 GLY B CA 1
ATOM 5811 C C . GLY B 1 177 ? 75.329 34.213 35.437 1.00 15.62 173 GLY B C 1
ATOM 5812 O O . GLY B 1 177 ? 75.455 34.695 36.570 1.00 15.64 173 GLY B O 1
ATOM 5813 N N . TYR B 1 178 ? 76.280 33.484 34.832 1.00 15.52 174 TYR B N 1
ATOM 5814 C CA . TYR B 1 178 ? 77.528 33.078 35.510 1.00 15.75 174 TYR B CA 1
ATOM 5815 C C . TYR B 1 178 ? 78.531 34.212 35.650 1.00 14.67 174 TYR B C 1
ATOM 5816 O O . TYR B 1 178 ? 79.152 34.360 36.691 1.00 14.08 174 TYR B O 1
ATOM 5825 N N . ALA B 1 179 ? 78.656 35.036 34.624 1.00 13.79 175 ALA B N 1
ATOM 5826 C CA . ALA B 1 179 ? 79.580 36.171 34.681 1.00 13.41 175 ALA B CA 1
ATOM 5827 C C . ALA B 1 179 ? 79.160 37.160 35.779 1.00 13.44 175 ALA B C 1
ATOM 5828 O O . ALA B 1 179 ? 80.007 37.679 36.527 1.00 13.29 175 ALA B O 1
ATOM 5830 N N . ALA B 1 180 ? 77.855 37.400 35.897 1.00 13.64 176 ALA B N 1
ATOM 5831 C CA . ALA B 1 180 ? 77.337 38.320 36.908 1.00 13.84 176 ALA B CA 1
ATOM 5832 C C . ALA B 1 180 ? 77.700 37.811 38.308 1.00 14.42 176 ALA B C 1
ATOM 5833 O O . ALA B 1 180 ? 78.085 38.600 39.172 1.00 14.21 176 ALA B O 1
ATOM 5835 N N . GLU B 1 181 ? 77.626 36.495 38.502 1.00 14.75 177 GLU B N 1
ATOM 5836 C CA . GLU B 1 181 ? 77.931 35.923 39.786 1.00 16.07 177 GLU B CA 1
ATOM 5837 C C . GLU B 1 181 ? 79.393 36.151 40.100 1.00 15.63 177 GLU B C 1
ATOM 5838 O O . GLU B 1 181 ? 79.729 36.494 41.217 1.00 15.36 177 GLU B O 1
ATOM 5844 N N . LYS B 1 182 ? 80.237 35.994 39.095 1.00 15.72 178 LYS B N 1
ATOM 5845 C CA . LYS B 1 182 ? 81.658 36.210 39.267 1.00 16.69 178 LYS B CA 1
ATOM 5846 C C . LYS B 1 182 ? 82.028 37.694 39.458 1.00 16.04 178 LYS B C 1
ATOM 5847 O O . LYS B 1 182 ? 83.049 38.025 40.122 1.00 15.10 178 LYS B O 1
ATOM 5853 N N . ALA B 1 183 ? 81.200 38.570 38.900 1.00 15.29 179 ALA B N 1
ATOM 5854 C CA . ALA B 1 183 ? 81.420 39.997 39.012 1.00 15.41 179 ALA B CA 1
ATOM 5855 C C . ALA B 1 183 ? 80.748 40.595 40.252 1.00 15.94 179 ALA B C 1
ATOM 5856 O O . ALA B 1 183 ? 80.967 41.757 40.567 1.00 15.24 179 ALA B O 1
ATOM 5858 N N . HIS B 1 184 ? 79.940 39.811 40.962 1.00 17.14 180 HIS B N 1
ATOM 5859 C CA . HIS B 1 184 ? 79.220 40.344 42.105 1.00 17.73 180 HIS B CA 1
ATOM 5860 C C . HIS B 1 184 ? 80.095 41.013 43.126 1.00 17.18 180 HIS B C 1
ATOM 5861 O O . HIS B 1 184 ? 81.042 40.429 43.611 1.00 17.40 180 HIS B O 1
ATOM 5868 N N . GLY B 1 185 ? 79.757 42.247 43.489 1.00 16.83 181 GLY B N 1
ATOM 5869 C CA . GLY B 1 185 ? 80.531 43.001 44.469 1.00 16.35 181 GLY B CA 1
ATOM 5870 C C . GLY B 1 185 ? 81.743 43.701 43.823 1.00 15.80 181 GLY B C 1
ATOM 5871 O O . GLY B 1 185 ? 82.489 44.381 44.511 1.00 16.00 181 GLY B O 1
ATOM 5872 N N . ARG B 1 186 ? 81.941 43.523 42.521 1.00 14.83 182 ARG B N 1
ATOM 5873 C CA . ARG B 1 186 ? 83.059 44.119 41.813 1.00 14.77 182 ARG B CA 1
ATOM 5874 C C . ARG B 1 186 ? 82.592 45.184 40.840 1.00 14.86 182 ARG B C 1
ATOM 5875 O O . ARG B 1 186 ? 81.534 45.058 40.202 1.00 14.25 182 ARG B O 1
ATOM 5883 N N . GLN B 1 187 ? 83.383 46.243 40.739 1.00 14.68 183 GLN B N 1
ATOM 5884 C CA . GLN B 1 187 ? 83.009 47.373 39.926 1.00 15.26 183 GLN B CA 1
ATOM 5885 C C . GLN B 1 187 ? 84.193 47.750 39.075 1.00 13.73 183 GLN B C 1
ATOM 5886 O O . GLN B 1 187 ? 85.367 47.585 39.476 1.00 12.94 183 GLN B O 1
ATOM 5892 N N . ILE B 1 188 ? 83.873 48.233 37.890 1.00 12.26 184 ILE B N 1
ATOM 5893 C CA . ILE B 1 188 ? 84.893 48.741 36.987 1.00 11.91 184 ILE B CA 1
ATOM 5894 C C . ILE B 1 188 ? 84.403 50.001 36.324 1.00 11.51 184 ILE B C 1
ATOM 5895 O O . ILE B 1 188 ? 83.320 50.009 35.766 1.00 10.92 184 ILE B O 1
ATOM 5900 N N . HIS B 1 189 ? 85.255 51.034 36.356 1.00 11.70 185 HIS B N 1
ATOM 5901 C CA . HIS B 1 189 ? 85.038 52.287 35.660 1.00 11.58 185 HIS B CA 1
ATOM 5902 C C . HIS B 1 189 ? 86.076 52.500 34.556 1.00 11.43 185 HIS B C 1
ATOM 5903 O O . HIS B 1 189 ? 87.276 52.305 34.775 1.00 11.74 185 HIS B O 1
ATOM 5910 N N . PHE B 1 190 ? 85.629 52.928 33.375 1.00 11.15 186 PHE B N 1
ATOM 5911 C CA . PHE B 1 190 ? 86.541 53.253 32.253 1.00 11.26 186 PHE B CA 1
ATOM 5912 C C . PHE B 1 190 ? 86.844 54.750 32.197 1.00 11.07 186 PHE B C 1
ATOM 5913 O O . PHE B 1 190 ? 85.968 55.574 31.978 1.00 11.11 186 PHE B O 1
ATOM 5921 N N . LEU B 1 191 ? 88.094 55.104 32.433 1.00 10.83 187 LEU B N 1
ATOM 5922 C CA . LEU B 1 191 ? 88.485 56.506 32.405 1.00 10.55 187 LEU B CA 1
ATOM 5923 C C . LEU B 1 191 ? 89.114 56.677 31.045 1.00 10.53 187 LEU B C 1
ATOM 5924 O O . LEU B 1 191 ? 90.168 56.099 30.789 1.00 10.73 187 LEU B O 1
ATOM 5929 N N . ALA B 1 192 ? 88.443 57.405 30.156 1.00 10.62 188 ALA B N 1
ATOM 5930 C CA . ALA B 1 192 ? 88.882 57.560 28.768 1.00 11.15 188 ALA B CA 1
ATOM 5931 C C . ALA B 1 192 ? 89.235 59.015 28.436 1.00 11.36 188 ALA B C 1
ATOM 5932 O O . ALA B 1 192 ? 90.345 59.313 27.976 1.00 11.48 188 ALA B O 1
ATOM 5934 N N . ASN B 1 193 ? 88.272 59.910 28.664 1.00 11.20 189 ASN B N 1
ATOM 5935 C CA . ASN B 1 193 ? 88.379 61.303 28.176 1.00 10.94 189 ASN B CA 1
ATOM 5936 C C . ASN B 1 193 ? 89.426 62.034 29.024 1.00 10.80 189 ASN B C 1
ATOM 5937 O O . ASN B 1 193 ? 89.558 61.732 30.195 1.00 11.24 189 ASN B O 1
ATOM 5942 N N . VAL B 1 194 ? 90.164 62.989 28.447 1.00 10.81 190 VAL B N 1
ATOM 5943 C CA . VAL B 1 194 ? 91.074 63.826 29.233 1.00 10.38 190 VAL B CA 1
ATOM 5944 C C . VAL B 1 194 ? 90.275 64.890 29.983 1.00 10.34 190 VAL B C 1
ATOM 5945 O O . VAL B 1 194 ? 90.775 65.496 30.899 1.00 10.00 190 VAL B O 1
ATOM 5949 N N . ASP B 1 195 ? 89.023 65.114 29.582 1.00 10.30 191 ASP B N 1
ATOM 5950 C CA . ASP B 1 195 ? 88.114 65.957 30.365 1.00 10.39 191 ASP B CA 1
ATOM 5951 C C . ASP B 1 195 ? 88.109 65.539 31.855 1.00 10.55 191 ASP B C 1
ATOM 5952 O O . ASP B 1 195 ? 87.684 64.437 32.199 1.00 10.32 191 ASP B O 1
ATOM 5957 N N . PRO B 1 196 ? 88.528 66.442 32.757 1.00 10.48 192 PRO B N 1
ATOM 5958 C CA . PRO B 1 196 ? 88.645 66.025 34.124 1.00 10.66 192 PRO B CA 1
ATOM 5959 C C . PRO B 1 196 ? 87.332 65.665 34.826 1.00 10.52 192 PRO B C 1
ATOM 5960 O O . PRO B 1 196 ? 87.376 65.054 35.893 1.00 10.32 192 PRO B O 1
ATOM 5964 N N . VAL B 1 197 ? 86.182 65.959 34.204 1.00 10.04 193 VAL B N 1
ATOM 5965 C CA . VAL B 1 197 ? 84.924 65.331 34.617 1.00 9.74 193 VAL B CA 1
ATOM 5966 C C . VAL B 1 197 ? 84.922 63.780 34.563 1.00 9.84 193 VAL B C 1
ATOM 5967 O O . VAL B 1 197 ? 84.344 63.119 35.416 1.00 9.57 193 VAL B O 1
ATOM 5971 N N . ASP B 1 198 ? 85.584 63.206 33.583 1.00 10.00 194 ASP B N 1
ATOM 5972 C CA . ASP B 1 198 ? 85.679 61.756 33.495 1.00 10.04 194 ASP B CA 1
ATOM 5973 C C . ASP B 1 198 ? 86.549 61.195 34.629 1.00 10.13 194 ASP B C 1
ATOM 5974 O O . ASP B 1 198 ? 86.262 60.111 35.160 1.00 9.95 194 ASP B O 1
ATOM 5979 N N . VAL B 1 199 ? 87.575 61.936 35.022 1.00 10.26 195 VAL B N 1
ATOM 5980 C CA . VAL B 1 199 ? 88.399 61.547 36.211 1.00 10.65 195 VAL B CA 1
ATOM 5981 C C . VAL B 1 199 ? 87.535 61.506 37.477 1.00 10.84 195 VAL B C 1
ATOM 5982 O O . VAL B 1 199 ? 87.606 60.544 38.277 1.00 10.52 195 VAL B O 1
ATOM 5986 N N . TRP B 1 200 ? 86.748 62.561 37.662 1.00 10.79 196 TRP B N 1
ATOM 5987 C CA . TRP B 1 200 ? 85.835 62.651 38.800 1.00 11.65 196 TRP B CA 1
ATOM 5988 C C . TRP B 1 200 ? 84.814 61.511 38.760 1.00 11.75 196 TRP B C 1
ATOM 5989 O O . TRP B 1 200 ? 84.584 60.798 39.748 1.00 11.70 196 TRP B O 1
ATOM 6000 N N . LEU B 1 201 ? 84.273 61.260 37.587 1.00 11.87 197 LEU B N 1
ATOM 6001 C CA . LEU B 1 201 ? 83.335 60.149 37.444 1.00 12.73 197 LEU B CA 1
ATOM 6002 C C . LEU B 1 201 ? 84.027 58.768 37.766 1.00 13.36 197 LEU B C 1
ATOM 6003 O O . LEU B 1 201 ? 83.431 57.953 38.474 1.00 13.54 197 LEU B O 1
ATOM 6008 N N . ALA B 1 202 ? 85.275 58.562 37.319 1.00 12.93 198 ALA B N 1
ATOM 6009 C CA . ALA B 1 202 ? 86.000 57.306 37.553 1.00 13.63 198 ALA B CA 1
ATOM 6010 C C . ALA B 1 202 ? 86.277 57.049 39.020 1.00 13.90 198 ALA B C 1
ATOM 6011 O O . ALA B 1 202 ? 86.233 55.920 39.459 1.00 13.60 198 ALA B O 1
ATOM 6013 N N . GLU B 1 203 ? 86.594 58.119 39.744 1.00 14.99 199 GLU B N 1
ATOM 6014 C CA . GLU B 1 203 ? 86.963 58.062 41.150 1.00 15.61 199 GLU B CA 1
ATOM 6015 C C . GLU B 1 203 ? 85.738 57.967 42.060 1.00 16.80 199 GLU B C 1
ATOM 6016 O O . GLU B 1 203 ? 85.824 57.523 43.235 1.00 16.78 199 GLU B O 1
ATOM 6022 N N . ARG B 1 204 ? 84.589 58.309 41.490 1.00 17.48 200 ARG B N 1
ATOM 6023 C CA . ARG B 1 204 ? 83.371 58.437 42.269 1.00 18.58 200 ARG B CA 1
ATOM 6024 C C . ARG B 1 204 ? 82.906 57.138 42.884 1.00 17.34 200 ARG B C 1
ATOM 6025 O O . ARG B 1 204 ? 82.658 56.160 42.181 1.00 16.83 200 ARG B O 1
ATOM 6033 N N . GLY B 1 205 ? 82.742 57.174 44.191 1.00 16.35 201 GLY B N 1
ATOM 6034 C CA . GLY B 1 205 ? 82.290 56.049 44.945 1.00 15.73 201 GLY B CA 1
ATOM 6035 C C . GLY B 1 205 ? 83.349 54.984 45.156 1.00 15.26 201 GLY B C 1
ATOM 6036 O O . GLY B 1 205 ? 83.021 53.936 45.692 1.00 14.38 201 GLY B O 1
ATOM 6037 N N . PHE B 1 206 ? 84.609 55.238 44.776 1.00 14.50 202 PHE B N 1
ATOM 6038 C CA . PHE B 1 206 ? 85.655 54.232 44.955 1.00 14.57 202 PHE B CA 1
ATOM 6039 C C . PHE B 1 206 ? 86.590 54.681 46.061 1.00 14.85 202 PHE B C 1
ATOM 6040 O O . PHE B 1 206 ? 87.170 55.759 45.969 1.00 15.31 202 PHE B O 1
ATOM 6048 N N . ASP B 1 207 ? 86.799 53.844 47.066 1.00 14.91 203 ASP B N 1
ATOM 6049 C CA . ASP B 1 207 ? 87.849 54.106 48.062 1.00 15.27 203 ASP B CA 1
ATOM 6050 C C . ASP B 1 207 ? 89.166 53.656 47.452 1.00 14.79 203 ASP B C 1
ATOM 6051 O O . ASP B 1 207 ? 89.260 52.525 46.991 1.00 14.24 203 ASP B O 1
ATOM 6056 N N . PRO B 1 208 ? 90.193 54.539 47.429 1.00 14.93 204 PRO B N 1
ATOM 6057 C CA . PRO B 1 208 ? 91.461 54.162 46.798 1.00 14.55 204 PRO B CA 1
ATOM 6058 C C . PRO B 1 208 ? 92.097 52.900 47.364 1.00 14.29 204 PRO B C 1
ATOM 6059 O O . PRO B 1 208 ? 92.784 52.182 46.622 1.00 13.75 204 PRO B O 1
ATOM 6063 N N . GLU B 1 209 ? 91.845 52.619 48.639 1.00 13.96 205 GLU B N 1
ATOM 6064 C CA . GLU B 1 209 ? 92.458 51.473 49.305 1.00 14.23 205 GLU B CA 1
ATOM 6065 C C . GLU B 1 209 ? 91.937 50.098 48.804 1.00 14.21 205 GLU B C 1
ATOM 6066 O O . GLU B 1 209 ? 92.573 49.059 49.025 1.00 14.17 205 GLU B O 1
ATOM 6072 N N . GLU B 1 210 ? 90.774 50.101 48.156 1.00 14.20 206 GLU B N 1
ATOM 6073 C CA . GLU B 1 210 ? 90.169 48.907 47.584 1.00 14.41 206 GLU B CA 1
ATOM 6074 C C . GLU B 1 210 ? 90.120 48.937 46.061 1.00 13.39 206 GLU B C 1
ATOM 6075 O O . GLU B 1 210 ? 89.321 48.189 45.471 1.00 13.14 206 GLU B O 1
ATOM 6081 N N . THR B 1 211 ? 90.908 49.818 45.440 1.00 12.55 207 THR B N 1
ATOM 6082 C CA . THR B 1 211 ? 90.812 50.110 44.015 1.00 11.66 207 THR B CA 1
ATOM 6083 C C . THR B 1 211 ? 92.146 49.825 43.345 1.00 11.65 207 THR B C 1
ATOM 6084 O O . THR B 1 211 ? 93.189 50.210 43.857 1.00 11.97 207 THR B O 1
ATOM 6088 N N . LEU B 1 212 ? 92.097 49.122 42.215 1.00 11.46 208 LEU B N 1
ATOM 6089 C CA . LEU B 1 212 ? 93.262 48.854 41.351 1.00 11.53 208 LEU B CA 1
ATOM 6090 C C . LEU B 1 212 ? 93.173 49.677 40.056 1.00 11.09 208 LEU B C 1
ATOM 6091 O O . LEU B 1 212 ? 92.098 49.808 39.455 1.00 11.35 208 LEU B O 1
ATOM 6096 N N . VAL B 1 213 ? 94.290 50.262 39.645 1.00 11.15 209 VAL B N 1
ATOM 6097 C CA . VAL B 1 213 ? 94.318 51.089 38.472 1.00 10.75 209 VAL B CA 1
ATOM 6098 C C . VAL B 1 213 ? 95.051 50.298 37.390 1.00 10.68 209 VAL B C 1
ATOM 6099 O O . VAL B 1 213 ? 96.160 49.837 37.593 1.00 11.16 209 VAL B O 1
ATOM 6103 N N . VAL B 1 214 ? 94.439 50.155 36.236 1.00 10.40 210 VAL B N 1
ATOM 6104 C CA . VAL B 1 214 ? 95.086 49.538 35.071 1.00 10.47 210 VAL B CA 1
ATOM 6105 C C . VAL B 1 214 ? 95.307 50.651 34.056 1.00 10.57 210 VAL B C 1
ATOM 6106 O O . VAL B 1 214 ? 94.333 51.189 33.517 1.00 10.81 210 VAL B O 1
ATOM 6110 N N . VAL B 1 215 ? 96.553 51.031 33.804 1.00 10.89 211 VAL B N 1
ATOM 6111 C CA . VAL B 1 215 ? 96.844 52.029 32.766 1.00 10.97 211 VAL B CA 1
ATOM 6112 C C . VAL B 1 215 ? 97.141 51.346 31.433 1.00 11.25 211 VAL B C 1
ATOM 6113 O O . VAL B 1 215 ? 98.108 50.585 31.325 1.00 11.56 211 VAL B O 1
ATOM 6117 N N . ILE B 1 216 ? 96.302 51.612 30.429 1.00 11.21 212 ILE B N 1
ATOM 6118 C CA . ILE B 1 216 ? 96.339 50.866 29.167 1.00 11.42 212 ILE B CA 1
ATOM 6119 C C . ILE B 1 216 ? 96.669 51.822 28.017 1.00 11.83 212 ILE B C 1
ATOM 6120 O O . ILE B 1 216 ? 95.867 52.664 27.667 1.00 11.41 212 ILE B O 1
ATOM 6125 N N . SER B 1 217 ? 97.840 51.653 27.415 1.00 13.15 213 SER B N 1
ATOM 6126 C CA . SER B 1 217 ? 98.264 52.462 26.272 1.00 14.01 213 SER B CA 1
ATOM 6127 C C . SER B 1 217 ? 99.364 51.766 25.492 1.00 14.37 213 SER B C 1
ATOM 6128 O O . SER B 1 217 ? 100.428 51.441 26.049 1.00 14.57 213 SER B O 1
ATOM 6131 N N . LYS B 1 218 ? 99.108 51.567 24.197 1.00 14.32 214 LYS B N 1
ATOM 6132 C CA . LYS B 1 218 ? 100.015 50.826 23.357 1.00 14.70 214 LYS B CA 1
ATOM 6133 C C . LYS B 1 218 ? 101.377 51.501 23.403 1.00 15.13 214 LYS B C 1
ATOM 6134 O O . LYS B 1 218 ? 102.371 50.852 23.684 1.00 16.05 214 LYS B O 1
ATOM 6140 N N . THR B 1 219 ? 101.390 52.810 23.185 1.00 15.04 215 THR B N 1
ATOM 6141 C CA . THR B 1 219 ? 102.611 53.606 23.177 1.00 15.35 215 THR B CA 1
ATOM 6142 C C . THR B 1 219 ? 103.097 54.073 24.548 1.00 15.11 215 THR B C 1
ATOM 6143 O O . THR B 1 219 ? 104.266 54.414 24.729 1.00 15.63 215 THR B O 1
ATOM 6147 N N . PHE B 1 220 ? 102.195 54.097 25.508 1.00 14.89 216 PHE B N 1
ATOM 6148 C CA . PHE B 1 220 ? 102.417 54.723 26.822 1.00 14.68 216 PHE B CA 1
ATOM 6149 C C . PHE B 1 220 ? 102.827 56.173 26.740 1.00 14.41 216 PHE B C 1
ATOM 6150 O O . PHE B 1 220 ? 103.483 56.692 27.609 1.00 14.67 216 PHE B O 1
ATOM 6158 N N . THR B 1 221 ? 102.397 56.840 25.681 1.00 14.45 217 THR B N 1
ATOM 6159 C CA . THR B 1 221 ? 102.602 58.272 25.530 1.00 14.37 217 THR B CA 1
ATOM 6160 C C . THR B 1 221 ? 101.327 59.008 25.076 1.00 13.98 217 THR B C 1
ATOM 6161 O O . THR B 1 221 ? 101.382 60.175 24.830 1.00 14.25 217 THR B O 1
ATOM 6165 N N . THR B 1 222 ? 100.172 58.360 24.981 1.00 13.31 218 THR B N 1
ATOM 6166 C CA . THR B 1 222 ? 98.988 59.083 24.558 1.00 12.89 218 THR B CA 1
ATOM 6167 C C . THR B 1 222 ? 98.634 60.192 25.576 1.00 12.71 218 THR B C 1
ATOM 6168 O O . THR B 1 222 ? 98.591 59.943 26.801 1.00 12.50 218 THR B O 1
ATOM 6172 N N . ALA B 1 223 ? 98.343 61.389 25.052 1.00 12.57 219 ALA B N 1
ATOM 6173 C CA . ALA B 1 223 ? 98.250 62.616 25.864 1.00 12.47 219 ALA B CA 1
ATOM 6174 C C . ALA B 1 223 ? 97.196 62.436 26.939 1.00 12.18 219 ALA B C 1
ATOM 6175 O O . ALA B 1 223 ? 97.437 62.655 28.124 1.00 12.11 219 ALA B O 1
ATOM 6177 N N . GLU B 1 224 ? 96.052 61.917 26.542 1.00 12.13 220 GLU B N 1
ATOM 6178 C CA . GLU B 1 224 ? 94.937 61.854 27.480 1.00 12.20 220 GLU B CA 1
ATOM 6179 C C . GLU B 1 224 ? 95.163 60.822 28.538 1.00 11.93 220 GLU B C 1
ATOM 6180 O O . GLU B 1 224 ? 94.989 61.062 29.748 1.00 12.15 220 GLU B O 1
ATOM 6186 N N . THR B 1 225 ? 95.564 59.658 28.097 1.00 11.87 221 THR B N 1
ATOM 6187 C CA . THR B 1 225 ? 95.756 58.542 29.011 1.00 11.98 221 THR B CA 1
ATOM 6188 C C . THR B 1 225 ? 96.856 58.811 30.019 1.00 12.37 221 THR B C 1
ATOM 6189 O O . THR B 1 225 ? 96.709 58.492 31.182 1.00 12.20 221 THR B O 1
ATOM 6193 N N . MET B 1 226 ? 97.939 59.441 29.594 1.00 12.91 222 MET B N 1
ATOM 6194 C CA . MET B 1 226 ? 99.003 59.744 30.532 1.00 13.29 222 MET B CA 1
ATOM 6195 C C . MET B 1 226 ? 98.620 60.841 31.533 1.00 12.97 222 MET B C 1
ATOM 6196 O O . MET B 1 226 ? 98.947 60.748 32.748 1.00 12.57 222 MET B O 1
ATOM 6201 N N . MET B 1 227 ? 97.920 61.865 31.061 1.00 12.51 223 MET B N 1
ATOM 6202 C CA . MET B 1 227 ? 97.462 62.891 31.986 1.00 12.67 223 MET B CA 1
ATOM 6203 C C . MET B 1 227 ? 96.469 62.267 32.991 1.00 12.17 223 MET B C 1
ATOM 6204 O O . MET B 1 227 ? 96.486 62.595 34.178 1.00 11.74 223 MET B O 1
ATOM 6209 N N . ASN B 1 228 ? 95.581 61.409 32.488 1.00 11.75 224 ASN B N 1
ATOM 6210 C CA . ASN B 1 228 ? 94.668 60.674 33.347 1.00 11.43 224 ASN B CA 1
ATOM 6211 C C . ASN B 1 228 ? 95.413 59.849 34.382 1.00 11.35 224 ASN B C 1
ATOM 6212 O O . ASN B 1 228 ? 95.105 59.918 35.586 1.00 11.11 224 ASN B O 1
ATOM 6217 N N . ALA B 1 229 ? 96.406 59.084 33.927 1.00 11.15 225 ALA B N 1
ATOM 6218 C CA . ALA B 1 229 ? 97.216 58.268 34.847 1.00 11.27 225 ALA B CA 1
ATOM 6219 C C . ALA B 1 229 ? 97.910 59.123 35.905 1.00 11.35 225 ALA B C 1
ATOM 6220 O O . ALA B 1 229 ? 97.963 58.742 37.093 1.00 10.97 225 ALA B O 1
ATOM 6222 N N . ARG B 1 230 ? 98.465 60.264 35.480 1.00 11.55 226 ARG B N 1
ATOM 6223 C CA . ARG B 1 230 ? 99.074 61.194 36.435 1.00 12.04 226 ARG B CA 1
ATOM 6224 C C . ARG B 1 230 ? 98.039 61.772 37.403 1.00 11.70 226 ARG B C 1
ATOM 6225 O O . ARG B 1 230 ? 98.335 61.931 38.585 1.00 11.75 226 ARG B O 1
ATOM 6233 N N . SER B 1 231 ? 96.837 62.093 36.910 1.00 11.53 227 SER B N 1
ATOM 6234 C CA . SER B 1 231 ? 95.782 62.631 37.772 1.00 11.50 227 SER B CA 1
ATOM 6235 C C . SER B 1 231 ? 95.276 61.612 38.814 1.00 11.85 227 SER B C 1
ATOM 6236 O O . SER B 1 231 ? 95.015 61.991 39.948 1.00 12.18 227 SER B O 1
ATOM 6239 N N . VAL B 1 232 ? 95.169 60.340 38.427 1.00 12.25 228 VAL B N 1
ATOM 6240 C CA . VAL B 1 232 ? 94.762 59.268 39.323 1.00 12.66 228 VAL B CA 1
ATOM 6241 C C . VAL B 1 232 ? 95.855 58.963 40.342 1.00 13.97 228 VAL B C 1
ATOM 6242 O O . VAL B 1 232 ? 95.562 58.740 41.523 1.00 13.83 228 VAL B O 1
ATOM 6246 N N . ARG B 1 233 ? 97.115 58.992 39.901 1.00 15.25 229 ARG B N 1
ATOM 6247 C CA . ARG B 1 233 ? 98.242 58.891 40.817 1.00 16.65 229 ARG B CA 1
ATOM 6248 C C . ARG B 1 233 ? 98.136 59.982 41.884 1.00 16.75 229 ARG B C 1
ATOM 6249 O O . ARG B 1 233 ? 98.271 59.714 43.075 1.00 15.86 229 ARG B O 1
ATOM 6257 N N . ASP B 1 234 ? 97.884 61.208 41.444 1.00 16.10 230 ASP B N 1
ATOM 6258 C CA . ASP B 1 234 ? 97.741 62.311 42.401 1.00 16.47 230 ASP B CA 1
ATOM 6259 C C . ASP B 1 234 ? 96.638 62.054 43.450 1.00 15.88 230 ASP B C 1
ATOM 6260 O O . ASP B 1 234 ? 96.811 62.338 44.648 1.00 16.20 230 ASP B O 1
ATOM 6265 N N . TRP B 1 235 ? 95.496 61.555 42.984 1.00 15.31 231 TRP B N 1
ATOM 6266 C CA . TRP B 1 235 ? 94.368 61.139 43.850 1.00 14.97 231 TRP B CA 1
ATOM 6267 C C . TRP B 1 235 ? 94.773 60.113 44.872 1.00 15.14 231 TRP B C 1
ATOM 6268 O O . TRP B 1 235 ? 94.367 60.183 46.038 1.00 14.94 231 TRP B O 1
ATOM 6279 N N . TYR B 1 236 ? 95.591 59.152 44.445 1.00 15.45 232 TYR B N 1
ATOM 6280 C CA . TYR B 1 236 ? 96.182 58.158 45.354 1.00 16.04 232 TYR B CA 1
ATOM 6281 C C . TYR B 1 236 ? 97.166 58.805 46.336 1.00 16.61 232 TYR B C 1
ATOM 6282 O O . TYR B 1 236 ? 97.175 58.462 47.513 1.00 15.52 232 TYR B O 1
ATOM 6291 N N . LEU B 1 237 ? 97.996 59.726 45.849 1.00 17.14 233 LEU B N 1
ATOM 6292 C CA . LEU B 1 237 ? 98.997 60.359 46.730 1.00 17.68 233 LEU B CA 1
ATOM 6293 C C . LEU B 1 237 ? 98.304 61.193 47.816 1.00 17.63 233 LEU B C 1
ATOM 6294 O O . LEU B 1 237 ? 98.732 61.157 48.953 1.00 17.70 233 LEU B O 1
ATOM 6299 N N . HIS B 1 238 ? 97.234 61.902 47.476 1.00 17.52 234 HIS B N 1
ATOM 6300 C CA . HIS B 1 238 ? 96.453 62.674 48.460 1.00 18.53 234 HIS B CA 1
ATOM 6301 C C . HIS B 1 238 ? 95.758 61.780 49.508 1.00 17.77 234 HIS B C 1
ATOM 6302 O O . HIS B 1 238 ? 95.686 62.108 50.704 1.00 17.22 234 HIS B O 1
ATOM 6309 N N . HIS B 1 239 ? 95.233 60.645 49.072 1.00 16.38 235 HIS B N 1
ATOM 6310 C CA . HIS B 1 239 ? 94.606 59.709 50.002 1.00 16.10 235 HIS B CA 1
ATOM 6311 C C . HIS B 1 239 ? 95.609 59.187 50.986 1.00 15.94 235 HIS B C 1
ATOM 6312 O O . HIS B 1 239 ? 95.366 59.174 52.194 1.00 14.73 235 HIS B O 1
ATOM 6319 N N . TYR B 1 240 ? 96.753 58.756 50.451 1.00 16.21 236 TYR B N 1
ATOM 6320 C CA . TYR B 1 240 ? 97.817 58.152 51.244 1.00 16.62 236 TYR B CA 1
ATOM 6321 C C . TYR B 1 240 ? 98.834 59.177 51.821 1.00 17.67 236 TYR B C 1
ATOM 6322 O O . TYR B 1 240 ? 99.964 58.822 52.145 1.00 17.52 236 TYR B O 1
ATOM 6331 N N . LYS B 1 241 ? 98.423 60.438 51.917 1.00 18.37 237 LYS B N 1
ATOM 6332 C CA . LYS B 1 241 ? 99.195 61.482 52.599 1.00 20.54 237 LYS B CA 1
ATOM 6333 C C . LYS B 1 241 ? 100.595 61.628 52.017 1.00 20.69 237 LYS B C 1
ATOM 6334 O O . LYS B 1 241 ? 101.553 61.744 52.760 1.00 21.57 237 LYS B O 1
ATOM 6340 N N . GLY B 1 242 ? 100.708 61.611 50.699 1.00 20.16 238 GLY B N 1
ATOM 6341 C CA . GLY B 1 242 ? 101.985 61.825 50.018 1.00 20.03 238 GLY B CA 1
ATOM 6342 C C . GLY B 1 242 ? 102.960 60.688 50.053 1.00 20.41 238 GLY B C 1
ATOM 6343 O O . GLY B 1 242 ? 104.064 60.842 49.569 1.00 20.58 238 GLY B O 1
ATOM 6344 N N . ASP B 1 243 ? 102.567 59.536 50.606 1.00 21.54 239 ASP B N 1
ATOM 6345 C CA . ASP B 1 243 ? 103.472 58.392 50.719 1.00 21.44 239 ASP B CA 1
ATOM 6346 C C . ASP B 1 243 ? 103.564 57.628 49.392 1.00 22.46 239 ASP B C 1
ATOM 6347 O O . ASP B 1 243 ? 102.675 56.817 49.047 1.00 21.04 239 ASP B O 1
ATOM 6352 N N . GLU B 1 244 ? 104.656 57.880 48.672 1.00 23.81 240 GLU B N 1
ATOM 6353 C CA . GLU B 1 244 ? 104.988 57.166 47.425 1.00 25.53 240 GLU B CA 1
ATOM 6354 C C . GLU B 1 244 ? 104.896 55.653 47.544 1.00 24.33 240 GLU B C 1
ATOM 6355 O O . GLU B 1 244 ? 104.479 54.991 46.609 1.00 23.30 240 GLU B O 1
ATOM 6361 N N . ARG B 1 245 ? 105.355 55.107 48.674 1.00 23.24 241 ARG B N 1
ATOM 6362 C CA . ARG B 1 245 ? 105.461 53.675 48.828 1.00 22.83 241 ARG B CA 1
ATOM 6363 C C . ARG B 1 245 ? 104.093 52.992 48.675 1.00 21.65 241 ARG B C 1
ATOM 6364 O O . ARG B 1 245 ? 104.021 51.795 48.368 1.00 21.47 241 ARG B O 1
ATOM 6372 N N . ALA B 1 246 ? 103.003 53.726 48.887 1.00 19.63 242 ALA B N 1
ATOM 6373 C CA . ALA B 1 246 ? 101.679 53.110 48.808 1.00 18.85 242 ALA B CA 1
ATOM 6374 C C . ALA B 1 246 ? 101.210 52.817 47.370 1.00 18.07 242 ALA B C 1
ATOM 6375 O O . ALA B 1 246 ? 100.298 52.014 47.183 1.00 17.61 242 ALA B O 1
ATOM 6377 N N . LEU B 1 247 ? 101.819 53.446 46.367 1.00 18.27 243 LEU B N 1
ATOM 6378 C CA . LEU B 1 247 ? 101.281 53.381 44.992 1.00 18.88 243 LEU B CA 1
ATOM 6379 C C . LEU B 1 247 ? 101.452 52.041 44.281 1.00 17.98 243 LEU B C 1
ATOM 6380 O O . LEU B 1 247 ? 100.595 51.639 43.530 1.00 18.38 243 LEU B O 1
ATOM 6385 N N . GLY B 1 248 ? 102.575 51.382 44.487 1.00 17.79 244 GLY B N 1
ATOM 6386 C CA . GLY B 1 248 ? 102.907 50.143 43.778 1.00 17.21 244 GLY B CA 1
ATOM 6387 C C . GLY B 1 248 ? 101.848 49.070 43.850 1.00 16.92 244 GLY B C 1
ATOM 6388 O O . GLY B 1 248 ? 101.563 48.424 42.844 1.00 17.04 244 GLY B O 1
ATOM 6389 N N . ALA B 1 249 ? 101.232 48.909 45.016 1.00 16.68 245 ALA B N 1
ATOM 6390 C CA . ALA B 1 249 ? 100.184 47.904 45.210 1.00 16.32 245 ALA B CA 1
ATOM 6391 C C . ALA B 1 249 ? 98.872 48.242 44.496 1.00 15.60 245 ALA B C 1
ATOM 6392 O O . ALA B 1 249 ? 98.023 47.383 44.369 1.00 15.83 245 ALA B O 1
ATOM 6394 N N . HIS B 1 250 ? 98.705 49.467 44.004 1.00 14.96 246 HIS B N 1
ATOM 6395 C CA . HIS B 1 250 ? 97.446 49.873 43.344 1.00 14.26 246 HIS B CA 1
ATOM 6396 C C . HIS B 1 250 ? 97.469 50.103 41.822 1.00 14.08 246 HIS B C 1
ATOM 6397 O O . HIS B 1 250 ? 96.459 50.547 41.207 1.00 13.20 246 HIS B O 1
ATOM 6404 N N . PHE B 1 251 ? 98.609 49.794 41.195 1.00 14.27 247 PHE B N 1
ATOM 6405 C CA . PHE B 1 251 ? 98.807 50.079 39.778 1.00 14.09 247 PHE B CA 1
ATOM 6406 C C . PHE B 1 251 ? 99.336 48.890 38.997 1.00 14.35 247 PHE B C 1
ATOM 6407 O O . PHE B 1 251 ? 100.199 48.131 39.461 1.00 15.24 247 PHE B O 1
ATOM 6415 N N . CYS B 1 252 ? 98.848 48.768 37.781 1.00 13.64 248 CYS B N 1
ATOM 6416 C CA . CYS B 1 252 ? 99.399 47.858 36.837 1.00 13.46 248 CYS B CA 1
ATOM 6417 C C . CYS B 1 252 ? 99.138 48.495 35.484 1.00 13.03 248 CYS B C 1
ATOM 6418 O O . CYS B 1 252 ? 98.463 49.537 35.413 1.00 13.26 248 CYS B O 1
ATOM 6421 N N . ALA B 1 253 ? 99.676 47.912 34.421 1.00 12.44 249 ALA B N 1
ATOM 6422 C CA . ALA B 1 253 ? 99.655 48.555 33.095 1.00 11.86 249 ALA B CA 1
ATOM 6423 C C . ALA B 1 253 ? 99.609 47.527 31.990 1.00 11.65 249 ALA B C 1
ATOM 6424 O O . ALA B 1 253 ? 99.985 46.364 32.196 1.00 11.53 249 ALA B O 1
ATOM 6426 N N . VAL B 1 254 ? 99.109 47.958 30.833 1.00 11.32 250 VAL B N 1
ATOM 6427 C CA . VAL B 1 254 ? 99.161 47.166 29.616 1.00 11.32 250 VAL B CA 1
ATOM 6428 C C . VAL B 1 254 ? 99.682 48.077 28.528 1.00 11.64 250 VAL B C 1
ATOM 6429 O O . VAL B 1 254 ? 99.099 49.123 28.288 1.00 11.58 250 VAL B O 1
ATOM 6433 N N . SER B 1 255 ? 100.774 47.690 27.877 1.00 12.17 251 SER B N 1
ATOM 6434 C CA . SER B 1 255 ? 101.436 48.531 26.908 1.00 12.59 251 SER B CA 1
ATOM 6435 C C . SER B 1 255 ? 102.457 47.732 26.124 1.00 13.41 251 SER B C 1
ATOM 6436 O O . SER B 1 255 ? 102.870 46.641 26.550 1.00 13.84 251 SER B O 1
ATOM 6439 N N . THR B 1 256 ? 102.899 48.289 25.002 1.00 14.00 252 THR B N 1
ATOM 6440 C CA . THR B 1 256 ? 104.097 47.759 24.307 1.00 14.88 252 THR B CA 1
ATOM 6441 C C . THR B 1 256 ? 105.357 48.475 24.723 1.00 15.70 252 THR B C 1
ATOM 6442 O O . THR B 1 256 ? 106.411 48.071 24.320 1.00 15.99 252 THR B O 1
ATOM 6446 N N . ASN B 1 257 ? 105.248 49.520 25.551 1.00 16.54 253 ASN B N 1
ATOM 6447 C CA . ASN B 1 257 ? 106.386 50.381 25.866 1.00 17.32 253 ASN B CA 1
ATOM 6448 C C . ASN B 1 257 ? 106.843 50.233 27.328 1.00 18.08 253 ASN B C 1
ATOM 6449 O O . ASN B 1 257 ? 106.438 50.988 28.213 1.00 18.28 253 ASN B O 1
ATOM 6454 N N . LEU B 1 258 ? 107.774 49.313 27.537 1.00 19.35 254 LEU B N 1
ATOM 6455 C CA . LEU B 1 258 ? 108.249 48.981 28.862 1.00 20.77 254 LEU B CA 1
ATOM 6456 C C . LEU B 1 258 ? 109.205 50.014 29.451 1.00 21.25 254 LEU B C 1
ATOM 6457 O O . LEU B 1 258 ? 109.363 50.070 30.665 1.00 21.28 254 LEU B O 1
ATOM 6462 N N . ASP B 1 259 ? 109.843 50.826 28.620 1.00 21.83 255 ASP B N 1
ATOM 6463 C CA . ASP B 1 259 ? 110.629 51.946 29.138 1.00 23.67 255 ASP B CA 1
ATOM 6464 C C . ASP B 1 259 ? 109.687 52.966 29.759 1.00 22.34 255 ASP B C 1
ATOM 6465 O O . ASP B 1 259 ? 109.960 53.502 30.822 1.00 21.96 255 ASP B O 1
ATOM 6470 N N . GLY B 1 260 ? 108.583 53.229 29.064 1.00 20.90 256 GLY B N 1
ATOM 6471 C CA . GLY B 1 260 ? 107.556 54.141 29.543 1.00 20.08 256 GLY B CA 1
ATOM 6472 C C . GLY B 1 260 ? 106.852 53.654 30.798 1.00 19.33 256 GLY B C 1
ATOM 6473 O O . GLY B 1 260 ? 106.606 54.449 31.720 1.00 17.78 256 GLY B O 1
ATOM 6474 N N . THR B 1 261 ? 106.528 52.353 30.851 1.00 19.33 257 THR B N 1
ATOM 6475 C CA . THR B 1 261 ? 105.879 51.810 32.054 1.00 19.36 257 THR B CA 1
ATOM 6476 C C . THR B 1 261 ? 106.808 51.870 33.280 1.00 19.77 257 THR B C 1
ATOM 6477 O O . THR B 1 261 ? 106.375 52.258 34.361 1.00 18.96 257 THR B O 1
ATOM 6481 N N . SER B 1 262 ? 108.076 51.523 33.107 1.00 20.80 258 SER B N 1
ATOM 6482 C CA . SER B 1 262 ? 109.045 51.623 34.210 1.00 22.01 258 SER B CA 1
ATOM 6483 C C . SER B 1 262 ? 109.186 53.035 34.680 1.00 22.19 258 SER B C 1
ATOM 6484 O O . SER B 1 262 ? 109.225 53.304 35.875 1.00 22.98 258 SER B O 1
ATOM 6487 N N . LYS B 1 263 ? 109.300 53.936 33.727 1.00 22.61 259 LYS B N 1
ATOM 6488 C CA . LYS B 1 263 ? 109.544 55.327 34.021 1.00 23.43 259 LYS B CA 1
ATOM 6489 C C . LYS B 1 263 ? 108.332 55.910 34.778 1.00 22.44 259 LYS B C 1
ATOM 6490 O O . LYS B 1 263 ? 108.454 56.845 35.595 1.00 21.24 259 LYS B O 1
ATOM 6496 N N . PHE B 1 264 ? 107.152 55.342 34.541 1.00 21.07 260 PHE B N 1
ATOM 6497 C CA . PHE B 1 264 ? 105.962 55.749 35.301 1.00 20.78 260 PHE B CA 1
ATOM 6498 C C . PHE B 1 264 ? 105.993 55.174 36.710 1.00 19.65 260 PHE B C 1
ATOM 6499 O O . PHE B 1 264 ? 105.283 55.635 37.570 1.00 19.17 260 PHE B O 1
ATOM 6507 N N . GLY B 1 265 ? 106.815 54.167 36.939 1.00 19.35 261 GLY B N 1
ATOM 6508 C CA . GLY B 1 265 ? 106.956 53.578 38.264 1.00 19.62 261 GLY B CA 1
ATOM 6509 C C . GLY B 1 265 ? 106.257 52.247 38.387 1.00 19.24 261 GLY B C 1
ATOM 6510 O O . GLY B 1 265 ? 106.002 51.781 39.488 1.00 19.30 261 GLY B O 1
ATOM 6511 N N . ILE B 1 266 ? 105.960 51.619 37.262 1.00 18.99 262 ILE B N 1
ATOM 6512 C CA . ILE B 1 266 ? 105.360 50.294 37.288 1.00 19.35 262 ILE B CA 1
ATOM 6513 C C . ILE B 1 266 ? 106.383 49.240 36.852 1.00 19.86 262 ILE B C 1
ATOM 6514 O O . ILE B 1 266 ? 106.858 49.245 35.710 1.00 19.53 262 ILE B O 1
ATOM 6519 N N . GLN B 1 267 ? 106.672 48.319 37.756 1.00 20.66 263 GLN B N 1
ATOM 6520 C CA . GLN B 1 267 ? 107.635 47.273 37.506 1.00 22.01 263 GLN B CA 1
ATOM 6521 C C . GLN B 1 267 ? 107.051 46.135 36.667 1.00 21.99 263 GLN B C 1
ATOM 6522 O O . GLN B 1 267 ? 105.824 45.958 36.581 1.00 19.61 263 GLN B O 1
ATOM 6528 N N . SER B 1 268 ? 107.948 45.344 36.068 1.00 21.83 264 SER B N 1
ATOM 6529 C CA . SER B 1 268 ? 107.535 44.417 35.019 1.00 22.04 264 SER B CA 1
ATOM 6530 C C . SER B 1 268 ? 106.566 43.331 35.488 1.00 21.23 264 SER B C 1
ATOM 6531 O O . SER B 1 268 ? 105.839 42.784 34.674 1.00 21.85 264 SER B O 1
ATOM 6534 N N . ASP B 1 269 ? 106.523 43.035 36.784 1.00 20.74 265 ASP B N 1
ATOM 6535 C CA . ASP B 1 269 ? 105.580 42.058 37.282 1.00 20.90 265 ASP B CA 1
ATOM 6536 C C . ASP B 1 269 ? 104.147 42.609 37.412 1.00 19.45 265 ASP B C 1
ATOM 6537 O O . ASP B 1 269 ? 103.236 41.884 37.832 1.00 19.64 265 ASP B O 1
ATOM 6542 N N . ARG B 1 270 ? 103.962 43.895 37.087 1.00 18.04 266 ARG B N 1
ATOM 6543 C CA A ARG B 1 270 ? 102.627 44.491 37.043 0.50 16.94 266 ARG B CA 1
ATOM 6544 C CA B ARG B 1 270 ? 102.649 44.531 37.060 0.50 17.17 266 ARG B CA 1
ATOM 6545 C C . ARG B 1 270 ? 102.363 45.112 35.672 1.00 16.41 266 ARG B C 1
ATOM 6546 O O . ARG B 1 270 ? 101.442 45.950 35.506 1.00 15.15 266 ARG B O 1
ATOM 6561 N N . VAL B 1 271 ? 103.169 44.697 34.687 1.00 15.62 267 VAL B N 1
ATOM 6562 C CA . VAL B 1 271 ? 102.938 45.054 33.297 1.00 14.94 267 VAL B CA 1
ATOM 6563 C C . VAL B 1 271 ? 102.626 43.772 32.516 1.00 15.00 267 VAL B C 1
ATOM 6564 O O . VAL B 1 271 ? 103.386 42.792 32.545 1.00 15.66 267 VAL B O 1
ATOM 6568 N N . PHE B 1 272 ? 101.528 43.817 31.791 1.00 14.24 268 PHE B N 1
ATOM 6569 C CA . PHE B 1 272 ? 101.021 42.715 30.981 1.00 14.07 268 PHE B CA 1
ATOM 6570 C C . PHE B 1 272 ? 101.030 43.219 29.548 1.00 13.89 268 PHE B C 1
ATOM 6571 O O . PHE B 1 272 ? 100.161 43.962 29.126 1.00 13.34 268 PHE B O 1
ATOM 6579 N N . GLY B 1 273 ? 102.083 42.873 28.817 1.00 14.13 269 GLY B N 1
ATOM 6580 C CA . GLY B 1 273 ? 102.330 43.480 27.532 1.00 14.12 269 GLY B CA 1
ATOM 6581 C C . GLY B 1 273 ? 101.505 42.998 26.362 1.00 13.90 269 GLY B C 1
ATOM 6582 O O . GLY B 1 273 ? 100.873 41.950 26.425 1.00 13.91 269 GLY B O 1
ATOM 6583 N N . PHE B 1 274 ? 101.513 43.802 25.296 1.00 13.94 270 PHE B N 1
ATOM 6584 C CA . PHE B 1 274 ? 101.175 43.329 23.964 1.00 13.91 270 PHE B CA 1
ATOM 6585 C C . PHE B 1 274 ? 102.215 43.760 22.939 1.00 14.33 270 PHE B C 1
ATOM 6586 O O . PHE B 1 274 ? 103.329 44.027 23.347 1.00 14.69 270 PHE B O 1
ATOM 6594 N N . TRP B 1 275 ? 101.907 43.806 21.635 1.00 14.34 271 TRP B N 1
ATOM 6595 C CA . TRP B 1 275 ? 102.949 43.863 20.595 1.00 15.03 271 TRP B CA 1
ATOM 6596 C C . TRP B 1 275 ? 102.587 44.852 19.527 1.00 15.42 271 TRP B C 1
ATOM 6597 O O . TRP B 1 275 ? 101.406 45.245 19.397 1.00 14.64 271 TRP B O 1
ATOM 6608 N N . ASP B 1 276 ? 103.590 45.267 18.746 1.00 15.91 272 ASP B N 1
ATOM 6609 C CA . ASP B 1 276 ? 103.330 46.229 17.691 1.00 16.67 272 ASP B CA 1
ATOM 6610 C C . ASP B 1 276 ? 102.317 45.717 16.637 1.00 15.84 272 ASP B C 1
ATOM 6611 O O . ASP B 1 276 ? 101.567 46.528 16.053 1.00 15.86 272 ASP B O 1
ATOM 6616 N N . TRP B 1 277 ? 102.258 44.395 16.440 1.00 14.40 273 TRP B N 1
ATOM 6617 C CA . TRP B 1 277 ? 101.350 43.805 15.460 1.00 14.10 273 TRP B CA 1
ATOM 6618 C C . TRP B 1 277 ? 99.917 43.669 15.943 1.00 13.43 273 TRP B C 1
ATOM 6619 O O . TRP B 1 277 ? 99.115 43.017 15.290 1.00 13.32 273 TRP B O 1
ATOM 6630 N N . VAL B 1 278 ? 99.580 44.268 17.085 1.00 12.90 274 VAL B N 1
ATOM 6631 C CA . VAL B 1 278 ? 98.207 44.343 17.547 1.00 12.24 274 VAL B CA 1
ATOM 6632 C C . VAL B 1 278 ? 97.706 45.762 17.372 1.00 11.86 274 VAL B C 1
ATOM 6633 O O . VAL B 1 278 ? 98.041 46.646 18.150 1.00 11.69 274 VAL B O 1
ATOM 6637 N N . GLY B 1 279 ? 96.886 46.010 16.361 1.00 11.78 275 GLY B N 1
ATOM 6638 C CA . GLY B 1 279 ? 96.251 47.332 16.255 1.00 11.72 275 GLY B CA 1
ATOM 6639 C C . GLY B 1 279 ? 95.314 47.634 17.432 1.00 11.52 275 GLY B C 1
ATOM 6640 O O . GLY B 1 279 ? 94.687 46.715 17.997 1.00 11.60 275 GLY B O 1
ATOM 6641 N N . GLY B 1 280 ? 95.197 48.914 17.780 1.00 11.39 276 GLY B N 1
ATOM 6642 C CA . GLY B 1 280 ? 94.433 49.359 18.984 1.00 11.11 276 GLY B CA 1
ATOM 6643 C C . GLY B 1 280 ? 93.012 48.898 18.859 1.00 10.98 276 GLY B C 1
ATOM 6644 O O . GLY B 1 280 ? 92.472 48.285 19.774 1.00 10.69 276 GLY B O 1
ATOM 6645 N N . ARG B 1 281 ? 92.421 49.182 17.686 1.00 10.78 277 ARG B N 1
ATOM 6646 C CA . ARG B 1 281 ? 91.060 48.788 17.382 1.00 10.58 277 ARG B CA 1
ATOM 6647 C C . ARG B 1 281 ? 90.869 47.269 17.188 1.00 10.50 277 ARG B C 1
ATOM 6648 O O . ARG B 1 281 ? 89.754 46.822 17.001 1.00 10.48 277 ARG B O 1
ATOM 6656 N N . TYR B 1 282 ? 91.959 46.507 17.226 1.00 10.45 278 TYR B N 1
ATOM 6657 C CA . TYR B 1 282 ? 91.910 45.058 17.208 1.00 10.25 278 TYR B CA 1
ATOM 6658 C C . TYR B 1 282 ? 92.518 44.457 18.478 1.00 10.20 278 TYR B C 1
ATOM 6659 O O . TYR B 1 282 ? 92.909 43.281 18.486 1.00 10.22 278 TYR B O 1
ATOM 6668 N N . SER B 1 283 ? 92.569 45.234 19.559 1.00 10.07 279 SER B N 1
ATOM 6669 C CA . SER B 1 283 ? 93.364 44.857 20.737 1.00 10.18 279 SER B CA 1
ATOM 6670 C C . SER B 1 283 ? 92.610 44.190 21.882 1.00 10.51 279 SER B C 1
ATOM 6671 O O . SER B 1 283 ? 93.254 43.713 22.818 1.00 11.27 279 SER B O 1
ATOM 6674 N N . VAL B 1 284 ? 91.284 44.097 21.812 1.00 10.39 280 VAL B N 1
ATOM 6675 C CA . VAL B 1 284 ? 90.527 43.641 22.966 1.00 10.53 280 VAL B CA 1
ATOM 6676 C C . VAL B 1 284 ? 90.829 42.192 23.331 1.00 10.82 280 VAL B C 1
ATOM 6677 O O . VAL B 1 284 ? 90.665 41.831 24.494 1.00 11.16 280 VAL B O 1
ATOM 6681 N N . THR B 1 285 ? 91.289 41.370 22.376 1.00 10.87 281 THR B N 1
ATOM 6682 C CA . THR B 1 285 ? 91.686 40.005 22.693 1.00 10.92 281 THR B CA 1
ATOM 6683 C C . THR B 1 285 ? 93.139 39.910 23.179 1.00 11.23 281 THR B C 1
ATOM 6684 O O . THR B 1 285 ? 93.612 38.828 23.510 1.00 11.44 281 THR B O 1
ATOM 6688 N N . SER B 1 286 ? 93.862 41.037 23.232 1.00 11.42 282 SER B N 1
ATOM 6689 C CA . SER B 1 286 ? 95.147 41.085 23.956 1.00 11.20 282 SER B CA 1
ATOM 6690 C C . SER B 1 286 ? 94.905 41.443 25.419 1.00 10.83 282 SER B C 1
ATOM 6691 O O . SER B 1 286 ? 93.757 41.618 25.854 1.00 10.49 282 SER B O 1
ATOM 6694 N N . ALA B 1 287 ? 95.999 41.591 26.165 1.00 10.83 283 ALA B N 1
ATOM 6695 C CA . ALA B 1 287 ? 95.968 42.097 27.557 1.00 10.70 283 ALA B CA 1
ATOM 6696 C C . ALA B 1 287 ? 95.048 43.315 27.726 1.00 10.31 283 ALA B C 1
ATOM 6697 O O . ALA B 1 287 ? 94.420 43.472 28.791 1.00 10.23 283 ALA B O 1
ATOM 6699 N N . VAL B 1 288 ? 94.956 44.155 26.683 1.00 10.08 284 VAL B N 1
ATOM 6700 C CA . VAL B 1 288 ? 94.108 45.373 26.702 1.00 9.86 284 VAL B CA 1
ATOM 6701 C C . VAL B 1 288 ? 92.731 45.050 27.250 1.00 9.66 284 VAL B C 1
ATOM 6702 O O . VAL B 1 288 ? 92.232 45.749 28.134 1.00 9.77 284 VAL B O 1
ATOM 6706 N N . GLY B 1 289 ? 92.122 44.007 26.699 1.00 9.68 285 GLY B N 1
ATOM 6707 C CA . GLY B 1 289 ? 90.782 43.532 27.101 1.00 9.43 285 GLY B CA 1
ATOM 6708 C C . GLY B 1 289 ? 90.820 42.362 28.084 1.00 9.46 285 GLY B C 1
ATOM 6709 O O . GLY B 1 289 ? 89.997 42.293 28.996 1.00 9.09 285 GLY B O 1
ATOM 6710 N N . ILE B 1 290 ? 91.795 41.462 27.922 1.00 9.54 286 ILE B N 1
ATOM 6711 C CA . ILE B 1 290 ? 91.794 40.233 28.692 1.00 9.60 286 ILE B CA 1
ATOM 6712 C C . ILE B 1 290 ? 92.062 40.514 30.196 1.00 9.62 286 ILE B C 1
ATOM 6713 O O . ILE B 1 290 ? 91.413 39.902 31.056 1.00 9.75 286 ILE B O 1
ATOM 6718 N N . LEU B 1 291 ? 92.937 41.451 30.518 1.00 9.37 287 LEU B N 1
ATOM 6719 C CA . LEU B 1 291 ? 93.197 41.775 31.917 1.00 9.48 287 LEU B CA 1
ATOM 6720 C C . LEU B 1 291 ? 91.975 42.358 32.665 1.00 9.43 287 LEU B C 1
ATOM 6721 O O . LEU B 1 291 ? 91.586 41.840 33.703 1.00 9.38 287 LEU B O 1
ATOM 6726 N N . PRO B 1 292 ? 91.347 43.420 32.130 1.00 9.33 288 PRO B N 1
ATOM 6727 C CA . PRO B 1 292 ? 90.207 43.948 32.889 1.00 9.24 288 PRO B CA 1
ATOM 6728 C C . PRO B 1 292 ? 88.991 42.996 32.895 1.00 9.24 288 PRO B C 1
ATOM 6729 O O . PRO B 1 292 ? 88.264 42.949 33.869 1.00 9.13 288 PRO B O 1
ATOM 6733 N N . LEU B 1 293 ? 88.811 42.226 31.822 1.00 9.29 289 LEU B N 1
ATOM 6734 C CA . LEU B 1 293 ? 87.724 41.273 31.763 1.00 9.47 289 LEU B CA 1
ATOM 6735 C C . LEU B 1 293 ? 87.986 40.145 32.762 1.00 9.89 289 LEU B C 1
ATOM 6736 O O . LEU B 1 293 ? 87.078 39.687 33.454 1.00 10.10 289 LEU B O 1
ATOM 6741 N N . ALA B 1 294 ? 89.239 39.719 32.858 1.00 10.21 290 ALA B N 1
ATOM 6742 C CA . ALA B 1 294 ? 89.610 38.640 33.798 1.00 10.56 290 ALA B CA 1
ATOM 6743 C C . ALA B 1 294 ? 89.460 39.160 35.231 1.00 10.46 290 ALA B C 1
ATOM 6744 O O . ALA B 1 294 ? 88.980 38.439 36.109 1.00 10.93 290 ALA B O 1
ATOM 6746 N N . LEU B 1 295 ? 89.832 40.405 35.466 1.00 10.22 291 LEU B N 1
ATOM 6747 C CA . LEU B 1 295 ? 89.675 40.995 36.797 1.00 10.34 291 LEU B CA 1
ATOM 6748 C C . LEU B 1 295 ? 88.225 41.049 37.253 1.00 10.34 291 LEU B C 1
ATOM 6749 O O . LEU B 1 295 ? 87.904 40.720 38.430 1.00 10.46 291 LEU B O 1
ATOM 6754 N N . GLN B 1 296 ? 87.346 41.399 36.315 1.00 10.10 292 GLN B N 1
ATOM 6755 C CA . GLN B 1 296 ? 85.926 41.609 36.620 1.00 10.34 292 GLN B CA 1
ATOM 6756 C C . GLN B 1 296 ? 85.185 40.283 36.695 1.00 10.55 292 GLN B C 1
ATOM 6757 O O . GLN B 1 296 ? 84.408 40.077 37.615 1.00 10.67 292 GLN B O 1
ATOM 6763 N N . TYR B 1 297 ? 85.458 39.393 35.744 1.00 10.69 293 TYR B N 1
ATOM 6764 C CA . TYR B 1 297 ? 84.684 38.166 35.559 1.00 11.06 293 TYR B CA 1
ATOM 6765 C C . TYR B 1 297 ? 85.456 36.880 35.853 1.00 11.44 293 TYR B C 1
ATOM 6766 O O . TYR B 1 297 ? 84.868 35.780 35.845 1.00 11.87 293 TYR B O 1
ATOM 6775 N N . GLY B 1 298 ? 86.755 37.010 36.124 1.00 11.49 294 GLY B N 1
ATOM 6776 C CA . GLY B 1 298 ? 87.615 35.846 36.351 1.00 12.11 294 GLY B CA 1
ATOM 6777 C C . GLY B 1 298 ? 88.141 35.355 35.016 1.00 12.28 294 GLY B C 1
ATOM 6778 O O . GLY B 1 298 ? 87.531 35.575 33.973 1.00 11.91 294 GLY B O 1
ATOM 6779 N N . TYR B 1 299 ? 89.281 34.699 35.036 1.00 12.79 295 TYR B N 1
ATOM 6780 C CA . TYR B 1 299 ? 89.945 34.334 33.770 1.00 13.30 295 TYR B CA 1
ATOM 6781 C C . TYR B 1 299 ? 89.136 33.415 32.853 1.00 13.11 295 TYR B C 1
ATOM 6782 O O . TYR B 1 299 ? 89.252 33.522 31.623 1.00 13.35 295 TYR B O 1
ATOM 6791 N N . ASP B 1 300 ? 88.388 32.481 33.430 1.00 13.12 296 ASP B N 1
ATOM 6792 C CA A ASP B 1 300 ? 87.640 31.483 32.638 0.50 13.21 296 ASP B CA 1
ATOM 6793 C CA B ASP B 1 300 ? 87.664 31.490 32.640 0.50 13.16 296 ASP B CA 1
ATOM 6794 C C . ASP B 1 300 ? 86.711 32.182 31.647 1.00 12.75 296 ASP B C 1
ATOM 6795 O O . ASP B 1 300 ? 86.589 31.779 30.479 1.00 12.22 296 ASP B O 1
ATOM 6804 N N . VAL B 1 301 ? 86.057 33.247 32.102 1.00 12.27 297 VAL B N 1
ATOM 6805 C CA . VAL B 1 301 ? 85.192 34.002 31.200 1.00 11.98 297 VAL B CA 1
ATOM 6806 C C . VAL B 1 301 ? 86.003 34.631 30.053 1.00 11.72 297 VAL B C 1
ATOM 6807 O O . VAL B 1 301 ? 85.620 34.505 28.887 1.00 11.20 297 VAL B O 1
ATOM 6811 N N . ALA B 1 302 ? 87.142 35.259 30.387 1.00 11.50 298 ALA B N 1
ATOM 6812 C CA . ALA B 1 302 ? 88.040 35.762 29.351 1.00 11.62 298 ALA B CA 1
ATOM 6813 C C . ALA B 1 302 ? 88.496 34.660 28.384 1.00 11.97 298 ALA B C 1
ATOM 6814 O O . ALA B 1 302 ? 88.582 34.906 27.191 1.00 12.03 298 ALA B O 1
ATOM 6816 N N . GLN B 1 303 ? 88.787 33.459 28.869 1.00 12.47 299 GLN B N 1
ATOM 6817 C CA . GLN B 1 303 ? 89.285 32.388 27.978 1.00 13.06 299 GLN B CA 1
ATOM 6818 C C . GLN B 1 303 ? 88.206 31.928 26.998 1.00 12.91 299 GLN B C 1
ATOM 6819 O O . GLN B 1 303 ? 88.484 31.663 25.796 1.00 12.46 299 GLN B O 1
ATOM 6825 N N . GLU B 1 304 ? 86.979 31.822 27.495 1.00 12.78 300 GLU B N 1
ATOM 6826 C CA . GLU B 1 304 ? 85.885 31.346 26.649 1.00 13.14 300 GLU B CA 1
ATOM 6827 C C . GLU B 1 304 ? 85.646 32.380 25.506 1.00 12.81 300 GLU B C 1
ATOM 6828 O O . GLU B 1 304 ? 85.369 32.026 24.365 1.00 12.32 300 GLU B O 1
ATOM 6834 N N . PHE B 1 305 ? 85.764 33.658 25.855 1.00 12.34 301 PHE B N 1
ATOM 6835 C CA . PHE B 1 305 ? 85.721 34.767 24.892 1.00 12.16 301 PHE B CA 1
ATOM 6836 C C . PHE B 1 305 ? 86.816 34.588 23.824 1.00 12.33 301 PHE B C 1
ATOM 6837 O O . PHE B 1 305 ? 86.560 34.723 22.616 1.00 12.41 301 PHE B O 1
ATOM 6845 N N . LEU B 1 306 ? 88.021 34.259 24.276 1.00 12.35 302 LEU B N 1
ATOM 6846 C CA . LEU B 1 306 ? 89.125 34.045 23.356 1.00 12.48 302 LEU B CA 1
ATOM 6847 C C . LEU B 1 306 ? 88.784 32.845 22.487 1.00 12.59 302 LEU B C 1
ATOM 6848 O O . LEU B 1 306 ? 88.982 32.902 21.293 1.00 12.79 302 LEU B O 1
ATOM 6853 N N . ASN B 1 307 ? 88.250 31.773 23.081 1.00 12.60 303 ASN B N 1
ATOM 6854 C CA . ASN B 1 307 ? 87.926 30.569 22.316 1.00 12.77 303 ASN B CA 1
ATOM 6855 C C . ASN B 1 307 ? 86.901 30.839 21.207 1.00 12.76 303 ASN B C 1
ATOM 6856 O O . ASN B 1 307 ? 86.966 30.220 20.141 1.00 12.75 303 ASN B O 1
ATOM 6861 N N . GLY B 1 308 ? 85.975 31.760 21.463 1.00 12.31 304 GLY B N 1
ATOM 6862 C CA . GLY B 1 308 ? 84.977 32.146 20.488 1.00 12.40 304 GLY B CA 1
ATOM 6863 C C . GLY B 1 308 ? 85.537 32.933 19.314 1.00 12.25 304 GLY B C 1
ATOM 6864 O O . GLY B 1 308 ? 85.233 32.626 18.162 1.00 12.77 304 GLY B O 1
ATOM 6865 N N . ALA B 1 309 ? 86.341 33.943 19.599 1.00 11.91 305 ALA B N 1
ATOM 6866 C CA . ALA B 1 309 ? 87.109 34.620 18.546 1.00 11.90 305 ALA B CA 1
ATOM 6867 C C . ALA B 1 309 ? 87.883 33.632 17.699 1.00 12.11 305 ALA B C 1
ATOM 6868 O O . ALA B 1 309 ? 87.868 33.741 16.469 1.00 11.84 305 ALA B O 1
ATOM 6870 N N . HIS B 1 310 ? 88.548 32.681 18.363 1.00 12.13 306 HIS B N 1
ATOM 6871 C CA . HIS B 1 310 ? 89.335 31.684 17.671 1.00 12.70 306 HIS B CA 1
ATOM 6872 C C . HIS B 1 310 ? 88.492 30.817 16.797 1.00 12.94 306 HIS B C 1
ATOM 6873 O O . HIS B 1 310 ? 88.897 30.534 15.688 1.00 13.41 306 HIS B O 1
ATOM 6880 N N . ALA B 1 311 ? 87.295 30.409 17.248 1.00 12.70 307 ALA B N 1
ATOM 6881 C CA . ALA B 1 311 ? 86.398 29.626 16.374 1.00 12.81 307 ALA B CA 1
ATOM 6882 C C . ALA B 1 311 ? 86.059 30.356 15.063 1.00 12.52 307 ALA B C 1
ATOM 6883 O O . ALA B 1 311 ? 86.047 29.767 14.007 1.00 12.68 307 ALA B O 1
ATOM 6885 N N . MET B 1 312 ? 85.806 31.649 15.142 1.00 12.15 308 MET B N 1
ATOM 6886 C CA . MET B 1 312 ? 85.464 32.411 13.963 1.00 12.02 308 MET B CA 1
ATOM 6887 C C . MET B 1 312 ? 86.705 32.621 13.075 1.00 11.99 308 MET B C 1
ATOM 6888 O O . MET B 1 312 ? 86.580 32.650 11.858 1.00 12.09 308 MET B O 1
ATOM 6893 N N . ASP B 1 313 ? 87.877 32.770 13.699 1.00 12.03 309 ASP B N 1
ATOM 6894 C CA . ASP B 1 313 ? 89.163 32.845 12.970 1.00 12.16 309 ASP B CA 1
ATOM 6895 C C . ASP B 1 313 ? 89.368 31.614 12.111 1.00 12.48 309 ASP B C 1
ATOM 6896 O O . ASP B 1 313 ? 89.733 31.725 10.923 1.00 12.62 309 ASP B O 1
ATOM 6901 N N . VAL B 1 314 ? 89.136 30.450 12.708 1.00 12.60 310 VAL B N 1
ATOM 6902 C CA . VAL B 1 314 ? 89.317 29.184 11.991 1.00 13.23 310 VAL B CA 1
ATOM 6903 C C . VAL B 1 314 ? 88.325 29.187 10.822 1.00 13.39 310 VAL B C 1
ATOM 6904 O O . VAL B 1 314 ? 88.709 28.865 9.692 1.00 13.50 310 VAL B O 1
ATOM 6908 N N . HIS B 1 315 ? 87.094 29.631 11.077 1.00 13.10 311 HIS B N 1
ATOM 6909 C CA . HIS B 1 315 ? 86.131 29.747 9.997 1.00 13.50 311 HIS B CA 1
ATOM 6910 C C . HIS B 1 315 ? 86.635 30.642 8.882 1.00 13.82 311 HIS B C 1
ATOM 6911 O O . HIS B 1 315 ? 86.635 30.270 7.706 1.00 13.82 311 HIS B O 1
ATOM 6918 N N . PHE B 1 316 ? 87.138 31.813 9.246 1.00 13.91 312 PHE B N 1
ATOM 6919 C CA . PHE B 1 316 ? 87.660 32.747 8.257 1.00 14.03 312 PHE B CA 1
ATOM 6920 C C . PHE B 1 316 ? 88.802 32.148 7.430 1.00 14.96 312 PHE B C 1
ATOM 6921 O O . PHE B 1 316 ? 88.872 32.361 6.218 1.00 14.97 312 PHE B O 1
ATOM 6929 N N . LYS B 1 317 ? 89.702 31.447 8.119 1.00 15.99 313 LYS B N 1
ATOM 6930 C CA . LYS B 1 317 ? 90.859 30.765 7.539 1.00 17.20 313 LYS B CA 1
ATOM 6931 C C . LYS B 1 317 ? 90.516 29.590 6.656 1.00 17.76 313 LYS B C 1
ATOM 6932 O O . LYS B 1 317 ? 91.248 29.308 5.710 1.00 19.34 313 LYS B O 1
ATOM 6938 N N . THR B 1 318 ? 89.428 28.883 6.935 1.00 18.32 314 THR B N 1
ATOM 6939 C CA . THR B 1 318 ? 89.167 27.590 6.243 1.00 18.65 314 THR B CA 1
ATOM 6940 C C . THR B 1 318 ? 87.907 27.546 5.320 1.00 18.59 314 THR B C 1
ATOM 6941 O O . THR B 1 318 ? 87.879 26.823 4.332 1.00 17.44 314 THR B O 1
ATOM 6945 N N . ALA B 1 319 ? 86.856 28.284 5.660 1.00 18.69 315 ALA B N 1
ATOM 6946 C CA . ALA B 1 319 ? 85.619 28.216 4.882 1.00 19.16 315 ALA B CA 1
ATOM 6947 C C . ALA B 1 319 ? 85.870 28.682 3.431 1.00 20.30 315 ALA B C 1
ATOM 6948 O O . ALA B 1 319 ? 86.612 29.635 3.188 1.00 19.41 315 ALA B O 1
ATOM 6950 N N . GLU B 1 320 ? 85.247 28.004 2.471 1.00 21.98 316 GLU B N 1
ATOM 6951 C CA . GLU B 1 320 ? 85.353 28.388 1.052 1.00 22.93 316 GLU B CA 1
ATOM 6952 C C . GLU B 1 320 ? 84.777 29.766 0.877 1.00 20.22 316 GLU B C 1
ATOM 6953 O O . GLU B 1 320 ? 83.849 30.163 1.584 1.00 19.00 316 GLU B O 1
ATOM 6959 N N . LEU B 1 321 ? 85.300 30.503 -0.081 1.00 18.89 317 LEU B N 1
ATOM 6960 C CA . LEU B 1 321 ? 84.899 31.906 -0.233 1.00 17.98 317 LEU B CA 1
ATOM 6961 C C . LEU B 1 321 ? 83.372 32.108 -0.116 1.00 17.37 317 LEU B C 1
ATOM 6962 O O . LEU B 1 321 ? 82.902 32.938 0.680 1.00 16.88 317 LEU B O 1
ATOM 6967 N N . ALA B 1 322 ? 82.612 31.334 -0.886 1.00 17.36 318 ALA B N 1
ATOM 6968 C CA . ALA B 1 322 ? 81.120 31.447 -0.930 1.00 17.24 318 ALA B CA 1
ATOM 6969 C C . ALA B 1 322 ? 80.411 31.074 0.381 1.00 17.13 318 ALA B C 1
ATOM 6970 O O . ALA B 1 322 ? 79.237 31.420 0.557 1.00 17.26 318 ALA B O 1
ATOM 6972 N N . ASP B 1 323 ? 81.112 30.392 1.293 1.00 17.11 319 ASP B N 1
ATOM 6973 C CA . ASP B 1 323 ? 80.546 29.989 2.597 1.00 17.01 319 ASP B CA 1
ATOM 6974 C C . ASP B 1 323 ? 81.124 30.794 3.774 1.00 15.95 319 ASP B C 1
ATOM 6975 O O . ASP B 1 323 ? 80.840 30.518 4.919 1.00 15.76 319 ASP B O 1
ATOM 6980 N N . ASN B 1 324 ? 81.914 31.812 3.463 1.00 15.01 320 ASN B N 1
ATOM 6981 C CA . ASN B 1 324 ? 82.787 32.429 4.415 1.00 14.38 320 ASN B CA 1
ATOM 6982 C C . ASN B 1 324 ? 82.057 33.710 4.865 1.00 14.08 320 ASN B C 1
ATOM 6983 O O . ASN B 1 324 ? 81.900 34.664 4.089 1.00 13.61 320 ASN B O 1
ATOM 6988 N N . LEU B 1 325 ? 81.587 33.721 6.108 1.00 13.86 321 LEU B N 1
ATOM 6989 C CA . LEU B 1 325 ? 80.753 34.824 6.595 1.00 13.67 321 LEU B CA 1
ATOM 6990 C C . LEU B 1 325 ? 81.423 36.225 6.574 1.00 13.69 321 LEU B C 1
ATOM 6991 O O . LEU B 1 325 ? 80.814 37.169 6.118 1.00 13.12 321 LEU B O 1
ATOM 6996 N N . PRO B 1 326 ? 82.663 36.359 7.065 1.00 13.97 322 PRO B N 1
ATOM 6997 C CA . PRO B 1 326 ? 83.265 37.675 6.945 1.00 14.22 322 PRO B CA 1
ATOM 6998 C C . PRO B 1 326 ? 83.416 38.155 5.479 1.00 15.16 322 PRO B C 1
ATOM 6999 O O . PRO B 1 326 ? 83.195 39.362 5.183 1.00 15.24 322 PRO B O 1
ATOM 7003 N N . MET B 1 327 ? 83.807 37.251 4.588 1.00 15.39 323 MET B N 1
ATOM 7004 C CA . MET B 1 327 ? 83.973 37.619 3.185 1.00 16.09 323 MET B CA 1
ATOM 7005 C C . MET B 1 327 ? 82.635 38.009 2.587 1.00 15.30 323 MET B C 1
ATOM 7006 O O . MET B 1 327 ? 82.535 39.017 1.871 1.00 14.78 323 MET B O 1
ATOM 7011 N N . LEU B 1 328 ? 81.608 37.215 2.879 1.00 14.36 324 LEU B N 1
ATOM 7012 C CA . LEU B 1 328 ? 80.299 37.517 2.361 1.00 14.00 324 LEU B CA 1
ATOM 7013 C C . LEU B 1 328 ? 79.851 38.885 2.866 1.00 13.85 324 LEU B C 1
ATOM 7014 O O . LEU B 1 328 ? 79.369 39.691 2.084 1.00 13.35 324 LEU B O 1
ATOM 7019 N N . MET B 1 329 ? 79.986 39.138 4.174 1.00 13.43 325 MET B N 1
ATOM 7020 C CA . MET B 1 329 ? 79.540 40.411 4.731 1.00 13.38 325 MET B CA 1
ATOM 7021 C C . MET B 1 329 ? 80.339 41.564 4.133 1.00 13.25 325 MET B C 1
ATOM 7022 O O . MET B 1 329 ? 79.776 42.623 3.798 1.00 12.70 325 MET B O 1
ATOM 7027 N N . GLY B 1 330 ? 81.637 41.361 3.943 1.00 13.18 326 GLY B N 1
ATOM 7028 C CA . GLY B 1 330 ? 82.444 42.425 3.353 1.00 13.11 326 GLY B CA 1
ATOM 7029 C C . GLY B 1 330 ? 82.084 42.710 1.916 1.00 13.38 326 GLY B C 1
ATOM 7030 O O . GLY B 1 330 ? 82.090 43.853 1.500 1.00 13.34 326 GLY B O 1
ATOM 7031 N N . LEU B 1 331 ? 81.787 41.661 1.155 1.00 13.59 327 LEU B N 1
ATOM 7032 C CA . LEU B 1 331 ? 81.419 41.802 -0.241 1.00 14.18 327 LEU B CA 1
ATOM 7033 C C . LEU B 1 331 ? 80.101 42.558 -0.381 1.00 14.26 327 LEU B C 1
ATOM 7034 O O . LEU B 1 331 ? 79.995 43.465 -1.202 1.00 14.07 327 LEU B O 1
ATOM 7039 N N . ILE B 1 332 ? 79.114 42.196 0.435 1.00 14.45 328 ILE B N 1
ATOM 7040 C CA . ILE B 1 332 ? 77.793 42.832 0.403 1.00 14.62 328 ILE B CA 1
ATOM 7041 C C . ILE B 1 332 ? 77.939 44.309 0.760 1.00 14.35 328 ILE B C 1
ATOM 7042 O O . ILE B 1 332 ? 77.286 45.174 0.157 1.00 14.22 328 ILE B O 1
ATOM 7047 N N . SER B 1 333 ? 78.849 44.623 1.685 1.00 14.22 329 SER B N 1
ATOM 7048 C CA . SER B 1 333 ? 78.998 46.013 2.120 1.00 13.87 329 SER B CA 1
ATOM 7049 C C . SER B 1 333 ? 79.610 46.874 1.011 1.00 13.72 329 SER B C 1
ATOM 7050 O O . SER B 1 333 ? 79.146 47.967 0.732 1.00 13.07 329 SER B O 1
ATOM 7053 N N . VAL B 1 334 ? 80.624 46.335 0.343 1.00 13.63 330 VAL B N 1
ATOM 7054 C CA . VAL B 1 334 ? 81.220 46.987 -0.806 1.00 13.65 330 VAL B CA 1
ATOM 7055 C C . VAL B 1 334 ? 80.201 47.110 -1.937 1.00 13.84 330 VAL B C 1
ATOM 7056 O O . VAL B 1 334 ? 80.175 48.069 -2.679 1.00 13.80 330 VAL B O 1
ATOM 7060 N N . TRP B 1 335 ? 79.325 46.135 -2.056 1.00 14.42 331 TRP B N 1
ATOM 7061 C CA . TRP B 1 335 ? 78.319 46.213 -3.093 1.00 14.63 331 TRP B CA 1
ATOM 7062 C C . TRP B 1 335 ? 77.471 47.425 -2.819 1.00 14.35 331 TRP B C 1
ATOM 7063 O O . TRP B 1 335 ? 77.276 48.262 -3.692 1.00 14.46 331 TRP B O 1
ATOM 7074 N N . ASN B 1 336 ? 76.976 47.539 -1.590 1.00 13.54 332 ASN B N 1
ATOM 7075 C CA . ASN B 1 336 ? 76.137 48.674 -1.233 1.00 13.34 332 ASN B CA 1
ATOM 7076 C C . ASN B 1 336 ? 76.875 50.001 -1.294 1.00 13.50 332 ASN B C 1
ATOM 7077 O O . ASN B 1 336 ? 76.354 50.972 -1.868 1.00 13.78 332 ASN B O 1
ATOM 7082 N N . ALA B 1 337 ? 78.067 50.045 -0.701 1.00 13.27 333 ALA B N 1
ATOM 7083 C CA . ALA B 1 337 ? 78.788 51.286 -0.553 1.00 13.39 333 ALA B CA 1
ATOM 7084 C C . ALA B 1 337 ? 79.379 51.717 -1.890 1.00 14.10 333 ALA B C 1
ATOM 7085 O O . ALA B 1 337 ? 79.082 52.827 -2.396 1.00 14.25 333 ALA B O 1
ATOM 7087 N N . THR B 1 338 ? 80.192 50.836 -2.476 1.00 14.20 334 THR B N 1
ATOM 7088 C CA . THR B 1 338 ? 80.950 51.193 -3.651 1.00 14.50 334 THR B CA 1
ATOM 7089 C C . THR B 1 338 ? 80.133 51.188 -4.948 1.00 15.09 334 THR B C 1
ATOM 7090 O O . THR B 1 338 ? 80.262 52.074 -5.775 1.00 15.12 334 THR B O 1
ATOM 7094 N N . PHE B 1 339 ? 79.311 50.172 -5.141 1.00 15.18 335 PHE B N 1
ATOM 7095 C CA . PHE B 1 339 ? 78.576 50.054 -6.373 1.00 15.67 335 PHE B CA 1
ATOM 7096 C C . PHE B 1 339 ? 77.246 50.805 -6.338 1.00 15.87 335 PHE B C 1
ATOM 7097 O O . PHE B 1 339 ? 76.884 51.411 -7.321 1.00 16.21 335 PHE B O 1
ATOM 7105 N N . PHE B 1 340 ? 76.539 50.780 -5.212 1.00 16.15 336 PHE B N 1
ATOM 7106 C CA . PHE B 1 340 ? 75.271 51.499 -5.087 1.00 16.29 336 PHE B CA 1
ATOM 7107 C C . PHE B 1 340 ? 75.449 52.848 -4.443 1.00 15.75 336 PHE B C 1
ATOM 7108 O O . PHE B 1 340 ? 74.535 53.611 -4.437 1.00 15.84 336 PHE B O 1
ATOM 7116 N N . GLY B 1 341 ? 76.617 53.154 -3.901 1.00 15.57 337 GLY B N 1
ATOM 7117 C CA . GLY B 1 341 ? 76.874 54.498 -3.395 1.00 15.30 337 GLY B CA 1
ATOM 7118 C C . GLY B 1 341 ? 76.313 54.816 -2.018 1.00 15.30 337 GLY B C 1
ATOM 7119 O O . GLY B 1 341 ? 76.316 55.979 -1.623 1.00 15.27 337 GLY B O 1
ATOM 7120 N N . TYR B 1 342 ? 75.888 53.806 -1.252 1.00 15.04 338 TYR B N 1
ATOM 7121 C CA . TYR B 1 342 ? 75.301 54.079 0.052 1.00 15.00 338 TYR B CA 1
ATOM 7122 C C . TYR B 1 342 ? 76.456 54.288 1.048 1.00 14.72 338 TYR B C 1
ATOM 7123 O O . TYR B 1 342 ? 77.221 53.363 1.302 1.00 15.19 338 TYR B O 1
ATOM 7132 N N . SER B 1 343 ? 76.545 55.462 1.654 1.00 14.34 339 SER B N 1
ATOM 7133 C CA . SER B 1 343 ? 77.711 55.824 2.452 1.00 14.29 339 SER B CA 1
ATOM 7134 C C . SER B 1 343 ? 77.713 55.322 3.908 1.00 14.06 339 SER B C 1
ATOM 7135 O O . SER B 1 343 ? 78.750 55.344 4.559 1.00 14.41 339 SER B O 1
ATOM 7138 N N . ASN B 1 344 ? 76.560 54.894 4.420 1.00 13.73 340 ASN B N 1
ATOM 7139 C CA . ASN B 1 344 ? 76.395 54.558 5.848 1.00 13.17 340 ASN B CA 1
ATOM 7140 C C . ASN B 1 344 ? 75.973 53.117 6.050 1.00 12.62 340 ASN B C 1
ATOM 7141 O O . ASN B 1 344 ? 75.332 52.555 5.185 1.00 12.97 340 ASN B O 1
ATOM 7146 N N . VAL B 1 345 ? 76.322 52.528 7.203 1.00 12.16 341 VAL B N 1
ATOM 7147 C CA . VAL B 1 345 ? 75.755 51.238 7.641 1.00 11.33 341 VAL B CA 1
ATOM 7148 C C . VAL B 1 345 ? 75.285 51.398 9.066 1.00 11.07 341 VAL B C 1
ATOM 7149 O O . VAL B 1 345 ? 76.055 51.848 9.946 1.00 11.07 341 VAL B O 1
ATOM 7153 N N . ALA B 1 346 ? 74.032 51.032 9.304 1.00 11.01 342 ALA B N 1
ATOM 7154 C CA . ALA B 1 346 ? 73.477 50.981 10.659 1.00 10.54 342 ALA B CA 1
ATOM 7155 C C . ALA B 1 346 ? 73.705 49.594 11.285 1.00 10.38 342 ALA B C 1
ATOM 7156 O O . ALA B 1 346 ? 73.274 48.567 10.704 1.00 10.71 342 ALA B O 1
ATOM 7158 N N . VAL B 1 347 ? 74.347 49.579 12.465 1.00 9.85 343 VAL B N 1
ATOM 7159 C CA . VAL B 1 347 ? 74.652 48.376 13.228 1.00 9.52 343 VAL B CA 1
ATOM 7160 C C . VAL B 1 347 ? 73.629 48.306 14.366 1.00 9.24 343 VAL B C 1
ATOM 7161 O O . VAL B 1 347 ? 73.641 49.141 15.283 1.00 9.20 343 VAL B O 1
ATOM 7165 N N . LEU B 1 348 ? 72.745 47.315 14.308 1.00 9.07 344 LEU B N 1
ATOM 7166 C CA . LEU B 1 348 ? 71.528 47.312 15.095 1.00 8.86 344 LEU B CA 1
ATOM 7167 C C . LEU B 1 348 ? 71.311 46.024 15.895 1.00 8.97 344 LEU B C 1
ATOM 7168 O O . LEU B 1 348 ? 70.497 45.158 15.515 1.00 9.12 344 LEU B O 1
ATOM 7173 N N . PRO B 1 349 ? 72.001 45.901 17.036 1.00 9.00 345 PRO B N 1
ATOM 7174 C CA . PRO B 1 349 ? 71.840 44.681 17.826 1.00 9.14 345 PRO B CA 1
ATOM 7175 C C . PRO B 1 349 ? 70.596 44.686 18.689 1.00 9.27 345 PRO B C 1
ATOM 7176 O O . PRO B 1 349 ? 70.419 45.591 19.505 1.00 9.41 345 PRO B O 1
ATOM 7180 N N . TYR B 1 350 ? 69.757 43.656 18.555 1.00 9.52 346 TYR B N 1
ATOM 7181 C CA . TYR B 1 350 ? 68.558 43.542 19.392 1.00 9.62 346 TYR B CA 1
ATOM 7182 C C . TYR B 1 350 ? 68.909 42.920 20.754 1.00 10.00 346 TYR B C 1
ATOM 7183 O O . TYR B 1 350 ? 68.473 41.818 21.101 1.00 10.41 346 TYR B O 1
ATOM 7192 N N . ALA B 1 351 ? 69.680 43.699 21.531 1.00 9.94 347 ALA B N 1
ATOM 7193 C CA . ALA B 1 351 ? 70.258 43.241 22.777 1.00 10.20 347 ALA B CA 1
ATOM 7194 C C . ALA B 1 351 ? 70.731 44.446 23.568 1.00 10.21 347 ALA B C 1
ATOM 7195 O O . ALA B 1 351 ? 71.652 45.154 23.148 1.00 10.05 347 ALA B O 1
ATOM 7197 N N . GLN B 1 352 ? 70.081 44.708 24.690 1.00 10.54 348 GLN B N 1
ATOM 7198 C CA . GLN B 1 352 ? 70.570 45.752 25.589 1.00 11.08 348 GLN B CA 1
ATOM 7199 C C . GLN B 1 352 ? 72.029 45.491 26.051 1.00 10.56 348 GLN B C 1
ATOM 7200 O O . GLN B 1 352 ? 72.802 46.433 26.267 1.00 10.15 348 GLN B O 1
ATOM 7206 N N . ALA B 1 353 ? 72.385 44.221 26.186 1.00 10.30 349 ALA B N 1
ATOM 7207 C CA . ALA B 1 353 ? 73.753 43.825 26.562 1.00 10.20 349 ALA B CA 1
ATOM 7208 C C . ALA B 1 353 ? 74.732 44.416 25.571 1.00 10.13 349 ALA B C 1
ATOM 7209 O O . ALA B 1 353 ? 75.856 44.742 25.954 1.00 10.34 349 ALA B O 1
ATOM 7211 N N . LEU B 1 354 ? 74.314 44.596 24.300 1.00 10.01 350 LEU B N 1
ATOM 7212 C CA . LEU B 1 354 ? 75.231 45.115 23.235 1.00 9.88 350 LEU B CA 1
ATOM 7213 C C . LEU B 1 354 ? 75.105 46.641 23.017 1.00 9.62 350 LEU B C 1
ATOM 7214 O O . LEU B 1 354 ? 75.394 47.151 21.942 1.00 9.35 350 LEU B O 1
ATOM 7219 N N . LEU B 1 355 ? 74.748 47.349 24.088 1.00 9.55 351 LEU B N 1
ATOM 7220 C CA . LEU B 1 355 ? 74.594 48.806 24.101 1.00 9.35 351 LEU B CA 1
ATOM 7221 C C . LEU B 1 355 ? 75.779 49.547 23.476 1.00 9.48 351 LEU B C 1
ATOM 7222 O O . LEU B 1 355 ? 75.588 50.530 22.745 1.00 9.81 351 LEU B O 1
ATOM 7227 N N . ARG B 1 356 ? 76.992 49.078 23.752 1.00 9.37 352 ARG B N 1
ATOM 7228 C CA . ARG B 1 356 ? 78.190 49.747 23.242 1.00 9.36 352 ARG B CA 1
ATOM 7229 C C . ARG B 1 356 ? 78.885 48.969 22.156 1.00 9.39 352 ARG B C 1
ATOM 7230 O O . ARG B 1 356 ? 80.041 49.236 21.824 1.00 9.88 352 ARG B O 1
ATOM 7238 N N . PHE B 1 357 ? 78.180 48.024 21.542 1.00 9.50 353 PHE B N 1
ATOM 7239 C CA . PHE B 1 357 ? 78.746 47.307 20.394 1.00 9.35 353 PHE B CA 1
ATOM 7240 C C . PHE B 1 357 ? 78.866 48.222 19.147 1.00 9.30 353 PHE B C 1
ATOM 7241 O O . PHE B 1 357 ? 79.931 48.300 18.587 1.00 9.20 353 PHE B O 1
ATOM 7249 N N . PRO B 1 358 ? 77.806 48.996 18.780 1.00 9.26 354 PRO B N 1
ATOM 7250 C CA . PRO B 1 358 ? 77.920 49.942 17.661 1.00 9.16 354 PRO B CA 1
ATOM 7251 C C . PRO B 1 358 ? 79.127 50.894 17.761 1.00 9.13 354 PRO B C 1
ATOM 7252 O O . PRO B 1 358 ? 79.896 51.030 16.791 1.00 8.84 354 PRO B O 1
ATOM 7256 N N . ALA B 1 359 ? 79.328 51.468 18.939 1.00 9.10 355 ALA B N 1
ATOM 7257 C CA . ALA B 1 359 ? 80.448 52.373 19.184 1.00 9.10 355 ALA B CA 1
ATOM 7258 C C . ALA B 1 359 ? 81.811 51.748 18.935 1.00 9.05 355 ALA B C 1
ATOM 7259 O O . ALA B 1 359 ? 82.709 52.435 18.437 1.00 9.85 355 ALA B O 1
ATOM 7261 N N . HIS B 1 360 ? 81.992 50.474 19.280 1.00 9.03 356 HIS B N 1
ATOM 7262 C CA . HIS B 1 360 ? 83.234 49.811 19.012 1.00 8.83 356 HIS B CA 1
ATOM 7263 C C . HIS B 1 360 ? 83.372 49.570 17.522 1.00 8.96 356 HIS B C 1
ATOM 7264 O O . HIS B 1 360 ? 84.434 49.836 16.947 1.00 8.61 356 HIS B O 1
ATOM 7271 N N . ILE B 1 361 ? 82.303 49.072 16.888 1.00 8.92 357 ILE B N 1
ATOM 7272 C CA . ILE B 1 361 ? 82.312 48.811 15.433 1.00 9.06 357 ILE B CA 1
ATOM 7273 C C . ILE B 1 361 ? 82.577 50.094 14.643 1.00 9.26 357 ILE B C 1
ATOM 7274 O O . ILE B 1 361 ? 83.261 50.077 13.590 1.00 9.09 357 ILE B O 1
ATOM 7279 N N . GLN B 1 362 ? 82.048 51.210 15.158 1.00 9.28 358 GLN B N 1
ATOM 7280 C CA . GLN B 1 362 ? 82.288 52.529 14.577 1.00 9.61 358 GLN B CA 1
ATOM 7281 C C . GLN B 1 362 ? 83.796 52.872 14.450 1.00 9.74 358 GLN B C 1
ATOM 7282 O O . GLN B 1 362 ? 84.267 53.304 13.369 1.00 9.78 358 GLN B O 1
ATOM 7288 N N . GLN B 1 363 ? 84.549 52.701 15.543 1.00 9.66 359 GLN B N 1
ATOM 7289 C CA . GLN B 1 363 ? 86.003 52.806 15.453 1.00 9.64 359 GLN B CA 1
ATOM 7290 C C . GLN B 1 363 ? 86.614 51.758 14.499 1.00 9.64 359 GLN B C 1
ATOM 7291 O O . GLN B 1 363 ? 87.412 52.088 13.609 1.00 9.51 359 GLN B O 1
ATOM 7297 N N . LEU B 1 364 ? 86.285 50.499 14.711 1.00 9.59 360 LEU B N 1
ATOM 7298 C CA . LEU B 1 364 ? 86.934 49.390 13.956 1.00 9.79 360 LEU B CA 1
ATOM 7299 C C . LEU B 1 364 ? 86.822 49.597 12.463 1.00 9.94 360 LEU B C 1
ATOM 7300 O O . LEU B 1 364 ? 87.832 49.446 11.716 1.00 10.20 360 LEU B O 1
ATOM 7305 N N . THR B 1 365 ? 85.617 49.955 12.035 1.00 9.58 361 THR B N 1
ATOM 7306 C CA . THR B 1 365 ? 85.309 50.124 10.642 1.00 10.01 361 THR B CA 1
ATOM 7307 C C . THR B 1 365 ? 85.874 51.453 10.075 1.00 10.50 361 THR B C 1
ATOM 7308 O O . THR B 1 365 ? 86.538 51.473 9.043 1.00 10.86 361 THR B O 1
ATOM 7312 N N . MET B 1 366 ? 85.572 52.565 10.737 1.00 10.44 362 MET B N 1
ATOM 7313 C CA . MET B 1 366 ?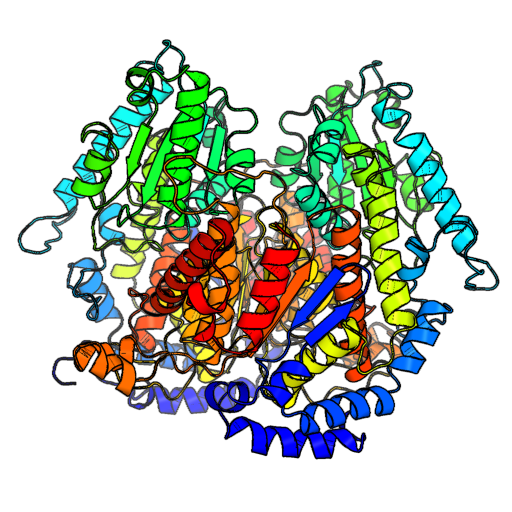 85.869 53.874 10.166 1.00 10.49 362 MET B CA 1
ATOM 7314 C C . MET B 1 366 ? 87.346 54.227 10.281 1.00 10.53 362 MET B C 1
ATOM 7315 O O . MET B 1 366 ? 87.904 54.864 9.360 1.00 10.50 362 MET B O 1
ATOM 7320 N N . GLU B 1 367 ? 87.981 53.852 11.392 1.00 10.43 363 GLU B N 1
ATOM 7321 C CA . GLU B 1 367 ? 89.406 54.127 11.560 1.00 10.58 363 GLU B CA 1
ATOM 7322 C C . GLU B 1 367 ? 90.243 53.213 10.678 1.00 10.66 363 GLU B C 1
ATOM 7323 O O . GLU B 1 367 ? 91.341 53.607 10.231 1.00 10.86 363 GLU B O 1
ATOM 7329 N N . SER B 1 368 ? 89.734 52.012 10.375 1.00 10.32 364 SER B N 1
ATOM 7330 C CA . SER B 1 368 ? 90.439 51.107 9.477 1.00 10.40 364 SER B CA 1
ATOM 7331 C C . SER B 1 368 ? 90.352 51.574 8.023 1.00 10.60 364 SER B C 1
ATOM 7332 O O . SER B 1 368 ? 91.361 51.650 7.302 1.00 10.81 364 SER B O 1
ATOM 7335 N N . ASN B 1 369 ? 89.133 51.835 7.568 1.00 10.68 365 ASN B N 1
ATOM 7336 C CA . ASN B 1 369 ? 88.881 51.985 6.115 1.00 10.64 365 ASN B CA 1
ATOM 7337 C C . ASN B 1 369 ? 88.538 53.403 5.680 1.00 10.65 365 ASN B C 1
ATOM 7338 O O . ASN B 1 369 ? 88.288 53.653 4.508 1.00 10.83 365 ASN B O 1
ATOM 7343 N N . GLY B 1 370 ? 88.571 54.344 6.611 1.00 10.47 366 GLY B N 1
ATOM 7344 C CA . GLY B 1 370 ? 88.469 55.759 6.288 1.00 10.63 366 GLY B CA 1
ATOM 7345 C C . GLY B 1 370 ? 89.751 56.303 5.693 1.00 11.01 366 GLY B C 1
ATOM 7346 O O . GLY B 1 370 ? 90.445 57.113 6.321 1.00 11.48 366 GLY B O 1
ATOM 7347 N N . LYS B 1 371 ? 90.045 55.883 4.474 1.00 11.39 367 LYS B N 1
ATOM 7348 C CA . LYS B 1 371 ? 91.308 56.174 3.788 1.00 11.82 367 LYS B CA 1
ATOM 7349 C C . LYS B 1 371 ? 91.070 56.695 2.378 1.00 12.36 367 LYS B C 1
ATOM 7350 O O . LYS B 1 371 ? 89.975 56.508 1.798 1.00 12.40 367 LYS B O 1
ATOM 7356 N N . ARG B 1 372 ? 92.093 57.350 1.821 1.00 12.96 368 ARG B N 1
ATOM 7357 C CA . ARG B 1 372 ? 92.000 57.938 0.481 1.00 13.50 368 ARG B CA 1
ATOM 7358 C C . ARG B 1 372 ? 93.085 57.489 -0.513 1.00 13.74 368 ARG B C 1
ATOM 7359 O O . ARG B 1 372 ? 93.034 57.902 -1.662 1.00 14.00 368 ARG B O 1
ATOM 7367 N N . VAL B 1 373 ? 94.019 56.632 -0.078 1.00 13.67 369 VAL B N 1
ATOM 7368 C CA . VAL B 1 373 ? 95.058 56.053 -0.913 1.00 14.08 369 VAL B CA 1
ATOM 7369 C C . VAL B 1 373 ? 95.129 54.527 -0.750 1.00 14.54 369 VAL B C 1
ATOM 7370 O O . VAL B 1 373 ? 94.763 53.946 0.302 1.00 14.33 369 VAL B O 1
ATOM 7374 N N . THR B 1 374 ? 95.634 53.873 -1.793 1.00 14.99 370 THR B N 1
ATOM 7375 C CA . THR B 1 374 ? 95.849 52.443 -1.748 1.00 15.34 370 THR B CA 1
ATOM 7376 C C . THR B 1 374 ? 97.046 52.152 -0.834 1.00 16.16 370 THR B C 1
ATOM 7377 O O . THR B 1 374 ? 97.740 53.087 -0.442 1.00 15.93 370 THR B O 1
ATOM 7381 N N . MET B 1 375 ? 97.306 50.866 -0.545 1.00 17.05 371 MET B N 1
ATOM 7382 C CA . MET B 1 375 ? 98.493 50.451 0.200 1.00 17.98 371 MET B CA 1
ATOM 7383 C C . MET B 1 375 ? 99.753 51.072 -0.359 1.00 19.50 371 MET B C 1
ATOM 7384 O O . MET B 1 375 ? 100.591 51.501 0.395 1.00 19.90 371 MET B O 1
ATOM 7389 N N . ASP B 1 376 ? 99.902 51.118 -1.674 1.00 22.19 372 ASP B N 1
ATOM 7390 C CA . ASP B 1 376 ? 101.136 51.699 -2.254 1.00 24.81 372 ASP B CA 1
ATOM 7391 C C . ASP B 1 376 ? 100.996 53.158 -2.704 1.00 23.84 372 ASP B C 1
ATOM 7392 O O . ASP B 1 376 ? 101.728 53.624 -3.571 1.00 24.49 372 ASP B O 1
ATOM 7397 N N . GLY B 1 377 ? 100.046 53.875 -2.114 1.00 22.21 373 GLY B N 1
ATOM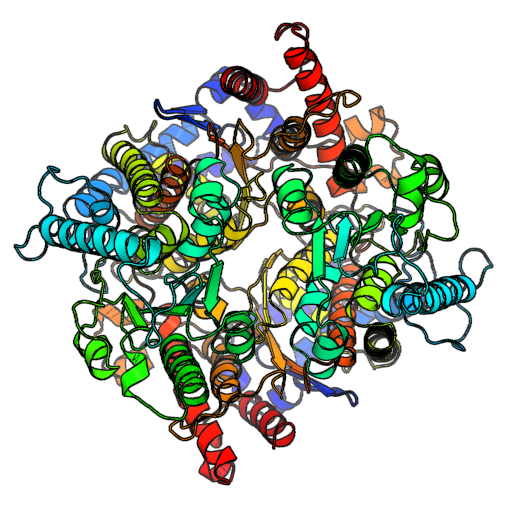 7398 C CA . GLY B 1 377 ? 100.014 55.322 -2.226 1.00 21.33 373 GLY B CA 1
ATOM 7399 C C . GLY B 1 377 ? 99.285 55.952 -3.411 1.00 20.25 373 GLY B C 1
ATOM 7400 O O . GLY B 1 377 ? 99.296 57.171 -3.517 1.00 19.65 373 GLY B O 1
ATOM 7401 N N . LYS B 1 378 ? 98.657 55.154 -4.276 1.00 19.54 374 LYS B N 1
ATOM 7402 C CA . LYS B 1 378 ? 97.836 55.706 -5.388 1.00 19.80 374 LYS B CA 1
ATOM 7403 C C . LYS B 1 378 ? 96.559 56.330 -4.790 1.00 18.93 374 LYS B C 1
ATOM 7404 O O . LYS B 1 378 ? 95.996 55.788 -3.835 1.00 18.47 374 LYS B O 1
ATOM 7406 N N . THR B 1 379 ? 96.140 57.479 -5.334 1.00 19.29 375 THR B N 1
ATOM 7407 C CA . THR B 1 379 ? 94.976 58.191 -4.852 1.00 1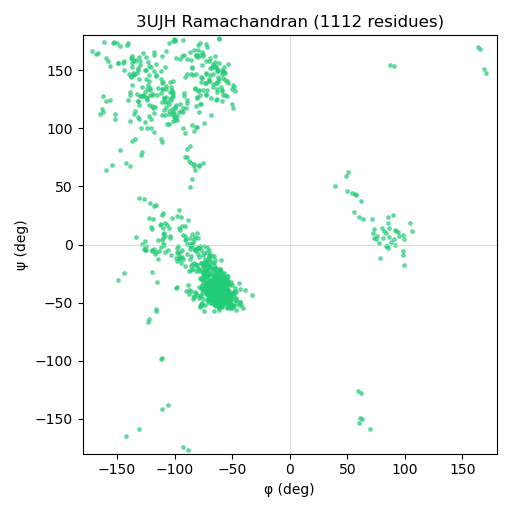9.49 375 THR B CA 1
ATOM 7408 C C . THR B 1 379 ? 93.773 57.432 -5.342 1.00 19.41 375 THR B C 1
ATOM 7409 O O . THR B 1 379 ? 93.737 57.071 -6.486 1.00 19.59 375 THR B O 1
ATOM 7413 N N . LEU B 1 380 ? 92.797 57.176 -4.486 1.00 19.87 376 LEU B N 1
ATOM 7414 C CA . LEU B 1 380 ? 91.584 56.463 -4.916 1.00 20.27 376 LEU B CA 1
ATOM 7415 C C . LEU B 1 380 ? 90.627 57.343 -5.699 1.00 21.10 376 LEU B C 1
ATOM 7416 O O . LEU B 1 380 ? 90.459 58.494 -5.392 1.00 21.10 376 LEU B O 1
ATOM 7421 N N . ASP B 1 381 ? 89.962 56.767 -6.685 1.00 22.84 377 ASP B N 1
ATOM 7422 C CA . ASP B 1 381 ? 89.058 57.517 -7.562 1.00 24.89 377 ASP B CA 1
ATOM 7423 C C . ASP B 1 381 ? 87.650 57.617 -6.984 1.00 25.55 377 ASP B C 1
ATOM 7424 O O . ASP B 1 381 ? 86.759 58.124 -7.649 1.00 28.83 377 ASP B O 1
ATOM 7429 N N . PHE B 1 382 ? 87.448 57.136 -5.755 1.00 23.75 378 PHE B N 1
ATOM 7430 C CA . PHE B 1 382 ? 86.129 57.053 -5.138 1.00 22.43 378 PHE B CA 1
ATOM 7431 C C . PHE B 1 382 ? 86.297 56.955 -3.608 1.00 21.12 378 PHE B C 1
ATOM 7432 O O . PHE B 1 382 ? 87.379 56.633 -3.123 1.00 20.46 378 PHE B O 1
ATOM 7440 N N . ASP B 1 383 ? 85.245 57.262 -2.861 1.00 20.20 379 ASP B N 1
ATOM 7441 C CA . ASP B 1 383 ? 85.222 57.084 -1.397 1.00 19.32 379 ASP B CA 1
ATOM 7442 C C . ASP B 1 383 ? 85.201 55.587 -1.009 1.00 17.53 379 ASP B C 1
ATOM 7443 O O . ASP B 1 383 ? 84.640 54.767 -1.717 1.00 17.74 379 ASP B O 1
ATOM 7448 N N . VAL B 1 384 ? 85.846 55.228 0.096 1.00 15.69 380 VAL B N 1
ATOM 7449 C CA . VAL B 1 384 ? 85.876 53.822 0.497 1.00 14.71 380 VAL B CA 1
ATOM 7450 C C . VAL B 1 384 ? 85.083 53.580 1.783 1.00 13.54 380 VAL B C 1
ATOM 7451 O O . VAL B 1 384 ? 83.871 53.500 1.705 1.00 12.78 380 VAL B O 1
ATOM 7455 N N . GLY B 1 385 ? 85.742 53.501 2.933 1.00 12.66 381 GLY B N 1
ATOM 7456 C CA . GLY B 1 385 ? 85.084 53.101 4.148 1.00 12.19 381 GLY B CA 1
ATOM 7457 C C . GLY B 1 385 ? 83.769 53.834 4.416 1.00 11.73 381 GLY B C 1
ATOM 7458 O O . GLY B 1 385 ? 83.659 55.048 4.256 1.00 11.07 381 GLY B O 1
ATOM 7459 N N . GLU B 1 386 ? 82.776 53.048 4.820 1.00 11.51 382 GLU B N 1
ATOM 7460 C CA . GLU B 1 386 ? 81.458 53.529 5.158 1.00 11.54 382 GLU B CA 1
ATOM 7461 C C . GLU B 1 386 ? 81.477 54.206 6.507 1.00 10.89 382 GLU B C 1
ATOM 7462 O O . GLU B 1 386 ? 82.389 54.020 7.270 1.00 10.84 382 GLU B O 1
ATOM 7468 N N . ILE B 1 387 ? 80.438 54.972 6.780 1.00 10.73 383 ILE B N 1
ATOM 7469 C CA . ILE B 1 387 ? 80.209 55.585 8.082 1.00 10.36 383 ILE B CA 1
ATOM 7470 C C . ILE B 1 387 ? 79.282 54.639 8.859 1.00 10.30 383 ILE B C 1
ATOM 7471 O O . ILE B 1 387 ? 78.133 54.442 8.469 1.00 10.60 383 ILE B O 1
ATOM 7476 N N . PHE B 1 388 ? 79.784 54.059 9.957 1.00 9.86 384 PHE B N 1
ATOM 7477 C CA . PHE B 1 388 ? 79.003 53.132 10.767 1.00 9.56 384 PHE B CA 1
ATOM 7478 C C . PHE B 1 388 ? 78.493 53.865 12.016 1.00 9.59 384 PHE B C 1
ATOM 7479 O O . PHE B 1 388 ? 79.210 54.682 12.598 1.00 9.27 384 PHE B O 1
ATOM 7487 N N . PHE B 1 389 ? 77.264 53.574 12.404 1.00 9.56 385 PHE B N 1
ATOM 7488 C CA . PHE B 1 389 ? 76.688 54.083 13.654 1.00 9.95 385 PHE B CA 1
ATOM 7489 C C . PHE B 1 389 ? 75.639 53.077 14.122 1.00 10.08 385 PHE B C 1
ATOM 7490 O O . PHE B 1 389 ? 75.288 52.111 13.389 1.00 10.71 385 PHE B O 1
ATOM 7498 N N . GLY B 1 390 ? 75.086 53.297 15.298 1.00 9.93 386 GLY B N 1
ATOM 7499 C CA . GLY B 1 390 ? 73.918 52.473 15.708 1.00 10.04 386 GLY B CA 1
ATOM 7500 C C . GLY B 1 390 ? 73.607 52.582 17.177 1.00 9.97 386 GLY B C 1
ATOM 7501 O O . GLY B 1 390 ? 74.384 53.155 17.934 1.00 9.65 386 GLY B O 1
ATOM 7502 N N . GLU B 1 391 ? 72.432 52.057 17.544 1.00 10.38 387 GLU B N 1
ATOM 7503 C CA . GLU B 1 391 ? 72.021 51.857 18.934 1.00 10.49 387 GLU B CA 1
ATOM 7504 C C . GLU B 1 391 ? 71.358 50.468 18.978 1.00 10.75 387 GLU B C 1
ATOM 7505 O O . GLU B 1 391 ? 70.962 49.931 17.950 1.00 11.30 387 GLU B O 1
ATOM 7511 N N . PRO B 1 392 ? 71.245 49.864 20.159 1.00 10.42 388 PRO B N 1
ATOM 7512 C CA . PRO B 1 392 ? 70.499 48.598 20.211 1.00 10.55 388 PRO B CA 1
ATOM 7513 C C . PRO B 1 392 ? 69.022 48.734 19.838 1.00 10.45 388 PRO B C 1
ATOM 7514 O O . PRO B 1 392 ? 68.413 49.791 20.023 1.00 10.40 388 PRO B O 1
ATOM 7518 N N . GLY B 1 393 ? 68.471 47.657 19.306 1.00 10.65 389 GLY B N 1
ATOM 7519 C CA . GLY B 1 393 ? 67.034 47.503 19.184 1.00 10.55 389 GLY B CA 1
ATOM 7520 C C . GLY B 1 393 ? 66.479 47.031 20.514 1.00 10.40 389 GLY B C 1
ATOM 7521 O O . GLY B 1 393 ? 67.181 46.298 21.233 1.00 10.17 389 GLY B O 1
ATOM 7522 N N . THR B 1 394 ? 65.260 47.439 20.871 1.00 10.55 390 THR B N 1
ATOM 7523 C CA . THR B 1 394 ? 64.396 48.260 20.010 1.00 11.15 390 THR B CA 1
ATOM 7524 C C . THR B 1 394 ? 64.612 49.770 20.120 1.00 11.43 390 THR B C 1
ATOM 7525 O O . THR B 1 394 ? 63.958 50.523 19.401 1.00 12.00 390 THR B O 1
ATOM 7529 N N . ASN B 1 395 ? 65.489 50.219 21.011 1.00 11.46 391 ASN B N 1
ATOM 7530 C CA . ASN B 1 395 ? 65.667 51.671 21.230 1.00 12.02 391 ASN B CA 1
ATOM 7531 C C . ASN B 1 395 ? 65.690 52.448 19.918 1.00 11.85 391 ASN B C 1
ATOM 7532 O O . ASN B 1 395 ? 64.964 53.402 19.752 1.00 12.01 391 ASN B O 1
ATOM 7537 N N . GLY B 1 396 ? 66.535 52.017 18.987 1.00 11.83 392 GLY B N 1
ATOM 7538 C CA . GLY B 1 396 ? 66.752 52.752 17.744 1.00 11.74 392 GLY B CA 1
ATOM 7539 C C . GLY B 1 396 ? 65.500 52.984 16.928 1.00 12.16 392 GLY B C 1
ATOM 7540 O O . GLY B 1 396 ? 65.432 53.947 16.174 1.00 12.54 392 GLY B O 1
ATOM 7541 N N . GLN B 1 397 ? 64.489 52.130 17.104 1.00 12.12 393 GLN B N 1
ATOM 7542 C CA . GLN B 1 397 ? 63.250 52.238 16.347 1.00 11.85 393 GLN B CA 1
ATOM 7543 C C . GLN B 1 397 ? 62.534 53.527 16.671 1.00 12.49 393 GLN B C 1
ATOM 7544 O O . GLN B 1 397 ? 61.751 54.045 15.849 1.00 12.66 393 GLN B O 1
ATOM 7550 N N . HIS B 1 398 ? 62.798 54.049 17.885 1.00 12.53 394 HIS B N 1
ATOM 7551 C CA . HIS B 1 398 ? 62.107 55.234 18.357 1.00 12.37 394 HIS B CA 1
ATOM 7552 C C . HIS B 1 398 ? 63.046 56.384 18.320 1.00 12.40 394 HIS B C 1
ATOM 7553 O O . HIS B 1 398 ? 62.787 57.407 18.957 1.00 13.16 394 HIS B O 1
ATOM 7560 N N . SER B 1 399 ? 64.148 56.241 17.579 1.00 11.74 395 SER B N 1
ATOM 7561 C CA . SER B 1 399 ? 65.087 57.310 17.444 1.00 11.26 395 SER B CA 1
ATOM 7562 C C . SER B 1 399 ? 65.297 57.685 15.986 1.00 11.18 395 SER B C 1
ATOM 7563 O O . SER B 1 399 ? 64.930 58.779 15.602 1.00 11.18 395 SER B O 1
ATOM 7566 N N . PHE B 1 400 ? 65.876 56.803 15.179 1.00 10.78 396 PHE B N 1
ATOM 7567 C CA . PHE B 1 400 ? 66.295 57.182 13.837 1.00 11.06 396 PHE B CA 1
ATOM 7568 C C . PHE B 1 400 ? 65.760 56.291 12.725 1.00 11.43 396 PHE B C 1
ATOM 7569 O O . PHE B 1 400 ? 66.009 56.579 11.524 1.00 11.45 396 PHE B O 1
ATOM 7577 N N . TYR B 1 401 ? 65.033 55.225 13.076 1.00 11.28 397 TYR B N 1
ATOM 7578 C CA . TYR B 1 401 ? 64.476 54.358 12.033 1.00 11.39 397 TYR B CA 1
ATOM 7579 C C . TYR B 1 401 ? 63.524 55.121 11.110 1.00 11.38 397 TYR B C 1
ATOM 7580 O O . TYR B 1 401 ? 63.360 54.730 9.962 1.00 12.07 397 TYR B O 1
ATOM 7589 N N . GLN B 1 402 ? 62.859 56.166 11.602 1.00 11.08 398 GLN B N 1
ATOM 7590 C CA . GLN B 1 402 ? 61.975 56.975 10.734 1.00 11.06 398 GLN B CA 1
ATOM 7591 C C . GLN B 1 402 ? 62.697 57.284 9.440 1.00 10.83 398 GLN B C 1
ATOM 7592 O O . GLN B 1 402 ? 62.116 57.146 8.336 1.00 10.92 398 GLN B O 1
ATOM 7598 N N . LEU B 1 403 ? 63.955 57.697 9.572 1.00 10.56 399 LEU B N 1
ATOM 7599 C CA . LEU B 1 403 ? 64.784 58.080 8.406 1.00 10.40 399 LEU B CA 1
ATOM 7600 C C . LEU B 1 403 ? 65.190 56.844 7.589 1.00 10.72 399 LEU B C 1
ATOM 7601 O O . LEU B 1 403 ? 65.111 56.871 6.354 1.00 10.80 399 LEU B O 1
ATOM 7606 N N . ILE B 1 404 ? 65.584 55.775 8.276 1.00 10.58 400 ILE B N 1
ATOM 7607 C CA . ILE B 1 404 ? 65.996 54.550 7.609 1.00 10.88 400 ILE B CA 1
ATOM 7608 C C . ILE B 1 404 ? 64.870 53.958 6.743 1.00 11.53 400 ILE B C 1
ATOM 7609 O O . ILE B 1 404 ? 65.133 53.356 5.695 1.00 11.62 400 ILE B O 1
ATOM 7614 N N . HIS B 1 405 ? 63.619 54.168 7.182 1.00 11.71 401 HIS B N 1
ATOM 7615 C CA . HIS B 1 405 ? 62.417 53.753 6.438 1.00 12.11 401 HIS B CA 1
ATOM 7616 C C . HIS B 1 405 ? 61.923 54.665 5.355 1.00 12.19 401 HIS B C 1
ATOM 7617 O O . HIS B 1 405 ? 61.586 54.164 4.287 1.00 12.68 401 HIS B O 1
ATOM 7624 N N . GLN B 1 406 ? 61.845 55.976 5.607 1.00 11.90 402 GLN B N 1
ATOM 7625 C CA . GLN B 1 406 ? 61.321 56.932 4.635 1.00 12.18 402 GLN B CA 1
ATOM 7626 C C . GLN B 1 406 ? 62.278 57.967 4.074 1.00 12.53 402 GLN B C 1
ATOM 7627 O O . GLN B 1 406 ? 61.944 58.675 3.104 1.00 13.06 402 GLN B O 1
ATOM 7633 N N . GLY B 1 407 ? 63.447 58.100 4.668 1.00 12.72 403 GLY B N 1
ATOM 7634 C CA . GLY B 1 407 ? 64.418 59.101 4.233 1.00 12.82 403 GLY B CA 1
ATOM 7635 C C . GLY B 1 407 ? 65.566 58.420 3.474 1.00 13.16 403 GLY B C 1
ATOM 7636 O O . GLY B 1 407 ? 65.319 57.507 2.686 1.00 13.90 403 GLY B O 1
ATOM 7637 N N . ARG B 1 408 ? 66.800 58.846 3.727 1.00 12.62 404 ARG B N 1
ATOM 7638 C CA . ARG B 1 408 ? 67.975 58.305 3.049 1.00 13.06 404 ARG B CA 1
ATOM 7639 C C . ARG B 1 408 ? 68.108 56.807 3.247 1.00 12.94 404 ARG B C 1
ATOM 7640 O O . ARG B 1 408 ? 67.825 56.322 4.337 1.00 12.27 404 ARG B O 1
ATOM 7648 N N . VAL B 1 409 ? 68.570 56.086 2.217 1.00 12.51 405 VAL B N 1
ATOM 7649 C CA . VAL B 1 409 ? 68.720 54.643 2.348 1.00 12.20 405 VAL B CA 1
ATOM 7650 C C . VAL B 1 409 ? 69.981 54.350 3.142 1.00 11.99 405 VAL B C 1
ATOM 7651 O O . VAL B 1 409 ? 71.052 54.884 2.842 1.00 12.03 405 VAL B O 1
ATOM 7655 N N . ILE B 1 410 ? 69.858 53.522 4.174 1.00 11.68 406 ILE B N 1
ATOM 7656 C CA . ILE B 1 410 ? 71.012 53.118 4.966 1.00 11.42 406 ILE B CA 1
ATOM 7657 C C . ILE B 1 410 ? 70.983 51.623 5.135 1.00 11.45 406 ILE B C 1
ATOM 7658 O O . ILE B 1 410 ? 70.137 51.094 5.865 1.00 11.34 406 ILE B O 1
ATOM 7663 N N . PRO B 1 411 ? 71.913 50.923 4.474 1.00 11.32 407 PRO B N 1
ATOM 7664 C CA . PRO B 1 411 ? 71.982 49.475 4.680 1.00 11.30 407 PRO B CA 1
ATOM 7665 C C . PRO B 1 411 ? 72.109 49.135 6.154 1.00 10.95 407 PRO B C 1
ATOM 7666 O O . PRO B 1 411 ? 72.802 49.855 6.880 1.00 10.53 407 PRO B O 1
ATOM 7670 N N . ALA B 1 412 ? 71.434 48.073 6.593 1.00 10.91 408 ALA B N 1
ATOM 7671 C CA . ALA B 1 412 ? 71.270 47.790 8.026 1.00 10.94 408 ALA B CA 1
ATOM 7672 C C . ALA B 1 412 ? 71.763 46.394 8.321 1.00 11.17 408 ALA B C 1
ATOM 7673 O O . ALA B 1 412 ? 71.706 45.534 7.467 1.00 11.99 408 ALA B O 1
ATOM 7675 N N . GLU B 1 413 ? 72.259 46.174 9.526 1.00 10.76 409 GLU B N 1
ATOM 7676 C CA . GLU B 1 413 ? 72.728 44.891 9.928 1.00 10.74 409 GLU B CA 1
ATOM 7677 C C . GLU B 1 413 ? 72.083 44.623 11.271 1.00 10.49 409 GLU B C 1
ATOM 7678 O O . GLU B 1 413 ? 72.414 45.283 12.266 1.00 10.62 409 GLU B O 1
ATOM 7684 N N . PHE B 1 414 ? 71.117 43.708 11.273 1.00 10.20 410 PHE B N 1
ATOM 7685 C CA . PHE B 1 414 ? 70.357 43.349 12.461 1.00 9.98 410 PHE B CA 1
ATOM 7686 C C . PHE B 1 414 ? 71.046 42.167 13.143 1.00 10.15 410 PHE B C 1
ATOM 7687 O O . PHE B 1 414 ? 71.400 41.203 12.482 1.00 10.56 410 PHE B O 1
ATOM 7695 N N . ILE B 1 415 ? 71.320 42.289 14.432 1.00 10.10 411 ILE B N 1
ATOM 7696 C CA . ILE B 1 415 ? 71.950 41.211 15.218 1.00 10.42 411 ILE B CA 1
ATOM 7697 C C . ILE B 1 415 ? 71.058 40.805 16.402 1.00 10.62 411 ILE B C 1
ATOM 7698 O O . ILE B 1 415 ? 70.568 41.648 17.183 1.00 10.42 411 ILE B O 1
ATOM 7703 N N . GLY B 1 416 ? 70.813 39.517 16.515 1.00 10.99 412 GLY B N 1
ATOM 7704 C CA . GLY B 1 416 ? 69.920 39.010 17.557 1.00 11.18 412 GLY B CA 1
ATOM 7705 C C . GLY B 1 416 ? 70.418 37.711 18.140 1.00 11.54 412 GLY B C 1
ATOM 7706 O O . GLY B 1 416 ? 71.358 37.098 17.602 1.00 11.84 412 GLY B O 1
ATOM 7707 N N . PHE B 1 417 ? 69.760 37.273 19.204 1.00 12.05 413 PHE B N 1
ATOM 7708 C CA . PHE B 1 417 ? 70.129 36.059 19.934 1.00 12.82 413 PHE B CA 1
ATOM 7709 C C . PHE B 1 417 ? 68.917 35.279 20.286 1.00 13.02 413 PHE B C 1
ATOM 7710 O O . PHE B 1 417 ? 67.886 35.858 20.546 1.00 13.13 413 PHE B O 1
ATOM 7718 N N . CYS B 1 418 ? 69.040 33.960 20.268 1.00 13.60 414 CYS B N 1
ATOM 7719 C CA . CYS B 1 418 ? 67.864 33.105 20.437 1.00 14.27 414 CYS B CA 1
ATOM 7720 C C . CYS B 1 418 ? 67.367 33.051 21.870 1.00 14.67 414 CYS B C 1
ATOM 7721 O O . CYS B 1 418 ? 66.162 32.845 22.090 1.00 15.31 414 CYS B O 1
ATOM 7724 N N . LYS B 1 419 ? 68.276 33.192 22.827 1.00 14.92 415 LYS B N 1
ATOM 7725 C CA . LYS B 1 419 ? 67.899 33.189 24.233 1.00 15.81 415 LYS B CA 1
ATOM 7726 C C . LYS B 1 419 ? 68.330 34.477 24.907 1.00 14.71 415 LYS B C 1
ATOM 7727 O O . LYS B 1 419 ? 69.295 35.141 24.488 1.00 13.72 415 LYS B O 1
ATOM 7733 N N . SER B 1 420 ? 67.591 34.812 25.957 1.00 13.94 416 SER B N 1
ATOM 7734 C CA . SER B 1 420 ? 67.864 35.962 26.803 1.00 13.43 416 SER B CA 1
ATOM 7735 C C . SER B 1 420 ? 68.802 35.648 27.965 1.00 13.32 416 SER B C 1
ATOM 7736 O O . SER B 1 420 ? 68.702 34.600 28.566 1.00 13.88 416 SER B O 1
ATOM 7739 N N . GLN B 1 421 ? 69.633 36.597 28.366 1.00 12.95 417 GLN B N 1
ATOM 7740 C CA . GLN B 1 421 ? 70.412 36.446 29.588 1.00 12.68 417 GLN B CA 1
ATOM 7741 C C . GLN B 1 421 ? 69.542 36.547 30.844 1.00 12.97 417 GLN B C 1
ATOM 7742 O O . GLN B 1 421 ? 69.912 36.016 31.902 1.00 12.79 417 GLN B O 1
ATOM 7748 N N . ARG B 1 422 ? 68.401 37.234 30.735 1.00 13.09 418 ARG B N 1
ATOM 7749 C CA . ARG B 1 422 ? 67.494 37.442 31.867 1.00 13.10 418 ARG B CA 1
ATOM 7750 C C . ARG B 1 422 ? 66.033 37.301 31.472 1.00 13.43 418 ARG B C 1
ATOM 7751 O O . ARG B 1 422 ? 65.270 38.247 31.529 1.00 13.27 418 ARG B O 1
ATOM 7759 N N . ALA B 1 423 ? 65.635 36.082 31.131 1.00 14.50 419 ALA B N 1
ATOM 7760 C CA . ALA B 1 423 ? 64.298 35.818 30.611 1.00 15.05 419 ALA B CA 1
ATOM 7761 C C . ALA B 1 423 ? 63.213 36.240 31.605 1.00 16.13 419 ALA B C 1
ATOM 7762 O O . ALA B 1 423 ? 63.321 35.968 32.786 1.00 15.88 419 ALA B O 1
ATOM 7764 N N . ILE B 1 424 ? 62.198 36.952 31.116 1.00 17.10 420 ILE B N 1
ATOM 7765 C CA . ILE B 1 424 ? 60.958 37.198 31.857 1.00 18.25 420 ILE B CA 1
ATOM 7766 C C . ILE B 1 424 ? 59.807 36.644 31.014 1.00 19.10 420 ILE B C 1
ATOM 7767 O O . ILE B 1 424 ? 59.733 36.903 29.823 1.00 18.01 420 ILE B O 1
ATOM 7772 N N . LYS B 1 425 ? 58.889 35.928 31.646 1.00 21.16 421 LYS B N 1
ATOM 7773 C CA . LYS B 1 425 ? 57.619 35.603 31.007 1.00 22.82 421 LYS B CA 1
ATOM 7774 C C . LYS B 1 425 ? 56.523 35.854 32.033 1.00 25.03 421 LYS B C 1
ATOM 7775 O O . LYS B 1 425 ? 56.458 35.148 33.031 1.00 26.85 421 LYS B O 1
ATOM 7781 N N . LEU B 1 426 ? 55.680 36.863 31.801 1.00 25.18 422 LEU B N 1
ATOM 7782 C CA . LEU B 1 426 ? 54.537 37.142 32.694 1.00 27.56 422 LEU B CA 1
ATOM 7783 C C . LEU B 1 426 ? 53.291 36.244 32.392 1.00 29.22 422 LEU B C 1
ATOM 7784 O O . LEU B 1 426 ? 52.902 36.126 31.230 1.00 27.04 422 LEU B O 1
ATOM 7789 N N . LYS B 1 427 ? 52.667 35.669 33.441 1.00 31.55 423 LYS B N 1
ATOM 7790 C CA . LYS B 1 427 ? 51.385 34.876 33.323 1.00 33.68 423 LYS B CA 1
ATOM 7791 C C . LYS B 1 427 ? 50.323 35.591 32.489 1.00 35.63 423 LYS B C 1
ATOM 7792 O O . LYS B 1 427 ? 49.741 35.021 31.584 1.00 39.20 423 LYS B O 1
ATOM 7794 N N . GLU B 1 428 ? 50.100 36.865 32.782 1.00 39.42 424 GLU B N 1
ATOM 7795 C CA . GLU B 1 428 ? 49.063 37.639 32.125 1.00 38.97 424 GLU B CA 1
ATOM 7796 C C . GLU B 1 428 ? 49.416 37.961 30.684 1.00 40.41 424 GLU B C 1
ATOM 7797 O O . GLU B 1 428 ? 48.625 38.595 29.987 1.00 42.86 424 GLU B O 1
ATOM 7799 N N . GLU B 1 429 ? 50.606 37.552 30.235 1.00 38.80 425 GLU B N 1
ATOM 7800 C CA . GLU B 1 429 ? 51.190 38.102 29.010 1.00 34.16 425 GLU B CA 1
ATOM 7801 C C . GLU B 1 429 ? 51.175 37.124 27.854 1.00 29.71 425 GLU B C 1
ATOM 7802 O O . GLU B 1 429 ? 51.557 35.977 28.030 1.00 28.66 425 GLU B O 1
ATOM 7808 N N . PRO B 1 430 ? 50.757 37.575 26.665 1.00 26.72 426 PRO B N 1
ATOM 7809 C CA . PRO B 1 430 ? 50.705 36.645 25.541 1.00 25.82 426 PRO B CA 1
ATOM 7810 C C . PRO B 1 430 ? 52.081 36.039 25.194 1.00 23.74 426 PRO B C 1
ATOM 7811 O O . PRO B 1 430 ? 52.194 34.836 25.062 1.00 23.96 426 PRO B O 1
ATOM 7815 N N . VAL B 1 431 ? 53.124 36.860 25.087 1.00 20.63 427 VAL B N 1
ATOM 7816 C CA . VAL B 1 431 ? 54.473 36.347 24.849 1.00 18.60 427 VAL B CA 1
ATOM 7817 C C . VAL B 1 431 ? 55.484 36.823 25.916 1.00 17.28 427 VAL B C 1
ATOM 7818 O O . VAL B 1 431 ? 55.252 37.792 26.653 1.00 17.01 427 VAL B O 1
ATOM 7822 N N . SER B 1 432 ? 56.597 36.104 25.985 1.00 16.00 428 SER B N 1
ATOM 7823 C CA . SER B 1 432 ? 57.720 36.419 26.834 1.00 15.01 428 SER B CA 1
ATOM 7824 C C . SER B 1 432 ? 58.306 37.731 26.365 1.00 14.10 428 SER B C 1
ATOM 7825 O O . SER B 1 432 ? 58.174 38.085 25.180 1.00 13.79 428 SER B O 1
ATOM 7828 N N . ASN B 1 433 ? 58.949 38.456 27.278 1.00 13.14 429 ASN B N 1
ATOM 7829 C CA . ASN B 1 433 ? 59.557 39.743 26.924 1.00 12.27 429 ASN B CA 1
ATOM 7830 C C . ASN B 1 433 ? 60.617 39.627 25.795 1.00 11.74 429 ASN B C 1
ATOM 7831 O O . ASN B 1 433 ? 60.735 40.483 24.918 1.00 11.32 429 ASN B O 1
ATOM 7836 N N . HIS B 1 434 ? 61.372 38.545 25.796 1.00 11.74 430 HIS B N 1
ATOM 7837 C CA . HIS B 1 434 ? 62.353 38.324 24.727 1.00 11.60 430 HIS B CA 1
ATOM 7838 C C . HIS B 1 434 ? 61.649 38.126 23.409 1.00 11.52 430 HIS B C 1
ATOM 7839 O O . HIS B 1 434 ? 62.079 38.658 22.392 1.00 11.23 430 HIS B O 1
ATOM 7846 N N . ASP B 1 435 ? 60.557 37.367 23.403 1.00 11.82 431 ASP B N 1
ATOM 7847 C CA . ASP B 1 435 ? 59.814 37.151 22.152 1.00 11.98 431 ASP B CA 1
ATOM 7848 C C . ASP B 1 435 ? 59.262 38.498 21.645 1.00 11.94 431 ASP B C 1
ATOM 7849 O O . ASP B 1 435 ? 59.207 38.718 20.460 1.00 11.44 431 ASP B O 1
ATOM 7854 N N . GLU B 1 436 ? 58.858 39.388 22.561 1.00 12.09 432 GLU B N 1
ATOM 7855 C CA . GLU B 1 436 ? 58.375 40.699 22.154 1.00 12.37 432 GLU B CA 1
ATOM 7856 C C . GLU B 1 436 ? 59.525 41.477 21.499 1.00 11.90 432 GLU B C 1
ATOM 7857 O O . GLU B 1 436 ? 59.367 42.050 20.400 1.00 11.75 432 GLU B O 1
ATOM 7863 N N . LEU B 1 437 ? 60.685 41.455 22.135 1.00 11.64 433 LEU B N 1
ATOM 7864 C CA . LEU B 1 437 ? 61.856 42.091 21.565 1.00 11.42 433 LEU B CA 1
ATOM 7865 C C . LEU B 1 437 ? 62.084 41.514 20.171 1.00 11.68 433 LEU B C 1
ATOM 7866 O O . LEU B 1 437 ? 62.252 42.249 19.178 1.00 11.61 433 LEU B O 1
ATOM 7871 N N . MET B 1 438 ? 62.046 40.194 20.079 1.00 11.95 434 MET B N 1
ATOM 7872 C CA . MET B 1 438 ? 62.423 39.540 18.830 1.00 12.16 434 MET B CA 1
ATOM 7873 C C . MET B 1 438 ? 61.383 39.733 17.734 1.00 12.27 434 MET B C 1
ATOM 7874 O O . MET B 1 438 ? 61.717 39.696 16.557 1.00 12.11 434 MET B O 1
ATOM 7879 N N . SER B 1 439 ? 60.135 39.975 18.119 1.00 12.29 435 SER B N 1
ATOM 7880 C CA . SER B 1 439 ? 59.103 40.272 17.127 1.00 12.69 435 SER B CA 1
ATOM 7881 C C . SER B 1 439 ? 59.515 41.458 16.241 1.00 12.64 435 SER B C 1
ATOM 7882 O O . SER B 1 439 ? 59.308 41.447 15.021 1.00 13.23 435 SER B O 1
ATOM 7885 N N . ASN B 1 440 ? 60.152 42.444 16.864 1.00 12.38 436 ASN B N 1
ATOM 7886 C CA . ASN B 1 440 ? 60.701 43.606 16.193 1.00 12.25 436 ASN B CA 1
ATOM 7887 C C . ASN B 1 440 ? 61.899 43.233 15.324 1.00 12.26 436 ASN B C 1
ATOM 7888 O O . ASN B 1 440 ? 61.963 43.643 14.190 1.00 12.14 436 ASN B O 1
ATOM 7893 N N . PHE B 1 441 ? 62.822 42.433 15.857 1.00 12.31 437 PHE B N 1
ATOM 7894 C CA . PHE B 1 441 ? 63.970 41.932 15.098 1.00 12.63 437 PHE B CA 1
ATOM 7895 C C . PHE B 1 441 ? 63.525 41.265 13.769 1.00 13.07 437 PHE B C 1
ATOM 7896 O O . PHE B 1 441 ? 64.120 41.507 12.724 1.00 13.02 437 PHE B O 1
ATOM 7904 N N . PHE B 1 442 ? 62.463 40.462 13.817 1.00 13.41 438 PHE B N 1
ATOM 7905 C CA . PHE B 1 442 ? 61.980 39.738 12.624 1.00 13.81 438 PHE B CA 1
ATOM 7906 C C . PHE B 1 442 ? 61.194 40.633 11.685 1.00 13.82 438 PHE B C 1
ATOM 7907 O O . PHE B 1 442 ? 61.235 40.433 10.500 1.00 14.87 438 PHE B O 1
ATOM 7915 N N . ALA B 1 443 ? 60.544 41.654 12.217 1.00 13.53 439 ALA B N 1
ATOM 7916 C CA . ALA B 1 443 ? 59.624 42.488 11.475 1.00 13.34 439 ALA B CA 1
ATOM 7917 C C . ALA B 1 443 ? 60.346 43.585 10.685 1.00 13.05 439 ALA B C 1
ATOM 7918 O O . ALA B 1 443 ? 60.026 43.879 9.548 1.00 12.97 439 ALA B O 1
ATOM 7920 N N . GLN B 1 444 ? 61.299 44.231 11.330 1.00 12.97 440 GLN B N 1
ATOM 7921 C CA . GLN B 1 444 ? 61.943 45.413 10.749 1.00 12.79 440 GLN B CA 1
ATOM 7922 C C . GLN B 1 444 ? 62.586 45.164 9.358 1.00 12.57 440 GLN B C 1
ATOM 7923 O O . GLN B 1 444 ? 62.349 45.924 8.434 1.00 12.84 440 GLN B O 1
ATOM 7929 N N . PRO B 1 445 ? 63.355 44.081 9.184 1.00 12.26 441 PRO B N 1
ATOM 7930 C CA . PRO B 1 445 ? 63.972 43.858 7.880 1.00 12.42 441 PRO B CA 1
ATOM 7931 C C . PRO B 1 445 ? 62.959 43.730 6.775 1.00 12.80 441 PRO B C 1
ATOM 7932 O O . PRO B 1 445 ? 63.167 44.254 5.684 1.00 12.96 441 PRO B O 1
ATOM 7936 N N . ASP B 1 446 ? 61.843 43.073 7.063 1.00 13.08 442 ASP B N 1
ATOM 7937 C CA . ASP B 1 446 ? 60.785 42.910 6.061 1.00 13.61 442 ASP B CA 1
ATOM 7938 C C . ASP B 1 446 ? 60.055 44.207 5.812 1.00 13.46 442 ASP B C 1
ATOM 7939 O O . ASP B 1 446 ? 59.638 44.465 4.693 1.00 14.20 442 ASP B O 1
ATOM 7944 N N . ALA B 1 447 ? 59.892 45.019 6.844 1.00 13.08 443 ALA B N 1
ATOM 7945 C CA . ALA B 1 447 ? 59.333 46.359 6.664 1.00 12.83 443 ALA B CA 1
ATOM 7946 C C . ALA B 1 447 ? 60.211 47.129 5.685 1.00 12.45 443 ALA B C 1
ATOM 7947 O O . ALA B 1 447 ? 59.718 47.649 4.693 1.00 12.74 443 ALA B O 1
ATOM 7949 N N . LEU B 1 448 ? 61.520 47.082 5.887 1.00 12.24 444 LEU B N 1
ATOM 7950 C CA . LEU B 1 448 ? 62.496 47.774 5.005 1.00 12.21 444 LEU B CA 1
ATOM 7951 C C . LEU B 1 448 ? 62.520 47.269 3.563 1.00 12.88 444 LEU B C 1
ATOM 7952 O O . LEU B 1 448 ? 62.595 48.076 2.606 1.00 13.17 444 LEU B O 1
ATOM 7957 N N . ALA B 1 449 ? 62.402 45.947 3.397 1.00 13.25 445 ALA B N 1
ATOM 7958 C CA . ALA B 1 449 ? 62.520 45.337 2.067 1.00 13.70 445 ALA B CA 1
ATOM 7959 C C . ALA B 1 449 ? 61.258 45.554 1.252 1.00 14.34 445 ALA B C 1
ATOM 7960 O O . ALA B 1 449 ? 61.366 46.015 0.127 1.00 14.51 445 ALA B O 1
ATOM 7962 N N . PHE B 1 450 ? 60.087 45.246 1.826 1.00 14.84 446 PHE B N 1
ATOM 7963 C CA . PHE B 1 450 ? 58.798 45.244 1.079 1.00 15.63 446 PHE B CA 1
ATOM 7964 C C . PHE B 1 450 ? 58.094 46.616 1.077 1.00 15.57 446 PHE B C 1
ATOM 7965 O O . PHE B 1 450 ? 57.456 46.996 0.104 1.00 15.61 446 PHE B O 1
ATOM 7973 N N . GLY B 1 451 ? 58.209 47.361 2.161 1.00 15.52 447 GLY B N 1
ATOM 7974 C CA . GLY B 1 451 ? 57.510 48.665 2.291 1.00 15.80 447 GLY B CA 1
ATOM 7975 C C . GLY B 1 451 ? 55.985 48.526 2.214 1.00 16.48 447 GLY B C 1
ATOM 7976 O O . GLY B 1 451 ? 55.435 47.513 2.565 1.00 15.42 447 GLY B O 1
ATOM 7977 N N . LYS B 1 452 ? 55.322 49.553 1.697 1.00 17.39 448 LYS B N 1
ATOM 7978 C CA . LYS B 1 452 ? 53.875 49.618 1.662 1.00 18.41 448 LYS B CA 1
ATOM 7979 C C . LYS B 1 452 ? 53.526 50.686 0.632 1.00 18.06 448 LYS B C 1
ATOM 7980 O O . LYS B 1 452 ? 53.830 51.881 0.813 1.00 16.65 448 LYS B O 1
ATOM 7986 N N . THR B 1 453 ? 52.905 50.233 -0.454 1.00 17.78 449 THR B N 1
ATOM 7987 C CA . THR B 1 453 ? 52.615 51.076 -1.603 1.00 18.41 449 THR B CA 1
ATOM 7988 C C . THR B 1 453 ? 51.370 51.932 -1.381 1.00 18.85 449 THR B C 1
ATOM 7989 O O . THR B 1 453 ? 50.549 51.641 -0.519 1.00 18.18 449 THR B O 1
ATOM 7993 N N . PRO B 1 454 ? 51.207 52.980 -2.202 1.00 19.93 450 PRO B N 1
ATOM 7994 C CA . PRO B 1 454 ? 49.979 53.784 -2.127 1.00 20.70 450 PRO B CA 1
ATOM 7995 C C . PRO B 1 454 ? 48.717 52.964 -2.357 1.00 22.04 450 PRO B C 1
ATOM 7996 O O . PRO B 1 454 ? 47.693 53.191 -1.721 1.00 22.45 450 PRO B O 1
ATOM 8000 N N . GLU B 1 455 ? 48.810 51.995 -3.261 1.00 24.49 451 GLU B N 1
ATOM 8001 C CA . GLU B 1 455 ? 47.670 51.149 -3.633 1.00 26.20 451 GLU B CA 1
ATOM 8002 C C . GLU B 1 455 ? 47.207 50.416 -2.376 1.00 25.37 451 GLU B C 1
ATOM 8003 O O . GLU B 1 455 ? 46.018 50.462 -2.028 1.00 26.02 451 GLU B O 1
ATOM 8009 N N . GLU B 1 456 ? 48.151 49.805 -1.658 1.00 24.30 452 GLU B N 1
ATOM 8010 C CA . GLU B 1 456 ? 47.808 49.058 -0.440 1.00 24.20 452 GLU B CA 1
ATOM 8011 C C . GLU B 1 456 ? 47.262 49.990 0.613 1.00 23.66 452 GLU B C 1
ATOM 8012 O O . GLU B 1 456 ? 46.343 49.637 1.336 1.00 22.12 452 GLU B O 1
ATOM 8018 N N . LEU B 1 457 ? 47.853 51.177 0.716 1.00 22.59 453 LEU B N 1
ATOM 8019 C CA . LEU B 1 457 ? 47.303 52.190 1.610 1.00 22.34 453 LEU B CA 1
ATOM 8020 C C . LEU B 1 457 ? 45.839 52.544 1.256 1.00 23.23 453 LEU B C 1
ATOM 8021 O O . LEU B 1 457 ? 45.001 52.702 2.143 1.00 23.06 453 LEU B O 1
ATOM 8026 N N . ARG B 1 458 ? 45.525 52.678 -0.026 1.00 24.55 454 ARG B N 1
ATOM 8027 C CA . ARG B 1 458 ? 44.133 52.974 -0.415 1.00 25.69 454 ARG B CA 1
ATOM 8028 C C . ARG B 1 458 ? 43.200 51.842 -0.003 1.00 27.35 454 ARG B C 1
ATOM 8029 O O . ARG B 1 458 ? 42.138 52.079 0.539 1.00 27.87 454 ARG B O 1
ATOM 8037 N N . LYS B 1 459 ? 43.625 50.604 -0.218 1.00 29.60 455 LYS B N 1
ATOM 8038 C CA . LYS B 1 459 ? 42.830 49.449 0.166 1.00 32.09 455 LYS B CA 1
ATOM 8039 C C . LYS B 1 459 ? 42.554 49.406 1.649 1.00 31.56 455 LYS B C 1
ATOM 8040 O O . LYS B 1 459 ? 41.572 48.828 2.051 1.00 32.46 455 LYS B O 1
ATOM 8046 N N . GLU B 1 460 ? 43.411 50.003 2.470 1.00 30.85 456 GLU B N 1
ATOM 8047 C CA . GLU B 1 460 ? 43.225 49.985 3.926 1.00 31.03 456 GLU B CA 1
ATOM 8048 C C . GLU B 1 460 ? 42.410 51.184 4.440 1.00 30.16 456 GLU B C 1
ATOM 8049 O O . GLU B 1 460 ? 42.302 51.379 5.647 1.00 30.82 456 GLU B O 1
ATOM 8055 N N . GLY B 1 461 ? 41.854 51.987 3.529 1.00 28.33 457 GLY B N 1
ATOM 8056 C CA . GLY B 1 461 ? 41.093 53.188 3.900 1.00 27.16 457 GLY B CA 1
ATOM 8057 C C . GLY B 1 461 ? 41.848 54.472 4.246 1.00 25.74 457 GLY B C 1
ATOM 8058 O O . GLY B 1 461 ? 41.220 55.454 4.627 1.00 26.09 457 GLY B O 1
ATOM 8059 N N . ILE B 1 462 ? 43.171 54.521 4.093 1.00 24.47 458 ILE B N 1
ATOM 8060 C CA . ILE B 1 462 ? 43.919 55.790 4.339 1.00 23.40 458 ILE B CA 1
ATOM 8061 C C . ILE B 1 462 ? 43.427 56.929 3.424 1.00 24.48 458 ILE B C 1
ATOM 8062 O O . ILE B 1 462 ? 43.425 56.783 2.204 1.00 25.75 458 ILE B O 1
ATOM 8067 N N . PRO B 1 463 ? 42.986 58.068 3.996 1.00 25.22 459 PRO B N 1
ATOM 8068 C CA . PRO B 1 463 ? 42.553 59.129 3.054 1.00 25.91 459 PRO B CA 1
ATOM 8069 C C . PRO B 1 463 ? 43.663 59.529 2.092 1.00 26.01 459 PRO B C 1
ATOM 8070 O O . PRO B 1 463 ? 44.866 59.500 2.443 1.00 25.05 459 PRO B O 1
ATOM 8074 N N . GLU B 1 464 ? 43.259 59.916 0.890 1.00 26.06 460 GLU B N 1
ATOM 8075 C CA . GLU B 1 464 ? 44.198 60.228 -0.176 1.00 26.27 460 GLU B CA 1
ATOM 8076 C C . GLU B 1 464 ? 45.189 61.312 0.278 1.00 25.51 460 GLU B C 1
ATOM 8077 O O . GLU B 1 464 ? 46.331 61.340 -0.163 1.00 24.94 460 GLU B O 1
ATOM 8083 N N . LYS B 1 465 ? 44.748 62.183 1.179 1.00 25.49 461 LYS B N 1
ATOM 8084 C CA . LYS B 1 465 ? 45.583 63.261 1.760 1.00 25.28 461 LYS B CA 1
ATOM 8085 C C . LYS B 1 465 ? 46.851 62.755 2.467 1.00 23.69 461 LYS B C 1
ATOM 8086 O O . LYS B 1 465 ? 47.914 63.359 2.357 1.00 24.23 461 LYS B O 1
ATOM 8092 N N . LEU B 1 466 ? 46.712 61.655 3.201 1.00 21.41 462 LEU B N 1
ATOM 8093 C CA . LEU B 1 466 ? 47.776 61.085 4.012 1.00 20.25 462 LEU B CA 1
ATOM 8094 C C . LEU B 1 466 ? 48.582 60.001 3.281 1.00 19.61 462 LEU B C 1
ATOM 8095 O O . LEU B 1 466 ? 49.644 59.557 3.764 1.00 19.40 462 LEU B O 1
ATOM 8100 N N . VAL B 1 467 ? 48.086 59.564 2.121 1.00 19.20 463 VAL B N 1
ATOM 8101 C CA . VAL B 1 467 ? 48.703 58.449 1.431 1.00 18.25 463 VAL B CA 1
ATOM 8102 C C . VAL B 1 467 ? 50.176 58.722 1.191 1.00 17.37 463 VAL B C 1
ATOM 8103 O O . VAL B 1 467 ? 50.994 57.879 1.514 1.00 16.35 463 VAL B O 1
ATOM 8107 N N . PRO B 1 468 ? 50.521 59.891 0.629 1.00 17.12 464 PRO B N 1
ATOM 8108 C CA . PRO B 1 468 ? 51.969 60.128 0.404 1.00 16.91 464 PRO B CA 1
ATOM 8109 C C . PRO B 1 468 ? 52.777 60.093 1.701 1.00 16.73 464 PRO B C 1
ATOM 8110 O O . PRO B 1 468 ? 53.907 59.587 1.724 1.00 16.31 464 PRO B O 1
ATOM 8114 N N . HIS B 1 469 ? 52.195 60.640 2.768 1.00 16.55 465 HIS B N 1
ATOM 8115 C CA . HIS B 1 469 ? 52.884 60.723 4.068 1.00 16.28 465 HIS B CA 1
ATOM 8116 C C . HIS B 1 469 ? 53.135 59.377 4.709 1.00 16.23 465 HIS B C 1
ATOM 8117 O O . HIS B 1 469 ? 54.138 59.185 5.404 1.00 15.69 465 HIS B O 1
ATOM 8124 N N . LYS B 1 470 ? 52.247 58.430 4.422 1.00 16.84 466 LYS B N 1
ATOM 8125 C CA . LYS B 1 470 ? 52.294 57.095 5.008 1.00 17.11 466 LYS B CA 1
ATOM 8126 C C . LYS B 1 470 ? 52.833 56.037 4.030 1.00 16.43 466 LYS B C 1
ATOM 8127 O O . LYS B 1 470 ? 52.803 54.855 4.334 1.00 16.08 466 LYS B O 1
ATOM 8133 N N . THR B 1 471 ? 53.328 56.461 2.868 1.00 16.01 467 THR B N 1
ATOM 8134 C CA . THR B 1 471 ? 53.943 55.542 1.914 1.00 15.76 467 THR B CA 1
ATOM 8135 C C . THR B 1 471 ? 55.337 55.085 2.415 1.00 15.67 467 THR B C 1
ATOM 8136 O O . THR B 1 471 ? 56.072 55.883 2.983 1.00 16.01 467 THR B O 1
ATOM 8140 N N . PHE B 1 472 ? 55.660 53.804 2.240 1.00 15.66 468 PHE B N 1
ATOM 8141 C CA . PHE B 1 472 ? 57.019 53.258 2.484 1.00 15.41 468 PHE B CA 1
ATOM 8142 C C . PHE B 1 472 ? 57.501 52.669 1.164 1.00 15.75 468 PHE B C 1
ATOM 8143 O O . PHE B 1 472 ? 56.962 51.608 0.722 1.00 15.94 468 PHE B O 1
ATOM 8151 N N . PRO B 1 473 ? 58.473 53.323 0.504 1.00 15.19 469 PRO B N 1
ATOM 8152 C CA . PRO B 1 473 ? 59.025 52.799 -0.750 1.00 15.87 469 PRO B CA 1
ATOM 8153 C C . PRO B 1 473 ? 59.611 51.401 -0.692 1.00 15.69 469 PRO B C 1
ATOM 8154 O O . PRO B 1 473 ? 59.664 50.724 -1.720 1.00 15.81 469 PRO B O 1
ATOM 8158 N N . GLY B 1 474 ? 60.109 51.002 0.485 1.00 15.42 470 GLY B N 1
ATOM 8159 C CA . GLY B 1 474 ? 60.828 49.751 0.632 1.00 15.39 470 GLY B CA 1
ATOM 8160 C C . GLY B 1 474 ? 62.108 49.716 -0.199 1.00 15.70 470 GLY B C 1
ATOM 8161 O O . GLY B 1 474 ? 62.757 50.738 -0.428 1.00 15.40 470 GLY B O 1
ATOM 8162 N N . ASP B 1 475 ? 62.474 48.516 -0.620 1.00 16.24 471 ASP B N 1
ATOM 8163 C CA . ASP B 1 475 ? 63.688 48.278 -1.390 1.00 16.68 471 ASP B CA 1
ATOM 8164 C C . ASP B 1 475 ? 64.963 48.616 -0.588 1.00 16.41 471 ASP B C 1
ATOM 8165 O O . ASP B 1 475 ? 66.015 48.840 -1.178 1.00 16.73 471 ASP B O 1
ATOM 8170 N N . ARG B 1 476 ? 64.890 48.632 0.736 1.00 15.23 472 ARG B N 1
ATOM 8171 C CA . ARG B 1 476 ? 66.070 49.010 1.547 1.00 14.74 472 ARG B CA 1
ATOM 8172 C C . ARG B 1 476 ? 66.721 47.743 2.121 1.00 14.32 472 ARG B C 1
ATOM 8173 O O . ARG B 1 476 ? 66.032 46.866 2.653 1.00 14.33 472 ARG B O 1
ATOM 8181 N N . PRO B 1 477 ? 68.034 47.622 1.970 1.00 13.92 473 PRO B N 1
ATOM 8182 C CA . PRO B 1 477 ? 68.590 46.312 2.221 1.00 13.86 473 PRO B CA 1
ATOM 8183 C C . PRO B 1 477 ? 69.006 46.048 3.689 1.00 13.50 473 PRO B C 1
ATOM 8184 O O . PRO B 1 477 ? 69.236 46.973 4.467 1.00 12.85 473 PRO B O 1
ATOM 8188 N N . SER B 1 478 ? 69.114 44.776 4.030 1.00 13.48 474 SER B N 1
ATOM 8189 C CA . SER B 1 478 ? 69.560 44.393 5.317 1.00 13.54 474 SER B CA 1
ATOM 8190 C C . SER B 1 478 ? 70.116 42.980 5.365 1.00 13.76 474 SER B C 1
ATOM 8191 O O . SER B 1 478 ? 69.821 42.127 4.519 1.00 13.58 474 SER B O 1
ATOM 8194 N N . CYS B 1 479 ? 70.944 42.760 6.384 1.00 13.87 475 CYS B N 1
ATOM 8195 C CA . CYS B 1 479 ? 71.414 41.441 6.763 1.00 14.38 475 CYS B CA 1
ATOM 8196 C C . CYS B 1 479 ? 70.875 41.140 8.162 1.00 14.15 475 CYS B C 1
ATOM 8197 O O . CYS B 1 479 ? 70.729 42.054 9.000 1.00 13.62 475 CYS B O 1
ATOM 8200 N N . MET B 1 480 ? 70.564 39.863 8.400 1.00 13.85 476 MET B N 1
ATOM 8201 C CA . MET B 1 480 ? 70.180 39.392 9.723 1.00 13.26 476 MET B CA 1
ATOM 8202 C C . MET B 1 480 ? 71.215 38.348 10.154 1.00 13.39 476 MET B C 1
ATOM 8203 O O . MET B 1 480 ? 71.591 37.465 9.357 1.00 13.32 476 MET B O 1
ATOM 8208 N N . LEU B 1 481 ? 71.741 38.548 11.367 1.00 12.62 477 LEU B N 1
ATOM 8209 C CA . LEU B 1 481 ? 72.662 37.643 12.046 1.00 12.50 477 LEU B CA 1
ATOM 8210 C C . LEU B 1 481 ? 72.012 37.201 13.343 1.00 12.45 477 LEU B C 1
ATOM 8211 O O . LEU B 1 481 ? 71.540 38.048 14.121 1.00 12.12 477 LEU B O 1
ATOM 8216 N N . LEU B 1 482 ? 71.977 35.896 13.571 1.00 12.34 478 LEU B N 1
ATOM 8217 C CA . LEU B 1 482 ? 71.356 35.353 14.763 1.00 12.38 478 LEU B CA 1
ATOM 8218 C C . LEU B 1 482 ? 72.313 34.333 15.394 1.00 12.41 478 LEU B C 1
ATOM 8219 O O . LEU B 1 482 ? 72.781 33.415 14.708 1.00 13.30 478 LEU B O 1
ATOM 8224 N N . PHE B 1 483 ? 72.656 34.544 16.666 1.00 11.87 479 PHE B N 1
ATOM 8225 C CA . PHE B 1 483 ? 73.479 33.627 17.451 1.00 11.84 479 PHE B CA 1
ATOM 8226 C C . PHE B 1 483 ? 72.593 32.913 18.472 1.00 11.96 479 PHE B C 1
ATOM 8227 O O . PHE B 1 483 ? 71.451 33.325 18.711 1.00 11.97 479 PHE B O 1
ATOM 8235 N N . PRO B 1 484 ? 73.108 31.845 19.083 1.00 12.27 480 PRO B N 1
ATOM 8236 C CA . PRO B 1 484 ? 72.289 31.141 20.075 1.00 12.65 480 PRO B CA 1
ATOM 8237 C C . PRO B 1 484 ? 72.002 31.940 21.352 1.00 12.92 480 PRO B C 1
ATOM 8238 O O . PRO B 1 484 ? 70.843 31.970 21.819 1.00 12.58 480 PRO B O 1
ATOM 8242 N N . GLU B 1 485 ? 73.020 32.621 21.888 1.00 13.46 481 GLU B N 1
ATOM 8243 C CA . GLU B 1 485 ? 72.864 33.315 23.173 1.00 13.84 481 GLU B CA 1
ATOM 8244 C C . GLU B 1 485 ? 74.028 34.259 23.396 1.00 13.09 481 GLU B C 1
ATOM 8245 O O . GLU B 1 485 ? 75.022 34.127 22.750 1.00 12.68 481 GLU B O 1
ATOM 8251 N N . ILE B 1 486 ? 73.910 35.198 24.341 1.00 12.93 482 ILE B N 1
ATOM 8252 C CA . ILE B 1 486 ? 74.982 36.137 24.577 1.00 12.45 482 ILE B CA 1
ATOM 8253 C C . ILE B 1 486 ? 75.881 35.512 25.647 1.00 12.74 482 ILE B C 1
ATOM 8254 O O . ILE B 1 486 ? 75.805 35.891 26.824 1.00 13.10 482 ILE B O 1
ATOM 8259 N N . SER B 1 487 ? 76.676 34.518 25.216 1.00 12.58 483 SER B N 1
ATOM 8260 C CA . SER B 1 487 ? 77.750 33.874 25.985 1.00 12.51 483 SER B CA 1
ATOM 8261 C C . SER B 1 487 ? 79.081 34.537 25.649 1.00 11.97 483 SER B C 1
ATOM 8262 O O . SER B 1 487 ? 79.210 35.155 24.603 1.00 12.10 483 SER B O 1
ATOM 8265 N N . PRO B 1 488 ? 80.094 34.388 26.519 1.00 11.62 484 PRO B N 1
ATOM 8266 C CA . PRO B 1 488 ? 81.417 34.899 26.149 1.00 11.44 484 PRO B CA 1
ATOM 8267 C C . PRO B 1 488 ? 81.904 34.334 24.795 1.00 11.70 484 PRO B C 1
ATOM 8268 O O . PRO B 1 488 ? 82.457 35.062 23.965 1.00 11.60 484 PRO B O 1
ATOM 8272 N N . PHE B 1 489 ? 81.606 33.067 24.538 1.00 12.01 485 PHE B N 1
ATOM 8273 C CA . PHE B 1 489 ? 82.018 32.425 23.286 1.00 12.16 485 PHE B CA 1
ATOM 8274 C C . PHE B 1 489 ? 81.397 33.156 22.063 1.00 12.07 485 PHE B C 1
ATOM 8275 O O . PHE B 1 489 ? 82.098 33.587 21.168 1.00 11.87 485 PHE B O 1
ATOM 8283 N N . HIS B 1 490 ? 80.088 33.342 22.058 1.00 12.14 486 HIS B N 1
ATOM 8284 C CA . HIS B 1 490 ? 79.438 34.020 20.922 1.00 12.10 486 HIS B CA 1
ATOM 8285 C C . HIS B 1 490 ? 79.775 35.486 20.781 1.00 12.08 486 HIS B C 1
ATOM 8286 O O . HIS B 1 490 ? 79.867 35.997 19.653 1.00 12.40 486 HIS B O 1
ATOM 8293 N N . ILE B 1 491 ? 80.030 36.155 21.895 1.00 11.75 487 ILE B N 1
ATOM 8294 C CA . ILE B 1 491 ? 80.597 37.514 21.854 1.00 11.36 487 ILE B CA 1
ATOM 8295 C C . ILE B 1 491 ? 81.921 37.540 21.128 1.00 11.13 487 ILE B C 1
ATOM 8296 O O . ILE B 1 491 ? 82.125 38.392 20.337 1.00 10.99 487 ILE B O 1
ATOM 8301 N N . GLY B 1 492 ? 82.824 36.621 21.461 1.00 11.34 488 GLY B N 1
ATOM 8302 C CA . GLY B 1 492 ? 84.067 36.408 20.702 1.00 11.41 488 GLY B CA 1
ATOM 8303 C C . GLY B 1 492 ? 83.873 36.173 19.209 1.00 11.25 488 GLY B C 1
ATOM 8304 O O . GLY B 1 492 ? 84.591 36.766 18.410 1.00 11.03 488 GLY B O 1
ATOM 8305 N N . GLN B 1 493 ? 82.923 35.311 18.851 1.00 11.12 489 GLN B N 1
ATOM 8306 C CA . GLN B 1 493 ? 82.608 35.038 17.434 1.00 11.47 489 GLN B CA 1
ATOM 8307 C C . GLN B 1 493 ? 82.131 36.283 16.720 1.00 11.40 489 GLN B C 1
ATOM 8308 O O . GLN B 1 493 ? 82.577 36.554 15.579 1.00 11.78 489 GLN B O 1
ATOM 8314 N N . LEU B 1 494 ? 81.258 37.054 17.383 1.00 10.90 490 LEU B N 1
ATOM 8315 C CA . LEU B 1 494 ? 80.725 38.290 16.783 1.00 10.52 490 LEU B CA 1
ATOM 8316 C C . LEU B 1 494 ? 81.836 39.304 16.574 1.00 10.35 490 LEU B C 1
ATOM 8317 O O . LEU B 1 494 ? 81.901 39.949 15.536 1.00 10.24 490 LEU B O 1
ATOM 8322 N N . LEU B 1 495 ? 82.696 39.461 17.573 1.00 10.18 491 LEU B N 1
ATOM 8323 C CA . LEU B 1 495 ? 83.820 40.384 17.462 1.00 9.88 491 LEU B CA 1
ATOM 8324 C C . LEU B 1 495 ? 84.724 40.033 16.282 1.00 9.74 491 LEU B C 1
ATOM 8325 O O . LEU B 1 495 ? 85.016 40.887 15.442 1.00 9.51 491 LEU B O 1
ATOM 8330 N N . ALA B 1 496 ? 85.163 38.780 16.217 1.00 9.69 492 ALA B N 1
ATOM 8331 C CA . ALA B 1 496 ? 86.109 38.369 15.183 1.00 9.73 492 ALA B CA 1
ATOM 8332 C C . ALA B 1 496 ? 85.464 38.429 13.785 1.00 9.99 492 ALA B C 1
ATOM 8333 O O . ALA B 1 496 ? 86.127 38.777 12.807 1.00 10.03 492 ALA B O 1
ATOM 8335 N N . LEU B 1 497 ? 84.178 38.092 13.688 1.00 10.12 493 LEU B N 1
ATOM 8336 C CA . LEU B 1 497 ? 83.429 38.257 12.436 1.00 10.24 493 LEU B CA 1
ATOM 8337 C C . LEU B 1 497 ? 83.577 39.666 11.882 1.00 10.14 493 LEU B C 1
ATOM 8338 O O . LEU B 1 497 ? 83.788 39.851 10.670 1.00 10.52 493 LEU B O 1
ATOM 8343 N N . TYR B 1 498 ? 83.431 40.658 12.760 1.00 9.86 494 TYR B N 1
ATOM 8344 C CA . TYR B 1 498 ? 83.491 42.065 12.329 1.00 9.60 494 TYR B CA 1
ATOM 8345 C C . TYR B 1 498 ? 84.941 42.498 12.017 1.00 9.51 494 TYR B C 1
ATOM 8346 O O . TYR B 1 498 ? 85.177 43.218 11.041 1.00 9.53 494 TYR B O 1
ATOM 8355 N N . GLU B 1 499 ? 85.902 42.037 12.811 1.00 9.50 495 GLU B N 1
ATOM 8356 C CA . GLU B 1 499 ? 87.313 42.344 12.567 1.00 9.63 495 GLU B CA 1
ATOM 8357 C C . GLU B 1 499 ? 87.694 41.845 11.158 1.00 9.85 495 GLU B C 1
ATOM 8358 O O . GLU B 1 499 ? 88.420 42.532 10.389 1.00 9.97 495 GLU B O 1
ATOM 8364 N N . HIS B 1 500 ? 87.205 40.663 10.803 1.00 9.97 496 HIS B N 1
ATOM 8365 C CA . HIS B 1 500 ? 87.598 40.049 9.532 1.00 10.31 496 HIS B CA 1
ATOM 8366 C C . HIS B 1 500 ? 86.847 40.666 8.366 1.00 10.44 496 HIS B C 1
ATOM 8367 O O . HIS B 1 500 ? 87.408 40.871 7.298 1.00 10.56 496 HIS B O 1
ATOM 8374 N N . ARG B 1 501 ? 85.575 41.007 8.580 1.00 10.39 497 ARG B N 1
ATOM 8375 C CA . ARG B 1 501 ? 84.779 41.683 7.553 1.00 10.48 497 ARG B CA 1
ATOM 8376 C C . ARG B 1 501 ? 85.413 43.029 7.166 1.00 10.38 497 ARG B C 1
ATOM 8377 O O . ARG B 1 501 ? 85.511 43.348 5.996 1.00 10.44 497 ARG B O 1
ATOM 8385 N N . VAL B 1 502 ? 85.886 43.782 8.161 1.00 10.30 498 VAL B N 1
ATOM 8386 C CA . VAL B 1 502 ? 86.574 45.054 7.916 1.00 10.27 498 VAL B CA 1
ATOM 8387 C C . VAL B 1 502 ? 87.852 44.803 7.103 1.00 10.70 498 VAL B C 1
ATOM 8388 O O . VAL B 1 502 ? 88.121 45.525 6.105 1.00 11.17 498 VAL B O 1
ATOM 8392 N N . ALA B 1 503 ? 88.597 43.757 7.462 1.00 10.47 499 ALA B N 1
ATOM 8393 C CA . ALA B 1 503 ? 89.793 43.404 6.709 1.00 10.97 499 ALA B CA 1
ATOM 8394 C C . ALA B 1 503 ? 89.458 43.044 5.245 1.00 11.08 499 ALA B C 1
ATOM 8395 O O . ALA B 1 503 ? 90.158 43.440 4.312 1.00 11.05 499 ALA B O 1
ATOM 8397 N N . VAL B 1 504 ? 88.379 42.296 5.064 1.00 11.18 500 VAL B N 1
ATOM 8398 C CA . VAL B 1 504 ? 87.932 41.938 3.730 1.00 11.33 500 VAL B CA 1
ATOM 8399 C C . VAL B 1 504 ? 87.665 43.177 2.866 1.00 11.24 500 VAL B C 1
ATOM 8400 O O . VAL B 1 504 ? 88.172 43.305 1.755 1.00 11.25 500 VAL B O 1
ATOM 8404 N N . GLU B 1 505 ? 86.939 44.135 3.403 1.00 11.30 501 GLU B N 1
ATOM 8405 C CA . GLU B 1 505 ? 86.632 45.335 2.619 1.00 11.45 501 GLU B CA 1
ATOM 8406 C C . GLU B 1 505 ? 87.911 46.078 2.272 1.00 11.39 501 GLU B C 1
ATOM 8407 O O . GLU B 1 505 ? 88.077 46.524 1.142 1.00 11.45 501 GLU B O 1
ATOM 8413 N N . GLY B 1 506 ? 88.832 46.186 3.230 1.00 11.27 502 GLY B N 1
ATOM 8414 C CA . GLY B 1 506 ? 90.129 46.828 2.962 1.00 11.25 502 GLY B CA 1
ATOM 8415 C C . GLY B 1 506 ? 90.863 46.206 1.787 1.00 11.68 502 GLY B C 1
ATOM 8416 O O . GLY B 1 506 ? 91.390 46.905 0.897 1.00 11.63 502 GLY B O 1
ATOM 8417 N N . TRP B 1 507 ? 90.916 44.880 1.778 1.00 11.84 503 TRP B N 1
ATOM 8418 C CA . TRP B 1 507 ? 91.638 44.170 0.716 1.00 12.12 503 TRP B CA 1
ATOM 8419 C C . TRP B 1 507 ? 90.940 44.254 -0.599 1.00 12.32 503 TRP B C 1
ATOM 8420 O O . TRP B 1 507 ? 91.590 44.335 -1.642 1.00 12.36 503 TRP B O 1
ATOM 8431 N N . LEU B 1 508 ? 89.601 44.230 -0.583 1.00 12.20 504 LEU B N 1
ATOM 8432 C CA . LEU B 1 508 ? 88.863 44.466 -1.806 1.00 12.39 504 LEU B CA 1
ATOM 8433 C C . LEU B 1 508 ? 89.214 45.820 -2.381 1.00 12.82 504 LEU B C 1
ATOM 8434 O O . LEU B 1 508 ? 89.449 45.935 -3.586 1.00 13.32 504 LEU B O 1
ATOM 8439 N N . TRP B 1 509 ? 89.261 46.844 -1.525 1.00 12.75 505 TRP B N 1
ATOM 8440 C CA . TRP B 1 509 ? 89.572 48.201 -1.980 1.00 12.85 505 TRP B CA 1
ATOM 8441 C C . TRP B 1 509 ? 91.009 48.437 -2.289 1.00 13.03 505 TRP B C 1
ATOM 8442 O O . TRP B 1 509 ? 91.327 49.316 -3.061 1.00 13.37 505 TRP B O 1
ATOM 8453 N N . GLY B 1 510 ? 91.910 47.674 -1.700 1.00 13.10 506 GLY B N 1
ATOM 8454 C CA . GLY B 1 510 ? 93.318 47.888 -1.962 1.00 13.20 506 GLY B CA 1
ATOM 8455 C C . GLY B 1 510 ? 93.974 48.817 -0.975 1.00 12.86 506 GLY B C 1
ATOM 8456 O O . GLY B 1 510 ? 95.100 49.240 -1.219 1.00 13.07 506 GLY B O 1
ATOM 8457 N N . ILE B 1 511 ? 93.274 49.136 0.123 1.00 12.36 507 ILE B N 1
ATOM 8458 C CA . ILE B 1 511 ? 93.766 50.056 1.130 1.00 12.23 507 ILE B CA 1
ATOM 8459 C C . ILE B 1 511 ? 94.520 49.364 2.286 1.00 12.56 507 ILE B C 1
ATOM 8460 O O . ILE B 1 511 ? 94.627 48.141 2.354 1.00 12.66 507 ILE B O 1
ATOM 8465 N N . ASN B 1 512 ? 95.069 50.163 3.189 1.00 12.71 508 ASN B N 1
ATOM 8466 C CA . ASN B 1 512 ? 95.620 49.628 4.427 1.00 12.68 508 ASN B CA 1
ATOM 8467 C C . ASN B 1 512 ? 94.577 49.798 5.495 1.00 12.41 508 ASN B C 1
ATOM 8468 O O . ASN B 1 512 ? 94.293 50.924 5.942 1.00 12.57 508 ASN B O 1
ATOM 8473 N N . SER B 1 513 ? 93.970 48.690 5.887 1.00 12.28 509 SER B N 1
ATOM 8474 C CA . SER B 1 513 ? 92.991 48.716 6.984 1.00 12.01 509 SER B CA 1
ATOM 8475 C C . SER B 1 513 ? 93.613 48.938 8.358 1.00 11.78 509 SER B C 1
ATOM 8476 O O . SER B 1 513 ? 92.875 49.083 9.368 1.00 11.70 509 SER B O 1
ATOM 8479 N N . PHE B 1 514 ? 94.940 48.954 8.424 1.00 11.73 510 PHE B N 1
ATOM 8480 C CA . PHE B 1 514 ? 95.629 48.715 9.695 1.00 11.57 510 PHE B CA 1
ATOM 8481 C C . PHE B 1 514 ? 96.538 49.865 10.214 1.00 11.98 510 PHE B C 1
ATOM 8482 O O . PHE B 1 514 ? 97.055 49.795 11.340 1.00 12.02 510 PHE B O 1
ATOM 8490 N N . ASP B 1 515 ? 96.696 50.937 9.416 1.00 12.08 511 ASP B N 1
ATOM 8491 C CA . ASP B 1 515 ? 97.330 52.179 9.895 1.00 12.06 511 ASP B CA 1
ATOM 8492 C C . ASP B 1 515 ? 96.264 53.249 10.239 1.00 11.77 511 ASP B C 1
ATOM 8493 O O . ASP B 1 515 ? 95.092 52.984 10.125 1.00 11.37 511 ASP B O 1
ATOM 8498 N N . GLN B 1 516 ? 96.696 54.407 10.749 1.00 11.80 512 GLN B N 1
ATOM 8499 C CA . GLN B 1 516 ? 95.794 55.506 11.076 1.00 11.63 512 GLN B CA 1
ATOM 8500 C C . GLN B 1 516 ? 96.573 56.804 11.152 1.00 12.02 512 GLN B C 1
ATOM 8501 O O . GLN B 1 516 ? 96.653 57.452 12.212 1.00 12.13 512 GLN B O 1
ATOM 8507 N N . TRP B 1 517 ? 97.129 57.197 10.017 1.00 12.29 513 TRP B N 1
ATOM 8508 C CA . TRP B 1 517 ? 97.905 58.443 9.920 1.00 12.88 513 TRP B CA 1
ATOM 8509 C C . TRP B 1 517 ? 97.000 59.644 10.071 1.00 12.87 513 TRP B C 1
ATOM 8510 O O . TRP B 1 517 ? 97.452 60.718 10.404 1.00 12.56 513 TRP B O 1
ATOM 8521 N N . GLY B 1 518 ? 95.715 59.441 9.810 1.00 13.03 514 GLY B N 1
ATOM 8522 C CA . GLY B 1 518 ? 94.735 60.488 9.901 1.00 13.67 514 GLY B CA 1
ATOM 8523 C C . GLY B 1 518 ? 94.573 61.167 11.254 1.00 14.10 514 GLY B C 1
ATOM 8524 O O . GLY B 1 518 ? 93.947 62.226 11.322 1.00 14.63 514 GLY B O 1
ATOM 8525 N N . VAL B 1 519 ? 95.130 60.597 12.321 1.00 14.86 515 VAL B N 1
ATOM 8526 C CA . VAL B 1 519 ? 94.965 61.183 13.660 1.00 15.12 515 VAL B CA 1
ATOM 8527 C C . VAL B 1 519 ? 96.115 62.110 14.085 1.00 16.21 515 VAL B C 1
ATOM 8528 O O . VAL B 1 519 ? 95.986 62.840 15.080 1.00 15.85 515 VAL B O 1
ATOM 8532 N N . GLU B 1 520 ? 97.214 62.095 13.325 1.00 16.78 516 GLU B N 1
ATOM 8533 C CA . GLU B 1 520 ? 98.417 62.836 13.703 1.00 17.69 516 GLU B CA 1
ATOM 8534 C C . GLU B 1 520 ? 98.256 64.345 13.640 1.00 16.93 516 GLU B C 1
ATOM 8535 O O . GLU B 1 520 ? 98.820 65.047 14.464 1.00 16.44 516 GLU B O 1
ATOM 8541 N N . LEU B 1 521 ? 97.516 64.859 12.656 1.00 16.08 517 LEU B N 1
ATOM 8542 C CA . LEU B 1 521 ? 97.501 66.305 12.460 1.00 15.74 517 LEU B CA 1
ATOM 8543 C C . LEU B 1 521 ? 96.863 67.017 13.662 1.00 15.33 517 LEU B C 1
ATOM 8544 O O . LEU B 1 521 ? 97.377 68.048 14.139 1.00 14.51 517 LEU B O 1
ATOM 8549 N N . GLY B 1 522 ? 95.759 66.460 14.159 1.00 14.91 518 GLY B N 1
ATOM 8550 C CA . GLY B 1 522 ? 95.077 67.034 15.330 1.00 14.75 518 GLY B CA 1
ATOM 8551 C C . GLY B 1 522 ? 95.930 67.063 16.587 1.00 14.49 518 GLY B C 1
ATOM 8552 O O . GLY B 1 522 ? 95.859 68.012 17.381 1.00 13.98 518 GLY B O 1
ATOM 8553 N N . LYS B 1 523 ? 96.747 66.020 16.749 1.00 14.63 519 LYS B N 1
ATOM 8554 C CA . LYS B 1 523 ? 97.637 65.892 17.888 1.00 14.92 519 LYS B CA 1
ATOM 8555 C C . LYS B 1 523 ? 98.744 66.934 17.843 1.00 14.99 519 LYS B C 1
ATOM 8556 O O . LYS B 1 523 ? 98.998 67.575 18.869 1.00 14.96 519 LYS B O 1
ATOM 8562 N N . VAL B 1 524 ? 99.403 67.081 16.683 1.00 14.87 520 VAL B N 1
ATOM 8563 C CA . VAL B 1 524 ? 100.471 68.079 16.535 1.00 15.48 520 VAL B CA 1
ATOM 8564 C C . VAL B 1 524 ? 99.888 69.479 16.777 1.00 15.32 520 VAL B C 1
ATOM 8565 O O . VAL B 1 524 ? 100.415 70.221 17.601 1.00 15.69 520 VAL B O 1
ATOM 8569 N N . LEU B 1 525 ? 98.758 69.801 16.154 1.00 14.59 521 LEU B N 1
ATOM 8570 C CA . LEU B 1 525 ? 98.204 71.131 16.329 1.00 14.82 521 LEU B CA 1
ATOM 8571 C C . LEU B 1 525 ? 97.715 71.353 17.761 1.00 14.41 521 LEU B C 1
ATOM 8572 O O . LEU B 1 525 ? 97.792 72.457 18.260 1.00 14.95 521 LEU B O 1
ATOM 8577 N N . ALA B 1 526 ? 97.170 70.335 18.404 1.00 13.64 522 ALA B N 1
ATOM 8578 C CA . ALA B 1 526 ? 96.691 70.509 19.783 1.00 13.41 522 ALA B CA 1
ATOM 8579 C C . ALA B 1 526 ? 97.883 70.830 20.729 1.00 13.58 522 ALA B C 1
ATOM 8580 O O . ALA B 1 526 ? 97.792 71.731 21.570 1.00 13.41 522 ALA B O 1
ATOM 8582 N N . LYS B 1 527 ? 98.990 70.111 20.553 1.00 13.23 523 LYS B N 1
ATOM 8583 C CA . LYS B 1 527 ? 100.225 70.373 21.297 1.00 13.76 523 LYS B CA 1
ATOM 8584 C C . LYS B 1 527 ? 100.642 71.857 21.175 1.00 14.05 523 LYS B C 1
ATOM 8585 O O . LYS B 1 527 ? 100.943 72.484 22.183 1.00 13.69 523 LYS B O 1
ATOM 8587 N N . GLY B 1 528 ? 100.579 72.442 19.970 1.00 14.30 524 GLY B N 1
ATOM 8588 C CA . GLY B 1 528 ? 100.831 73.887 19.806 1.00 14.29 524 GLY B CA 1
ATOM 8589 C C . GLY B 1 528 ? 99.853 74.800 20.572 1.00 13.99 524 GLY B C 1
ATOM 8590 O O . GLY B 1 528 ? 100.230 75.852 21.114 1.00 13.51 524 GLY B O 1
ATOM 8591 N N . VAL B 1 529 ? 98.576 74.428 20.598 1.00 13.75 525 VAL B N 1
ATOM 8592 C CA . VAL B 1 529 ? 97.551 75.268 21.257 1.00 13.15 525 VAL B CA 1
ATOM 8593 C C . VAL B 1 529 ? 97.776 75.161 22.761 1.00 13.25 525 VAL B C 1
ATOM 8594 O O . VAL B 1 529 ? 97.698 76.160 23.506 1.00 13.31 525 VAL B O 1
ATOM 8598 N N . ARG B 1 530 ? 98.177 73.966 23.192 1.00 13.46 526 ARG B N 1
ATOM 8599 C CA . ARG B 1 530 ? 98.527 73.746 24.581 1.00 13.49 526 ARG B CA 1
ATOM 8600 C C . ARG B 1 530 ? 99.556 74.782 25.031 1.00 13.53 526 ARG B C 1
ATOM 8601 O O . ARG B 1 530 ? 99.396 75.407 26.076 1.00 13.21 526 ARG B O 1
ATOM 8609 N N . GLY B 1 531 ? 100.615 74.941 24.253 1.00 13.57 527 GLY B N 1
ATOM 8610 C CA . GLY B 1 531 ? 101.681 75.895 24.580 1.00 13.93 527 GLY B CA 1
ATOM 8611 C C . GLY B 1 531 ? 101.241 77.355 24.624 1.00 14.11 527 GLY B C 1
ATOM 8612 O O . GLY B 1 531 ? 101.699 78.140 25.491 1.00 13.79 527 GLY B O 1
ATOM 8613 N N . ILE B 1 532 ? 100.371 77.721 23.681 1.00 14.48 528 ILE B N 1
ATOM 8614 C CA . ILE B 1 532 ? 99.786 79.061 23.618 1.00 14.62 528 ILE B CA 1
ATOM 8615 C C . ILE B 1 532 ? 98.976 79.300 24.887 1.00 14.73 528 ILE B C 1
ATOM 8616 O O . ILE B 1 532 ? 99.144 80.320 25.542 1.00 15.18 528 ILE B O 1
ATOM 8621 N N . LEU B 1 533 ? 98.137 78.334 25.254 1.00 14.61 529 LEU B N 1
ATOM 8622 C CA . LEU B 1 533 ? 97.304 78.432 26.440 1.00 14.42 529 LEU B CA 1
ATOM 8623 C C . LEU B 1 533 ? 98.134 78.560 27.709 1.00 15.20 529 LEU B C 1
ATOM 8624 O O . LEU B 1 533 ? 97.790 79.371 28.578 1.00 14.66 529 LEU B O 1
ATOM 8629 N N . GLN B 1 534 ? 99.226 77.789 27.812 1.00 15.93 530 GLN B N 1
ATOM 8630 C CA . GLN B 1 534 ? 100.102 77.887 28.948 1.00 16.88 530 GLN B CA 1
ATOM 8631 C C . GLN B 1 534 ? 100.621 79.319 29.048 1.00 17.31 530 GLN B C 1
ATOM 8632 O O . GLN B 1 534 ? 100.595 79.937 30.105 1.00 17.13 530 GLN B O 1
ATOM 8638 N N . LYS B 1 535 ? 101.110 79.844 27.939 1.00 17.52 531 LYS B N 1
ATOM 8639 C CA . LYS B 1 535 ? 101.648 81.189 27.948 1.00 17.95 531 LYS B CA 1
ATOM 8640 C C . LYS B 1 535 ? 100.605 82.223 28.322 1.00 17.70 531 LYS B C 1
ATOM 8641 O O . LYS B 1 535 ? 100.893 83.141 29.086 1.00 17.18 531 LYS B O 1
ATOM 8647 N N . ARG B 1 536 ? 99.375 82.064 27.848 1.00 17.86 532 ARG B N 1
ATOM 8648 C CA . ARG B 1 536 ? 98.323 82.989 28.274 1.00 18.82 532 ARG B CA 1
ATOM 8649 C C . ARG B 1 536 ? 97.992 82.846 29.764 1.00 18.86 532 ARG B C 1
ATOM 8650 O O . ARG B 1 536 ? 97.851 83.863 30.467 1.00 18.72 532 ARG B O 1
ATOM 8658 N N . ARG B 1 537 ? 97.952 81.618 30.276 1.00 18.36 533 ARG B N 1
ATOM 8659 C CA . ARG B 1 537 ? 97.695 81.448 31.707 1.00 18.55 533 ARG B CA 1
ATOM 8660 C C . ARG B 1 537 ? 98.826 82.026 32.503 1.00 20.37 533 ARG B C 1
ATOM 8661 O O . ARG B 1 537 ? 98.614 82.523 33.601 1.00 20.45 533 ARG B O 1
ATOM 8669 N N . GLU B 1 538 ? 100.038 81.955 31.961 1.00 21.65 534 GLU B N 1
ATOM 8670 C CA . GLU B 1 538 ? 101.195 82.501 32.656 1.00 23.40 534 GLU B CA 1
ATOM 8671 C C . GLU B 1 538 ? 101.305 84.030 32.515 1.00 22.93 534 GLU B C 1
ATOM 8672 O O . GLU B 1 538 ? 102.296 84.590 32.935 1.00 23.32 534 GLU B O 1
ATOM 8678 N N . GLY B 1 539 ? 100.331 84.692 31.903 1.00 21.77 535 GLY B N 1
ATOM 8679 C CA . GLY B 1 539 ? 100.364 86.140 31.785 1.00 21.92 535 GLY B CA 1
ATOM 8680 C C . GLY B 1 539 ? 101.021 86.711 30.531 1.00 22.45 535 GLY B C 1
ATOM 8681 O O . GLY B 1 539 ? 101.072 87.927 30.386 1.00 21.39 535 GLY B O 1
ATOM 8682 N N . LYS B 1 540 ? 101.535 85.895 29.617 1.00 22.67 536 LYS B N 1
ATOM 8683 C CA . LYS B 1 540 ? 101.983 86.470 28.332 1.00 24.23 536 LYS B CA 1
ATOM 8684 C C . LYS B 1 540 ? 100.760 87.096 27.631 1.00 22.65 536 LYS B C 1
ATOM 8685 O O . LYS B 1 540 ? 99.674 86.573 27.745 1.00 22.17 536 LYS B O 1
ATOM 8691 N N . ALA B 1 541 ? 100.953 88.215 26.937 1.00 21.82 537 ALA B N 1
ATOM 8692 C CA . ALA B 1 541 ? 99.884 88.896 26.217 1.00 21.63 537 ALA B CA 1
ATOM 8693 C C . ALA B 1 541 ? 99.584 88.126 24.926 1.00 21.32 537 ALA B C 1
ATOM 8694 O O . ALA B 1 541 ? 100.387 87.289 24.495 1.00 19.94 537 ALA B O 1
ATOM 8696 N N . PRO B 1 542 ? 98.448 88.426 24.285 1.00 20.98 538 PRO B N 1
ATOM 8697 C CA . PRO B 1 542 ? 98.157 87.805 23.001 1.00 21.39 538 PRO B CA 1
ATOM 8698 C C . PRO B 1 542 ? 99.326 87.849 22.005 1.00 21.21 538 PRO B C 1
ATOM 8699 O O . PRO B 1 542 ? 99.555 86.879 21.328 1.00 20.78 538 PRO B O 1
ATOM 8703 N N . HIS B 1 543 ? 100.065 88.950 21.922 1.00 21.45 539 HIS B N 1
ATOM 8704 C CA . HIS B 1 543 ? 101.144 89.047 20.921 1.00 21.81 539 HIS B CA 1
ATOM 8705 C C . HIS B 1 543 ? 102.417 88.333 21.325 1.00 22.78 539 HIS B C 1
ATOM 8706 O O . HIS B 1 543 ? 103.366 88.297 20.561 1.00 23.71 539 HIS B O 1
ATOM 8713 N N . GLU B 1 544 ? 102.449 87.768 22.531 1.00 23.02 540 GLU B N 1
ATOM 8714 C CA . GLU B 1 544 ? 103.620 87.112 23.078 1.00 23.51 540 GLU B CA 1
ATOM 8715 C C . GLU B 1 544 ? 103.422 85.603 23.222 1.00 23.03 540 GLU B C 1
ATOM 8716 O O . GLU B 1 544 ? 104.313 84.931 23.684 1.00 22.85 540 GLU B O 1
ATOM 8722 N N . SER B 1 545 ? 102.244 85.078 22.900 1.00 21.74 541 SER B N 1
ATOM 8723 C CA . SER B 1 545 ? 101.935 83.725 23.275 1.00 21.20 541 SER B CA 1
ATOM 8724 C C . SER B 1 545 ? 102.169 82.717 22.143 1.00 21.76 541 SER B C 1
ATOM 8725 O O . SER B 1 545 ? 102.173 81.516 22.420 1.00 20.61 541 SER B O 1
ATOM 8728 N N . GLY B 1 546 ? 102.337 83.205 20.902 1.00 21.68 542 GLY B N 1
ATOM 8729 C CA . GLY B 1 546 ? 102.306 82.363 19.681 1.00 22.13 542 GLY B CA 1
ATOM 8730 C C . GLY B 1 546 ? 100.971 82.377 18.903 1.00 22.57 542 GLY B C 1
ATOM 8731 O O . GLY B 1 546 ? 100.921 81.964 17.757 1.00 22.51 542 GLY B O 1
ATOM 8732 N N . GLN B 1 547 ? 99.888 82.819 19.549 1.00 23.09 543 GLN B N 1
ATOM 8733 C CA . GLN B 1 547 ? 98.559 83.054 18.936 1.00 23.29 543 GLN B CA 1
ATOM 8734 C C . GLN B 1 547 ? 98.567 83.739 17.589 1.00 23.86 543 GLN B C 1
ATOM 8735 O O . GLN B 1 547 ? 97.693 83.497 16.746 1.00 22.31 543 GLN B O 1
ATOM 8741 N N . SER B 1 548 ? 99.478 84.697 17.442 1.00 24.62 544 SER B N 1
ATOM 8742 C CA . SER B 1 548 ? 99.527 85.521 16.228 1.00 25.50 544 SER B CA 1
ATOM 8743 C C . SER B 1 548 ? 99.614 84.657 14.951 1.00 25.24 544 SER B C 1
ATOM 8744 O O . SER B 1 548 ? 99.167 85.081 13.923 1.00 25.48 544 SER B O 1
ATOM 8747 N N . GLU B 1 549 ? 100.169 83.453 15.026 1.00 26.14 545 GLU B N 1
ATOM 8748 C CA . GLU B 1 549 ? 100.307 82.579 13.835 1.00 26.33 545 GLU B CA 1
ATOM 8749 C C . GLU B 1 549 ? 99.046 81.781 13.453 1.00 23.89 545 GLU B C 1
ATOM 8750 O O . GLU B 1 549 ? 99.041 81.067 12.472 1.00 23.45 545 GLU B O 1
ATOM 8756 N N . LEU B 1 550 ? 97.999 81.840 14.246 1.00 21.27 546 LEU B N 1
ATOM 8757 C CA . LEU B 1 550 ? 96.829 81.033 13.966 1.00 20.40 546 LEU B CA 1
ATOM 8758 C C . LEU B 1 550 ? 95.880 81.863 13.116 1.00 19.29 546 LEU B C 1
ATOM 8759 O O . LEU B 1 550 ? 96.021 83.087 13.077 1.00 18.65 546 LEU B O 1
ATOM 8764 N N . CYS B 1 551 ? 94.911 81.218 12.457 1.00 18.36 547 CYS B N 1
ATOM 8765 C CA . CYS B 1 551 ? 93.937 81.976 11.657 1.00 18.24 547 CYS B CA 1
ATOM 8766 C C . CYS B 1 551 ? 93.101 82.846 12.557 1.00 17.43 547 CYS B C 1
ATOM 8767 O O . CYS B 1 551 ? 92.976 82.592 13.767 1.00 16.47 547 CYS B O 1
ATOM 8770 N N . SER B 1 552 ? 92.540 83.892 11.962 1.00 16.96 548 SER B N 1
ATOM 8771 C CA . SER B 1 552 ? 91.863 84.906 12.756 1.00 16.67 548 SER B CA 1
ATOM 8772 C C . SER B 1 552 ? 90.804 84.248 13.605 1.00 15.76 548 SER B C 1
ATOM 8773 O O . SER B 1 552 ? 90.675 84.549 14.797 1.00 15.12 548 SER B O 1
ATOM 8776 N N . SER B 1 553 ? 90.073 83.321 12.989 1.00 15.27 549 SER B N 1
ATOM 8777 C CA . SER B 1 553 ? 88.959 82.684 13.664 1.00 14.97 549 SER B CA 1
ATOM 8778 C C . SER B 1 553 ? 89.389 82.112 15.008 1.00 14.16 549 SER B C 1
ATOM 8779 O O . SER B 1 553 ? 88.736 82.308 16.045 1.00 13.21 549 SER B O 1
ATOM 8782 N N . THR B 1 554 ? 90.507 81.409 14.984 1.00 14.11 550 THR B N 1
ATOM 8783 C CA . THR B 1 554 ? 90.990 80.733 16.171 1.00 14.05 550 THR B CA 1
ATOM 8784 C C . THR B 1 554 ? 91.515 81.734 17.202 1.00 14.58 550 THR B C 1
ATOM 8785 O O . THR B 1 554 ? 91.317 81.555 18.403 1.00 14.10 550 THR B O 1
ATOM 8789 N N . ARG B 1 555 ? 92.173 82.788 16.730 1.00 15.61 551 ARG B N 1
ATOM 8790 C CA . ARG B 1 555 ? 92.665 83.834 17.630 1.00 16.66 551 ARG B CA 1
ATOM 8791 C C . ARG B 1 555 ? 91.529 84.446 18.436 1.00 16.68 551 ARG B C 1
ATOM 8792 O O . ARG B 1 555 ? 91.625 84.607 19.649 1.00 16.36 551 ARG B O 1
ATOM 8800 N N . LYS B 1 556 ? 90.446 84.780 17.754 1.00 17.51 552 LYS B N 1
ATOM 8801 C CA . LYS B 1 556 ? 89.257 85.346 18.404 1.00 18.02 552 LYS B CA 1
ATOM 8802 C C . LYS B 1 556 ? 88.654 84.394 19.412 1.00 16.94 552 LYS B C 1
ATOM 8803 O O . LYS B 1 556 ? 88.361 84.796 20.534 1.00 17.06 552 LYS B O 1
ATOM 8809 N N . ILE B 1 557 ? 88.429 83.147 19.011 1.00 16.04 553 ILE B N 1
ATOM 8810 C CA . ILE B 1 557 ? 87.712 82.211 19.876 1.00 15.68 553 ILE B CA 1
ATOM 8811 C C . ILE B 1 557 ? 88.598 81.838 21.075 1.00 15.74 553 ILE B C 1
ATOM 8812 O O . ILE B 1 557 ? 88.089 81.696 22.171 1.00 14.67 553 ILE B O 1
ATOM 8817 N N . LEU B 1 558 ? 89.912 81.737 20.861 1.00 16.70 554 LEU B N 1
ATOM 8818 C CA . LEU B 1 558 ? 90.860 81.528 21.956 1.00 17.55 554 LEU B CA 1
ATOM 8819 C C . LEU B 1 558 ? 90.811 82.684 22.940 1.00 17.44 554 LEU B C 1
ATOM 8820 O O . LEU B 1 558 ? 90.779 82.442 24.143 1.00 16.91 554 LEU B O 1
ATOM 8825 N N . GLU B 1 559 ? 90.775 83.929 22.456 1.00 18.00 555 GLU B N 1
ATOM 8826 C CA . GLU B 1 559 ? 90.712 85.052 23.392 1.00 19.32 555 GLU B CA 1
ATOM 8827 C C . GLU B 1 559 ? 89.390 85.078 24.163 1.00 18.22 555 GLU B C 1
ATOM 8828 O O . GLU B 1 559 ? 89.415 85.331 25.358 1.00 17.82 555 GLU B O 1
ATOM 8834 N N . HIS B 1 560 ? 88.263 84.826 23.486 1.00 16.39 556 HIS B N 1
ATOM 8835 C CA . HIS B 1 560 ? 86.975 84.621 24.164 1.00 14.98 556 HIS B CA 1
ATOM 8836 C C . HIS B 1 560 ? 87.143 83.597 25.273 1.00 13.89 556 HIS B C 1
ATOM 8837 O O . HIS B 1 560 ? 86.832 83.884 26.405 1.00 13.49 556 HIS B O 1
ATOM 8844 N N . TYR B 1 561 ? 87.702 82.436 24.959 1.00 13.03 557 TYR B N 1
ATOM 8845 C CA . TYR B 1 561 ? 87.869 81.341 25.916 1.00 12.77 557 TYR B CA 1
ATOM 8846 C C . TYR B 1 561 ? 88.674 81.737 27.172 1.00 13.19 557 TYR B C 1
ATOM 8847 O O . TYR B 1 561 ? 88.247 81.444 28.295 1.00 12.57 557 TYR B O 1
ATOM 8856 N N . VAL B 1 562 ? 89.806 82.412 26.964 1.00 13.78 558 VAL B N 1
ATOM 8857 C CA . VAL B 1 562 ? 90.649 82.945 28.069 1.00 14.69 558 VAL B CA 1
ATOM 8858 C C . VAL B 1 562 ? 89.872 83.991 28.914 1.00 15.89 558 VAL B C 1
ATOM 8859 O O . VAL B 1 562 ? 89.768 83.816 30.127 1.00 15.46 558 VAL B O 1
ATOM 8863 N N . GLN B 1 563 ? 89.287 85.013 28.278 1.00 17.86 559 GLN B N 1
ATOM 8864 C CA . GLN B 1 563 ? 88.403 85.981 28.962 1.00 19.69 559 GLN B CA 1
ATOM 8865 C C . GLN B 1 563 ? 87.376 85.228 29.817 1.00 18.81 559 GLN B C 1
ATOM 8866 O O . GLN B 1 563 ? 87.266 85.456 30.996 1.00 19.53 559 GLN B O 1
ATOM 8872 N N . GLN B 1 564 ? 86.658 84.285 29.233 1.00 17.15 560 GLN B N 1
ATOM 8873 C CA . GLN B 1 564 ? 85.556 83.652 29.934 1.00 16.84 560 GLN B CA 1
ATOM 8874 C C . GLN B 1 564 ? 85.996 82.689 31.001 1.00 16.57 560 GLN B C 1
ATOM 8875 O O . GLN B 1 564 ? 85.178 82.221 31.751 1.00 16.08 560 GLN B O 1
ATOM 8881 N N . SER B 1 565 ? 87.271 82.338 31.023 1.00 17.25 561 SER B N 1
ATOM 8882 C CA . SER B 1 565 ? 87.784 81.352 32.003 1.00 17.35 561 SER B CA 1
ATOM 8883 C C . SER B 1 565 ? 88.852 81.934 32.907 1.00 18.81 561 SER B C 1
ATOM 8884 O O . SER B 1 565 ? 89.297 81.231 33.777 1.00 19.67 561 SER B O 1
ATOM 8887 N N . LYS B 1 566 ? 89.282 83.182 32.644 1.00 20.84 562 LYS B N 1
ATOM 8888 C CA . LYS B 1 566 ? 90.074 84.026 33.555 1.00 22.74 562 LYS B CA 1
ATOM 8889 C C . LYS B 1 566 ? 89.289 84.118 34.832 1.00 23.24 562 LYS B C 1
ATOM 8890 O O . LYS B 1 566 ? 89.570 83.359 35.730 1.00 26.05 562 LYS B O 1
#

Secondary structure (DSSP, 8-state):
--S-SS-S-GGGSHHHHHHHHHHHHHTTS-HHHHTT-HHHHHTTEEE-TTS-EEEEEESS--HHHHHHHHHHHHHTTHHHHHHHHHTT---BTTTTB---GGGGGPPTTSPP-EETTEEHHHHHHHHHHHHHHHHHHHHHTSSB-TTS-B--EEEEE--GGGTHHHHHHHHHHHT-HHHHHHTTT-EEEEE--SSHHHHHHHHTT--GGGEEEEEE-SSS--HHHHHHHHHHHHHHHHHTTT-GGGSGGGEEEE-S-HHHHHHHT--GGGB----TTS-GGG-TTSHHHHHHHHHHH-HHHHHHHHHHHHHHHHHHHHS-GGG-HHHHHHHHHHIIIIIS---EEEEEES-GGGTTHHHHHHHHHHHHH--SB-TTSPBPSS--SPEEE---TTGGGGTTHHHHHHSS---EEEEEESS-TT----TT-SS-HHHHHHHHHHHHHHHHHH-B-HHHHHHHT--TTTTTTT-B-----EEEEEES---HHHHHHHHHHHHHHHHHHHHHHT--SS--GGGHHHHHHHHHHHHHHHHHHTT--HHHHTGGGS-HHHHHHHHHHHHHH-/-TTTSHHHHHHHHHHHHHTTS-HHHHTT-HHHHHTTEEE-TTS-EEE--SSS--HHHHHHHHHHHHHTTHHHHHHHHHTT---BTTTTB---GGGGGPPTTPPP-EETTEEHHHHHHHHHHHHHHHHHHHHHTSS--TTSPPP-EEEEE--GGGTHHHHHHHHHHHTSHHHHHHHTT-EEEEE--SSHHHHHHHHTT--GGGEEEEEE-SSS--HHHHHHHHHHHHHHHHHTTT-GGGSGGGEEEE-S-HHHHHHHT--GGGB----TTS-GGG-TTSHHHHHHHHHHH-HHHHHHHHHHHHHHHHHHHHS-GGG-HHHHHHHHHHIIIIIT---EEEEEES-GGGTTHHHHHHHHHHHHH--SB-TT-PBPSS--S-EEE---TTGGGGTTHHHHHHSS---EEEEEESS-TT----TT-SS-HHHHHHHHHHHHHHHHHH-B-HHHHHHTT--TTTTTTT-B-----EEEEEES---HHHHHHHHHHHHHHHHHHHHHHT--SS--GGGHHHHHHHHHHHHHHHHHHTT--GGGSSGGGS-HHHHHHHHHHHHHH-

B-factor: mean 16.47, std 6.16, range [5.47, 53.61]

Radius of gyration: 28.37 Å; Cα contacts (8 Å, |Δi|>4): 2308; chains: 2; bounding box: 72×67×70 Å

Sequence (1124 aa):
GPGSMAPTQLEQCASHGKLLQEKKKLEKLHLRDLLKDEARNDLLIRSTDQGVYLDFSRQKITLETLQHLVNLAHERQVPAMVKRMFSGEKINQTENRAVLHVALRMPEGSEPVHVDGKNVLDEVHAVLRRIRVFSEKVRSGEIRGHTGKKLVNVISIGIGGSYLGTEFVHLALAAEGYAAEKAHGRRQIHFLANVDPVDVWLAERRGFDPEETLVVVISKTFTTAETMMNARSVRDWYLHHYKGDERALGAHFCAVSTNLDGTSKFGIQSDRRVFGFWDWVGGRYSVTSAVGILPLALQYGYDVAQEFLNGAHAMDVHFKTAELADNLPMLMGLISVWNATFFGYSNVAVLPYAQALLRFPAHIQQLTMESNGKRVTMDGKTLDFDVGEIFFGEPGTNGQHSFYQLIHQGRVIPAEFIGFCKSQRAIKLKEEPVSNHDELMSNFFAQPDALAFGKTPEELRKEGIPEKLVPHKTFPGDRPSCMLLFPEISPFHIIGQLLALYEHRVAVEGWLWGINSFDQWGVELGKVLAKGVRGILQKRREGKAPHESGQSELCSSTRKILEHYVQQSSKQLEQCASHGKLLQEKKKLEKLHLRDLLKDEARNDLLIRSTDQGVYLDFSRQKITLETLQHLVNLAHERQVPAMVKRMFSGEKINQTENRAVLHVALRMPEGSEPVHVDGKNVLDEVHAVLRRIRVFSEEKVRSGEIRGHTGKKLVNVISIGIGGSYLGTEFVHLALAAEGYAAEKAHGRQIHFLANVDPVDVWLAERGFDPEETLVVVISKTFTTAETMMNARSVRDWYLHHYKGDERALGAHFCAVSTNLDGTSKFGIQSDRRVFGFWDWVGGRYSVTSAVGILPLALQYGYDDVAQEFLNGAHAMDVHFKTAELADNLPMLMGLISVWNATFFGYSNVAVLPYAQALLRFPAHIQQLTMESNGKRVTMDGKTLDFDVGEIFFGEPGTNGQHSFYQLIHQGRVIPAEFIGFCKSQRAIKLKEEPVSNHDELMSNFFAQPDALAFGKTPEELRKEGIPEKLVPHKTFPGDRPSCMLLFPEISPFHIGQLLALYEHRVAVEGWLWGINSFDQWGVELGKVLAKGVRGILQKRREGKAPHESGQSELCSSTRKILEHYVQQSK

Solvent-accessible surface area: 37154 Å² total; per-residue (Å²): 64,147,81,19,28,20,78,43,93,5,71,111,4,76,5,23,37,109,0,92,111,3,45,126,97,2,71,166,80,34,0,65,69,15,5,161,72,82,72,11,0,59,104,0,28,38,69,30,141,84,20,0,13,1,0,1,0,0,2,5,0,38,64,92,0,10,96,29,0,12,51,0,0,94,49,5,76,0,48,43,3,5,152,75,0,18,65,6,78,78,2,5,76,15,44,100,68,4,7,0,0,0,0,3,6,15,62,127,78,32,147,70,8,102,23,119,76,54,37,5,6,98,84,3,21,45,15,17,119,87,0,117,76,12,0,86,70,1,59,71,8,120,39,97,6,83,70,39,82,99,2,47,7,0,0,2,0,1,10,2,11,15,18,12,2,2,39,0,0,23,55,0,0,16,1,34,35,104,0,9,130,77,12,147,56,27,90,18,46,29,0,3,0,0,4,0,3,7,2,51,62,4,28,105,76,11,48,12,28,56,0,0,0,0,0,1,3,40,71,6,97,32,44,8,1,22,5,0,0,85,4,0,66,47,52,0,29,138,68,26,185,48,43,107,196,0,17,49,28,0,11,0,0,0,1,51,41,102,123,17,1,69,96,37,57,10,139,83,109,37,5,2,16,8,40,71,11,0,20,28,6,2,2,4,1,3,2,0,0,0,0,0,2,0,0,12,2,8,18,92,4,0,64,64,0,3,64,0,0,40,13,2,2,56,34,2,100,91,26,130,11,41,72,0,1,0,5,0,3,0,0,6,3,0,0,7,5,38,14,26,56,46,22,1,4,0,1,0,0,1,1,19,2,0,58,31,0,4,8,5,0,10,5,0,3,0,9,0,3,1,15,54,11,26,20,86,14,60,90,24,133,56,78,3,2,2,4,2,4,14,21,0,0,0,10,0,12,22,3,0,2,0,0,1,4,5,10,28,43,1,6,1,12,1,0,0,2,2,97,27,26,60,82,38,114,10,159,78,13,73,4,27,0,17,3,8,0,0,0,11,0,1,2,5,0,13,1,2,0,58,10,34,28,42,115,77,6,112,96,108,57,41,80,101,83,36,4,38,12,30,12,8,44,5,36,19,1,0,3,1,1,0,0,21,71,10,13,6,44,18,2,0,4,1,0,0,0,0,0,0,0,0,0,0,1,0,11,0,6,17,3,5,1,14,3,52,41,0,20,71,10,0,105,94,62,5,138,42,5,55,25,13,0,55,86,30,92,100,64,87,32,54,151,94,2,35,8,59,143,46,22,5,1,1,69,82,0,1,48,42,1,9,119,74,24,112,129,4,72,148,18,79,4,21,32,104,0,91,101,4,46,127,81,2,80,159,75,35,0,63,76,18,5,157,68,80,72,10,0,55,101,0,25,38,67,29,146,81,18,0,12,0,0,1,0,0,2,7,0,37,70,96,0,16,96,32,0,11,49,0,0,98,71,42,113,0,41,38,38,6,154,107,0,16,67,6,75,77,10,5,122,17,45,99,66,4,7,0,1,0,0,2,6,21,60,130,72,36,77,81,12,102,22,117,76,56,36,4,5,96,86,3,19,36,17,18,135,89,0,141,69,10,1,92,64,7,42,64,9,122,29,96,6,82,69,37,85,102,4,46,6,12,0,2,0,1,10,1,10,14,18,12,2,1,41,1,0,22,54,0,0,26,2,32,30,156,0,7,122,72,12,130,55,53,95,19,53,28,0,2,0,0,5,0,3,7,1,58,60,3,26,110,76,11,44,11,30,53,0,4,0,0,0,1,3,40,72,7,96,31,44,8,2,24,5,0,0,91,5,0,72,50,53,0,29,153,60,21,179,49,42,100,196,1,19,48,40,0,11,0,0,0,0,45,41,100,123,15,1,70,186,36,56,8,140,81,89,68,8,2,13,8,35,75,12,0,20,26,5,3,2,3,1,3,3,0,0,0,0,0,2,0,6,10,1,10,33,93,5,0,57,55,0,1,62,0,0,44,18,2,2,63,34,2,124,90,27,132,14,40,71,0,0,0,6,0,4,0,0,6,6,0,0,6,5,35,17,26,53,51,22,2,4,0,0,0,0,1,1,18,3,0,55,33,0,3,7,4,0,9,4,0,3,0,10,0,3,1,15,56,11,20,32,126,12,56,95,26,128,58,82,4,2,2,4,2,3,12,21,0,0,0,10,0,12,24,4,0,3,0,0,1,3,7,9,26,42,1,7,1,12,1,0,0,1,3,107,26,28,58,87,40,117,17,114,103,15,66,3,28,0,17,4,9,0,0,0,11,0,1,2,5,0,12,1,2,0,56,12,34,30,42,96,80,7,115,177,107,62,37,80,104,167,31,4,37,15,31,13,9,46,5,34,16,1,0,4,0,1,0,0,23,74,9,14,8,43,18,0,0,3,0,0,0,0,0,0,0,0,0,0,0,1,0,14,0,3,17,4,4,2,14,3,52,33,0,22,70,10,0,102,102,65,5,47,42,7,82,22,14,0,49,84,37,94,98,62,76,30,59,146,95,4,37,6,66,144,42,21,4,1,2,67,93,1,2,38,24,1,15,121,72,26,114

Nearest PDB structures (foldseek):
  3ujh-assembly1_B  TM=1.002E+00  e=2.667E-97  Toxoplasma gondii
  7e77-assembly2_D  TM=9.897E-01  e=5.256E-64  Triticum aestivum
  2wu8-assembly1_A-2  TM=9.705E-01  e=5.074E-53  Mycobacterium tuberculosis H37Rv
  1jlh-assembly2_D  TM=9.478E-01  e=1.495E-50  Homo sapiens
  6otu-assembly1_A-2  TM=9.193E-01  e=5.409E-41  Chlamydia trachomatis D/UW-3/CX